Protein AF-0000000082583385 (afdb_homodimer)

Nearest PDB structures (foldseek):
  3cnx-assembly2_C-2  TM=7.284E-01  e=1.598E-05  Streptomyces avermitilis
  3cnx-assembly1_B  TM=7.293E-01  e=8.444E-05  Streptomyces avermitilis
  8uso-assembly1_B  TM=7.434E-01  e=3.380E-04  Homo sapiens
  2ux0-assembly1_A  TM=7.201E-01  e=3.777E-04  Homo sapiens
  3soa-assembly1_A  TM=6.893E-01  e=1.512E-03  Homo sapiens

InterPro domains:
  IPR032710 NTF2-like domain superfamily [SSF54427] (27-129)
  IPR037401 SnoaL-like domain [PF13474] (44-130)

Organism: NCBI:txid2716538

Secondary structure (DSSP, 8-state):
----S----SS------HHHHGGGGG-HHHHHHHHHHHHHHHHHHH--GGGHHHHHHHHB--STT-EEE-SSTT-EEESHHHHHHHHHHHHHHS-EEEE--TT-EEEEETTEEEEEEEEEEEEEEE--HHHHHHHHHHHHHHHH-TTS-HHHHHHHHHHHHHHHSB--S-SEEEEEEEEEEEEEEEEETTEEEEEEEEEE----SS-S--TTT-HHHHHHHHHHHHHHHT-TT-PPPHHHHHHHHHIIIIITT-SS--HHHHHHHB-SSS--EEE-SSS-EEEHHHHHHHHHHH-TT-EEEE-GGG-EEEEETTEEEEEEEEEEEEE--HHHHHHHHHHHHHHHHTSSS-HHHHHHHHHHHHHHHHHHHTT-SEEEEEEEEEEEEEEETTEEEEEEEEEE-------TTSS---/----S----SS------HHHHGGGGG-HHHHHHHHHHHHHHHHHHH--GGGHHHHHHHHB--STT-EEE-SSTT-EEESHHHHHHHHHHHHHHS-EEEE--TT-EEEEETTEEEEEEEEEEEEEEE--HHHHHHHHHHHHHHHH-TTS-HHHHHHHHHHHHHHHSB--S-SEEEEEEEEEEEEEEEEETTEEEEEEEEEE----SS-S--TTT-HHHHHHHHHHHHHHHT-TT----HHHHHHHHHIIIIITT-SS--HHHHHHHB-SSS--EEE-SSS-EEEHHHHHHHHHHH-TT-EEEE-GGG-EEEEETTEEEEEEEEEEEEE--HHHHHHHHHHHHHHHHTSS--HHHHHHHHHHHHHHHHHHHTT-SEEEEEEEEEEEEEEETTEEEEEEEEEE-------TTSS---

pLDDT: mean 87.81, std 13.14, range [36.41, 98.12]

Foldseek 3Di:
DPQFAFPLDPDQPPPCPPPVCPVVVVPPVSVQVLVLVVLVLVCLQVLDLVCLVVSLVQAADQDQAQWEAEQFQLRTATGSVSVSVVSNCCSVDNFRKAWPSVRKDWDDDDFKIKIKTKIKGKDKAADDPVVVVVLVVVLVVLVPDPLDDPLLSVLVNLLVCLQRVDDDDDRMDMDIFMKMKMFMWGQDPNHTHTRYMYIYGAAHSDFPDFCLSDVVSVVSNVVSLVVLVPPPQAADDPQVVVLVVCCQPPQAQAADQDLVNQCVAAPDVDWAWEADRHSDIQIHSVSSSVVSNVRNFKGKDWPSVSKHWDDDPQKIKIKTKTKIKGFAALVRLVVSLVVNLVVLVVDPDDPSLSVSSSSNSVSVSSSVNSSHGMGIFMKMKMWMWGDDPNHIHTRYMYIHGRDDDDTDPSHSPD/DPQQAFPPDVDLPPPCPPPVCVVVVVPPVVVQVLVLVVLVLVCLQVLDLVCLVVSLVQAADQDQLFWEAEQFQLRTATGSVSVSVVSNCCSVDNFRKDWPSVRKDWDDDDFKIKIKTKIKGKDKAADDPVVVVVLVVVLVVLVPDPLDDPLLSVLVNLLVCLQRVDDDDDRMDMDIFMKMKMFMWGQDPNHTHTRYMYIYGADHSDFPDFCLSDVVSVVSNVVSLVVLVPPPQAADDPQVVVLVVCCQPPQAQDADQDLVNLCVAAPDVDWAWEADSHSDIQIHSVSSSVVSNVRNFKGKDWPSVSKHWDDDPQKIKIKTKTKIKGFAALVRLVVSLVVVLVVLVVDPDDPSLSVSSSSNSVSVSSSVNSSHGMGIFMKIKMWMWGDDPNHIHTRYMYIHGRDDDDTDPSHNRD

Solvent-accessible surface area (backbone atoms only — not comparable to full-atom values): 43100 Å² total; per-residue (Å²): 118,65,71,62,47,68,68,78,43,88,56,46,80,71,66,70,65,55,81,68,44,66,76,44,71,76,34,66,68,53,54,54,50,51,49,48,53,51,50,54,38,48,48,46,62,66,40,56,74,90,45,46,68,59,50,46,62,63,45,31,44,91,40,68,78,18,33,33,34,47,38,37,78,57,34,70,25,65,12,48,69,41,37,50,48,52,53,51,48,40,50,73,68,52,56,47,49,45,66,40,76,88,57,52,46,75,49,71,55,92,56,34,33,39,39,37,32,46,30,29,33,43,44,77,46,64,75,44,72,67,52,36,46,48,51,50,51,51,50,51,52,51,69,67,38,82,88,52,51,54,59,37,39,46,26,45,50,39,29,54,40,50,45,71,41,36,60,60,95,57,55,67,42,80,41,59,40,63,30,37,39,37,34,32,31,36,55,53,95,88,36,65,19,35,38,32,39,36,42,33,34,54,41,35,47,54,64,70,51,39,43,77,77,33,68,63,55,49,51,38,50,51,51,42,43,54,55,38,69,74,43,81,69,29,67,59,52,70,68,58,50,50,50,52,51,42,45,33,71,66,41,42,27,28,73,81,60,46,70,68,61,48,55,64,45,28,48,79,88,58,79,22,38,36,35,42,30,62,76,39,77,23,64,29,71,69,39,44,34,49,53,32,42,66,23,34,70,37,45,52,46,70,41,70,85,48,17,40,41,48,74,55,95,66,37,32,42,38,40,32,45,28,37,38,35,36,76,48,47,58,66,55,49,35,48,49,50,53,52,49,46,56,53,50,73,73,47,91,63,52,53,64,56,44,52,50,52,44,39,42,50,41,26,45,47,51,30,53,44,50,69,44,40,72,40,45,22,60,33,37,38,36,34,35,31,34,68,52,98,93,35,71,21,32,45,32,39,40,40,28,34,41,49,76,84,86,51,69,71,59,46,60,67,74,116,63,69,60,46,71,73,77,51,90,56,50,77,71,64,69,61,55,81,69,45,66,76,44,72,76,33,67,68,53,51,53,50,51,49,48,53,50,50,54,38,47,48,44,61,66,41,57,72,90,48,47,67,60,51,47,60,64,45,30,44,92,38,70,79,17,33,35,35,46,37,38,77,57,34,68,24,68,13,47,69,41,38,51,48,52,52,52,48,40,51,71,66,56,54,48,47,44,66,40,77,87,58,51,45,76,50,69,54,92,57,34,32,42,40,38,32,44,30,31,33,44,44,77,47,63,74,45,72,68,49,37,46,48,49,51,52,51,48,51,52,49,67,68,39,82,87,52,52,56,59,37,39,44,26,44,50,41,31,53,40,50,47,71,41,36,61,61,94,58,57,68,42,78,42,60,39,63,30,37,38,36,36,33,30,34,55,54,95,90,33,66,19,34,37,33,39,38,42,32,33,54,42,37,45,55,64,70,51,39,43,77,77,34,67,64,54,49,50,38,50,51,51,42,42,54,56,39,69,73,43,81,72,29,67,58,51,69,67,59,49,50,52,52,51,42,44,34,71,66,40,42,27,27,72,81,59,49,70,67,59,50,56,64,45,28,48,79,90,58,78,21,36,36,36,44,31,40,90,41,75,23,63,30,70,69,39,42,35,50,53,31,42,65,22,36,69,37,45,53,46,69,40,70,85,48,18,38,41,50,72,55,93,65,36,31,42,37,40,33,43,29,38,37,34,36,77,47,47,58,68,55,48,34,49,49,48,53,52,48,47,56,52,50,72,71,44,91,63,52,53,63,56,42,52,50,53,47,40,43,50,41,28,46,45,50,30,54,44,51,68,45,39,72,39,46,22,61,33,37,40,38,34,35,32,34,69,53,98,91,35,71,20,32,46,31,39,41,39,28,33,40,48,74,83,88,51,68,70,60,46,70,69,92

Sequence (828 aa):
MDNFGVQYSNKPPRITFEKYNTLQKHNKEISEIKEVLCRLQAGYTKRDIEKIDDFVKELFIMKDDTCIIGTGTGELFLGIDQVKTLIKNDWEYWGDVNLDLENVHIDYKNEVAWVATTGTIRYTFEDTQEKYDNYLNFIKNKIENPEFTPKQKITFINWVLALTYHQRLEKKREYLWSLRLSGVLLKYDNKWKFSHIQFSMPKANFPDERFENSKEYLESYNKQNEIVDKYLDNQIDIEVKSLMISLEKELVGQKDISRELVNKYFVTENIPYIIGPDNQWCIGIDQIKEFFSVNNNSILSLDLEHAIASNQSGITWFTACGILKQNLTEDELSARVLGEIESLFQSDLTSKEKLFAIHRSVAYVLKESATGQDYTCPIRLTAVISKYMERLVFQQIHFSFPFYWIFEGKMDSFMDNFGVQYSNKPPRITFEKYNTLQKHNKEISEIKEVLCRLQAGYTKRDIEKIDDFVKELFIMKDDTCIIGTGTGELFLGIDQVKTLIKNDWEYWGDVNLDLENVHIDYKNEVAWVATTGTIRYTFEDTQEKYDNYLNFIKNKIENPEFTPKQKITFINWVLALTYHQRLEKKREYLWSLRLSGVLLKYDNKWKFSHIQFSMPKANFPDERFENSKEYLESYNKQNEIVDKYLDNQIDIEVKSLMISLEKELVGQKDISRELVNKYFVTENIPYIIGPDNQWCIGIDQIKEFFSVNNNSILSLDLEHAIASNQSGITWFTACGILKQNLTEDELSARVLGEIESLFQSDLTSKEKLFAIHRSVAYVLKESATGQDYTCPIRLTAVISKYMERLVFQQIHFSFPFYWIFEGKMDSF

Structure (mmCIF, N/CA/C/O backbone):
data_AF-0000000082583385-model_v1
#
loop_
_entity.id
_entity.type
_entity.pdbx_description
1 polymer 'Nuclear transport factor 2 family protein'
#
loop_
_atom_site.group_PDB
_atom_site.id
_atom_site.type_symbol
_atom_site.label_atom_id
_atom_site.label_alt_id
_atom_site.label_comp_id
_atom_site.label_asym_id
_atom_site.label_entity_id
_atom_site.label_seq_id
_atom_site.pdbx_PDB_ins_code
_atom_site.Cartn_x
_atom_site.Cartn_y
_atom_site.Cartn_z
_atom_site.occupancy
_atom_site.B_iso_or_equiv
_atom_site.auth_seq_id
_atom_site.auth_comp_id
_atom_site.auth_asym_id
_atom_site.auth_atom_id
_atom_site.pdbx_PDB_model_num
ATOM 1 N N . MET A 1 1 ? 12.203 -20.562 -9.203 1 46.22 1 MET A N 1
ATOM 2 C CA . MET A 1 1 ? 11.266 -20.672 -8.086 1 46.22 1 MET A CA 1
ATOM 3 C C . MET A 1 1 ? 11.492 -19.547 -7.086 1 46.22 1 MET A C 1
ATOM 5 O O . MET A 1 1 ? 10.57 -19.156 -6.359 1 46.22 1 MET A O 1
ATOM 9 N N . ASP A 1 2 ? 12.742 -19.062 -7.133 1 43.78 2 ASP A N 1
ATOM 10 C CA . ASP A 1 2 ? 13.195 -18.047 -6.188 1 43.78 2 ASP A CA 1
ATOM 11 C C . ASP A 1 2 ? 12.922 -16.641 -6.719 1 43.78 2 ASP A C 1
ATOM 13 O O . ASP A 1 2 ? 13.039 -15.664 -5.984 1 43.78 2 ASP A O 1
ATOM 17 N N . ASN A 1 3 ? 12.703 -16.578 -8.016 1 45.09 3 ASN A N 1
ATOM 18 C CA . ASN A 1 3 ? 12.609 -15.219 -8.547 1 45.09 3 ASN A CA 1
ATOM 19 C C . ASN A 1 3 ? 11.258 -14.586 -8.242 1 45.09 3 ASN A C 1
ATOM 21 O O . ASN A 1 3 ? 10.211 -15.156 -8.555 1 45.09 3 ASN A O 1
ATOM 25 N N . PHE A 1 4 ? 11.406 -13.875 -7.184 1 44.62 4 PHE A N 1
ATOM 26 C CA . PHE A 1 4 ? 10.203 -13.117 -6.855 1 44.62 4 PHE A CA 1
ATOM 27 C C . PHE A 1 4 ? 10.141 -11.828 -7.672 1 44.62 4 PHE A C 1
ATOM 29 O O . PHE A 1 4 ? 11.18 -11.25 -8 1 44.62 4 PHE A O 1
ATOM 36 N N . GLY A 1 5 ? 9.07 -11.695 -8.43 1 45.34 5 GLY A N 1
ATOM 37 C CA . GLY A 1 5 ? 8.836 -10.5 -9.227 1 45.34 5 GLY A CA 1
ATOM 38 C C . GLY A 1 5 ? 8.148 -10.789 -10.547 1 45.34 5 GLY A C 1
ATOM 39 O O . GLY A 1 5 ? 8.023 -11.945 -10.953 1 45.34 5 GLY A O 1
ATOM 40 N N . VAL A 1 6 ? 7.422 -9.883 -11.055 1 45.06 6 VAL A N 1
ATOM 41 C CA . VAL A 1 6 ? 6.73 -9.992 -12.336 1 45.06 6 VAL A CA 1
ATOM 42 C C . VAL A 1 6 ? 7.73 -9.828 -13.477 1 45.06 6 VAL A C 1
ATOM 44 O O . VAL A 1 6 ? 8.586 -8.938 -13.438 1 45.06 6 VAL A O 1
ATOM 47 N N . GLN A 1 7 ? 7.98 -10.836 -14.234 1 43.31 7 GLN A N 1
ATOM 48 C CA . GLN A 1 7 ? 8.797 -10.719 -15.438 1 43.31 7 GLN A CA 1
ATOM 49 C C . GLN A 1 7 ? 8.047 -9.969 -16.531 1 43.31 7 GLN A C 1
ATOM 51 O O . GLN A 1 7 ? 6.918 -10.328 -16.891 1 43.31 7 GLN A O 1
ATOM 56 N N . TYR A 1 8 ? 8.211 -8.727 -16.562 1 37.06 8 TYR A N 1
ATOM 57 C CA . TYR A 1 8 ? 7.578 -7.914 -17.594 1 37.06 8 TYR A CA 1
ATOM 58 C C . TYR A 1 8 ? 8.172 -8.211 -18.969 1 37.06 8 TYR A C 1
ATOM 60 O O . TYR A 1 8 ? 9.289 -7.785 -19.266 1 37.06 8 TYR A O 1
ATOM 68 N N . SER A 1 9 ? 8.141 -9.484 -19.312 1 36.94 9 SER A N 1
ATOM 69 C CA . SER A 1 9 ? 8.68 -9.648 -20.656 1 36.94 9 SER A CA 1
ATOM 70 C C . SER A 1 9 ? 7.707 -9.141 -21.719 1 36.94 9 SER A C 1
ATOM 72 O O . SER A 1 9 ? 6.492 -9.266 -21.562 1 36.94 9 SER A O 1
ATOM 74 N N . ASN A 1 10 ? 8.008 -8.164 -22.359 1 37.97 10 ASN A N 1
ATOM 75 C CA . ASN A 1 10 ? 7.25 -7.734 -23.531 1 37.97 10 ASN A CA 1
ATOM 76 C C . ASN A 1 10 ? 6.688 -8.93 -24.312 1 37.97 10 ASN A C 1
ATOM 78 O O . ASN A 1 10 ? 5.914 -8.75 -25.25 1 37.97 10 ASN A O 1
ATOM 82 N N . LYS A 1 11 ? 7.355 -9.977 -24.625 1 39.31 11 LYS A N 1
ATOM 83 C CA . LYS A 1 11 ? 6.953 -11.023 -25.562 1 39.31 11 LYS A CA 1
ATOM 84 C C . LYS A 1 11 ? 6.484 -12.273 -24.812 1 39.31 11 LYS A C 1
ATOM 86 O O . LYS A 1 11 ? 7.117 -12.703 -23.859 1 39.31 11 LYS A O 1
ATOM 91 N N . PRO A 1 12 ? 5.109 -12.461 -24.953 1 43.09 12 PRO A N 1
ATOM 92 C CA . PRO A 1 12 ? 4.793 -13.797 -24.438 1 43.09 12 PRO A CA 1
ATOM 93 C C . PRO A 1 12 ? 5.941 -14.781 -24.625 1 43.09 12 PRO A C 1
ATOM 95 O O . PRO A 1 12 ? 6.707 -14.68 -25.578 1 43.09 12 PRO A O 1
ATOM 98 N N . PRO A 1 13 ? 6.367 -15.328 -23.609 1 40.94 13 PRO A N 1
ATOM 99 C CA . PRO A 1 13 ? 7.398 -16.328 -23.906 1 40.94 13 PRO A CA 1
ATOM 100 C C . PRO A 1 13 ? 7.098 -17.141 -25.156 1 40.94 13 PRO A C 1
ATOM 102 O O . PRO A 1 13 ? 6.062 -17.812 -25.234 1 40.94 13 PRO A O 1
ATOM 105 N N . ARG A 1 14 ? 7.281 -16.641 -26.328 1 44 14 ARG A N 1
ATOM 106 C CA . ARG A 1 14 ? 7.203 -17.531 -27.484 1 44 14 ARG A CA 1
ATOM 107 C C . ARG A 1 14 ? 7.984 -18.812 -27.25 1 44 14 ARG A C 1
ATOM 109 O O . ARG A 1 14 ? 9.203 -18.781 -27.094 1 44 14 ARG A O 1
ATOM 116 N N . ILE A 1 15 ? 7.273 -19.656 -26.625 1 47.16 15 ILE A N 1
ATOM 117 C CA . ILE A 1 15 ? 7.902 -20.969 -26.609 1 47.16 15 ILE A CA 1
ATOM 118 C C . ILE A 1 15 ? 8.195 -21.406 -28.047 1 47.16 15 ILE A C 1
ATOM 120 O O . ILE A 1 15 ? 7.273 -21.656 -28.828 1 47.16 15 ILE A O 1
ATOM 124 N N . THR A 1 16 ? 9.039 -20.828 -28.719 1 45.25 16 THR A N 1
ATOM 125 C CA . THR A 1 16 ? 9.289 -21.391 -30.031 1 45.25 16 THR A CA 1
ATOM 126 C C . THR A 1 16 ? 9.844 -22.812 -29.906 1 45.25 16 THR A C 1
ATOM 128 O O . THR A 1 16 ? 11.008 -23 -29.547 1 45.25 16 THR A O 1
ATOM 131 N N . PHE A 1 17 ? 8.93 -23.719 -29.656 1 45.12 17 PHE A N 1
ATOM 132 C CA . PHE A 1 17 ? 9.328 -25.094 -29.906 1 45.12 17 PHE A CA 1
ATOM 133 C C . PHE A 1 17 ? 9.68 -25.312 -31.375 1 45.12 17 PHE A C 1
ATOM 135 O O . PHE A 1 17 ? 9.586 -26.422 -31.875 1 45.12 17 PHE A O 1
ATOM 142 N N . GLU A 1 18 ? 9.836 -24.188 -32.125 1 45.19 18 GLU A N 1
ATOM 143 C CA . GLU A 1 18 ? 9.93 -24.188 -33.594 1 45.19 18 GLU A CA 1
ATOM 144 C C . GLU A 1 18 ? 10.695 -25.391 -34.094 1 45.19 18 GLU A C 1
ATOM 146 O O . GLU A 1 18 ? 10.312 -26 -35.094 1 45.19 18 GLU A O 1
ATOM 151 N N . LYS A 1 19 ? 11.875 -25.438 -33.781 1 46.38 19 LYS A N 1
ATOM 152 C CA . LYS A 1 19 ? 12.758 -26.234 -34.656 1 46.38 19 LYS A CA 1
ATOM 153 C C . LYS A 1 19 ? 12.289 -27.688 -34.719 1 46.38 19 LYS A C 1
ATOM 155 O O . LYS A 1 19 ? 12.477 -28.359 -35.719 1 46.38 19 LYS A O 1
ATOM 160 N N . TYR A 1 20 ? 11.734 -28.125 -33.719 1 43.12 20 TYR A N 1
ATOM 161 C CA . TYR A 1 20 ? 11.531 -29.578 -33.75 1 43.12 20 TYR A CA 1
ATOM 162 C C . TYR A 1 20 ? 10.227 -29.938 -34.438 1 43.12 20 TYR A C 1
ATOM 164 O O . TYR A 1 20 ? 10 -31.094 -34.812 1 43.12 20 TYR A O 1
ATOM 172 N N . ASN A 1 21 ? 9.406 -28.938 -34.656 1 47.78 21 ASN A N 1
ATOM 173 C CA . ASN A 1 21 ? 8.062 -29.188 -35.156 1 47.78 21 ASN A CA 1
ATOM 174 C C . ASN A 1 21 ? 8.078 -29.375 -36.688 1 47.78 21 ASN A C 1
ATOM 176 O O . ASN A 1 21 ? 7.098 -29.859 -37.25 1 47.78 21 ASN A O 1
ATOM 180 N N . THR A 1 22 ? 8.922 -28.875 -37.312 1 44.91 22 THR A N 1
ATOM 181 C CA . THR A 1 22 ? 8.844 -29.016 -38.781 1 44.91 22 THR A CA 1
ATOM 182 C C . THR A 1 22 ? 8.75 -30.484 -39.156 1 44.91 22 THR A C 1
ATOM 184 O O . THR A 1 22 ? 8.039 -30.828 -40.125 1 44.91 22 THR A O 1
ATOM 187 N N . LEU A 1 23 ? 9.539 -31.281 -38.688 1 46.97 23 LEU A N 1
ATOM 188 C CA . LEU A 1 23 ? 9.508 -32.656 -39.125 1 46.97 23 LEU A CA 1
ATOM 189 C C . LEU A 1 23 ? 8.211 -33.344 -38.719 1 46.97 23 LEU A C 1
ATOM 191 O O . LEU A 1 23 ? 7.844 -34.406 -39.25 1 46.97 23 LEU A O 1
ATOM 195 N N . GLN A 1 24 ? 7.535 -32.781 -37.688 1 53.5 24 GLN A N 1
ATOM 196 C CA . GLN A 1 24 ? 6.402 -33.438 -37.031 1 53.5 24 GLN A CA 1
ATOM 197 C C . GLN A 1 24 ? 5.094 -33.094 -37.75 1 53.5 24 GLN A C 1
ATOM 199 O O . GLN A 1 24 ? 4.035 -33.625 -37.406 1 53.5 24 GLN A O 1
ATOM 204 N N . LYS A 1 25 ? 5.195 -32.219 -38.625 1 56.75 25 LYS A N 1
ATOM 205 C CA . LYS A 1 25 ? 3.969 -31.797 -39.281 1 56.75 25 LYS A CA 1
ATOM 206 C C . LYS A 1 25 ? 3.381 -32.938 -40.125 1 56.75 25 LYS A C 1
ATOM 208 O O . LYS A 1 25 ? 2.172 -32.969 -40.344 1 56.75 25 LYS A O 1
ATOM 213 N N . HIS A 1 26 ? 4.223 -33.75 -40.375 1 65.12 26 HIS A N 1
ATOM 214 C CA . HIS A 1 26 ? 3.645 -34.75 -41.25 1 65.12 26 HIS A CA 1
ATOM 215 C C . HIS A 1 26 ? 3.479 -36.094 -40.531 1 65.12 26 HIS A C 1
ATOM 217 O O . HIS A 1 26 ? 3.104 -37.094 -41.156 1 65.12 26 HIS A O 1
ATOM 223 N N . ASN A 1 27 ? 3.559 -36.062 -39.312 1 84.19 27 ASN A N 1
ATOM 224 C CA . ASN A 1 27 ? 3.41 -37.25 -38.5 1 84.19 27 ASN A CA 1
ATOM 225 C C . ASN A 1 27 ? 1.959 -37.469 -38.094 1 84.19 27 ASN A C 1
ATOM 227 O O . ASN A 1 27 ? 1.363 -36.625 -37.438 1 84.19 27 ASN A O 1
ATOM 231 N N . LYS A 1 28 ? 1.353 -38.5 -38.531 1 90.25 28 LYS A N 1
ATOM 232 C CA . LYS A 1 28 ? -0.054 -38.844 -38.312 1 90.25 28 LYS A CA 1
ATOM 233 C C . LYS A 1 28 ? -0.384 -38.844 -36.844 1 90.25 28 LYS A C 1
ATOM 235 O O . LYS A 1 28 ? -1.427 -38.344 -36.406 1 90.25 28 LYS A O 1
ATOM 240 N N . GLU A 1 29 ? 0.461 -39.406 -36.062 1 92.81 29 GLU A N 1
ATOM 241 C CA . GLU A 1 29 ? 0.236 -39.5 -34.594 1 92.81 29 GLU A CA 1
ATOM 242 C C . GLU A 1 29 ? 0.156 -38.125 -33.969 1 92.81 29 GLU A C 1
ATOM 244 O O . GLU A 1 29 ? -0.739 -37.844 -33.156 1 92.81 29 GLU A O 1
ATOM 249 N N . ILE A 1 30 ? 1.005 -37.281 -34.406 1 93.75 30 ILE A N 1
ATOM 250 C CA . ILE A 1 30 ? 1.05 -35.938 -33.875 1 93.75 30 ILE A CA 1
ATOM 251 C C . ILE A 1 30 ? -0.224 -35.156 -34.25 1 93.75 30 ILE A C 1
ATOM 253 O O . ILE A 1 30 ? -0.806 -34.469 -33.438 1 93.75 30 ILE A O 1
ATOM 257 N N . SER A 1 31 ? -0.628 -35.344 -35.406 1 94 31 SER A N 1
ATOM 258 C CA . SER A 1 31 ? -1.854 -34.688 -35.875 1 94 31 SER A CA 1
ATOM 259 C C . SER A 1 31 ? -3.062 -35.188 -35.094 1 94 31 SER A C 1
ATOM 261 O O . SER A 1 31 ? -3.939 -34.375 -34.719 1 94 31 SER A O 1
ATOM 263 N N . GLU A 1 32 ? -3.111 -36.438 -34.812 1 95.94 32 GLU A N 1
ATOM 264 C CA . GLU A 1 32 ? -4.223 -37 -34.062 1 95.94 32 GLU A CA 1
ATOM 265 C C . GLU A 1 32 ? -4.234 -36.5 -32.625 1 95.94 32 GLU A C 1
ATOM 267 O O . GLU A 1 32 ? -5.297 -36.219 -32.062 1 95.94 32 GLU A O 1
ATOM 272 N N . ILE A 1 33 ? -3.088 -36.406 -32.062 1 96.56 33 ILE A N 1
ATOM 273 C CA . ILE A 1 33 ? -2.969 -35.906 -30.703 1 96.56 33 ILE A CA 1
ATOM 274 C C . ILE A 1 33 ? -3.383 -34.438 -30.641 1 96.56 33 ILE A C 1
ATOM 276 O O . ILE A 1 33 ? -4.105 -34.031 -29.734 1 96.56 33 ILE A O 1
ATOM 280 N N . LYS A 1 34 ? -2.969 -33.656 -31.625 1 95.62 34 LYS A N 1
ATOM 281 C CA . LYS A 1 34 ? -3.363 -32.25 -31.719 1 95.62 34 LYS A CA 1
ATOM 282 C C . LYS A 1 34 ? -4.879 -32.125 -31.812 1 95.62 34 LYS A C 1
ATOM 284 O O . LYS A 1 34 ? -5.465 -31.188 -31.25 1 95.62 34 LYS A O 1
ATOM 289 N N . GLU A 1 35 ? -5.406 -33 -32.531 1 96 35 GLU A N 1
ATOM 290 C CA . GLU A 1 35 ? -6.859 -32.969 -32.656 1 96 35 GLU A CA 1
ATOM 291 C C . GLU A 1 35 ? -7.555 -33.188 -31.328 1 96 35 GLU A C 1
ATOM 293 O O . GLU A 1 35 ? -8.609 -32.625 -31.062 1 96 35 GLU A O 1
ATOM 298 N N . VAL A 1 36 ? -7.027 -34.062 -30.5 1 97.44 36 VAL A N 1
ATOM 299 C CA . VAL A 1 36 ? -7.59 -34.281 -29.172 1 97.44 36 VAL A CA 1
ATOM 300 C C . VAL A 1 36 ? -7.535 -32.969 -28.359 1 97.44 36 VAL A C 1
ATOM 302 O O . VAL A 1 36 ? -8.508 -32.625 -27.688 1 97.44 36 VAL A O 1
ATOM 305 N N . LEU A 1 37 ? -6.457 -32.25 -28.484 1 97.06 37 LEU A N 1
ATOM 306 C CA . LEU A 1 37 ? -6.32 -30.953 -27.797 1 97.06 37 LEU A CA 1
ATOM 307 C C . LEU A 1 37 ? -7.332 -29.938 -28.328 1 97.06 37 LEU A C 1
ATOM 309 O O . LEU A 1 37 ? -7.891 -29.156 -27.562 1 97.06 37 LEU A O 1
ATOM 313 N N . CYS A 1 38 ? -7.527 -29.984 -29.594 1 96.12 38 CYS A N 1
ATOM 314 C CA . CYS A 1 38 ? -8.523 -29.109 -30.203 1 96.12 38 CYS A CA 1
ATOM 315 C C . CYS A 1 38 ? -9.914 -29.406 -29.656 1 96.12 38 CYS A C 1
ATOM 317 O O . CYS A 1 38 ? -10.672 -28.469 -29.359 1 96.12 38 CYS A O 1
ATOM 319 N N . ARG A 1 39 ? -10.172 -30.641 -29.484 1 96.44 39 ARG A N 1
ATOM 320 C CA . ARG A 1 39 ? -11.477 -31.047 -28.938 1 96.44 39 ARG A CA 1
ATOM 321 C C . ARG A 1 39 ? -11.602 -30.641 -27.469 1 96.44 39 ARG A C 1
ATOM 323 O O . ARG A 1 39 ? -12.68 -30.266 -27.016 1 96.44 39 ARG A O 1
ATOM 330 N N . LEU A 1 40 ? -10.516 -30.812 -26.781 1 96.5 40 LEU A N 1
ATOM 331 C CA . LEU A 1 40 ? -10.516 -30.344 -25.391 1 96.5 40 LEU A CA 1
ATOM 332 C C . LEU A 1 40 ? -10.867 -28.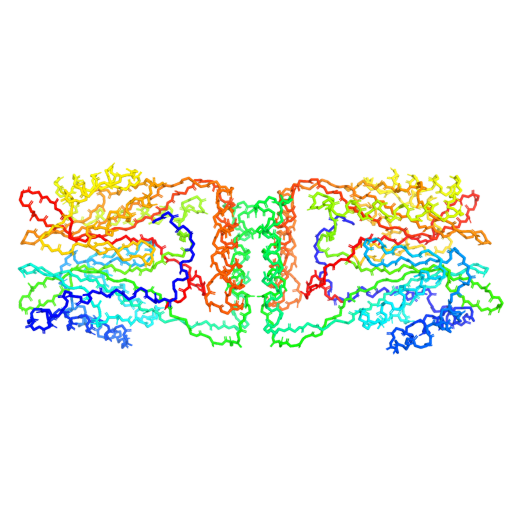859 -25.328 1 96.5 40 LEU A C 1
ATOM 334 O O . LEU A 1 40 ? -11.766 -28.453 -24.594 1 96.5 40 LEU A O 1
ATOM 338 N N . GLN A 1 41 ? -10.18 -28.062 -26.125 1 94.31 41 GLN A N 1
ATOM 339 C CA . GLN A 1 41 ? -10.414 -26.625 -26.188 1 94.31 41 GLN A CA 1
ATOM 340 C C . GLN A 1 41 ? -11.859 -26.328 -26.594 1 94.31 41 GLN A C 1
ATOM 342 O O . GLN A 1 41 ? -12.492 -25.438 -26.016 1 94.31 41 GLN A O 1
ATOM 347 N N . ALA A 1 42 ? -12.32 -27.016 -27.547 1 93.38 42 ALA A N 1
ATOM 348 C CA . ALA A 1 42 ? -13.688 -26.812 -28.016 1 93.38 42 ALA A CA 1
ATOM 349 C C . ALA A 1 42 ? -14.695 -27.047 -26.891 1 93.38 42 ALA A C 1
ATOM 351 O O . ALA A 1 42 ? -15.695 -26.328 -26.781 1 93.38 42 ALA A O 1
ATOM 352 N N . GLY A 1 43 ? -14.469 -28.062 -26.109 1 94.12 43 GLY A N 1
ATOM 353 C CA . GLY A 1 43 ? -15.328 -28.312 -24.969 1 94.12 43 GLY A CA 1
ATOM 354 C C . GLY A 1 43 ? -15.359 -27.156 -23.984 1 94.12 43 GLY A C 1
ATOM 355 O O . GLY A 1 43 ? -16.422 -26.766 -23.516 1 94.12 43 GLY A O 1
ATOM 356 N N . TYR A 1 44 ? -14.211 -26.562 -23.734 1 93.12 44 TYR A N 1
ATOM 357 C CA . TYR A 1 44 ? -14.109 -25.469 -22.781 1 93.12 44 TYR A CA 1
ATOM 358 C C . TYR A 1 44 ? -14.656 -24.172 -23.375 1 93.12 44 TYR A C 1
ATOM 360 O O . TYR A 1 44 ? -14.953 -23.234 -22.641 1 93.12 44 TYR A O 1
ATOM 368 N N . THR A 1 45 ? -14.734 -24.141 -24.625 1 89.88 45 THR A N 1
ATOM 369 C CA . THR A 1 45 ? -15.328 -22.969 -25.281 1 89.88 45 THR A CA 1
ATOM 370 C C . THR A 1 45 ? -16.844 -23.078 -25.297 1 89.88 45 THR A C 1
ATOM 372 O O . THR A 1 45 ? -17.547 -22.125 -24.953 1 89.88 45 THR A O 1
ATOM 375 N N . LYS A 1 46 ? -17.328 -24.219 -25.672 1 91.69 46 LYS A N 1
ATOM 376 C CA . LYS A 1 46 ? -18.781 -24.422 -25.812 1 91.69 46 LYS A CA 1
ATOM 377 C C . LYS A 1 46 ? -19.438 -24.531 -24.453 1 91.69 46 LYS A C 1
ATOM 379 O O . LYS A 1 46 ? -20.562 -24.047 -24.266 1 91.69 46 LYS A O 1
ATOM 384 N N . ARG A 1 47 ? -18.781 -25.297 -23.594 1 93.38 47 ARG A N 1
ATOM 385 C CA . ARG A 1 47 ? -19.234 -25.469 -22.219 1 93.38 47 ARG A CA 1
ATOM 386 C C . ARG A 1 47 ? -20.656 -26 -22.156 1 93.38 47 ARG A C 1
ATOM 388 O O . ARG A 1 47 ? -21.5 -25.453 -21.453 1 93.38 47 ARG A O 1
ATOM 395 N N . ASP A 1 48 ? -20.938 -27 -22.922 1 94.19 48 ASP A N 1
ATOM 396 C CA . ASP A 1 48 ? -22.266 -27.625 -22.984 1 94.19 48 ASP A CA 1
ATOM 397 C C . ASP A 1 48 ? -22.391 -28.703 -21.906 1 94.19 48 ASP A C 1
ATOM 399 O O . ASP A 1 48 ? -22.016 -29.859 -22.125 1 94.19 48 ASP A O 1
ATOM 403 N N . ILE A 1 49 ? -23.047 -28.422 -20.859 1 94.69 49 ILE A N 1
ATOM 404 C CA . ILE A 1 49 ? -23.125 -29.266 -19.688 1 94.69 49 ILE A CA 1
ATOM 405 C C . ILE A 1 49 ? -23.859 -30.562 -20.016 1 94.69 49 ILE A C 1
ATOM 407 O O . ILE A 1 49 ? -23.531 -31.625 -19.484 1 94.69 49 ILE A O 1
ATOM 411 N N . GLU A 1 50 ? -24.734 -30.562 -20.922 1 95.44 50 GLU A N 1
ATOM 412 C CA . GLU A 1 50 ? -25.516 -31.75 -21.297 1 95.44 50 GLU A CA 1
ATOM 413 C C . GLU A 1 50 ? -24.641 -32.781 -22 1 95.44 50 GLU A C 1
ATOM 415 O O . GLU A 1 50 ? -25 -33.969 -22.062 1 95.44 50 GLU A O 1
ATOM 420 N N . LYS A 1 51 ? -23.516 -32.375 -22.484 1 96.12 51 LYS A N 1
ATOM 421 C CA . LYS A 1 51 ? -22.656 -33.25 -23.266 1 96.12 51 LYS A CA 1
ATOM 422 C C . LYS A 1 51 ? -21.406 -33.656 -22.484 1 96.12 51 LYS A C 1
ATOM 424 O O . LYS A 1 51 ? -20.438 -34.156 -23.062 1 96.12 51 LYS A O 1
ATOM 429 N N . ILE A 1 52 ? -21.453 -33.438 -21.203 1 96.31 52 ILE A N 1
ATOM 430 C CA . ILE A 1 52 ? -20.25 -33.656 -20.391 1 96.31 52 ILE A CA 1
ATOM 431 C C . ILE A 1 52 ? -19.875 -35.125 -20.406 1 96.31 52 ILE A C 1
ATOM 433 O O . ILE A 1 52 ? -18.688 -35.469 -20.469 1 96.31 52 ILE A O 1
ATOM 437 N N . ASP A 1 53 ? -20.844 -36.031 -20.359 1 96.25 53 ASP A N 1
ATOM 438 C CA . ASP A 1 53 ? -20.562 -37.438 -20.344 1 96.25 53 ASP A CA 1
ATOM 439 C C . ASP A 1 53 ? -19.906 -37.906 -21.656 1 96.25 53 ASP A C 1
ATOM 441 O O . ASP A 1 53 ? -18.922 -38.656 -21.625 1 96.25 53 ASP A O 1
ATOM 445 N N . ASP A 1 54 ? -20.438 -37.406 -22.719 1 96.56 54 ASP A N 1
ATOM 446 C CA . ASP A 1 54 ? -19.875 -37.75 -24.031 1 96.56 54 ASP A CA 1
ATOM 447 C C . ASP A 1 54 ? -18.469 -37.188 -24.172 1 96.56 54 ASP A C 1
ATOM 449 O O . ASP A 1 54 ? -17.578 -37.844 -24.734 1 96.56 54 ASP A O 1
ATOM 453 N N . PHE A 1 55 ? -18.328 -36 -23.75 1 96.88 55 PHE A N 1
ATOM 454 C CA . PHE A 1 55 ? -17.047 -35.312 -23.812 1 96.88 55 PHE A CA 1
ATOM 455 C C . PHE A 1 55 ? -15.969 -36.125 -23.062 1 96.88 55 PHE A C 1
ATOM 457 O O . PHE A 1 55 ? -14.891 -36.375 -23.594 1 96.88 55 PHE A O 1
ATOM 464 N N . VAL A 1 56 ? -16.281 -36.5 -21.859 1 97 56 VAL A N 1
ATOM 465 C CA . VAL A 1 56 ? -15.336 -37.219 -21.016 1 97 56 VAL A CA 1
ATOM 466 C C . VAL A 1 56 ? -15.047 -38.594 -21.609 1 97 56 VAL A C 1
ATOM 468 O O . VAL A 1 56 ? -13.891 -39.031 -21.688 1 97 56 VAL A O 1
ATOM 471 N N . LYS A 1 57 ? -16.031 -39.281 -22.094 1 95.44 57 LYS A N 1
ATOM 472 C CA . LYS A 1 57 ? -15.875 -40.594 -22.703 1 95.44 57 LYS A CA 1
ATOM 473 C C . LYS A 1 57 ? -14.984 -40.531 -23.938 1 95.44 57 LYS A C 1
ATOM 475 O O . LYS A 1 57 ? -14.211 -41.438 -24.203 1 95.44 57 LYS A O 1
ATOM 480 N N . GLU A 1 58 ? -15.156 -39.5 -24.609 1 96.06 58 GLU A N 1
ATOM 481 C CA . GLU A 1 58 ? -14.43 -39.344 -25.875 1 96.06 58 GLU A CA 1
ATOM 482 C C . GLU A 1 58 ? -12.961 -39 -25.625 1 96.06 58 GLU A C 1
ATOM 484 O O . GLU A 1 58 ? -12.078 -39.5 -26.344 1 96.06 58 GLU A O 1
ATOM 489 N N . LEU A 1 59 ? -12.695 -38.156 -24.641 1 97.5 59 LEU A N 1
ATOM 490 C CA . LEU A 1 59 ? -11.375 -37.562 -24.562 1 97.5 59 LEU A CA 1
ATOM 491 C C . LEU A 1 59 ? -10.539 -38.219 -23.469 1 97.5 59 LEU A C 1
ATOM 493 O O . LEU A 1 59 ? -9.312 -38.031 -23.438 1 97.5 59 LEU A O 1
ATOM 497 N N . PHE A 1 60 ? -11.164 -38.969 -22.609 1 97.75 60 PHE A N 1
ATOM 498 C CA . PHE A 1 60 ? -10.414 -39.469 -21.469 1 97.75 60 PHE A CA 1
ATOM 499 C C . PHE A 1 60 ? -10.508 -41 -21.391 1 97.75 60 PHE A C 1
ATOM 501 O O . PHE A 1 60 ? -11.508 -41.594 -21.812 1 97.75 60 PHE A O 1
ATOM 508 N N . ILE A 1 61 ? -9.477 -41.594 -20.844 1 95.31 61 ILE A N 1
ATOM 509 C CA . ILE A 1 61 ? -9.492 -43 -20.516 1 95.31 61 ILE A CA 1
ATOM 510 C C . ILE A 1 61 ? -10.469 -43.25 -19.375 1 95.31 61 ILE A C 1
ATOM 512 O O . ILE A 1 61 ? -10.383 -42.625 -18.312 1 95.31 61 ILE A O 1
ATOM 516 N N . MET A 1 62 ? -11.328 -44.188 -19.578 1 92.56 62 MET A N 1
ATOM 517 C CA . MET A 1 62 ? -12.367 -44.469 -18.594 1 92.56 62 MET A CA 1
ATOM 518 C C . MET A 1 62 ? -11.852 -45.469 -17.547 1 92.56 62 MET A C 1
ATOM 520 O O . MET A 1 62 ? -12.336 -46.594 -17.469 1 92.56 62 MET A O 1
ATOM 524 N N . LYS A 1 63 ? -10.867 -45.062 -16.828 1 84.81 63 LYS A N 1
ATOM 525 C CA . LYS A 1 63 ? -10.258 -45.875 -15.781 1 84.81 63 LYS A CA 1
ATOM 526 C C . LYS A 1 63 ? -10.117 -45.094 -14.477 1 84.81 63 LYS A C 1
ATOM 528 O O . LYS A 1 63 ? -10.211 -43.844 -14.477 1 84.81 63 LYS A O 1
ATOM 533 N N . ASP A 1 64 ? -9.859 -45.781 -13.484 1 81.44 64 ASP A N 1
ATOM 534 C CA . ASP A 1 64 ? -9.773 -45.188 -12.148 1 81.44 64 ASP A CA 1
ATOM 535 C C . ASP A 1 64 ? -8.469 -44.438 -11.969 1 81.44 64 ASP A C 1
ATOM 537 O O . ASP A 1 64 ? -8.352 -43.625 -11.047 1 81.44 64 ASP A O 1
ATOM 541 N N . ASP A 1 65 ? -7.512 -44.594 -12.867 1 82.12 65 ASP A N 1
ATOM 542 C CA . ASP A 1 65 ? -6.219 -43.969 -12.672 1 82.12 65 ASP A CA 1
ATOM 543 C C . ASP A 1 65 ? -6.137 -42.656 -13.477 1 82.12 65 ASP A C 1
ATOM 545 O O . ASP A 1 65 ? -5.109 -41.969 -13.453 1 82.12 65 ASP A O 1
ATOM 549 N N . THR A 1 66 ? -7.227 -42.375 -14.25 1 91.75 66 THR A N 1
ATOM 550 C CA . THR A 1 66 ? -7.297 -41.094 -14.906 1 91.75 66 THR A CA 1
ATOM 551 C C . THR A 1 66 ? -7.336 -39.969 -13.883 1 91.75 66 THR A C 1
ATOM 553 O O . THR A 1 66 ? -8.047 -40.062 -12.875 1 91.75 66 THR A O 1
ATOM 556 N N . CYS A 1 67 ? -6.516 -38.938 -14.125 1 91.75 67 CYS A N 1
ATOM 557 C CA . CYS A 1 67 ? -6.367 -37.906 -13.094 1 91.75 67 CYS A CA 1
ATOM 558 C C . CYS A 1 67 ? -6.184 -36.531 -13.711 1 91.75 67 CYS A C 1
ATOM 560 O O . CYS A 1 67 ? -5.586 -36.406 -14.781 1 91.75 67 CYS A O 1
ATOM 562 N N . ILE A 1 68 ? -6.758 -35.531 -13 1 95.19 68 ILE A N 1
ATOM 563 C CA . ILE A 1 68 ? -6.488 -34.156 -13.359 1 95.19 68 ILE A CA 1
ATOM 564 C C . ILE A 1 68 ? -6.062 -33.375 -12.117 1 95.19 68 ILE A C 1
ATOM 566 O O . ILE A 1 68 ? -6.672 -33.5 -11.055 1 95.19 68 ILE A O 1
ATOM 570 N N . ILE A 1 69 ? -5.02 -32.625 -12.289 1 94.25 69 ILE A N 1
ATOM 571 C CA . ILE A 1 69 ? -4.617 -31.641 -11.289 1 94.25 69 ILE A CA 1
ATOM 572 C C . ILE A 1 69 ? -5.059 -30.25 -11.727 1 94.25 69 ILE A C 1
ATOM 574 O O . ILE A 1 69 ? -4.66 -29.766 -12.789 1 94.25 69 ILE A O 1
ATOM 578 N N . GLY A 1 70 ? -5.906 -29.641 -10.891 1 93.44 70 GLY A N 1
ATOM 579 C CA . GLY A 1 70 ? -6.328 -28.266 -11.156 1 93.44 70 GLY A CA 1
ATOM 580 C C . GLY A 1 70 ? -5.332 -27.234 -10.68 1 93.44 70 GLY A C 1
ATOM 581 O O . GLY A 1 70 ? -4.152 -27.531 -10.5 1 93.44 70 GLY A O 1
ATOM 582 N N . THR A 1 71 ? -5.773 -25.953 -10.516 1 91.88 71 THR A N 1
ATOM 583 C CA . THR A 1 71 ? -4.855 -24.859 -10.234 1 91.88 71 THR A CA 1
ATOM 584 C C . THR A 1 71 ? -4.766 -24.594 -8.734 1 91.88 71 THR A C 1
ATOM 586 O O . THR A 1 71 ? -3.818 -23.969 -8.266 1 91.88 71 THR A O 1
ATOM 589 N N . GLY A 1 72 ? -5.703 -25.078 -7.957 1 88.75 72 GLY A N 1
ATOM 590 C CA . GLY A 1 72 ? -5.738 -24.781 -6.539 1 88.75 72 GLY A CA 1
ATOM 591 C C . GLY A 1 72 ? -5.352 -25.953 -5.66 1 88.75 72 GLY A C 1
ATOM 592 O O . GLY A 1 72 ? -5.258 -27.078 -6.137 1 88.75 72 GLY A O 1
ATOM 593 N N . THR A 1 73 ? -5.215 -25.516 -4.395 1 85.81 73 THR A N 1
ATOM 5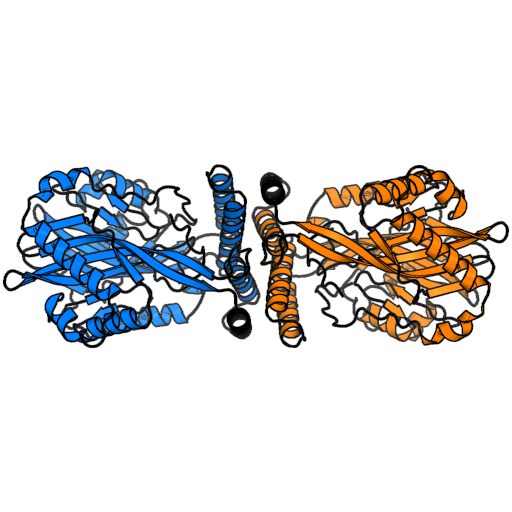94 C CA . THR A 1 73 ? -4.969 -26.578 -3.426 1 85.81 73 THR A CA 1
ATOM 595 C C . THR A 1 73 ? -6.195 -27.484 -3.279 1 85.81 73 THR A C 1
ATOM 597 O O . THR A 1 73 ? -7.328 -27 -3.27 1 85.81 73 THR A O 1
ATOM 600 N N . GLY A 1 74 ? -6.043 -28.719 -3.324 1 81.94 74 GLY A N 1
ATOM 601 C CA . GLY A 1 74 ? -7.141 -29.672 -3.18 1 81.94 74 GLY A CA 1
ATOM 602 C C . GLY A 1 74 ? -7.738 -30.094 -4.508 1 81.94 74 GLY A C 1
ATOM 603 O O . GLY A 1 74 ? -8.711 -30.859 -4.539 1 81.94 74 GLY A O 1
ATOM 604 N N . GLU A 1 75 ? -7.184 -29.531 -5.508 1 88.44 75 GLU A N 1
ATOM 605 C CA . GLU A 1 75 ? -7.738 -29.859 -6.816 1 88.44 75 GLU A CA 1
ATOM 606 C C . GLU A 1 75 ? -6.996 -31.031 -7.461 1 88.44 75 GLU A C 1
ATOM 608 O O . GLU A 1 75 ? -6.555 -30.938 -8.609 1 88.44 75 GLU A O 1
ATOM 613 N N . LEU A 1 76 ? -6.844 -32.031 -6.699 1 90.44 76 LEU A N 1
ATOM 614 C CA . LEU A 1 76 ? -6.43 -33.312 -7.219 1 90.44 76 LEU A CA 1
ATOM 615 C C . LEU A 1 76 ? -7.633 -34.25 -7.41 1 90.44 76 LEU A C 1
ATOM 617 O O . LEU A 1 76 ? -8.234 -34.688 -6.434 1 90.44 76 LEU A O 1
ATOM 621 N N . PHE A 1 77 ? -7.934 -34.5 -8.664 1 91.75 77 PHE A N 1
ATOM 622 C CA . PHE A 1 77 ? -9.109 -35.281 -9 1 91.75 77 PHE A CA 1
ATOM 623 C C . PHE A 1 77 ? -8.711 -36.625 -9.57 1 91.75 77 PHE A C 1
ATOM 625 O O . PHE A 1 77 ? -8.148 -36.719 -10.664 1 91.75 77 PHE A O 1
ATOM 632 N N . LEU A 1 78 ? -9.055 -37.594 -8.828 1 89.81 78 LEU A N 1
ATOM 633 C CA . LEU A 1 78 ? -8.688 -38.969 -9.18 1 89.81 78 LEU A CA 1
ATOM 634 C C . LEU A 1 78 ? -9.914 -39.781 -9.586 1 89.81 78 LEU A C 1
ATOM 636 O O . LEU A 1 78 ? -10.922 -39.781 -8.875 1 89.81 78 LEU A O 1
ATOM 640 N N . GLY A 1 79 ? -9.781 -40.406 -10.703 1 90 79 GLY A N 1
ATOM 641 C CA . GLY A 1 79 ? -10.891 -41.188 -11.234 1 90 79 GLY A CA 1
ATOM 642 C C . GLY A 1 79 ? -11.789 -40.406 -12.156 1 90 79 GLY A C 1
ATOM 643 O O . GLY A 1 79 ? -11.93 -39.188 -12 1 90 79 GLY A O 1
ATOM 644 N N . ILE A 1 80 ? -12.406 -41.125 -13.016 1 92.12 80 ILE A N 1
ATOM 645 C CA . ILE A 1 80 ? -13.141 -40.5 -14.109 1 92.12 80 ILE A CA 1
ATOM 646 C C . ILE A 1 80 ? -14.305 -39.688 -13.547 1 92.12 80 ILE A C 1
ATOM 648 O O . ILE A 1 80 ? -14.656 -38.625 -14.086 1 92.12 80 ILE A O 1
ATOM 652 N N . ASP A 1 81 ? -14.922 -40.125 -12.461 1 92.19 81 ASP A N 1
ATOM 653 C CA . ASP A 1 81 ? -16.047 -39.375 -11.891 1 92.19 81 ASP A CA 1
ATOM 654 C C . ASP A 1 81 ? -15.617 -38.031 -11.344 1 92.19 81 ASP A C 1
ATOM 656 O O . ASP A 1 81 ? -16.297 -37.031 -11.555 1 92.19 81 ASP A O 1
ATOM 660 N N . GLN A 1 82 ? -14.484 -38.031 -10.703 1 91.94 82 GLN A N 1
ATOM 661 C CA . GLN A 1 82 ? -13.969 -36.781 -10.164 1 91.94 82 GLN A CA 1
ATOM 662 C C . GLN A 1 82 ? -13.484 -35.875 -11.289 1 91.94 82 GLN A C 1
ATOM 664 O O . GLN A 1 82 ? -13.656 -34.656 -11.219 1 91.94 82 GLN A O 1
ATOM 669 N N . VAL A 1 83 ? -12.891 -36.438 -12.25 1 94.62 83 VAL A N 1
ATOM 670 C CA . VAL A 1 83 ? -12.445 -35.688 -13.414 1 94.62 83 VAL A CA 1
ATOM 671 C C . VAL A 1 83 ? -13.641 -35 -14.086 1 94.62 83 VAL A C 1
ATOM 673 O O . VAL A 1 83 ? -13.594 -33.812 -14.391 1 94.62 83 VAL A O 1
ATOM 676 N N . LYS A 1 84 ? -14.656 -35.812 -14.227 1 94.94 84 LYS A N 1
ATOM 677 C CA . LYS A 1 84 ? -15.883 -35.25 -14.797 1 94.94 84 LYS A CA 1
ATOM 678 C C . LYS A 1 84 ? -16.422 -34.094 -13.961 1 94.94 84 LYS A C 1
ATOM 680 O O . LYS A 1 84 ? -16.844 -33.094 -14.508 1 94.94 84 LYS A O 1
ATOM 685 N N . THR A 1 85 ? -16.375 -34.25 -12.734 1 94.06 85 THR A N 1
ATOM 686 C CA . THR A 1 85 ? -16.844 -33.219 -11.82 1 94.06 85 THR A CA 1
ATOM 687 C C . THR A 1 85 ? -16.047 -31.922 -12 1 94.06 85 THR A C 1
ATOM 689 O O . THR A 1 85 ? -16.609 -30.828 -12.039 1 94.06 85 THR A O 1
ATOM 692 N N . LEU A 1 86 ? -14.75 -32 -12.078 1 93.81 86 LEU A N 1
ATOM 693 C CA . LEU A 1 86 ? -13.898 -30.844 -12.266 1 93.81 86 LEU A CA 1
ATOM 694 C C . LEU A 1 86 ? -14.266 -30.109 -13.555 1 93.81 86 LEU A C 1
ATOM 696 O O . LEU A 1 86 ? -14.422 -28.891 -13.555 1 93.81 86 LEU A O 1
ATOM 700 N N . ILE A 1 87 ? -14.398 -30.859 -14.625 1 94.75 87 ILE A N 1
ATOM 701 C CA . ILE A 1 87 ? -14.672 -30.25 -15.93 1 94.75 87 ILE A CA 1
ATOM 702 C C . ILE A 1 87 ? -16.031 -29.578 -15.898 1 94.75 87 ILE A C 1
ATOM 704 O O . ILE A 1 87 ? -16.188 -28.453 -16.406 1 94.75 87 ILE A O 1
ATOM 708 N N . LYS A 1 88 ? -16.953 -30.234 -15.273 1 95.12 88 LYS A N 1
ATOM 709 C CA . LYS A 1 88 ? -18.281 -29.641 -15.125 1 95.12 88 LYS A CA 1
ATOM 710 C C . LYS A 1 88 ? -18.219 -28.312 -14.383 1 95.12 88 LYS A C 1
ATOM 712 O O . LYS A 1 88 ? -18.797 -27.328 -14.812 1 95.12 88 LYS A O 1
ATOM 717 N N . ASN A 1 89 ? -17.547 -28.328 -13.352 1 92.88 89 ASN A N 1
ATOM 718 C CA . ASN A 1 89 ? -17.391 -27.125 -12.555 1 92.88 89 ASN A CA 1
ATOM 719 C C . ASN A 1 89 ? -16.672 -26.031 -13.336 1 92.88 89 ASN A C 1
ATOM 721 O O . ASN A 1 89 ? -17.047 -24.859 -13.25 1 92.88 89 ASN A O 1
ATOM 725 N N . ASP A 1 90 ? -15.609 -26.375 -14.023 1 91.88 90 ASP A N 1
ATOM 726 C CA . ASP A 1 90 ? -14.883 -25.422 -14.852 1 91.88 90 ASP A CA 1
ATOM 727 C C . ASP A 1 90 ? -15.812 -24.766 -15.875 1 91.88 90 ASP A C 1
ATOM 729 O O . ASP A 1 90 ? -15.773 -23.547 -16.062 1 91.88 90 ASP A O 1
ATOM 733 N N . TRP A 1 91 ? -16.641 -25.609 -16.484 1 91.69 91 TRP A N 1
ATOM 734 C CA . TRP A 1 91 ? -17.562 -25.109 -17.5 1 91.69 91 TRP A CA 1
ATOM 735 C C . TRP A 1 91 ? -18.594 -24.156 -16.906 1 91.69 91 TRP A C 1
ATOM 737 O O . TRP A 1 91 ? -18.984 -23.188 -17.562 1 91.69 91 TRP A O 1
ATOM 747 N N . GLU A 1 92 ? -18.906 -24.375 -15.734 1 89.88 92 GLU A N 1
ATOM 748 C CA . GLU A 1 92 ? -19.938 -23.562 -15.086 1 89.88 92 GLU A CA 1
ATOM 749 C C . GLU A 1 92 ? -19.344 -22.266 -14.516 1 89.88 92 GLU A C 1
ATOM 751 O O . GLU A 1 92 ? -19.969 -21.219 -14.586 1 89.88 92 GLU A O 1
ATOM 756 N N . TYR A 1 93 ? -18.141 -22.406 -13.984 1 83.25 93 TYR A N 1
ATOM 757 C CA . TYR A 1 93 ? -17.75 -21.312 -13.102 1 83.25 93 TYR A CA 1
ATOM 758 C C . TYR A 1 93 ? -16.422 -20.719 -13.516 1 83.25 93 TYR A C 1
ATOM 760 O O . TYR A 1 93 ? -16.047 -19.625 -13.078 1 83.25 93 TYR A O 1
ATOM 768 N N . TRP A 1 94 ? -15.781 -21.422 -14.203 1 82.25 94 TRP A N 1
ATOM 769 C CA . TRP A 1 94 ? -14.445 -20.922 -14.492 1 82.25 94 TRP A CA 1
ATOM 770 C C . TRP A 1 94 ? -14.445 -20 -15.703 1 82.25 94 TRP A C 1
ATOM 772 O O . TRP A 1 94 ? -15.508 -19.562 -16.156 1 82.25 94 TRP A O 1
ATOM 782 N N . GLY A 1 95 ? -13.484 -19.531 -16.484 1 75.06 95 GLY A N 1
ATOM 783 C CA . GLY A 1 95 ? -13.359 -18.625 -17.625 1 75.06 95 GLY A CA 1
ATOM 784 C C . GLY A 1 95 ? -13.18 -19.359 -18.938 1 75.06 95 GLY A C 1
ATOM 785 O O . GLY A 1 95 ? -13.328 -20.578 -19 1 75.06 95 GLY A O 1
ATOM 786 N N . ASP A 1 96 ? -13.055 -18.594 -19.938 1 80.88 96 ASP A N 1
ATOM 787 C CA . ASP A 1 96 ? -12.844 -19.125 -21.281 1 80.88 96 ASP A CA 1
ATOM 788 C C . ASP A 1 96 ? -11.383 -19.531 -21.484 1 80.88 96 ASP A C 1
ATOM 790 O O . ASP A 1 96 ? -10.492 -18.672 -21.516 1 80.88 96 ASP A O 1
ATOM 794 N N . VAL A 1 97 ? -11.203 -20.875 -21.625 1 87.88 97 VAL A N 1
ATOM 795 C CA . VAL A 1 97 ? -9.859 -21.406 -21.828 1 87.88 97 VAL A CA 1
ATOM 796 C C . VAL A 1 97 ? -9.508 -21.375 -23.312 1 87.88 97 VAL A C 1
ATOM 798 O O . VAL A 1 97 ? -10.297 -21.812 -24.156 1 87.88 97 VAL A O 1
ATOM 801 N N . ASN A 1 98 ? -8.406 -20.781 -23.562 1 90.69 98 ASN A N 1
ATOM 802 C CA . ASN A 1 98 ? -7.828 -20.797 -24.906 1 90.69 98 ASN A CA 1
ATOM 803 C C . ASN A 1 98 ? -6.41 -21.359 -24.891 1 90.69 98 ASN A C 1
ATOM 805 O O . ASN A 1 98 ? -5.516 -20.781 -24.281 1 90.69 98 ASN A O 1
ATOM 809 N N . LEU A 1 99 ? -6.219 -22.422 -25.672 1 93.94 99 LEU A N 1
ATOM 810 C CA . LEU A 1 99 ? -4.914 -23.078 -25.688 1 93.94 99 LEU A CA 1
ATOM 811 C C . LEU A 1 99 ? -4.109 -22.641 -26.906 1 93.94 99 LEU A C 1
ATOM 813 O O . LEU A 1 99 ? -4.684 -22.375 -27.969 1 93.94 99 LEU A O 1
ATOM 817 N N . ASP A 1 100 ? -2.846 -22.5 -26.75 1 92.94 100 ASP A N 1
ATOM 818 C CA . ASP A 1 100 ? -1.95 -22.328 -27.891 1 92.94 100 ASP A CA 1
ATOM 819 C C . ASP A 1 100 ? -1.725 -23.641 -28.625 1 92.94 100 ASP A C 1
ATOM 821 O O . ASP A 1 100 ? -0.754 -24.359 -28.359 1 92.94 100 ASP A O 1
ATOM 825 N N . LEU A 1 101 ? -2.52 -23.875 -29.609 1 91.44 101 LEU A N 1
ATOM 826 C CA . LEU A 1 101 ? -2.506 -25.141 -30.328 1 91.44 101 LEU A CA 1
ATOM 827 C C . LEU A 1 101 ? -1.474 -25.125 -31.453 1 91.44 101 LEU A C 1
ATOM 829 O O . LEU A 1 101 ? -1.142 -26.172 -32.031 1 91.44 101 LEU A O 1
ATOM 833 N N . GLU A 1 102 ? -0.993 -23.984 -31.719 1 87.75 102 GLU A N 1
ATOM 834 C CA . GLU A 1 102 ? 0.021 -23.844 -32.75 1 87.75 102 GLU A CA 1
ATOM 835 C C . GLU A 1 102 ? 1.403 -24.234 -32.25 1 87.75 102 GLU A C 1
ATOM 837 O O . GLU A 1 102 ? 2.229 -24.766 -32.969 1 87.75 102 GLU A O 1
ATOM 842 N N . ASN A 1 103 ? 1.586 -23.984 -30.984 1 88.69 103 ASN A N 1
ATOM 843 C CA . ASN A 1 103 ? 2.91 -24.203 -30.406 1 88.69 103 ASN A CA 1
ATOM 844 C C . ASN A 1 103 ? 2.873 -25.266 -29.312 1 88.69 103 ASN A C 1
ATOM 846 O O . ASN A 1 103 ? 3.494 -25.094 -28.25 1 88.69 103 ASN A O 1
ATOM 850 N N . VAL A 1 104 ? 2.207 -26.359 -29.531 1 92.88 104 VAL A N 1
ATOM 851 C CA . VAL A 1 104 ? 2.127 -27.453 -28.578 1 92.88 104 VAL A CA 1
ATOM 852 C C . VAL A 1 104 ? 3.359 -28.344 -28.703 1 92.88 104 VAL A C 1
ATOM 854 O O . VAL A 1 104 ? 3.811 -28.641 -29.812 1 92.88 104 VAL A O 1
ATOM 857 N N . HIS A 1 105 ? 3.881 -28.672 -27.562 1 92.62 105 HIS A N 1
ATOM 858 C CA . HIS A 1 105 ? 4.902 -29.703 -27.531 1 92.62 105 HIS A CA 1
ATOM 859 C C . HIS A 1 105 ? 4.281 -31.094 -27.422 1 92.62 105 HIS A C 1
ATOM 861 O O . HIS A 1 105 ? 3.516 -31.359 -26.5 1 92.62 105 HIS A O 1
ATOM 867 N N . ILE A 1 106 ? 4.656 -31.938 -28.391 1 94.56 106 ILE A N 1
ATOM 868 C CA . ILE A 1 106 ? 4.121 -33.281 -28.391 1 94.56 106 ILE A CA 1
ATOM 869 C C . ILE A 1 106 ? 5.254 -34.281 -28.594 1 94.56 106 ILE A C 1
ATOM 871 O O . ILE A 1 106 ? 6.047 -34.188 -29.531 1 94.56 106 ILE A O 1
ATOM 875 N N . ASP A 1 107 ? 5.336 -35.156 -27.703 1 93.25 107 ASP A N 1
ATOM 876 C CA . ASP A 1 107 ? 6.191 -36.344 -27.859 1 93.25 107 ASP A CA 1
ATOM 877 C C . ASP A 1 107 ? 5.41 -37.625 -27.594 1 93.25 107 ASP A C 1
ATOM 879 O O . ASP A 1 107 ? 4.363 -37.594 -26.953 1 93.25 107 ASP A O 1
ATOM 883 N N . TYR A 1 108 ? 5.855 -38.656 -28.234 1 93.62 108 TYR A N 1
ATOM 884 C CA . TYR A 1 108 ? 5.199 -39.938 -27.984 1 93.62 108 TYR A CA 1
ATOM 885 C C . TYR A 1 108 ? 6.168 -41.094 -28.188 1 93.62 108 TYR A C 1
ATOM 887 O O . TYR A 1 108 ? 7.164 -40.969 -28.891 1 93.62 108 TYR A O 1
ATOM 895 N N . LYS A 1 109 ? 5.965 -42.094 -27.484 1 92.06 109 LYS A N 1
ATOM 896 C CA . LYS A 1 109 ? 6.637 -43.375 -27.625 1 92.06 109 LYS A CA 1
ATOM 897 C C . LYS A 1 109 ? 5.645 -44.531 -27.484 1 92.06 109 LYS A C 1
ATOM 899 O O . LYS A 1 109 ? 4.961 -44.656 -26.469 1 92.06 109 LYS A O 1
ATOM 904 N N . ASN A 1 110 ? 5.559 -45.312 -28.547 1 91.62 110 ASN A N 1
ATOM 905 C CA . ASN A 1 110 ? 4.59 -46.406 -28.594 1 91.62 110 ASN A CA 1
ATOM 906 C C . ASN A 1 110 ? 3.166 -45.875 -28.391 1 91.62 110 ASN A C 1
ATOM 908 O O . ASN A 1 110 ? 2.707 -45 -29.125 1 91.62 110 ASN A O 1
ATOM 912 N N . GLU A 1 111 ? 2.52 -46.344 -27.328 1 95.5 111 GLU A N 1
ATOM 913 C CA . GLU A 1 111 ? 1.115 -46 -27.109 1 95.5 111 GLU A CA 1
ATOM 914 C C . GLU A 1 111 ? 0.958 -44.938 -26.047 1 95.5 111 GLU A C 1
ATOM 916 O O . GLU A 1 111 ? -0.134 -44.75 -25.5 1 95.5 111 GLU A O 1
ATOM 921 N N . VAL A 1 112 ? 2.002 -44.25 -25.703 1 96.31 112 VAL A N 1
ATOM 922 C CA . VAL A 1 112 ? 1.959 -43.188 -24.703 1 96.31 112 VAL A CA 1
ATOM 923 C C . VAL A 1 112 ? 2.443 -41.875 -25.328 1 96.31 112 VAL A C 1
ATOM 925 O O . VAL A 1 112 ? 3.484 -41.844 -25.984 1 96.31 112 VAL A O 1
ATOM 928 N N . ALA A 1 113 ? 1.704 -40.812 -25.156 1 97.06 113 ALA A N 1
ATOM 929 C CA . ALA A 1 113 ? 2.092 -39.5 -25.609 1 97.06 113 ALA A CA 1
ATOM 930 C C . ALA A 1 113 ? 2.045 -38.5 -24.453 1 97.06 113 ALA A C 1
ATOM 932 O O . ALA A 1 113 ? 1.296 -38.688 -23.484 1 97.06 113 ALA A O 1
ATOM 933 N N . TRP A 1 114 ? 2.848 -37.531 -24.453 1 97.38 114 TRP A N 1
ATOM 934 C CA . TRP A 1 114 ? 2.77 -36.438 -23.5 1 97.38 114 TRP A CA 1
ATOM 935 C C . TRP A 1 114 ? 2.855 -35.094 -24.203 1 97.38 114 TRP A C 1
ATOM 937 O O . TRP A 1 114 ? 3.543 -34.969 -25.219 1 97.38 114 TRP A O 1
ATOM 947 N N . VAL A 1 115 ? 2.092 -34.188 -23.719 1 97 115 VAL A N 1
ATOM 948 C CA . VAL A 1 115 ? 1.932 -32.875 -24.359 1 97 115 VAL A CA 1
ATOM 949 C C . VAL A 1 115 ? 2.15 -31.781 -23.344 1 97 115 VAL A C 1
ATOM 951 O O . VAL A 1 115 ? 1.995 -31.984 -22.141 1 97 115 VAL A O 1
ATOM 954 N N . ALA A 1 116 ? 2.527 -30.609 -23.812 1 96.38 116 ALA A N 1
ATOM 955 C CA . ALA A 1 116 ? 2.609 -29.375 -23.016 1 96.38 116 ALA A CA 1
ATOM 956 C C . ALA A 1 116 ? 2.334 -28.156 -23.875 1 96.38 116 ALA A C 1
ATOM 958 O O . ALA A 1 116 ? 2.781 -28.078 -25.031 1 96.38 116 ALA A O 1
ATOM 959 N N . THR A 1 117 ? 1.558 -27.297 -23.328 1 94.88 117 THR A N 1
ATOM 960 C CA . THR A 1 117 ? 1.256 -26.078 -24.062 1 94.88 117 THR A CA 1
ATOM 961 C C . THR A 1 117 ? 0.876 -24.953 -23.109 1 94.88 117 THR A C 1
ATOM 963 O O . THR A 1 117 ? 0.754 -25.156 -21.906 1 94.88 117 THR A O 1
ATOM 966 N N . THR A 1 118 ? 0.783 -23.797 -23.672 1 92.94 118 THR A N 1
ATOM 967 C CA . THR A 1 118 ? 0.309 -22.625 -22.938 1 92.94 118 THR A CA 1
ATOM 968 C C . THR A 1 118 ? -1.113 -22.266 -23.359 1 92.94 118 THR A C 1
ATOM 970 O O . THR A 1 118 ? -1.657 -22.859 -24.297 1 92.94 118 THR A O 1
ATOM 973 N N . GLY A 1 119 ? -1.66 -21.438 -22.578 1 90.62 119 GLY A N 1
ATOM 974 C CA . GLY A 1 119 ? -2.975 -20.906 -22.891 1 90.62 119 GLY A CA 1
ATOM 975 C C . GLY A 1 119 ? -3.33 -19.688 -22.047 1 90.62 119 GLY A C 1
ATOM 976 O O . GLY A 1 119 ? -2.457 -19.062 -21.453 1 90.62 119 GLY A O 1
ATOM 977 N N . THR A 1 120 ? -4.594 -19.281 -22.203 1 88.31 120 THR A N 1
ATOM 978 C CA . THR A 1 120 ? -5.098 -18.141 -21.438 1 88.31 120 THR A CA 1
ATOM 979 C C . THR A 1 120 ? -6.496 -18.438 -20.891 1 88.31 120 THR A C 1
ATOM 981 O O . THR A 1 120 ? -7.219 -19.266 -21.438 1 88.31 120 THR A O 1
ATOM 984 N N . ILE A 1 121 ? -6.742 -17.844 -19.844 1 85.5 121 ILE A N 1
ATOM 985 C CA . ILE A 1 121 ? -8.094 -17.781 -19.297 1 85.5 121 ILE A CA 1
ATOM 986 C C . ILE A 1 121 ? -8.586 -16.328 -19.281 1 85.5 121 ILE A C 1
ATOM 988 O O . ILE A 1 121 ? -7.906 -15.445 -18.766 1 85.5 121 ILE A O 1
ATOM 992 N N . ARG A 1 122 ? -9.711 -16.156 -19.828 1 83.44 122 ARG A N 1
ATOM 993 C CA . ARG A 1 122 ? -10.266 -14.812 -19.906 1 83.44 122 ARG A CA 1
ATOM 994 C C . ARG A 1 122 ? -11.195 -14.539 -18.719 1 83.44 122 ARG A C 1
ATOM 996 O O . ARG A 1 122 ? -12.07 -15.344 -18.406 1 83.44 122 ARG A O 1
ATOM 1003 N N . TYR A 1 123 ? -10.938 -13.422 -18.031 1 79.75 123 TYR A N 1
ATOM 1004 C CA . TYR A 1 123 ? -11.773 -12.953 -16.938 1 79.75 123 TYR A CA 1
ATOM 1005 C C . TYR A 1 123 ? -12.18 -11.5 -17.141 1 79.75 123 TYR A C 1
ATOM 1007 O O . TYR A 1 123 ? -11.406 -10.703 -17.672 1 79.75 123 TYR A O 1
ATOM 1015 N N . THR A 1 124 ? -13.375 -11.195 -16.703 1 81.69 124 THR A N 1
ATOM 1016 C CA . THR A 1 124 ? -13.859 -9.82 -16.781 1 81.69 124 THR A CA 1
ATOM 1017 C C . THR A 1 124 ? -13.906 -9.18 -15.398 1 81.69 124 THR A C 1
ATOM 1019 O O . THR A 1 124 ? -14.492 -9.742 -14.469 1 81.69 124 THR A O 1
ATOM 1022 N N . PHE A 1 125 ? -13.25 -8.094 -15.344 1 82.88 125 PHE A N 1
ATOM 1023 C CA . PHE A 1 125 ? -13.281 -7.301 -14.125 1 82.88 125 PHE A CA 1
ATOM 1024 C C . PHE A 1 125 ? -14.156 -6.062 -14.305 1 82.88 125 PHE A C 1
ATOM 1026 O O . PHE A 1 125 ? -14.141 -5.441 -15.375 1 82.88 125 PHE A O 1
ATOM 1033 N N . GLU A 1 126 ? -14.906 -5.75 -13.266 1 84.69 126 GLU A N 1
ATOM 1034 C CA . GLU A 1 126 ? -15.781 -4.586 -13.344 1 84.69 126 GLU A CA 1
ATOM 1035 C C . GLU A 1 126 ? -15.75 -3.781 -12.047 1 84.69 126 GLU A C 1
ATOM 1037 O O . GLU A 1 126 ? -15.648 -4.355 -10.961 1 84.69 126 GLU A O 1
ATOM 1042 N N . ASP A 1 127 ? -15.789 -2.453 -12.234 1 85.69 127 ASP A N 1
ATOM 1043 C CA . ASP A 1 127 ? -15.93 -1.556 -11.094 1 85.69 127 ASP A CA 1
ATOM 1044 C C . ASP A 1 127 ? -17.391 -1.181 -10.852 1 85.69 127 ASP A C 1
ATOM 1046 O O . ASP A 1 127 ? -17.938 -0.325 -11.555 1 85.69 127 ASP A O 1
ATOM 1050 N N . THR A 1 128 ? -18.031 -1.825 -9.938 1 88.19 128 THR A N 1
ATOM 1051 C CA . THR A 1 128 ? -19.422 -1.581 -9.586 1 88.19 128 THR A CA 1
ATOM 1052 C C . THR A 1 128 ? -19.562 -1.365 -8.078 1 88.19 128 THR A C 1
ATOM 1054 O O . THR A 1 128 ? -18.656 -1.68 -7.312 1 88.19 128 THR A O 1
ATOM 1057 N N . GLN A 1 129 ? -20.672 -0.828 -7.754 1 90.31 129 GLN A N 1
ATOM 1058 C CA . GLN A 1 129 ? -20.953 -0.648 -6.336 1 90.31 129 GLN A CA 1
ATOM 1059 C C . GLN A 1 129 ? -20.922 -1.981 -5.594 1 90.31 129 GLN A C 1
ATOM 1061 O O . GLN A 1 129 ? -20.406 -2.064 -4.48 1 90.31 129 GLN A O 1
ATOM 1066 N N . GLU A 1 130 ? -21.422 -2.941 -6.234 1 92.12 130 GLU A N 1
ATOM 1067 C CA . GLU A 1 130 ? -21.438 -4.273 -5.637 1 92.12 130 GLU A CA 1
ATOM 1068 C C . GLU A 1 130 ? -20.016 -4.781 -5.371 1 92.12 130 GLU A C 1
ATOM 1070 O O . GLU A 1 130 ? -19.75 -5.375 -4.324 1 92.12 130 GLU A O 1
ATOM 1075 N N . LYS A 1 131 ? -19.172 -4.551 -6.258 1 90.31 131 LYS A N 1
ATOM 1076 C CA . LYS A 1 131 ? -17.797 -5 -6.094 1 90.31 131 LYS A CA 1
ATOM 1077 C C . LYS A 1 131 ? -17.109 -4.254 -4.949 1 90.31 131 LYS A C 1
ATOM 1079 O O . LYS A 1 131 ? -16.359 -4.855 -4.172 1 90.31 131 LYS A O 1
ATOM 1084 N N . TYR A 1 132 ? -17.406 -2.965 -4.867 1 92.44 132 TYR A N 1
ATOM 1085 C CA . TYR A 1 132 ? -16.844 -2.207 -3.754 1 92.44 132 TYR A CA 1
ATOM 1086 C C . TYR A 1 132 ? -17.344 -2.742 -2.42 1 92.44 132 TYR A C 1
ATOM 1088 O O . TYR A 1 132 ? -16.562 -2.896 -1.474 1 92.44 132 TYR A O 1
ATOM 1096 N N . ASP A 1 133 ? -18.562 -3.08 -2.391 1 94.75 133 ASP A N 1
ATOM 1097 C CA . ASP A 1 133 ? -19.141 -3.65 -1.18 1 94.75 133 ASP A CA 1
ATOM 1098 C C . ASP A 1 133 ? -18.484 -4.984 -0.828 1 94.75 133 ASP A C 1
ATOM 1100 O O . ASP A 1 133 ? -18.234 -5.266 0.344 1 94.75 133 ASP A O 1
ATOM 1104 N N . ASN A 1 134 ? -18.234 -5.691 -1.798 1 93.62 134 ASN A N 1
ATOM 1105 C CA . ASN A 1 134 ? -17.594 -6.984 -1.588 1 93.62 134 ASN A CA 1
ATOM 1106 C C . ASN A 1 134 ? -16.172 -6.828 -1.03 1 93.62 134 ASN A C 1
ATOM 1108 O O . ASN A 1 134 ? -15.766 -7.594 -0.157 1 93.62 134 ASN A O 1
ATOM 1112 N N . TYR A 1 135 ? -15.508 -5.875 -1.56 1 92.56 135 TYR A N 1
ATOM 1113 C CA . TYR A 1 135 ? -14.164 -5.633 -1.046 1 92.56 135 TYR A CA 1
ATOM 1114 C C . TYR A 1 135 ? -14.211 -5.207 0.417 1 92.56 135 TYR A C 1
ATOM 1116 O O . TYR A 1 135 ? -13.375 -5.633 1.22 1 92.56 135 TYR A O 1
ATOM 1124 N N . LEU A 1 136 ? -15.148 -4.43 0.735 1 94.62 136 LEU A N 1
ATOM 1125 C CA . LEU A 1 136 ? -15.297 -4.004 2.123 1 94.62 136 LEU A CA 1
ATOM 1126 C C . LEU A 1 136 ? -15.609 -5.191 3.025 1 94.62 136 LEU A C 1
ATOM 1128 O O . LEU A 1 136 ? -15.055 -5.309 4.121 1 94.62 136 LEU A O 1
ATOM 1132 N N . ASN A 1 137 ? -16.469 -6.039 2.541 1 94.38 137 ASN A N 1
ATOM 1133 C CA . ASN A 1 137 ? -16.797 -7.238 3.305 1 94.38 137 ASN A CA 1
ATOM 1134 C C . ASN A 1 137 ? -15.578 -8.133 3.486 1 94.38 137 ASN A C 1
ATOM 1136 O O . ASN A 1 137 ? -15.375 -8.703 4.562 1 94.38 137 ASN A O 1
ATOM 1140 N N . PHE A 1 138 ? -14.867 -8.219 2.516 1 92.56 138 PHE A N 1
ATOM 1141 C CA . PHE A 1 138 ? -13.633 -8.984 2.576 1 92.56 138 PHE A CA 1
ATOM 1142 C C . PHE A 1 138 ? -12.688 -8.414 3.631 1 92.56 138 PHE A C 1
ATOM 1144 O O . PHE A 1 138 ? -12.125 -9.164 4.438 1 92.56 138 PHE A O 1
ATOM 1151 N N . ILE A 1 139 ? -12.547 -7.105 3.613 1 94.31 139 ILE A N 1
ATOM 1152 C CA . ILE A 1 139 ? -11.68 -6.422 4.57 1 94.31 139 ILE A CA 1
ATOM 1153 C C . ILE A 1 139 ? -12.203 -6.648 5.988 1 94.31 139 ILE A C 1
ATOM 1155 O O . ILE A 1 139 ? -11.43 -6.961 6.898 1 94.31 139 ILE A O 1
ATOM 1159 N N . LYS A 1 140 ? -13.438 -6.57 6.121 1 94.5 140 LYS A N 1
ATOM 1160 C CA . LYS A 1 140 ? -14.055 -6.793 7.426 1 94.5 140 LYS A CA 1
ATOM 1161 C C . LYS A 1 140 ? -13.75 -8.195 7.945 1 94.5 140 LYS A C 1
ATOM 1163 O O . LYS A 1 140 ? -13.375 -8.367 9.109 1 94.5 140 LYS A O 1
ATOM 1168 N N . ASN A 1 141 ? -13.891 -9.117 7.094 1 93.19 141 ASN A N 1
ATOM 1169 C CA . ASN A 1 141 ? -13.625 -10.5 7.461 1 93.19 141 ASN A CA 1
ATOM 1170 C C . ASN A 1 141 ? -12.164 -10.703 7.855 1 93.19 141 ASN A C 1
ATOM 1172 O O . ASN A 1 141 ? -11.867 -11.453 8.797 1 93.19 141 ASN A O 1
ATOM 1176 N N . LYS A 1 142 ? -11.336 -10.062 7.164 1 91.06 142 LYS A N 1
ATOM 1177 C CA . LYS A 1 142 ? -9.914 -10.195 7.457 1 91.06 142 LYS A CA 1
ATOM 1178 C C . LYS A 1 142 ? -9.57 -9.586 8.812 1 91.06 142 LYS A C 1
ATOM 1180 O O . LYS A 1 142 ? -8.766 -10.141 9.57 1 91.06 142 LYS A O 1
ATOM 1185 N N . ILE A 1 143 ? -10.148 -8.477 9.109 1 93.38 143 ILE A N 1
ATOM 1186 C CA . ILE A 1 143 ? -9.898 -7.777 10.359 1 93.38 143 ILE A CA 1
ATOM 1187 C C . ILE A 1 143 ? -10.398 -8.625 11.531 1 93.38 143 ILE A C 1
ATOM 1189 O O . ILE A 1 143 ? -9.773 -8.648 12.594 1 93.38 143 ILE A O 1
ATOM 1193 N N . GLU A 1 144 ? -11.406 -9.383 11.328 1 92.19 144 GLU A N 1
ATOM 1194 C CA . GLU A 1 144 ? -12.023 -10.164 12.391 1 92.19 144 GLU A CA 1
ATOM 1195 C C . GLU A 1 144 ? -11.328 -11.508 12.578 1 92.19 144 GLU A C 1
ATOM 1197 O O . GLU A 1 144 ? -11.562 -12.203 13.562 1 92.19 144 GLU A O 1
ATOM 1202 N N . ASN A 1 145 ? -10.523 -11.844 11.664 1 90.12 145 ASN A N 1
ATOM 1203 C CA . ASN A 1 145 ? -9.836 -13.125 11.75 1 90.12 145 ASN A CA 1
ATOM 1204 C C . ASN A 1 145 ? -8.789 -13.133 12.859 1 90.12 145 ASN A C 1
ATOM 1206 O O . ASN A 1 145 ? -7.805 -12.391 12.797 1 90.12 145 ASN A O 1
ATOM 1210 N N . PRO A 1 146 ? -8.875 -13.93 13.82 1 89.69 146 PRO A N 1
ATOM 1211 C CA . PRO A 1 146 ? -7.973 -13.898 14.977 1 89.69 146 PRO A CA 1
ATOM 1212 C C . PRO A 1 146 ? -6.613 -14.523 14.68 1 89.69 146 PRO A C 1
ATOM 1214 O O . PRO A 1 146 ? -5.672 -14.367 15.469 1 89.69 146 PRO A O 1
ATOM 1217 N N . GLU A 1 147 ? -6.473 -15.172 13.586 1 87.5 147 GLU A N 1
ATOM 1218 C CA . GLU A 1 147 ? -5.234 -15.867 13.266 1 87.5 147 GLU A CA 1
ATOM 1219 C C . GLU A 1 147 ? -4.152 -14.898 12.812 1 87.5 147 GLU A C 1
ATOM 1221 O O . GLU A 1 147 ? -2.961 -15.203 12.883 1 87.5 147 GLU A O 1
ATOM 1226 N N . PHE A 1 148 ? -4.574 -13.742 12.422 1 90.75 148 PHE A N 1
ATOM 1227 C CA . PHE A 1 148 ? -3.627 -12.781 11.867 1 90.75 148 PHE A CA 1
ATOM 1228 C C . PHE A 1 148 ? -3.252 -11.727 12.906 1 90.75 148 PHE A C 1
ATOM 1230 O O . PHE A 1 148 ? -4.105 -11.273 13.672 1 90.75 148 PHE A O 1
ATOM 1237 N N . THR A 1 149 ? -1.982 -11.445 12.93 1 92.06 149 THR A N 1
ATOM 1238 C CA . THR A 1 149 ? -1.536 -10.305 13.719 1 92.06 149 THR A CA 1
ATOM 1239 C C . THR A 1 149 ? -2.018 -8.992 13.102 1 92.06 149 THR A C 1
ATOM 1241 O O . THR A 1 149 ? -2.377 -8.953 11.922 1 92.06 149 THR A O 1
ATOM 1244 N N . PRO A 1 150 ? -2.029 -7.914 13.836 1 93.75 150 PRO A N 1
ATOM 1245 C CA . PRO A 1 150 ? -2.426 -6.621 13.273 1 93.75 150 PRO A CA 1
ATOM 1246 C C . PRO A 1 150 ? -1.598 -6.227 12.055 1 93.75 150 PRO A C 1
ATOM 1248 O O . PRO A 1 150 ? -2.146 -5.746 11.055 1 93.75 150 PRO A O 1
ATOM 1251 N N . LYS A 1 151 ? -0.355 -6.512 12.133 1 94 151 LYS A N 1
ATOM 1252 C CA . LYS A 1 151 ? 0.521 -6.188 11.016 1 94 151 LYS A CA 1
ATOM 1253 C C . LYS A 1 151 ? 0.15 -6.996 9.773 1 94 151 LYS A C 1
ATOM 1255 O O . LYS A 1 151 ? 0.104 -6.457 8.664 1 94 151 LYS A O 1
ATOM 1260 N N . GLN A 1 152 ? -0.145 -8.242 9.961 1 93.94 152 GLN A N 1
ATOM 1261 C CA . GLN A 1 152 ? -0.55 -9.094 8.852 1 93.94 152 GLN A CA 1
ATOM 1262 C C . GLN A 1 152 ? -1.866 -8.617 8.242 1 93.94 152 GLN A C 1
ATOM 1264 O O . GLN A 1 152 ? -2.023 -8.609 7.02 1 93.94 152 GLN A O 1
ATOM 1269 N N . LYS A 1 153 ? -2.734 -8.203 9.109 1 95.75 153 LYS A N 1
ATOM 1270 C CA . LYS A 1 153 ? -4.031 -7.723 8.648 1 95.75 153 LYS A CA 1
ATOM 1271 C C . LYS A 1 153 ? -3.875 -6.484 7.77 1 95.75 153 LYS A C 1
ATOM 1273 O O . LYS A 1 153 ? -4.375 -6.445 6.645 1 95.75 153 LYS A O 1
ATOM 1278 N N . ILE A 1 154 ? -3.096 -5.527 8.203 1 96.62 154 ILE A N 1
ATOM 1279 C CA . ILE A 1 154 ? -3.045 -4.25 7.5 1 96.62 154 ILE A CA 1
ATOM 1280 C C . ILE A 1 154 ? -2.248 -4.402 6.207 1 96.62 154 ILE A C 1
ATOM 1282 O O . ILE A 1 154 ? -2.568 -3.77 5.195 1 96.62 154 ILE A O 1
ATOM 1286 N N . THR A 1 155 ? -1.225 -5.23 6.23 1 96.69 155 THR A N 1
ATOM 1287 C CA . THR A 1 155 ? -0.447 -5.414 5.012 1 96.69 155 THR A CA 1
ATOM 1288 C C . THR A 1 155 ? -1.245 -6.199 3.975 1 96.69 155 THR A C 1
ATOM 1290 O O . THR A 1 155 ? -1.124 -5.953 2.771 1 96.69 155 THR A O 1
ATOM 1293 N N . PHE A 1 156 ? -2.059 -7.125 4.434 1 95.19 156 PHE A N 1
ATOM 1294 C CA . PHE A 1 156 ? -2.928 -7.859 3.52 1 95.19 156 PHE A CA 1
ATOM 1295 C C . PHE A 1 156 ? -3.949 -6.926 2.879 1 95.19 156 PHE A C 1
ATOM 1297 O O . PHE A 1 156 ? -4.152 -6.961 1.664 1 95.19 156 PHE A O 1
ATOM 1304 N N . ILE A 1 157 ? -4.539 -6.125 3.658 1 96.56 157 ILE A N 1
ATOM 1305 C CA . ILE A 1 157 ? -5.512 -5.152 3.176 1 96.56 157 ILE A CA 1
ATOM 1306 C C . ILE A 1 157 ? -4.848 -4.215 2.168 1 96.56 157 ILE A C 1
ATOM 1308 O O . ILE A 1 157 ? -5.402 -3.949 1.099 1 96.56 157 ILE A O 1
ATOM 1312 N N . ASN A 1 158 ? -3.691 -3.701 2.51 1 97.12 158 ASN A N 1
ATOM 1313 C CA . ASN A 1 158 ? -2.926 -2.842 1.612 1 97.12 158 ASN A CA 1
ATOM 1314 C C . ASN A 1 158 ? -2.699 -3.506 0.257 1 97.12 158 ASN A C 1
ATOM 1316 O O . ASN A 1 158 ? -2.865 -2.871 -0.786 1 97.12 158 ASN A O 1
ATOM 1320 N N . TRP A 1 159 ? -2.373 -4.742 0.291 1 95.06 159 TRP A N 1
ATOM 1321 C CA . TRP A 1 159 ? -2.088 -5.492 -0.928 1 95.06 159 TRP A CA 1
ATOM 1322 C C . TRP A 1 159 ? -3.344 -5.652 -1.776 1 95.06 159 TRP A C 1
ATOM 1324 O O . TRP A 1 159 ? -3.322 -5.402 -2.982 1 95.06 159 TRP A O 1
ATOM 1334 N N . VAL A 1 160 ? -4.41 -6.02 -1.155 1 94.06 160 VAL A N 1
ATOM 1335 C CA . VAL A 1 160 ? -5.672 -6.215 -1.862 1 94.06 160 VAL A CA 1
ATOM 1336 C C . VAL A 1 160 ? -6.102 -4.906 -2.521 1 94.06 160 VAL A C 1
ATOM 1338 O O . VAL A 1 160 ? -6.492 -4.891 -3.689 1 94.06 160 VAL A O 1
ATOM 1341 N N . LEU A 1 161 ? -5.938 -3.855 -1.828 1 94.56 161 LEU A N 1
ATOM 1342 C CA . LEU A 1 161 ? -6.422 -2.578 -2.338 1 94.56 161 LEU A CA 1
ATOM 1343 C C . LEU A 1 161 ? -5.488 -2.035 -3.416 1 94.56 161 LEU A C 1
ATOM 1345 O O . LEU A 1 161 ? -5.938 -1.367 -4.352 1 94.56 161 LEU A O 1
ATOM 1349 N N . ALA A 1 162 ? -4.211 -2.305 -3.293 1 93.44 162 ALA A N 1
ATOM 1350 C CA . ALA A 1 162 ? -3.283 -1.933 -4.355 1 93.44 162 ALA A CA 1
ATOM 1351 C C . ALA A 1 162 ? -3.672 -2.584 -5.68 1 93.44 162 ALA A C 1
ATOM 1353 O O . ALA A 1 162 ? -3.473 -2.002 -6.75 1 93.44 162 ALA A O 1
ATOM 1354 N N . LEU A 1 163 ? -4.293 -3.748 -5.59 1 89.62 163 LEU A N 1
ATOM 1355 C CA . LEU A 1 163 ? -4.621 -4.52 -6.785 1 89.62 163 LEU A CA 1
ATOM 1356 C C . LEU A 1 163 ? -6.039 -4.207 -7.258 1 89.62 163 LEU A C 1
ATOM 1358 O O . LEU A 1 163 ? -6.34 -4.316 -8.445 1 89.62 163 LEU A O 1
ATOM 1362 N N . THR A 1 164 ? -6.914 -3.738 -6.367 1 87.75 164 THR A N 1
ATOM 1363 C CA . THR A 1 164 ? -8.32 -3.676 -6.738 1 87.75 164 THR A CA 1
ATOM 1364 C C . THR A 1 164 ? -8.789 -2.227 -6.844 1 87.75 164 THR A C 1
ATOM 1366 O O . THR A 1 164 ? -9.82 -1.944 -7.461 1 87.75 164 THR A O 1
ATOM 1369 N N . TYR A 1 165 ? -8.047 -1.355 -6.223 1 85 165 TYR A N 1
ATOM 1370 C CA . TYR A 1 165 ? -8.531 0.021 -6.164 1 85 165 TYR A CA 1
ATOM 1371 C C . TYR A 1 165 ? -7.566 0.966 -6.875 1 85 165 TYR A C 1
ATOM 1373 O O . TYR A 1 165 ? -7.461 2.141 -6.516 1 85 165 TYR A O 1
ATOM 1381 N N . HIS A 1 166 ? -6.855 0.453 -7.797 1 80.19 166 HIS A N 1
ATOM 1382 C CA . HIS A 1 166 ? -5.945 1.267 -8.602 1 80.19 166 HIS A CA 1
ATOM 1383 C C . HIS A 1 166 ? -6.676 1.921 -9.766 1 80.19 166 HIS A C 1
ATOM 1385 O O . HIS A 1 166 ? -7.824 1.572 -10.062 1 80.19 166 HIS A O 1
ATOM 1391 N N . GLN A 1 167 ? -6.035 2.809 -10.383 1 78.31 167 GLN A N 1
ATOM 1392 C CA . GLN A 1 167 ? -6.617 3.549 -11.492 1 78.31 167 GLN A CA 1
ATOM 1393 C C . GLN A 1 167 ? -6.836 2.641 -12.703 1 78.31 167 GLN A C 1
ATOM 1395 O O . GLN A 1 167 ? -5.945 1.875 -13.078 1 78.31 167 GLN A O 1
ATOM 1400 N N . ARG A 1 168 ? -8.062 2.75 -13.172 1 76.56 168 ARG A N 1
ATOM 1401 C CA . ARG A 1 168 ? -8.445 2.033 -14.383 1 76.56 168 ARG A CA 1
ATOM 1402 C C . ARG A 1 168 ? -9.078 2.977 -15.406 1 76.56 168 ARG A C 1
ATOM 1404 O O . ARG A 1 168 ? -9.711 3.965 -15.031 1 76.56 168 ARG A O 1
ATOM 1411 N N . LEU A 1 169 ? -8.789 2.643 -16.609 1 68.56 169 LEU A N 1
ATOM 1412 C CA . LEU A 1 169 ? -9.328 3.494 -17.672 1 68.56 169 LEU A CA 1
ATOM 1413 C C . LEU A 1 169 ? -10.805 3.189 -17.906 1 68.56 169 LEU A C 1
ATOM 1415 O O . LEU A 1 169 ? -11.609 4.102 -18.125 1 68.56 169 LEU A O 1
ATOM 1419 N N . GLU A 1 170 ? -11.055 1.867 -17.875 1 75.19 170 GLU A N 1
ATOM 1420 C CA . GLU A 1 170 ? -12.414 1.442 -18.188 1 75.19 170 GLU A CA 1
ATOM 1421 C C . GLU A 1 170 ? -13.047 0.73 -16.984 1 75.19 170 GLU A C 1
ATOM 1423 O O . GLU A 1 170 ? -12.344 0.095 -16.203 1 75.19 170 GLU A O 1
ATOM 1428 N N . LYS A 1 171 ? -14.312 0.927 -16.984 1 78 171 LYS A N 1
ATOM 1429 C CA . LYS A 1 171 ? -15.039 0.311 -15.875 1 78 171 LYS A CA 1
ATOM 1430 C C . LYS A 1 171 ? -15.102 -1.205 -16.031 1 78 171 LYS A C 1
ATOM 1432 O O . LYS A 1 171 ? -15.234 -1.935 -15.047 1 78 171 LYS A O 1
ATOM 1437 N N . LYS A 1 172 ? -15.195 -1.592 -17.266 1 81.06 172 LYS A N 1
ATOM 1438 C CA . LYS A 1 172 ? -15.203 -3.016 -17.594 1 81.06 172 LYS A CA 1
ATOM 1439 C C . LYS A 1 172 ? -13.977 -3.395 -18.422 1 81.06 172 LYS A C 1
ATOM 1441 O O . LYS A 1 172 ? -13.688 -2.76 -19.438 1 81.06 172 LYS A O 1
ATOM 1446 N N . ARG A 1 173 ? -13.242 -4.398 -17.859 1 82.19 173 ARG A N 1
ATOM 1447 C CA . ARG A 1 173 ? -11.969 -4.773 -18.469 1 82.19 173 ARG A CA 1
ATOM 1448 C C . ARG A 1 173 ? -11.844 -6.289 -18.578 1 82.19 173 ARG A C 1
ATOM 1450 O O . ARG A 1 173 ? -12.242 -7.016 -17.672 1 82.19 173 ARG A O 1
ATOM 1457 N N . GLU A 1 174 ? -11.359 -6.66 -19.656 1 82.56 174 GLU A N 1
ATOM 1458 C CA . GLU A 1 174 ? -11.039 -8.07 -19.844 1 82.56 174 GLU A CA 1
ATOM 1459 C C . GLU A 1 174 ? -9.562 -8.344 -19.594 1 82.56 174 GLU A C 1
ATOM 1461 O O . GLU A 1 174 ? -8.703 -7.547 -20 1 82.56 174 GLU A O 1
ATOM 1466 N N . TYR A 1 175 ? -9.422 -9.375 -18.875 1 80.56 175 TYR A N 1
ATOM 1467 C CA . TYR A 1 175 ? -8.055 -9.75 -18.547 1 80.56 175 TYR A CA 1
ATOM 1468 C C . TYR A 1 175 ? -7.773 -11.195 -18.938 1 80.56 175 TYR A C 1
ATOM 1470 O O . TYR A 1 175 ? -8.617 -12.07 -18.734 1 80.56 175 TYR A O 1
ATOM 1478 N N . LEU A 1 176 ? -6.637 -11.391 -19.562 1 83.19 176 LEU A N 1
ATOM 1479 C CA . LEU A 1 176 ? -6.195 -12.727 -19.938 1 83.19 176 LEU A CA 1
ATOM 1480 C C . LEU A 1 176 ? -5.125 -13.242 -18.984 1 83.19 176 LEU A C 1
ATOM 1482 O O . LEU A 1 176 ? -4.027 -12.68 -18.906 1 83.19 176 LEU A O 1
ATOM 1486 N N . TRP A 1 177 ? -5.453 -14.297 -18.344 1 84 177 TRP A N 1
ATOM 1487 C CA . TRP A 1 177 ? -4.492 -14.93 -17.453 1 84 177 TRP A CA 1
ATOM 1488 C C . TRP A 1 177 ? -3.732 -16.047 -18.172 1 84 177 TRP A C 1
ATOM 1490 O O . TRP A 1 177 ? -4.312 -16.797 -18.953 1 84 177 TRP A O 1
ATOM 1500 N N . SER A 1 178 ? -2.508 -16.125 -17.875 1 87.06 178 SER A N 1
ATOM 1501 C CA . SER A 1 178 ? -1.684 -17.172 -18.469 1 87.06 178 SER A CA 1
ATOM 1502 C C . SER A 1 178 ? -2.021 -18.531 -17.875 1 87.06 178 SER A C 1
ATOM 1504 O O . SER A 1 178 ? -2.24 -18.656 -16.672 1 87.06 178 SER A O 1
ATOM 1506 N N . LEU A 1 179 ? -2.082 -19.5 -18.734 1 90.94 179 LEU A N 1
ATOM 1507 C CA . LEU A 1 179 ? -2.363 -20.891 -18.375 1 90.94 179 LEU A CA 1
ATOM 1508 C C . LEU A 1 179 ? -1.313 -21.828 -18.953 1 90.94 179 LEU A C 1
ATOM 1510 O O . LEU A 1 179 ? -0.812 -21.594 -20.062 1 90.94 179 LEU A O 1
ATOM 1514 N N . ARG A 1 180 ? -0.954 -22.812 -18.203 1 93.94 180 ARG A N 1
ATOM 1515 C CA . ARG A 1 180 ? -0.128 -23.906 -18.703 1 93.94 180 ARG A CA 1
ATOM 1516 C C . ARG A 1 180 ? -0.854 -25.25 -18.562 1 93.94 180 ARG A C 1
ATOM 1518 O O . ARG A 1 180 ? -1.584 -25.469 -17.594 1 93.94 180 ARG A O 1
ATOM 1525 N N . LEU A 1 181 ? -0.612 -26.031 -19.516 1 96.25 181 LEU A N 1
ATOM 1526 C CA . LEU A 1 181 ? -1.229 -27.359 -19.516 1 96.25 181 LEU A CA 1
ATOM 1527 C C . LEU A 1 181 ? -0.222 -28.422 -19.938 1 96.25 181 LEU A C 1
ATOM 1529 O O . LEU A 1 181 ? 0.523 -28.25 -20.906 1 96.25 181 LEU A O 1
ATOM 1533 N N . SER A 1 182 ? -0.149 -29.406 -19.172 1 97.56 182 SER A N 1
ATOM 1534 C CA . SER A 1 182 ? 0.549 -30.625 -19.578 1 97.56 182 SER A CA 1
ATOM 1535 C C . SER A 1 182 ? -0.319 -31.859 -19.359 1 97.56 182 SER A C 1
ATOM 1537 O O . SER A 1 182 ? -1.295 -31.812 -18.609 1 97.56 182 SER A O 1
ATOM 1539 N N . GLY A 1 183 ? -0.024 -32.906 -20.094 1 97.81 183 GLY A N 1
ATOM 1540 C CA . GLY A 1 183 ? -0.829 -34.094 -19.953 1 97.81 183 GLY A CA 1
ATOM 1541 C C . GLY A 1 183 ? -0.207 -35.312 -20.609 1 97.81 183 GLY A C 1
ATOM 1542 O O . GLY A 1 183 ? 0.8 -35.188 -21.312 1 97.81 183 GLY A O 1
ATOM 1543 N N . VAL A 1 184 ? -0.758 -36.438 -20.281 1 97.75 184 VAL A N 1
ATOM 1544 C CA . VAL A 1 184 ? -0.371 -37.719 -20.875 1 97.75 184 VAL A CA 1
ATOM 1545 C C . VAL A 1 184 ? -1.576 -38.344 -21.547 1 97.75 184 VAL A C 1
ATOM 1547 O O . VAL A 1 184 ? -2.68 -38.344 -21 1 97.75 184 VAL A O 1
ATOM 1550 N N . LEU A 1 185 ? -1.406 -38.781 -22.75 1 98.06 185 LEU A N 1
ATOM 1551 C CA . LEU A 1 185 ? -2.432 -39.5 -23.5 1 98.06 185 LEU A CA 1
ATOM 1552 C C . LEU A 1 185 ? -2.016 -40.938 -23.766 1 98.06 185 LEU A C 1
ATOM 1554 O O . LEU A 1 185 ? -0.825 -41.25 -23.891 1 98.06 185 LEU A O 1
ATOM 1558 N N . LEU A 1 186 ? -2.977 -41.812 -23.828 1 97.44 186 LEU A N 1
ATOM 1559 C CA . LEU A 1 186 ? -2.781 -43.188 -24.188 1 97.44 186 LEU A CA 1
ATOM 1560 C C . LEU A 1 186 ? -3.566 -43.531 -25.453 1 97.44 186 LEU A C 1
ATOM 1562 O O . LEU A 1 186 ? -4.691 -43.062 -25.641 1 97.44 186 LEU A O 1
ATOM 1566 N N . LYS A 1 187 ? -2.92 -44.312 -26.219 1 95.94 187 LYS A N 1
ATOM 1567 C CA . LYS A 1 187 ? -3.637 -44.844 -27.375 1 95.94 187 LYS A CA 1
ATOM 1568 C C . LYS A 1 187 ? -4.496 -46.031 -27.016 1 95.94 187 LYS A C 1
ATOM 1570 O O . LYS A 1 187 ? -3.977 -47.094 -26.609 1 95.94 187 LYS A O 1
ATOM 1575 N N . TYR A 1 188 ? -5.699 -45.875 -27 1 90.44 188 TYR A N 1
ATOM 1576 C CA . TYR A 1 188 ? -6.699 -46.875 -26.688 1 90.44 188 TYR A CA 1
ATOM 1577 C C . TYR A 1 188 ? -7.668 -47.062 -27.844 1 90.44 188 TYR A C 1
ATOM 1579 O O . TYR A 1 188 ? -8.352 -46.125 -28.25 1 90.44 188 TYR A O 1
ATOM 1587 N N . ASP A 1 189 ? -7.758 -48.344 -28.391 1 90.56 189 ASP A N 1
ATOM 1588 C CA . ASP A 1 189 ? -8.602 -48.656 -29.547 1 90.56 189 ASP A CA 1
ATOM 1589 C C . ASP A 1 189 ? -8.32 -47.719 -30.703 1 90.56 189 ASP A C 1
ATOM 1591 O O . ASP A 1 189 ? -9.234 -47.094 -31.25 1 90.56 189 ASP A O 1
ATOM 1595 N N . ASN A 1 190 ? -7.098 -47.406 -30.906 1 92.12 190 ASN A N 1
ATOM 1596 C CA . ASN A 1 190 ? -6.555 -46.625 -32 1 92.12 190 ASN A CA 1
ATOM 1597 C C . ASN A 1 190 ? -6.926 -45.156 -31.891 1 92.12 190 ASN A C 1
ATOM 1599 O O . ASN A 1 190 ? -6.898 -44.438 -32.875 1 92.12 190 ASN A O 1
ATOM 1603 N N . LYS A 1 191 ? -7.285 -44.812 -30.734 1 95.81 191 LYS A N 1
ATOM 1604 C CA . LYS A 1 191 ? -7.57 -43.406 -30.469 1 95.81 191 LYS A CA 1
ATOM 1605 C C . LYS A 1 191 ? -6.762 -42.875 -29.266 1 95.81 191 LYS A C 1
ATOM 1607 O O . LYS A 1 191 ? -6.574 -43.594 -28.281 1 95.81 191 LYS A O 1
ATOM 1612 N N . TRP A 1 192 ? -6.316 -41.688 -29.391 1 97.75 192 TRP A N 1
ATOM 1613 C CA . TRP A 1 192 ? -5.609 -41.062 -28.281 1 97.75 192 TRP A CA 1
ATOM 1614 C C . TRP A 1 192 ? -6.594 -40.438 -27.297 1 97.75 192 TRP A C 1
ATOM 1616 O O . TRP A 1 192 ? -7.516 -39.75 -27.688 1 97.75 192 TRP A O 1
ATOM 1626 N N . LYS A 1 193 ? -6.41 -40.75 -25.984 1 97.94 193 LYS A N 1
ATOM 1627 C CA . LYS A 1 193 ? -7.23 -40.219 -24.906 1 97.94 193 LYS A CA 1
ATOM 1628 C C . LYS A 1 193 ? -6.367 -39.781 -23.719 1 97.94 193 LYS A C 1
ATOM 1630 O O . LYS A 1 193 ? -5.316 -40.375 -23.469 1 97.94 193 LYS A O 1
ATOM 1635 N N . PHE A 1 194 ? -6.816 -38.812 -23.047 1 98.12 194 PHE A N 1
ATOM 1636 C CA . PHE A 1 194 ? -6.07 -38.344 -21.891 1 98.12 194 PHE A CA 1
ATOM 1637 C C . PHE A 1 194 ? -6.145 -39.344 -20.734 1 98.12 194 PHE A C 1
ATOM 1639 O O . PHE A 1 194 ? -7.215 -39.875 -20.438 1 98.12 194 PHE A O 1
ATOM 1646 N N . SER A 1 195 ? -5.039 -39.562 -20.125 1 96.38 195 SER A N 1
ATOM 1647 C CA . SER A 1 195 ? -4.961 -40.281 -18.859 1 96.38 195 SER A CA 1
ATOM 1648 C C . SER A 1 195 ? -4.688 -39.312 -17.703 1 96.38 195 SER A C 1
ATOM 1650 O O . SER A 1 195 ? -5.129 -39.531 -16.578 1 96.38 195 SER A O 1
ATOM 1652 N N . HIS A 1 196 ? -3.967 -38.219 -18.031 1 96 196 HIS A N 1
ATOM 1653 C CA . HIS A 1 196 ? -3.572 -37.25 -17.016 1 96 196 HIS A CA 1
ATOM 1654 C C . HIS A 1 196 ? -3.488 -35.844 -17.609 1 96 196 HIS A C 1
ATOM 1656 O O . HIS A 1 196 ? -3.012 -35.688 -18.734 1 96 196 HIS A O 1
ATOM 1662 N N . ILE A 1 197 ? -3.947 -34.875 -16.828 1 97.56 197 ILE A N 1
ATOM 1663 C CA . ILE A 1 197 ? -3.771 -33.469 -17.188 1 97.56 197 ILE A CA 1
ATOM 1664 C C . ILE A 1 197 ? -3.381 -32.656 -15.953 1 97.56 197 ILE A C 1
ATOM 1666 O O . ILE A 1 197 ? -3.875 -32.906 -14.859 1 97.56 197 ILE A O 1
ATOM 1670 N N . GLN A 1 198 ? -2.51 -31.75 -16.141 1 97.38 198 GLN A N 1
ATOM 1671 C CA . GLN A 1 198 ? -2.26 -30.734 -15.141 1 97.38 198 GLN A CA 1
ATOM 1672 C C . GLN A 1 198 ? -2.506 -29.328 -15.711 1 97.38 198 GLN A C 1
ATOM 1674 O O . GLN A 1 198 ? -1.876 -28.938 -16.703 1 97.38 198 GLN A O 1
ATOM 1679 N N . PHE A 1 199 ? -3.426 -28.625 -15.039 1 95.81 199 PHE A N 1
ATOM 1680 C CA . PHE A 1 199 ? -3.574 -27.188 -15.258 1 95.81 199 PHE A CA 1
ATOM 1681 C C . PHE A 1 199 ? -2.766 -26.391 -14.242 1 95.81 199 PHE A C 1
ATOM 1683 O O . PHE A 1 199 ? -2.73 -26.75 -13.062 1 95.81 199 PHE A O 1
ATOM 1690 N N . SER A 1 200 ? -2.148 -25.328 -14.734 1 94.44 200 SER A N 1
ATOM 1691 C CA . SER A 1 200 ? -1.459 -24.469 -13.781 1 94.44 200 SER A CA 1
ATOM 1692 C C . SER A 1 200 ? -1.452 -23.016 -14.258 1 94.44 200 SER A C 1
ATOM 1694 O O . SER A 1 200 ? -1.565 -22.75 -15.453 1 94.44 200 SER A O 1
ATOM 1696 N N . MET A 1 201 ? -1.435 -22.203 -13.328 1 91.12 201 MET A N 1
ATOM 1697 C CA . MET A 1 201 ? -1.178 -20.797 -13.555 1 91.12 201 MET A CA 1
ATOM 1698 C C . MET A 1 201 ? 0.145 -20.375 -12.93 1 91.12 201 MET A C 1
ATOM 1700 O O . MET A 1 201 ? 0.48 -20.812 -11.82 1 91.12 201 MET A O 1
ATOM 1704 N N . PRO A 1 202 ? 0.855 -19.531 -13.68 1 89.19 202 PRO A N 1
ATOM 1705 C CA . PRO A 1 202 ? 2.129 -19.109 -13.102 1 89.19 202 PRO A CA 1
ATOM 1706 C C . PRO A 1 202 ? 1.95 -18.297 -11.812 1 89.19 202 PRO A C 1
ATOM 1708 O O . PRO A 1 202 ? 0.983 -17.547 -11.68 1 89.19 202 PRO A O 1
ATOM 1711 N N . LYS A 1 203 ? 2.854 -18.531 -10.984 1 86.94 203 LYS A N 1
ATOM 1712 C CA . LYS A 1 203 ? 2.846 -17.734 -9.758 1 86.94 203 LYS A CA 1
ATOM 1713 C C . LYS A 1 203 ? 3.156 -16.281 -10.055 1 86.94 203 LYS A C 1
ATOM 1715 O O . LYS A 1 203 ? 3.924 -15.969 -10.969 1 86.94 203 LYS A O 1
ATOM 1720 N N . ALA A 1 204 ? 2.617 -15.391 -9.305 1 80.81 204 ALA A N 1
ATOM 1721 C CA . ALA A 1 204 ? 3.002 -13.984 -9.383 1 80.81 204 ALA A CA 1
ATOM 1722 C C . ALA A 1 204 ? 4.332 -13.734 -8.672 1 80.81 204 ALA A C 1
ATOM 1724 O O . ALA A 1 204 ? 5.285 -14.5 -8.844 1 80.81 204 ALA A O 1
ATOM 1725 N N . ASN A 1 205 ? 4.465 -12.703 -7.891 1 80.25 205 ASN A N 1
ATOM 1726 C CA . ASN A 1 205 ? 5.703 -12.414 -7.18 1 80.25 205 ASN A CA 1
ATOM 1727 C C . ASN A 1 205 ? 5.996 -13.469 -6.109 1 80.25 205 ASN A C 1
ATOM 1729 O O . ASN A 1 205 ? 7.156 -13.797 -5.859 1 80.25 205 ASN A O 1
ATOM 1733 N N . PHE A 1 206 ? 4.855 -13.953 -5.562 1 87.62 206 PHE A N 1
ATOM 1734 C CA . PHE A 1 206 ? 4.93 -14.953 -4.508 1 87.62 206 PHE A CA 1
ATOM 1735 C C . PHE A 1 206 ? 3.83 -16 -4.676 1 87.62 206 PHE A C 1
ATOM 1737 O O . PHE A 1 206 ? 2.805 -15.734 -5.305 1 87.62 206 PHE A O 1
ATOM 1744 N N . PRO A 1 207 ? 4.121 -17.188 -4.176 1 90.25 207 PRO A N 1
ATOM 1745 C CA . PRO A 1 207 ? 3.02 -18.156 -4.176 1 90.25 207 PRO A CA 1
ATOM 1746 C C . PRO A 1 207 ? 1.812 -17.672 -3.375 1 90.25 207 PRO A C 1
ATOM 1748 O O . PRO A 1 207 ? 1.975 -17 -2.354 1 90.25 207 PRO A O 1
ATOM 1751 N N . ASP A 1 208 ? 0.686 -18.047 -3.768 1 90.38 208 ASP A N 1
ATOM 1752 C CA . ASP A 1 208 ? -0.539 -17.609 -3.105 1 90.38 208 ASP A CA 1
ATOM 1753 C C . ASP A 1 208 ? -0.678 -18.266 -1.728 1 90.38 208 ASP A C 1
ATOM 1755 O O . ASP A 1 208 ? -1.326 -17.703 -0.839 1 90.38 208 ASP A O 1
ATOM 1759 N N . GLU A 1 209 ? -0.07 -19.453 -1.626 1 92.25 209 GLU A N 1
ATOM 1760 C CA . GLU A 1 209 ? -0.212 -20.188 -0.366 1 92.25 209 GLU A CA 1
ATOM 1761 C C . GLU A 1 209 ? 1.133 -20.328 0.34 1 92.25 209 GLU A C 1
ATOM 1763 O O . GLU A 1 209 ? 2.123 -20.719 -0.278 1 92.25 209 GLU A O 1
ATOM 1768 N N . ARG A 1 210 ? 1.098 -19.906 1.459 1 92.81 210 ARG A N 1
ATOM 1769 C CA . ARG A 1 210 ? 2.184 -20 2.428 1 92.81 210 ARG A CA 1
ATOM 1770 C C . ARG A 1 210 ? 1.666 -20.453 3.787 1 92.81 210 ARG A C 1
ATOM 1772 O O . ARG A 1 210 ? 0.771 -19.828 4.359 1 92.81 210 ARG A O 1
ATOM 1779 N N . PHE A 1 211 ? 2.26 -21.578 4.301 1 94.44 211 PHE A N 1
ATOM 1780 C CA . PHE A 1 211 ? 1.671 -22.219 5.469 1 94.44 211 PHE A CA 1
ATOM 1781 C C . PHE A 1 211 ? 1.707 -21.297 6.676 1 94.44 211 PHE A C 1
ATOM 1783 O O . PHE A 1 211 ? 0.832 -21.359 7.543 1 94.44 211 PHE A O 1
ATOM 1790 N N . GLU A 1 212 ? 2.611 -20.391 6.742 1 93 212 GLU A N 1
ATOM 1791 C CA . GLU A 1 212 ? 2.732 -19.453 7.848 1 93 212 GLU A CA 1
ATOM 1792 C C . GLU A 1 212 ? 1.604 -18.422 7.824 1 93 212 GLU A C 1
ATOM 1794 O O . GLU A 1 212 ? 1.351 -17.75 8.82 1 93 212 GLU A O 1
ATOM 1799 N N . ASN A 1 213 ? 0.987 -18.297 6.664 1 86.75 213 ASN A N 1
ATOM 1800 C CA . ASN A 1 213 ? -0.058 -17.281 6.523 1 86.75 213 ASN A CA 1
ATOM 1801 C C . ASN A 1 213 ? -1.396 -17.781 7.062 1 86.75 213 ASN A C 1
ATOM 1803 O O . ASN A 1 213 ? -2.223 -17 7.512 1 86.75 213 ASN A O 1
ATOM 1807 N N . SER A 1 214 ? -1.614 -19.094 6.922 1 86.12 214 SER A N 1
ATOM 1808 C CA . SER A 1 214 ? -2.906 -19.641 7.332 1 86.12 214 SER A CA 1
ATOM 1809 C C . SER A 1 214 ? -2.812 -21.125 7.621 1 86.12 214 SER A C 1
ATOM 1811 O O . SER A 1 214 ? -2.273 -21.891 6.816 1 86.12 214 SER A O 1
ATOM 1813 N N . LYS A 1 215 ? -3.453 -21.469 8.633 1 87.88 215 LYS A N 1
ATOM 1814 C CA . LYS A 1 215 ? -3.531 -22.891 8.969 1 87.88 215 LYS A CA 1
ATOM 1815 C C . LYS A 1 215 ? -4.395 -23.641 7.957 1 87.88 215 LYS A C 1
ATOM 1817 O O . LYS A 1 215 ? -4.219 -24.859 7.762 1 87.88 215 LYS A O 1
ATOM 1822 N N . GLU A 1 216 ? -5.227 -22.922 7.344 1 87.56 216 GLU A N 1
ATOM 1823 C CA . GLU A 1 216 ? -6.137 -23.516 6.371 1 87.56 216 GLU A CA 1
ATOM 1824 C C . GLU A 1 216 ? -5.379 -24.078 5.176 1 87.56 216 GLU A C 1
ATOM 1826 O O . GLU A 1 216 ? -5.789 -25.078 4.586 1 87.56 216 GLU A O 1
ATOM 1831 N N . TYR A 1 217 ? -4.309 -23.516 4.848 1 90.25 217 TYR A N 1
ATOM 1832 C CA . TYR A 1 217 ? -3.521 -23.984 3.717 1 90.25 217 TYR A CA 1
ATOM 1833 C C . TYR A 1 217 ? -2.902 -25.344 4.02 1 90.25 217 TYR A C 1
ATOM 1835 O O . TYR A 1 217 ? -2.93 -26.25 3.178 1 90.25 217 TYR A O 1
ATOM 1843 N N . LEU A 1 218 ? -2.441 -25.438 5.223 1 91.81 218 LEU A N 1
ATOM 1844 C CA . LEU A 1 218 ? -1.86 -26.719 5.633 1 91.81 218 LEU A CA 1
ATOM 1845 C C . LEU A 1 218 ? -2.93 -27.797 5.711 1 91.81 218 LEU A C 1
ATOM 1847 O O . LEU A 1 218 ? -2.699 -28.938 5.297 1 91.81 218 LEU A O 1
ATOM 1851 N N . GLU A 1 219 ? -4.02 -27.406 6.199 1 92.94 219 GLU A N 1
ATOM 1852 C CA . GLU A 1 219 ? -5.125 -28.359 6.301 1 92.94 219 GLU A CA 1
ATOM 1853 C C . GLU A 1 219 ? -5.578 -28.828 4.922 1 92.94 219 GLU A C 1
ATOM 1855 O O . GLU A 1 219 ? -5.805 -30.016 4.707 1 92.94 219 GLU A O 1
ATOM 1860 N N . SER A 1 220 ? -5.695 -27.953 4.047 1 91.06 220 SER A N 1
ATOM 1861 C CA . SER A 1 220 ? -6.094 -28.281 2.686 1 91.06 220 SER A CA 1
ATOM 1862 C C . SER A 1 220 ? -5.055 -29.172 2.01 1 91.06 220 SER A C 1
ATOM 1864 O O . SER A 1 220 ? -5.402 -30.109 1.291 1 91.06 220 SER A O 1
ATOM 1866 N N . TYR A 1 221 ? -3.857 -28.859 2.225 1 93 221 TYR A N 1
ATOM 1867 C CA . TYR A 1 221 ? -2.75 -29.656 1.703 1 93 221 TYR A CA 1
ATOM 1868 C C . TYR A 1 221 ? -2.811 -31.094 2.225 1 93 221 TYR A C 1
ATOM 1870 O O . TYR A 1 221 ? -2.699 -32.031 1.449 1 93 221 TYR A O 1
ATOM 1878 N N . ASN A 1 222 ? -3.049 -31.188 3.475 1 92 222 ASN A N 1
ATOM 1879 C CA . ASN A 1 222 ? -3.131 -32.5 4.09 1 92 222 ASN A CA 1
ATOM 1880 C C . ASN A 1 222 ? -4.348 -33.281 3.59 1 92 222 ASN A C 1
ATOM 1882 O O . ASN A 1 222 ? -4.258 -34.469 3.328 1 92 222 ASN A O 1
ATOM 1886 N N . LYS A 1 223 ? -5.379 -32.594 3.443 1 90 223 LYS A N 1
ATOM 1887 C CA . LYS A 1 223 ? -6.602 -33.25 2.961 1 90 223 LYS A CA 1
ATOM 1888 C C . LYS A 1 223 ? -6.418 -33.781 1.549 1 90 223 LYS A C 1
ATOM 1890 O O . LYS A 1 223 ? -6.898 -34.875 1.231 1 90 223 LYS A O 1
ATOM 1895 N N . GLN A 1 224 ? -5.805 -33.062 0.746 1 87.94 224 GLN A N 1
ATOM 1896 C CA . GLN A 1 224 ? -5.527 -33.5 -0.617 1 87.94 224 GLN A CA 1
ATOM 1897 C C . GLN A 1 224 ? -4.676 -34.75 -0.621 1 87.94 224 GLN A C 1
ATOM 1899 O O . GLN A 1 224 ? -4.922 -35.688 -1.408 1 87.94 224 GLN A O 1
ATOM 1904 N N . ASN A 1 225 ? -3.715 -34.844 0.229 1 85.75 225 ASN A N 1
ATOM 1905 C CA . ASN A 1 225 ? -2.857 -36.031 0.322 1 85.75 225 ASN A CA 1
ATOM 1906 C C . ASN A 1 225 ? -3.635 -37.25 0.807 1 85.75 225 ASN A C 1
ATOM 1908 O O . ASN A 1 225 ? -3.42 -38.344 0.321 1 85.75 225 ASN A O 1
ATOM 1912 N N . GLU A 1 226 ? -4.539 -37 1.609 1 83.75 226 GLU A N 1
ATOM 1913 C CA . GLU A 1 226 ? -5.355 -38.094 2.141 1 83.75 226 GLU A CA 1
ATOM 1914 C C . GLU A 1 226 ? -6.25 -38.688 1.06 1 83.75 226 GLU A C 1
ATOM 1916 O O . GLU A 1 226 ? -6.574 -39.875 1.103 1 83.75 226 GLU A O 1
ATOM 1921 N N . ILE A 1 227 ? -6.613 -37.906 0.167 1 81.62 227 ILE A N 1
ATOM 1922 C CA . ILE A 1 227 ? -7.457 -38.375 -0.927 1 81.62 227 ILE A CA 1
ATOM 1923 C C . ILE A 1 227 ? -6.715 -39.438 -1.728 1 81.62 227 ILE A C 1
ATOM 1925 O O . ILE A 1 227 ? -7.328 -40.406 -2.223 1 81.62 227 ILE A O 1
ATOM 1929 N N . VAL A 1 228 ? -5.426 -39.375 -1.817 1 83.62 228 VAL A N 1
ATOM 1930 C CA . VAL A 1 228 ? -4.609 -40.312 -2.582 1 83.62 228 VAL A CA 1
ATOM 1931 C C . VAL A 1 228 ? -4.633 -41.688 -1.909 1 83.62 228 VAL A C 1
ATOM 1933 O O . VAL A 1 228 ? -4.527 -42.719 -2.58 1 83.62 228 VAL A O 1
ATOM 1936 N N . ASP A 1 229 ? -4.805 -41.688 -0.631 1 80.12 229 ASP A N 1
ATOM 1937 C CA . ASP A 1 229 ? -4.828 -42.938 0.118 1 80.12 229 ASP A CA 1
ATOM 1938 C C . ASP A 1 229 ? -5.969 -43.812 -0.352 1 80.12 229 ASP A C 1
ATOM 1940 O O . ASP A 1 229 ? -5.887 -45.062 -0.248 1 80.12 229 ASP A O 1
ATOM 1944 N N . LYS A 1 230 ? -6.895 -43.219 -0.828 1 74.12 230 LYS A N 1
ATOM 1945 C CA . LYS A 1 230 ? -8.07 -43.969 -1.243 1 74.12 230 LYS A CA 1
ATOM 1946 C C . LYS A 1 230 ? -7.867 -44.594 -2.617 1 74.12 230 LYS A C 1
ATOM 1948 O O . LYS A 1 230 ? -8.688 -45.375 -3.072 1 74.12 230 LYS A O 1
ATOM 1953 N N . TYR A 1 231 ? -6.844 -44.156 -3.156 1 69.75 231 TYR A N 1
ATOM 1954 C CA . TYR A 1 231 ? -6.637 -44.656 -4.512 1 69.75 231 TYR A CA 1
ATOM 1955 C C . TYR A 1 231 ? -5.535 -45.719 -4.539 1 69.75 231 TYR A C 1
ATOM 1957 O O . TYR A 1 231 ? -4.527 -45.594 -3.844 1 69.75 231 TYR A O 1
ATOM 1965 N N . LEU A 1 232 ? -5.938 -46.969 -4.734 1 57.44 232 LEU A N 1
ATOM 1966 C CA . LEU A 1 232 ? -5.324 -48.281 -4.582 1 57.44 232 LEU A CA 1
ATOM 1967 C C . LEU A 1 232 ? -3.902 -48.281 -5.141 1 57.44 232 LEU A C 1
ATOM 1969 O O . LEU A 1 232 ? -3.002 -48.875 -4.551 1 57.44 232 LEU A O 1
ATOM 1973 N N . ASP A 1 233 ? -3.76 -47.969 -6.406 1 58.25 233 ASP A N 1
ATOM 1974 C CA . ASP A 1 233 ? -2.537 -48.25 -7.152 1 58.25 233 ASP A CA 1
ATOM 1975 C C . ASP A 1 233 ? -1.5 -47.156 -6.934 1 58.25 233 ASP A C 1
ATOM 1977 O O . ASP A 1 233 ? -0.717 -46.844 -7.836 1 58.25 233 ASP A O 1
ATOM 1981 N N . ASN A 1 234 ? -1.522 -46.688 -5.672 1 59.81 234 ASN A N 1
ATOM 1982 C CA . ASN A 1 234 ? -0.746 -45.5 -5.348 1 59.81 234 ASN A CA 1
ATOM 1983 C C . ASN A 1 234 ? 0.726 -45.812 -5.129 1 59.81 234 ASN A C 1
ATOM 1985 O O . ASN A 1 234 ? 1.524 -44.938 -4.801 1 59.81 234 ASN A O 1
ATOM 1989 N N . GLN A 1 235 ? 1.04 -47.062 -5.359 1 68.12 235 GLN A N 1
ATOM 1990 C CA . GLN A 1 235 ? 2.418 -47.344 -4.969 1 68.12 235 GLN A CA 1
ATOM 1991 C C . GLN A 1 235 ? 3.381 -47.062 -6.117 1 68.12 235 GLN A C 1
ATOM 1993 O O . GLN A 1 235 ? 3.195 -47.594 -7.223 1 68.12 235 GLN A O 1
ATOM 1998 N N . ILE A 1 236 ? 4.238 -46.062 -5.816 1 84.5 236 ILE A N 1
ATOM 1999 C CA . ILE A 1 236 ? 5.281 -45.781 -6.789 1 84.5 236 ILE A CA 1
ATOM 2000 C C . ILE A 1 236 ? 6.395 -46.812 -6.691 1 84.5 236 ILE A C 1
ATOM 2002 O O . ILE A 1 236 ? 6.652 -47.344 -5.617 1 84.5 236 ILE A O 1
ATOM 2006 N N . ASP A 1 237 ? 6.934 -47.188 -7.797 1 87.88 237 ASP A N 1
ATOM 2007 C CA . ASP A 1 237 ? 8.07 -48.094 -7.855 1 87.88 237 ASP A CA 1
ATOM 2008 C C . ASP A 1 237 ? 9.289 -47.5 -7.16 1 87.88 237 ASP A C 1
ATOM 2010 O O . ASP A 1 237 ? 9.43 -46.281 -7.07 1 87.88 237 ASP A O 1
ATOM 2014 N N . ILE A 1 238 ? 10.055 -48.406 -6.625 1 91.62 238 ILE A N 1
ATOM 2015 C CA . ILE A 1 238 ? 11.234 -48.031 -5.867 1 91.62 238 ILE A CA 1
ATOM 2016 C C . ILE A 1 238 ? 12.164 -47.188 -6.75 1 91.62 238 ILE A C 1
ATOM 2018 O O . ILE A 1 238 ? 12.812 -46.25 -6.273 1 91.62 238 ILE A O 1
ATOM 2022 N N . GLU A 1 239 ? 12.234 -47.531 -8 1 93.81 239 GLU A N 1
ATOM 2023 C CA . GLU A 1 239 ? 13.117 -46.812 -8.914 1 93.81 239 GLU A CA 1
ATOM 2024 C C . GLU A 1 239 ? 12.633 -45.375 -9.133 1 93.81 239 GLU A C 1
ATOM 2026 O O . GLU A 1 239 ? 13.438 -44.438 -9.148 1 93.81 239 GLU A O 1
ATOM 2031 N N . VAL A 1 240 ? 11.344 -45.25 -9.273 1 95.44 240 VAL A N 1
ATOM 2032 C CA . VAL A 1 240 ? 10.766 -43.906 -9.445 1 95.44 240 VAL A CA 1
ATOM 2033 C C . VAL A 1 240 ? 10.977 -43.094 -8.18 1 95.44 240 VAL A C 1
ATOM 2035 O O . VAL A 1 240 ? 11.352 -41.906 -8.258 1 95.44 240 VAL A O 1
ATOM 2038 N N . LYS A 1 241 ? 10.789 -43.719 -7.031 1 95.62 241 LYS A N 1
ATOM 2039 C CA . LYS A 1 241 ? 11.008 -43.062 -5.754 1 95.62 241 LYS A CA 1
ATOM 2040 C C . LYS A 1 241 ? 12.453 -42.562 -5.633 1 95.62 241 LYS A C 1
ATOM 2042 O O . LYS A 1 241 ? 12.695 -41.438 -5.207 1 95.62 241 LYS A O 1
ATOM 2047 N N . SER A 1 242 ? 13.336 -43.406 -6.02 1 96.19 242 SER A N 1
ATOM 2048 C CA . SER A 1 242 ? 14.75 -43.062 -5.961 1 96.19 242 SER A CA 1
ATOM 2049 C C . SER A 1 242 ? 15.07 -41.875 -6.871 1 96.19 242 SER A C 1
ATOM 2051 O O . SER A 1 242 ? 15.852 -41 -6.508 1 96.19 242 SER A O 1
ATOM 2053 N N . LEU A 1 243 ? 14.477 -41.844 -8.016 1 97.38 243 LEU A N 1
ATOM 2054 C CA . LEU A 1 243 ? 14.672 -40.719 -8.945 1 97.38 243 LEU A CA 1
ATOM 2055 C C . LEU A 1 243 ? 14.172 -39.406 -8.352 1 97.38 243 LEU A C 1
ATOM 2057 O O . LEU A 1 243 ? 14.844 -38.406 -8.453 1 97.38 243 LEU A O 1
ATOM 2061 N N . MET A 1 244 ? 13.055 -39.531 -7.668 1 97.62 244 MET A N 1
ATOM 2062 C CA . MET A 1 244 ? 12.469 -38.312 -7.086 1 97.62 244 MET A CA 1
ATOM 2063 C C . MET A 1 244 ? 13.297 -37.844 -5.898 1 97.62 244 MET A C 1
ATOM 2065 O O . MET A 1 244 ? 13.453 -36.625 -5.699 1 97.62 244 MET A O 1
ATOM 2069 N N . ILE A 1 245 ? 13.836 -38.75 -5.137 1 97.56 245 ILE A N 1
ATOM 2070 C CA . ILE A 1 245 ? 14.719 -38.375 -4.035 1 97.56 245 ILE A CA 1
ATOM 2071 C C . ILE A 1 245 ? 15.969 -37.688 -4.582 1 97.56 245 ILE A C 1
ATOM 2073 O O . ILE A 1 245 ? 16.438 -36.719 -4.008 1 97.56 245 ILE A O 1
ATOM 2077 N N . SER A 1 246 ? 16.422 -38.188 -5.703 1 97.06 246 SER A N 1
ATOM 2078 C CA . SER A 1 246 ? 17.594 -37.562 -6.328 1 97.06 246 SER A CA 1
ATOM 2079 C C . SER A 1 246 ? 17.281 -36.156 -6.809 1 97.06 246 SER A C 1
ATOM 2081 O O . SER A 1 246 ? 18.109 -35.25 -6.715 1 97.06 246 SER A O 1
ATOM 2083 N N . LEU A 1 247 ? 16.109 -35.969 -7.387 1 97.12 247 LEU A N 1
ATOM 2084 C CA . LEU A 1 247 ? 15.68 -34.625 -7.777 1 97.12 247 LEU A CA 1
ATOM 2085 C C . LEU A 1 247 ? 15.734 -33.688 -6.594 1 97.12 247 LEU A C 1
ATOM 2087 O O . LEU A 1 247 ? 16.266 -32.562 -6.715 1 97.12 247 LEU A O 1
ATOM 2091 N N . GLU A 1 248 ? 15.297 -34.125 -5.398 1 96.38 248 GLU A N 1
ATOM 2092 C CA . GLU A 1 248 ? 15.25 -33.312 -4.184 1 96.38 248 GLU A CA 1
ATOM 2093 C C . GLU A 1 248 ? 16.656 -33 -3.672 1 96.38 248 GLU A C 1
ATOM 2095 O O . GLU A 1 248 ? 16.922 -31.859 -3.264 1 96.38 248 GLU A O 1
ATOM 2100 N N . LYS A 1 249 ? 17.5 -33.938 -3.775 1 95.44 249 LYS A N 1
ATOM 2101 C CA . LYS A 1 249 ? 18.75 -33.875 -3.037 1 95.44 249 LYS A CA 1
ATOM 2102 C C . LYS A 1 249 ? 19.891 -33.375 -3.928 1 95.44 249 LYS A C 1
ATOM 2104 O O . LYS A 1 249 ? 20.828 -32.719 -3.449 1 95.44 249 LYS A O 1
ATOM 2109 N N . GLU A 1 250 ? 19.672 -33.656 -5.223 1 96.06 250 GLU A N 1
ATOM 2110 C CA . GLU A 1 250 ? 20.844 -33.438 -6.062 1 96.06 250 GLU A CA 1
ATOM 2111 C C . GLU A 1 250 ? 20.594 -32.281 -7.035 1 96.06 250 GLU A C 1
ATOM 2113 O O . GLU A 1 250 ? 21.547 -31.703 -7.586 1 96.06 250 GLU A O 1
ATOM 2118 N N . LEU A 1 251 ? 19.391 -31.953 -7.289 1 95.94 251 LEU A N 1
ATOM 2119 C CA . LEU A 1 251 ? 19.109 -30.938 -8.305 1 95.94 251 LEU A CA 1
ATOM 2120 C C . LEU A 1 251 ? 18.516 -29.688 -7.68 1 95.94 251 LEU A C 1
ATOM 2122 O O . LEU A 1 251 ? 19.094 -28.609 -7.762 1 95.94 251 LEU A O 1
ATOM 2126 N N . VAL A 1 252 ? 17.406 -29.797 -6.98 1 94.56 252 VAL A N 1
ATOM 2127 C CA . VAL A 1 252 ? 16.719 -28.641 -6.434 1 94.56 252 VAL A CA 1
ATOM 2128 C C . VAL A 1 252 ? 17.5 -28.094 -5.238 1 94.56 252 VAL A C 1
ATOM 2130 O O . VAL A 1 252 ? 17.859 -28.844 -4.328 1 94.56 252 VAL A O 1
ATOM 2133 N N . GLY A 1 253 ? 17.781 -26.797 -5.258 1 91.62 253 GLY A N 1
ATOM 2134 C CA . GLY A 1 253 ? 18.438 -26.156 -4.129 1 91.62 253 GLY A CA 1
ATOM 2135 C C . GLY A 1 253 ? 19.953 -26.281 -4.152 1 91.62 253 GLY A C 1
ATOM 2136 O O . GLY A 1 253 ? 20.625 -25.875 -3.207 1 91.62 253 GLY A O 1
ATOM 2137 N N . GLN A 1 254 ? 20.406 -26.844 -5.172 1 91.06 254 GLN A N 1
ATOM 2138 C CA . GLN A 1 254 ? 21.859 -27.062 -5.25 1 91.06 254 GLN A CA 1
ATOM 2139 C C . GLN A 1 254 ? 22.531 -25.938 -6.012 1 91.06 254 GLN A C 1
ATOM 2141 O O . GLN A 1 254 ? 21.938 -25.328 -6.91 1 91.06 254 GLN A O 1
ATOM 2146 N N . LYS A 1 255 ? 23.75 -25.719 -5.531 1 88 255 LYS A N 1
ATOM 2147 C CA . LYS A 1 255 ? 24.562 -24.703 -6.207 1 88 255 LYS A CA 1
ATOM 2148 C C . LYS A 1 255 ? 25.438 -25.328 -7.293 1 88 255 LYS A C 1
ATOM 2150 O O . LYS A 1 255 ? 25.781 -26.516 -7.215 1 88 255 LYS A O 1
ATOM 2155 N N . ASP A 1 256 ? 25.75 -24.688 -8.328 1 87.25 256 ASP A N 1
ATOM 2156 C CA . ASP A 1 256 ? 26.719 -25.047 -9.352 1 87.25 256 ASP A CA 1
ATOM 2157 C C . ASP A 1 256 ? 26.328 -26.359 -10.039 1 87.25 256 ASP A C 1
ATOM 2159 O O . ASP A 1 256 ? 27.141 -27.281 -10.117 1 87.25 256 ASP A O 1
ATOM 2163 N N . ILE A 1 257 ? 25.172 -26.438 -10.57 1 93.31 257 ILE A N 1
ATOM 2164 C CA . ILE A 1 257 ? 24.672 -27.609 -11.305 1 93.31 257 ILE A CA 1
ATOM 2165 C C . ILE A 1 257 ? 25.469 -27.781 -12.586 1 93.31 257 ILE A C 1
ATOM 2167 O O . ILE A 1 257 ? 25.578 -26.859 -13.398 1 93.31 257 ILE A O 1
ATOM 2171 N N . SER A 1 258 ? 26.062 -28.984 -12.781 1 95.12 258 SER A N 1
ATOM 2172 C CA . SER A 1 258 ? 26.828 -29.266 -13.984 1 95.12 258 SER A CA 1
ATOM 2173 C C . SER A 1 258 ? 25.938 -29.875 -15.07 1 95.12 258 SER A C 1
ATOM 2175 O O . SER A 1 258 ? 24.875 -30.422 -14.781 1 95.12 258 SER A O 1
ATOM 2177 N N . ARG A 1 259 ? 26.422 -29.797 -16.266 1 95.38 259 ARG A N 1
ATOM 2178 C CA . ARG A 1 259 ? 25.734 -30.406 -17.406 1 95.38 259 ARG A CA 1
ATOM 2179 C C . ARG A 1 259 ? 25.672 -31.922 -17.25 1 95.38 259 ARG A C 1
ATOM 2181 O O . ARG A 1 259 ? 24.656 -32.562 -17.578 1 95.38 259 ARG A O 1
ATOM 2188 N N . GLU A 1 260 ? 26.688 -32.5 -16.734 1 94.94 260 GLU A N 1
ATOM 2189 C CA . GLU A 1 260 ? 26.766 -33.938 -16.531 1 94.94 260 GLU A CA 1
ATOM 2190 C C . GLU A 1 260 ? 25.688 -34.438 -15.562 1 94.94 260 GLU A C 1
ATOM 2192 O O . GLU A 1 260 ? 25.078 -35.469 -15.773 1 94.94 260 GLU A O 1
ATOM 2197 N N . LEU A 1 261 ? 25.516 -33.656 -14.602 1 95.69 261 LEU A N 1
ATOM 2198 C CA . LEU A 1 261 ? 24.516 -34.031 -13.609 1 95.69 261 LEU A CA 1
ATOM 2199 C C . LEU A 1 261 ? 23.109 -34 -14.219 1 95.69 261 LEU A C 1
ATOM 2201 O O . LEU A 1 261 ? 22.312 -34.906 -13.969 1 95.69 261 LEU A O 1
ATOM 2205 N N . VAL A 1 262 ? 22.812 -32.969 -15.008 1 96.81 262 VAL A N 1
ATOM 2206 C CA . VAL A 1 262 ? 21.5 -32.875 -15.656 1 96.81 262 VAL A CA 1
ATOM 2207 C C . VAL A 1 262 ? 21.328 -34.031 -16.641 1 96.81 262 VAL A C 1
ATOM 2209 O O . VAL A 1 262 ? 20.266 -34.656 -16.688 1 96.81 262 VAL A O 1
ATOM 2212 N N . ASN A 1 263 ? 22.406 -34.438 -17.312 1 94.69 263 ASN A N 1
ATOM 2213 C CA . ASN A 1 263 ? 22.375 -35.562 -18.266 1 94.69 263 ASN A CA 1
ATOM 2214 C C . ASN A 1 263 ? 22.109 -36.875 -17.578 1 94.69 263 ASN A C 1
ATOM 2216 O O . ASN A 1 263 ? 21.625 -37.844 -18.203 1 94.69 263 ASN A O 1
ATOM 2220 N N . LYS A 1 264 ? 22.453 -36.906 -16.391 1 94.81 264 LYS A N 1
ATOM 2221 C CA . LYS A 1 264 ? 22.234 -38.125 -15.609 1 94.81 264 LYS A CA 1
ATOM 2222 C C . LYS A 1 264 ? 20.75 -38.375 -15.367 1 94.81 264 LYS A C 1
ATOM 2224 O O . LYS A 1 264 ? 20.297 -39.5 -15.297 1 94.81 264 LYS A O 1
ATOM 2229 N N . TYR A 1 265 ? 20.016 -37.281 -15.281 1 97 265 TYR A N 1
ATOM 2230 C CA . TYR A 1 265 ? 18.641 -37.438 -14.805 1 97 265 TYR A CA 1
ATOM 2231 C C . TYR A 1 265 ? 17.641 -37.062 -15.883 1 97 265 TYR A C 1
ATOM 2233 O O . TYR A 1 265 ? 16.438 -37.281 -15.727 1 97 265 TYR A O 1
ATOM 2241 N N . PHE A 1 266 ? 18.062 -36.5 -16.984 1 97.25 266 PHE A N 1
ATOM 2242 C CA . PHE A 1 266 ? 17.188 -36.125 -18.094 1 97.25 266 PHE A CA 1
ATOM 2243 C C . PHE A 1 266 ? 17.594 -36.844 -19.375 1 97.25 266 PHE A C 1
ATOM 2245 O O . PHE A 1 266 ? 18.781 -37.094 -19.594 1 97.25 266 PHE A O 1
ATOM 2252 N N . VAL A 1 267 ? 16.641 -37.062 -20.203 1 93.88 267 VAL A N 1
ATOM 2253 C CA . VAL A 1 267 ? 16.891 -37.75 -21.469 1 93.88 267 VAL A CA 1
ATOM 2254 C C . VAL A 1 267 ? 17.781 -36.875 -22.359 1 93.88 267 VAL A C 1
ATOM 2256 O O . VAL A 1 267 ? 17.719 -35.656 -22.328 1 93.88 267 VAL A O 1
ATOM 2259 N N . THR A 1 268 ? 18.547 -37.594 -23.203 1 87.56 268 THR A N 1
ATOM 2260 C CA . THR A 1 268 ? 19.438 -36.875 -24.109 1 87.56 268 THR A CA 1
ATOM 2261 C C . THR A 1 268 ? 19.062 -37.156 -25.562 1 87.56 268 THR A C 1
ATOM 2263 O O . THR A 1 268 ? 19.516 -36.469 -26.469 1 87.56 268 THR A O 1
ATOM 2266 N N . GLU A 1 269 ? 18.266 -38.188 -25.719 1 81.44 269 GLU A N 1
ATOM 2267 C CA . GLU A 1 269 ? 17.891 -38.594 -27.078 1 81.44 269 GLU A CA 1
ATOM 2268 C C . GLU A 1 269 ? 16.844 -37.656 -27.672 1 81.44 269 GLU A C 1
ATOM 2270 O O . GLU A 1 269 ? 16.797 -37.469 -28.891 1 81.44 269 GLU A O 1
ATOM 2275 N N . ASN A 1 270 ? 15.922 -37.188 -26.844 1 84.75 270 ASN A N 1
ATOM 2276 C CA . ASN A 1 270 ? 14.961 -36.156 -27.219 1 84.75 270 ASN A CA 1
ATOM 2277 C C . ASN A 1 270 ? 15.164 -34.906 -26.406 1 84.75 270 ASN A C 1
ATOM 2279 O O . ASN A 1 270 ? 16.141 -34.781 -25.656 1 84.75 270 ASN A O 1
ATOM 2283 N N . ILE A 1 271 ? 14.328 -34 -26.625 1 90.94 271 ILE A N 1
ATOM 2284 C CA . ILE A 1 271 ? 14.508 -32.719 -25.953 1 90.94 271 ILE A CA 1
ATOM 2285 C C . ILE A 1 271 ? 13.664 -32.688 -24.672 1 90.94 271 ILE A C 1
ATOM 2287 O O . ILE A 1 271 ? 12.438 -32.594 -24.734 1 90.94 271 ILE A O 1
ATOM 2291 N N . PRO A 1 272 ? 14.289 -32.844 -23.531 1 95.12 272 PRO A N 1
ATOM 2292 C CA . PRO A 1 272 ? 13.539 -32.719 -22.281 1 95.12 272 PRO A CA 1
ATOM 2293 C C . PRO A 1 272 ? 13.141 -31.281 -21.969 1 95.12 272 PRO A C 1
ATOM 2295 O O . PRO A 1 272 ? 13.703 -30.344 -22.547 1 95.12 272 PRO A O 1
ATOM 2298 N N . TYR A 1 273 ? 12.172 -31.109 -21.109 1 95.19 273 TYR A N 1
ATOM 2299 C CA . TYR A 1 273 ? 11.812 -29.75 -20.734 1 95.19 273 TYR A CA 1
ATOM 2300 C C . TYR A 1 273 ? 11.219 -29.703 -19.328 1 95.19 273 TYR A C 1
ATOM 2302 O O . TYR A 1 273 ? 10.773 -30.719 -18.797 1 95.19 273 TYR A O 1
ATOM 2310 N N . ILE A 1 274 ? 11.289 -28.5 -18.75 1 95.81 274 ILE A N 1
ATOM 2311 C CA . ILE A 1 274 ? 10.68 -28.188 -17.469 1 95.81 274 ILE A CA 1
ATOM 2312 C C . ILE A 1 274 ? 9.742 -27 -17.609 1 95.81 274 ILE A C 1
ATOM 2314 O O . ILE A 1 274 ? 10.102 -26 -18.234 1 95.81 274 ILE A O 1
ATOM 2318 N N . ILE A 1 275 ? 8.586 -27.219 -17.109 1 94.81 275 ILE A N 1
ATOM 2319 C CA . ILE A 1 275 ? 7.703 -26.078 -16.875 1 94.81 275 ILE A CA 1
ATOM 2320 C C . ILE A 1 275 ? 7.824 -25.625 -15.43 1 94.81 275 ILE A C 1
ATOM 2322 O O . ILE A 1 275 ? 7.418 -26.328 -14.516 1 94.81 275 ILE A O 1
ATOM 2326 N N . GLY A 1 276 ? 8.383 -24.453 -15.273 1 91.69 276 GLY A N 1
ATOM 2327 C CA . GLY A 1 276 ? 8.57 -23.906 -13.93 1 91.69 276 GLY A CA 1
ATOM 2328 C C . GLY A 1 276 ? 7.328 -23.25 -13.375 1 91.69 276 GLY A C 1
ATOM 2329 O O . GLY A 1 276 ? 6.359 -23.016 -14.102 1 91.69 276 GLY A O 1
ATOM 2330 N N . PRO A 1 277 ? 7.43 -22.922 -12.086 1 90.06 277 PRO A N 1
ATOM 2331 C CA . PRO A 1 277 ? 6.238 -22.344 -11.461 1 90.06 277 PRO A CA 1
ATOM 2332 C C . PRO A 1 277 ? 6.039 -20.875 -11.812 1 90.06 277 PRO A C 1
ATOM 2334 O O . PRO A 1 277 ? 4.977 -20.312 -11.539 1 90.06 277 PRO A O 1
ATOM 2337 N N . ASP A 1 278 ? 7.141 -20.078 -12.352 1 81.06 278 ASP A N 1
ATOM 2338 C CA . ASP A 1 278 ? 7.102 -18.672 -12.703 1 81.06 278 ASP A CA 1
ATOM 2339 C C . ASP A 1 278 ? 7.008 -18.469 -14.211 1 81.06 278 ASP A C 1
ATOM 2341 O O . ASP A 1 278 ? 7.758 -17.688 -14.789 1 81.06 278 ASP A O 1
ATOM 2345 N N . ASN A 1 279 ? 6.262 -18.875 -14.93 1 74.5 279 ASN A N 1
ATOM 2346 C CA . ASN A 1 279 ? 6.109 -18.781 -16.375 1 74.5 279 ASN A CA 1
ATOM 2347 C C . ASN A 1 279 ? 7.398 -19.141 -17.109 1 74.5 279 ASN A C 1
ATOM 2349 O O . ASN A 1 279 ? 7.723 -18.562 -18.141 1 74.5 279 ASN A O 1
ATOM 2353 N N . GLN A 1 280 ? 8.102 -20.031 -16.609 1 79.25 280 GLN A N 1
ATOM 2354 C CA . GLN A 1 280 ? 9.367 -20.484 -17.188 1 79.25 280 GLN A CA 1
ATOM 2355 C C . GLN A 1 280 ? 9.188 -21.781 -17.953 1 79.25 280 GLN A C 1
ATOM 2357 O O . GLN A 1 280 ? 8.578 -22.734 -17.438 1 79.25 280 GLN A O 1
ATOM 2362 N N . TRP A 1 281 ? 9.641 -21.703 -19.156 1 87.44 281 TRP A N 1
ATOM 2363 C CA . TRP A 1 281 ? 9.773 -22.891 -19.984 1 87.44 281 TRP A CA 1
ATOM 2364 C C . TRP A 1 281 ? 11.234 -23.172 -20.312 1 87.44 281 TRP A C 1
ATOM 2366 O O . TRP A 1 281 ? 11.883 -22.391 -21.016 1 87.44 281 TRP A O 1
ATOM 2376 N N . CYS A 1 282 ? 11.695 -24.203 -19.734 1 92.62 282 CYS A N 1
ATOM 2377 C CA . CYS A 1 282 ? 13.094 -24.562 -19.938 1 92.62 282 CYS A CA 1
ATOM 2378 C C . CYS A 1 282 ? 13.219 -25.781 -20.859 1 92.62 282 CYS A C 1
ATOM 2380 O O . CYS A 1 282 ? 12.875 -26.891 -20.469 1 92.62 282 CYS A O 1
ATOM 2382 N N . ILE A 1 283 ? 13.758 -25.5 -22 1 91.69 283 ILE A N 1
ATOM 2383 C CA . ILE A 1 283 ? 13.828 -26.531 -23.016 1 91.69 283 ILE A CA 1
ATOM 2384 C C . ILE A 1 283 ? 15.281 -26.938 -23.266 1 91.69 283 ILE A C 1
ATOM 2386 O O . ILE A 1 283 ? 16.125 -26.078 -23.547 1 91.69 283 ILE A O 1
ATOM 2390 N N . GLY A 1 284 ? 15.508 -28.141 -23.141 1 93.62 284 GLY A N 1
ATOM 2391 C CA . GLY A 1 284 ? 16.859 -28.641 -23.375 1 93.62 284 GLY A CA 1
ATOM 2392 C C . GLY A 1 284 ? 17.734 -28.625 -22.141 1 93.62 284 GLY A C 1
ATOM 2393 O O . GLY A 1 284 ? 17.391 -27.984 -21.141 1 93.62 284 GLY A O 1
ATOM 2394 N N . ILE A 1 285 ? 18.797 -29.297 -22.266 1 95.06 285 ILE A N 1
ATOM 2395 C CA . ILE A 1 285 ? 19.672 -29.578 -21.125 1 95.06 285 ILE A CA 1
ATOM 2396 C C . ILE A 1 285 ? 20.25 -28.266 -20.594 1 95.06 285 ILE A C 1
ATOM 2398 O O . ILE A 1 285 ? 20.328 -28.062 -19.375 1 95.06 285 ILE A O 1
ATOM 2402 N N . ASP A 1 286 ? 20.594 -27.344 -21.406 1 94.25 286 ASP A N 1
ATOM 2403 C CA . ASP A 1 286 ? 21.234 -26.109 -20.984 1 94.25 286 ASP A CA 1
ATOM 2404 C C . ASP A 1 286 ? 20.266 -25.219 -20.203 1 94.25 286 ASP A C 1
ATOM 2406 O O . ASP A 1 286 ? 20.625 -24.656 -19.156 1 94.25 286 ASP A O 1
ATOM 2410 N N . GLN A 1 287 ? 19.031 -25.156 -20.656 1 93.25 287 GLN A N 1
ATOM 2411 C CA . GLN A 1 287 ? 18.047 -24.344 -19.953 1 93.25 287 GLN A CA 1
ATOM 2412 C C . GLN A 1 287 ? 17.609 -24.984 -18.656 1 93.25 287 GLN A C 1
ATOM 2414 O O . GLN A 1 287 ? 17.328 -24.297 -17.672 1 93.25 287 GLN A O 1
ATOM 2419 N N . ILE A 1 288 ? 17.609 -26.281 -18.688 1 95.38 288 ILE A N 1
ATOM 2420 C CA . ILE A 1 288 ? 17.281 -27 -17.469 1 95.38 288 ILE A CA 1
ATOM 2421 C C . ILE A 1 288 ? 18.375 -26.797 -16.438 1 95.38 288 ILE A C 1
ATOM 2423 O O . ILE A 1 288 ? 18.094 -26.578 -15.25 1 95.38 288 ILE A O 1
ATOM 2427 N N . LYS A 1 289 ? 19.578 -26.844 -16.906 1 95.19 289 LYS A N 1
ATOM 2428 C CA . LYS A 1 289 ? 20.719 -26.562 -16.016 1 95.19 289 LYS A CA 1
ATOM 2429 C C . LYS A 1 289 ? 20.594 -25.172 -15.406 1 95.19 289 LYS A C 1
ATOM 2431 O O . LYS A 1 289 ? 20.766 -25 -14.195 1 95.19 289 LYS A O 1
ATOM 2436 N N . GLU A 1 290 ? 20.281 -24.266 -16.156 1 92.06 290 GLU A N 1
ATOM 2437 C CA . GLU A 1 290 ? 20.109 -22.891 -15.688 1 92.06 290 GLU A CA 1
ATOM 2438 C C . GLU A 1 290 ? 18.969 -22.781 -14.68 1 92.06 290 GLU A C 1
ATOM 2440 O O . GLU A 1 290 ? 19.094 -22.078 -13.68 1 92.06 290 GLU A O 1
ATOM 2445 N N . PHE A 1 291 ? 17.906 -23.453 -14.922 1 91.94 291 PHE A N 1
ATOM 2446 C CA . PHE A 1 291 ? 16.734 -23.453 -14.047 1 91.94 291 PHE A CA 1
ATOM 2447 C C . PHE A 1 291 ? 17.125 -23.859 -12.633 1 91.94 291 PHE A C 1
ATOM 2449 O O . PHE A 1 291 ? 16.797 -23.172 -11.664 1 91.94 291 PHE A O 1
ATOM 2456 N N . PHE A 1 292 ? 17.859 -24.906 -12.5 1 93.12 292 PHE A N 1
ATOM 2457 C CA . PHE A 1 292 ? 18.234 -25.406 -11.18 1 93.12 292 PHE A CA 1
ATOM 2458 C C . PHE A 1 292 ? 19.297 -24.516 -10.547 1 93.12 292 PHE A C 1
ATOM 2460 O O . PHE A 1 292 ? 19.328 -24.328 -9.328 1 93.12 292 PHE A O 1
ATOM 2467 N N . SER A 1 293 ? 20.109 -23.906 -11.367 1 89.88 293 SER A N 1
ATOM 2468 C CA . SER A 1 293 ? 21.188 -23.062 -10.852 1 89.88 293 SER A CA 1
ATOM 2469 C C . SER A 1 293 ? 20.625 -21.781 -10.227 1 89.88 293 SER A C 1
ATOM 2471 O O . SER A 1 293 ? 21.172 -21.281 -9.242 1 89.88 293 SER A O 1
ATOM 2473 N N . VAL A 1 294 ? 19.562 -21.344 -10.758 1 83.44 294 VAL A N 1
ATOM 2474 C CA . VAL A 1 294 ? 19 -20.094 -10.281 1 83.44 294 VAL A CA 1
ATOM 2475 C C . VAL A 1 294 ? 18.094 -20.359 -9.078 1 83.44 294 VAL A C 1
ATOM 2477 O O . VAL A 1 294 ? 17.938 -19.484 -8.219 1 83.44 294 VAL A O 1
ATOM 2480 N N . ASN A 1 295 ? 17.578 -21.438 -8.977 1 80.12 295 ASN A N 1
ATOM 2481 C CA . ASN A 1 295 ? 16.688 -21.812 -7.875 1 80.12 295 ASN A CA 1
ATOM 2482 C C . ASN A 1 295 ? 17.453 -22.578 -6.793 1 80.12 295 ASN A C 1
ATOM 2484 O O . ASN A 1 295 ? 17.031 -23.672 -6.391 1 80.12 295 ASN A O 1
ATOM 2488 N N . ASN A 1 296 ? 18.516 -21.906 -6.242 1 77.44 296 ASN A N 1
ATOM 2489 C CA . ASN A 1 296 ? 19.438 -22.625 -5.383 1 77.44 296 ASN A CA 1
ATOM 2490 C C . ASN A 1 296 ? 19.203 -22.312 -3.908 1 77.44 296 ASN A C 1
ATOM 2492 O O . ASN A 1 296 ? 19.969 -22.75 -3.043 1 77.44 296 ASN A O 1
ATOM 2496 N N . ASN A 1 297 ? 18.125 -21.672 -3.592 1 83.44 297 ASN A N 1
ATOM 2497 C CA . ASN A 1 297 ? 17.891 -21.297 -2.203 1 83.44 297 ASN A CA 1
ATOM 2498 C C . ASN A 1 297 ? 16.609 -21.922 -1.663 1 83.44 297 ASN A C 1
ATOM 2500 O O . ASN A 1 297 ? 16 -21.391 -0.726 1 83.44 297 ASN A O 1
ATOM 2504 N N . SER A 1 298 ? 16.219 -23.031 -2.289 1 90.38 298 SER A N 1
ATOM 2505 C CA . SER A 1 298 ? 14.984 -23.672 -1.863 1 90.38 298 SER A CA 1
ATOM 2506 C C . SER A 1 298 ? 15.219 -25.141 -1.5 1 90.38 298 SER A C 1
ATOM 2508 O O . SER A 1 298 ? 16.172 -25.75 -1.975 1 90.38 298 SER A O 1
ATOM 2510 N N . ILE A 1 299 ? 14.438 -25.609 -0.633 1 94.5 299 ILE A N 1
ATOM 2511 C CA . ILE A 1 299 ? 14.43 -27.016 -0.271 1 94.5 299 ILE A CA 1
ATOM 2512 C C . ILE A 1 299 ? 13.102 -27.656 -0.69 1 94.5 299 ILE A C 1
ATOM 2514 O O . ILE A 1 299 ? 12.031 -27.234 -0.224 1 94.5 299 ILE A O 1
ATOM 2518 N N . LEU A 1 300 ? 13.25 -28.641 -1.566 1 96.56 300 LEU A N 1
ATOM 2519 C CA . LEU A 1 300 ? 12.07 -29.359 -2.021 1 96.56 300 LEU A CA 1
ATOM 2520 C C . LEU A 1 300 ? 11.906 -30.672 -1.254 1 96.56 300 LEU A C 1
ATOM 2522 O O . LEU A 1 300 ? 12.867 -31.406 -1.068 1 96.56 300 LEU A O 1
ATOM 2526 N N . SER A 1 301 ? 10.742 -30.875 -0.756 1 97.25 301 SER A N 1
ATOM 2527 C CA . SER A 1 301 ? 10.352 -32.156 -0.161 1 97.25 301 SER A CA 1
ATOM 2528 C C . SER A 1 301 ? 9.039 -32.656 -0.75 1 97.25 301 SER A C 1
ATOM 2530 O O . SER A 1 301 ? 7.969 -32.125 -0.438 1 97.25 301 SER A O 1
ATOM 2532 N N . LEU A 1 302 ? 9.148 -33.688 -1.509 1 96.12 302 LEU A N 1
ATOM 2533 C CA . LEU A 1 302 ? 7.949 -34.281 -2.109 1 96.12 302 LEU A CA 1
ATOM 2534 C C . LEU A 1 302 ? 7.289 -35.281 -1.159 1 96.12 302 LEU A C 1
ATOM 2536 O O . LEU A 1 302 ? 7.977 -35.969 -0.416 1 96.12 302 LEU A O 1
ATOM 2540 N N . ASP A 1 303 ? 6.031 -35.281 -1.16 1 93.62 303 ASP A N 1
ATOM 2541 C CA . ASP A 1 303 ? 5.297 -36.312 -0.448 1 93.62 303 ASP A CA 1
ATOM 2542 C C . ASP A 1 303 ? 5.215 -37.594 -1.277 1 93.62 303 ASP A C 1
ATOM 2544 O O . ASP A 1 303 ? 4.199 -37.875 -1.924 1 93.62 303 ASP A O 1
ATOM 2548 N N . LEU A 1 304 ? 6.184 -38.406 -1.14 1 93.31 304 LEU A N 1
ATOM 2549 C CA . LEU A 1 304 ? 6.301 -39.594 -1.976 1 93.31 304 LEU A CA 1
ATOM 2550 C C . LEU A 1 304 ? 5.395 -40.688 -1.466 1 93.31 304 LEU A C 1
ATOM 2552 O O . LEU A 1 304 ? 5.125 -41.656 -2.186 1 93.31 304 LEU A O 1
ATOM 2556 N N . GLU A 1 305 ? 4.949 -40.562 -0.262 1 89.5 305 GLU A N 1
ATOM 2557 C CA . GLU A 1 305 ? 4.008 -41.531 0.29 1 89.5 305 GLU A CA 1
ATOM 2558 C C . GLU A 1 305 ? 2.637 -41.406 -0.364 1 89.5 305 GLU A C 1
ATOM 2560 O O . GLU A 1 305 ? 1.911 -42.406 -0.492 1 89.5 305 GLU A O 1
ATOM 2565 N N . HIS A 1 306 ? 2.318 -40.25 -0.765 1 90.5 306 HIS A N 1
ATOM 2566 C CA . HIS A 1 306 ? 1.021 -40 -1.39 1 90.5 306 HIS A CA 1
ATOM 2567 C C . HIS A 1 306 ? 1.178 -39.656 -2.863 1 90.5 306 HIS A C 1
ATOM 2569 O O . HIS A 1 306 ? 0.416 -38.844 -3.395 1 90.5 306 HIS A O 1
ATOM 2575 N N . ALA A 1 307 ? 2.195 -40.125 -3.496 1 91.94 307 ALA A N 1
ATOM 2576 C CA . ALA A 1 307 ? 2.426 -39.938 -4.922 1 91.94 307 ALA A CA 1
ATOM 2577 C C . ALA A 1 307 ? 1.735 -41 -5.758 1 91.94 307 ALA A C 1
ATOM 2579 O O . ALA A 1 307 ? 1.492 -42.094 -5.277 1 91.94 307 ALA A O 1
ATOM 2580 N N . ILE A 1 308 ? 1.39 -40.625 -6.961 1 89.19 308 ILE A N 1
ATOM 2581 C CA . ILE A 1 308 ? 0.778 -41.562 -7.883 1 89.19 308 ILE A CA 1
ATOM 2582 C C . ILE A 1 308 ? 1.632 -41.688 -9.141 1 89.19 308 ILE A C 1
ATOM 2584 O O . ILE A 1 308 ? 2.186 -40.688 -9.617 1 89.19 308 ILE A O 1
ATOM 2588 N N . ALA A 1 309 ? 1.78 -42.875 -9.586 1 91.44 309 ALA A N 1
ATOM 2589 C CA . ALA A 1 309 ? 2.498 -43.125 -10.836 1 91.44 309 ALA A CA 1
ATOM 2590 C C . ALA A 1 309 ? 1.81 -44.219 -11.648 1 91.44 309 ALA A C 1
ATOM 2592 O O . ALA A 1 309 ? 1.249 -45.156 -11.086 1 91.44 309 ALA A O 1
ATOM 2593 N N . SER A 1 310 ? 1.774 -44.062 -12.867 1 90.38 310 SER A N 1
ATOM 2594 C CA . SER A 1 310 ? 1.314 -45.062 -13.828 1 90.38 310 SER A CA 1
ATOM 2595 C C . SER A 1 310 ? 2.377 -45.344 -14.883 1 90.38 310 SER A C 1
ATOM 2597 O O . SER A 1 310 ? 3.238 -44.5 -15.148 1 90.38 310 SER A O 1
ATOM 2599 N N . ASN A 1 311 ? 2.361 -46.531 -15.305 1 91.31 311 ASN A N 1
ATOM 2600 C CA . ASN A 1 311 ? 3.359 -46.938 -16.281 1 91.31 311 ASN A CA 1
ATOM 2601 C C . ASN A 1 311 ? 2.729 -47.75 -17.438 1 91.31 311 ASN A C 1
ATOM 2603 O O . ASN A 1 311 ? 1.843 -48.562 -17.203 1 91.31 311 ASN A O 1
ATOM 2607 N N . GLN A 1 312 ? 3.104 -47.406 -18.594 1 91.44 312 GLN A N 1
ATOM 2608 C CA . GLN A 1 312 ? 2.719 -48.125 -19.797 1 91.44 312 GLN A CA 1
ATOM 2609 C C . GLN A 1 312 ? 3.82 -48.094 -20.844 1 91.44 312 GLN A C 1
ATOM 2611 O O . GLN A 1 312 ? 4.316 -47 -21.188 1 91.44 312 GLN A O 1
ATOM 2616 N N . SER A 1 313 ? 4.27 -49.25 -21.359 1 90.75 313 SER A N 1
ATOM 2617 C CA . SER A 1 313 ? 5.215 -49.406 -22.469 1 90.75 313 SER A CA 1
ATOM 2618 C C . SER A 1 313 ? 6.523 -48.688 -22.172 1 90.75 313 SER A C 1
ATOM 2620 O O . SER A 1 313 ? 7.066 -48 -23.031 1 90.75 313 SER A O 1
ATOM 2622 N N . GLY A 1 314 ? 6.918 -48.656 -20.906 1 90.38 314 GLY A N 1
ATOM 2623 C CA . GLY A 1 314 ? 8.219 -48.125 -20.531 1 90.38 314 GLY A CA 1
ATOM 2624 C C . GLY A 1 314 ? 8.172 -46.625 -20.203 1 90.38 314 GLY A C 1
ATOM 2625 O O . GLY A 1 314 ? 9.203 -46.031 -19.906 1 90.38 314 GLY A O 1
ATOM 2626 N N . ILE A 1 315 ? 7.004 -46.031 -20.312 1 94.31 315 ILE A N 1
ATOM 2627 C CA . ILE A 1 315 ? 6.824 -44.625 -19.953 1 94.31 315 ILE A CA 1
ATOM 2628 C C . ILE A 1 315 ? 6.027 -44.5 -18.656 1 94.31 315 ILE A C 1
ATOM 2630 O O . ILE A 1 315 ? 4.969 -45.125 -18.516 1 94.31 315 ILE A O 1
ATOM 2634 N N . THR A 1 316 ? 6.594 -43.812 -17.703 1 94.62 316 THR A N 1
ATOM 2635 C CA . THR A 1 316 ? 5.938 -43.594 -16.422 1 94.62 316 THR A CA 1
ATOM 2636 C C . THR A 1 316 ? 5.512 -42.125 -16.281 1 94.62 316 THR A C 1
ATOM 2638 O O . THR A 1 316 ? 6.277 -41.219 -16.609 1 94.62 316 THR A O 1
ATOM 2641 N N . TRP A 1 317 ? 4.332 -41.844 -15.961 1 94.94 317 TRP A N 1
ATOM 2642 C CA . TRP A 1 317 ? 3.928 -40.5 -15.562 1 94.94 317 TRP A CA 1
ATOM 2643 C C . TRP A 1 317 ? 3.6 -40.469 -14.07 1 94.94 317 TRP A C 1
ATOM 2645 O O . TRP A 1 317 ? 3.027 -41.406 -13.523 1 94.94 317 TRP A O 1
ATOM 2655 N N . PHE A 1 318 ? 4.094 -39.438 -13.469 1 94.62 318 PHE A N 1
ATOM 2656 C CA . PHE A 1 318 ? 4.176 -39.312 -12.023 1 94.62 318 PHE A CA 1
ATOM 2657 C C . PHE A 1 318 ? 3.523 -38 -11.555 1 94.62 318 PHE A C 1
ATOM 2659 O O . PHE A 1 318 ? 3.65 -36.969 -12.211 1 94.62 318 PHE A O 1
ATOM 2666 N N . THR A 1 319 ? 2.771 -38.094 -10.406 1 93.56 319 THR A N 1
ATOM 2667 C CA . THR A 1 319 ? 2.164 -36.906 -9.789 1 93.56 319 THR A CA 1
ATOM 2668 C C . THR A 1 319 ? 2.387 -36.938 -8.273 1 93.56 319 THR A C 1
ATOM 2670 O O . THR A 1 319 ? 2.145 -37.938 -7.617 1 93.56 319 THR A O 1
ATOM 2673 N N . ALA A 1 320 ? 2.848 -35.812 -7.801 1 92.94 320 ALA A N 1
ATOM 2674 C CA . ALA A 1 320 ? 2.984 -35.688 -6.355 1 92.94 320 ALA A CA 1
ATOM 2675 C C . ALA A 1 320 ? 2.83 -34.219 -5.926 1 92.94 320 ALA A C 1
ATOM 2677 O O . ALA A 1 320 ? 3.025 -33.312 -6.727 1 92.94 320 ALA A O 1
ATOM 2678 N N . CYS A 1 321 ? 2.48 -34.062 -4.734 1 93.62 321 CYS A N 1
ATOM 2679 C CA . CYS A 1 321 ? 2.59 -32.781 -4.055 1 93.62 321 CYS A CA 1
ATOM 2680 C C . CYS A 1 321 ? 3.814 -32.75 -3.15 1 93.62 321 CYS A C 1
ATOM 2682 O O . CYS A 1 321 ? 4.465 -33.781 -2.939 1 93.62 321 CYS A O 1
ATOM 2684 N N . GLY A 1 322 ? 4.156 -31.578 -2.797 1 95.25 322 GLY A N 1
ATOM 2685 C CA . GLY A 1 322 ? 5.285 -31.406 -1.892 1 95.25 322 GLY A CA 1
ATOM 2686 C C . GLY A 1 322 ? 5.328 -30.047 -1.239 1 95.25 322 GLY A C 1
ATOM 2687 O O . GLY A 1 322 ? 4.324 -29.328 -1.215 1 95.25 322 GLY A O 1
ATOM 2688 N N . ILE A 1 323 ? 6.449 -29.844 -0.61 1 96.12 323 ILE A N 1
ATOM 2689 C CA . ILE A 1 323 ? 6.676 -28.594 0.104 1 96.12 323 ILE A CA 1
ATOM 2690 C C . ILE A 1 323 ? 7.988 -27.969 -0.357 1 96.12 323 ILE A C 1
ATOM 2692 O O . ILE A 1 323 ? 8.992 -28.656 -0.523 1 96.12 323 ILE A O 1
ATOM 2696 N N . LEU A 1 324 ? 7.859 -26.75 -0.672 1 95.31 324 LEU A N 1
ATOM 2697 C CA . LEU A 1 324 ? 9.055 -25.953 -0.949 1 95.31 324 LEU A CA 1
ATOM 2698 C C . LEU A 1 324 ? 9.336 -24.984 0.188 1 95.31 324 LEU A C 1
ATOM 2700 O O . LEU A 1 324 ? 8.469 -24.188 0.566 1 95.31 324 LEU A O 1
ATOM 2704 N N . LYS A 1 325 ? 10.547 -25.031 0.732 1 94.81 325 LYS A N 1
ATOM 2705 C CA . LYS A 1 325 ? 10.922 -24.172 1.852 1 94.81 325 LYS A CA 1
ATOM 2706 C C . LYS A 1 325 ? 12.055 -23.219 1.46 1 94.81 325 LYS A C 1
ATOM 2708 O O . LYS A 1 325 ? 12.977 -23.609 0.745 1 94.81 325 LYS A O 1
ATOM 2713 N N . GLN A 1 326 ? 11.891 -22.031 1.863 1 91.94 326 GLN A N 1
ATOM 2714 C CA . GLN A 1 326 ? 12.922 -21.016 1.716 1 91.94 326 GLN A CA 1
ATOM 2715 C C . GLN A 1 326 ? 12.922 -20.047 2.895 1 91.94 326 GLN A C 1
ATOM 2717 O O . GLN A 1 326 ? 11.961 -20 3.668 1 91.94 326 GLN A O 1
ATOM 2722 N N . ASN A 1 327 ? 14.055 -19.422 3.055 1 92.69 327 ASN A N 1
ATOM 2723 C CA . ASN A 1 327 ? 14.164 -18.359 4.043 1 92.69 327 ASN A CA 1
ATOM 2724 C C . ASN A 1 327 ? 14.492 -17.016 3.393 1 92.69 327 ASN A C 1
ATOM 2726 O O . ASN A 1 327 ? 15.484 -16.90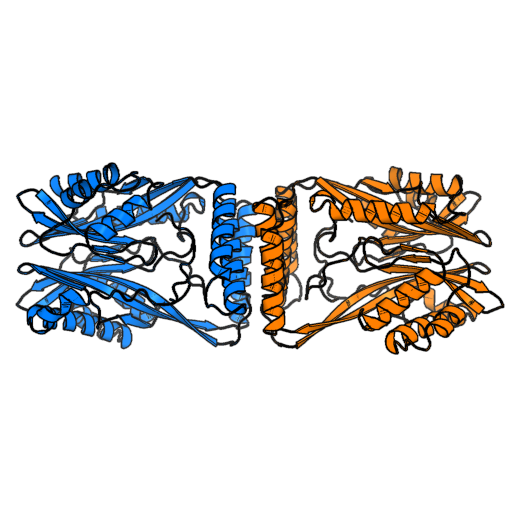6 2.666 1 92.69 327 ASN A O 1
ATOM 2730 N N . LEU A 1 328 ? 13.641 -16.078 3.609 1 90.81 328 LEU A N 1
ATOM 2731 C CA . LEU A 1 328 ? 13.82 -14.742 3.066 1 90.81 328 LEU A CA 1
ATOM 2732 C C . LEU A 1 328 ? 13.594 -13.688 4.141 1 90.81 328 LEU A C 1
ATOM 2734 O O . LEU A 1 328 ? 12.484 -13.57 4.672 1 90.81 328 LEU A O 1
ATOM 2738 N N . THR A 1 329 ? 14.602 -12.891 4.387 1 93.25 329 THR A N 1
ATOM 2739 C CA . THR A 1 329 ? 14.469 -11.836 5.379 1 93.25 329 THR A CA 1
ATOM 2740 C C . THR A 1 329 ? 13.75 -10.625 4.781 1 93.25 329 THR A C 1
ATOM 2742 O O . THR A 1 329 ? 13.656 -10.492 3.559 1 93.25 329 THR A O 1
ATOM 2745 N N . GLU A 1 330 ? 13.281 -9.797 5.66 1 92.5 330 GLU A N 1
ATOM 2746 C CA . GLU A 1 330 ? 12.633 -8.562 5.223 1 92.5 330 GLU A CA 1
ATOM 2747 C C . GLU A 1 330 ? 13.586 -7.699 4.402 1 92.5 330 GLU A C 1
ATOM 2749 O O . GLU A 1 330 ? 13.188 -7.098 3.402 1 92.5 330 GLU A O 1
ATOM 2754 N N . ASP A 1 331 ? 14.805 -7.672 4.793 1 91.75 331 ASP A N 1
ATOM 2755 C CA . ASP A 1 331 ? 15.812 -6.883 4.09 1 91.75 331 ASP A CA 1
ATOM 2756 C C . ASP A 1 331 ? 16.047 -7.418 2.68 1 91.75 331 ASP A C 1
ATOM 2758 O O . ASP A 1 331 ? 16.156 -6.648 1.726 1 91.75 331 ASP A O 1
ATOM 2762 N N . GLU A 1 332 ? 16.078 -8.664 2.59 1 89.5 332 GLU A N 1
ATOM 2763 C CA . GLU A 1 332 ? 16.266 -9.281 1.281 1 89.5 332 GLU A CA 1
ATOM 2764 C C . GLU A 1 332 ? 15.078 -9.008 0.364 1 89.5 332 GLU A C 1
ATOM 2766 O O . GLU A 1 332 ? 15.258 -8.695 -0.815 1 89.5 332 GLU A O 1
ATOM 2771 N N . LEU A 1 333 ? 13.93 -9.133 0.925 1 92.38 333 LEU A N 1
ATOM 2772 C CA . LEU A 1 333 ? 12.719 -8.875 0.152 1 92.38 333 LEU A CA 1
ATOM 2773 C C . LEU A 1 333 ? 12.664 -7.418 -0.31 1 92.38 333 LEU A C 1
ATOM 2775 O O . LEU A 1 333 ? 12.336 -7.141 -1.466 1 92.38 333 LEU A O 1
ATOM 2779 N N . SER A 1 334 ? 13.031 -6.516 0.614 1 92.38 334 SER A N 1
ATOM 2780 C CA . SER A 1 334 ? 13.031 -5.094 0.276 1 92.38 334 SER A CA 1
ATOM 2781 C C . SER A 1 334 ? 14.062 -4.789 -0.807 1 92.38 334 SER A C 1
ATOM 2783 O O . SER A 1 334 ? 13.781 -4.035 -1.741 1 92.38 334 SER A O 1
ATOM 2785 N N . ALA A 1 335 ? 15.172 -5.41 -0.705 1 89.12 335 ALA A N 1
ATOM 2786 C CA . ALA A 1 335 ? 16.219 -5.211 -1.702 1 89.12 335 ALA A CA 1
ATOM 2787 C C . ALA A 1 335 ? 15.797 -5.762 -3.061 1 89.12 335 ALA A C 1
ATOM 2789 O O . ALA A 1 335 ? 16.062 -5.145 -4.098 1 89.12 335 ALA A O 1
ATOM 2790 N N . ARG A 1 336 ? 15.156 -6.832 -3.072 1 87.31 336 ARG A N 1
ATOM 2791 C CA . ARG A 1 336 ? 14.719 -7.473 -4.309 1 87.31 336 ARG A CA 1
ATOM 2792 C C . ARG A 1 336 ? 13.703 -6.605 -5.043 1 87.31 336 ARG A C 1
ATOM 2794 O O . ARG A 1 336 ? 13.789 -6.441 -6.262 1 87.31 336 ARG A O 1
ATOM 2801 N N . VAL A 1 337 ? 12.75 -6.113 -4.297 1 92.62 337 VAL A N 1
ATOM 2802 C CA . VAL A 1 337 ? 11.727 -5.316 -4.953 1 92.62 337 VAL A CA 1
ATOM 2803 C C . VAL A 1 337 ? 12.336 -4.02 -5.48 1 92.62 337 VAL A C 1
ATOM 2805 O O . VAL A 1 337 ? 11.93 -3.523 -6.535 1 92.62 337 VAL A O 1
ATOM 2808 N N . LEU A 1 338 ? 13.297 -3.463 -4.762 1 93.12 338 LEU A N 1
ATOM 2809 C CA . LEU A 1 338 ? 13.969 -2.27 -5.258 1 93.12 338 LEU A CA 1
ATOM 2810 C C . LEU A 1 338 ? 14.719 -2.564 -6.555 1 93.12 338 LEU A C 1
ATOM 2812 O O . LEU A 1 338 ? 14.719 -1.745 -7.477 1 93.12 338 LEU A O 1
ATOM 2816 N N . GLY A 1 339 ? 15.336 -3.75 -6.613 1 88.44 339 GLY A N 1
ATOM 2817 C CA . GLY A 1 339 ? 15.945 -4.184 -7.859 1 88.44 339 GLY A CA 1
ATOM 2818 C C . GLY A 1 339 ? 14.945 -4.344 -8.992 1 88.44 339 GLY A C 1
ATOM 2819 O O . GLY A 1 339 ? 15.227 -3.969 -10.133 1 88.44 339 GLY A O 1
ATOM 2820 N N . GLU A 1 340 ? 13.805 -4.863 -8.695 1 87.12 340 GLU A N 1
ATOM 2821 C CA . GLU A 1 340 ? 12.734 -5.016 -9.68 1 87.12 340 GLU A CA 1
ATOM 2822 C C . GLU A 1 340 ? 12.281 -3.658 -10.211 1 87.12 340 GLU A C 1
ATOM 2824 O O . GLU A 1 340 ? 12.039 -3.508 -11.414 1 87.12 340 GLU A O 1
ATOM 2829 N N . ILE A 1 341 ? 12.148 -2.736 -9.32 1 90.62 341 ILE A N 1
ATOM 2830 C CA . ILE A 1 341 ? 11.703 -1.399 -9.703 1 90.62 341 ILE A CA 1
ATOM 2831 C C . ILE A 1 341 ? 12.719 -0.768 -10.648 1 90.62 341 ILE A C 1
ATOM 2833 O O . ILE A 1 341 ? 12.344 -0.146 -11.648 1 90.62 341 ILE A O 1
ATOM 2837 N N . GLU A 1 342 ? 13.93 -0.995 -10.383 1 89.44 342 GLU A N 1
ATOM 2838 C CA . GLU A 1 342 ? 14.969 -0.479 -11.266 1 89.44 342 GLU A CA 1
ATOM 2839 C C . GLU A 1 342 ? 14.852 -1.077 -12.664 1 89.44 342 GLU A C 1
ATOM 2841 O O . GLU A 1 342 ? 15 -0.369 -13.656 1 89.44 342 GLU A O 1
ATOM 2846 N N . SER A 1 343 ? 14.57 -2.328 -12.695 1 86.69 343 SER A N 1
ATOM 2847 C CA . SER A 1 343 ? 14.398 -3 -13.977 1 86.69 343 SER A CA 1
ATOM 2848 C C . SER A 1 343 ? 13.164 -2.473 -14.711 1 86.69 343 SER A C 1
ATOM 2850 O O . SER A 1 343 ? 13.156 -2.391 -15.945 1 86.69 343 SER A O 1
ATOM 2852 N N . LEU A 1 344 ? 12.188 -2.146 -13.992 1 87.38 344 LEU A N 1
ATOM 2853 C CA . LEU A 1 344 ? 10.961 -1.617 -14.57 1 87.38 344 LEU A CA 1
ATOM 2854 C C . LEU A 1 344 ? 11.211 -0.272 -15.25 1 87.38 344 LEU A C 1
ATOM 2856 O O . LEU A 1 344 ? 10.617 0.026 -16.281 1 87.38 344 LEU A O 1
ATOM 2860 N N . PHE A 1 345 ? 12.094 0.497 -14.664 1 89.19 345 PHE A N 1
ATOM 2861 C CA . PHE A 1 345 ? 12.398 1.804 -15.234 1 89.19 345 PHE A CA 1
ATOM 2862 C C . PHE A 1 345 ? 13 1.658 -16.625 1 89.19 345 PHE A C 1
ATOM 2864 O O . PHE A 1 345 ? 12.859 2.547 -17.469 1 89.19 345 PHE A O 1
ATOM 2871 N N . GLN A 1 346 ? 13.547 0.522 -16.859 1 87.19 346 GLN A N 1
ATOM 2872 C CA . GLN A 1 346 ? 14.219 0.28 -18.141 1 87.19 346 GLN A CA 1
ATOM 2873 C C . GLN A 1 346 ? 13.289 -0.434 -19.125 1 87.19 346 GLN A C 1
ATOM 2875 O O . GLN A 1 346 ? 13.648 -0.646 -20.281 1 87.19 346 GLN A O 1
ATOM 2880 N N . SER A 1 347 ? 12.125 -0.767 -18.719 1 84.38 347 SER A N 1
ATOM 2881 C CA . SER A 1 347 ? 11.203 -1.51 -19.562 1 84.38 347 SER A CA 1
ATOM 2882 C C . SER A 1 347 ? 10.477 -0.583 -20.547 1 84.38 347 SER A C 1
ATOM 2884 O O . SER A 1 347 ? 10.508 0.639 -20.375 1 84.38 347 SER A O 1
ATOM 2886 N N . ASP A 1 348 ? 9.703 -1.159 -21.5 1 86.69 348 ASP A N 1
ATOM 2887 C CA . ASP A 1 348 ? 8.977 -0.395 -22.5 1 86.69 348 ASP A CA 1
ATOM 2888 C C . ASP A 1 348 ? 7.539 -0.131 -22.078 1 86.69 348 ASP A C 1
ATOM 2890 O O . ASP A 1 348 ? 6.73 0.371 -22.859 1 86.69 348 ASP A O 1
ATOM 2894 N N . LEU A 1 349 ? 7.258 -0.377 -20.891 1 85.19 349 LEU A N 1
ATOM 2895 C CA . LEU A 1 349 ? 5.914 -0.122 -20.391 1 85.19 349 LEU A CA 1
ATOM 2896 C C . LEU A 1 349 ? 5.648 1.375 -20.281 1 85.19 349 LEU A C 1
ATOM 2898 O O . LEU A 1 349 ? 6.582 2.168 -20.156 1 85.19 349 LEU A O 1
ATOM 2902 N N . THR A 1 350 ? 4.371 1.688 -20.375 1 87.81 350 THR A N 1
ATOM 2903 C CA . THR A 1 350 ? 4 3.08 -20.156 1 87.81 350 THR A CA 1
ATOM 2904 C C . THR A 1 350 ? 4.227 3.477 -18.688 1 87.81 350 THR A C 1
ATOM 2906 O O . THR A 1 350 ? 4.328 2.613 -17.828 1 87.81 350 THR A O 1
ATOM 2909 N N . SER A 1 351 ? 4.309 4.719 -18.438 1 90.44 351 SER A N 1
ATOM 2910 C CA . SER A 1 351 ? 4.496 5.203 -17.078 1 90.44 351 SER A CA 1
ATOM 2911 C C . SER A 1 351 ? 3.375 4.727 -16.156 1 90.44 351 SER A C 1
ATOM 2913 O O . SER A 1 351 ? 3.621 4.348 -15.008 1 90.44 351 SER A O 1
ATOM 2915 N N . LYS A 1 352 ? 2.23 4.719 -16.688 1 88.44 352 LYS A N 1
ATOM 2916 C CA . LYS A 1 352 ? 1.083 4.258 -15.906 1 88.44 352 LYS A CA 1
ATOM 2917 C C . LYS A 1 352 ? 1.222 2.785 -15.539 1 88.44 352 LYS A C 1
ATOM 2919 O O . LYS A 1 352 ? 0.979 2.4 -14.398 1 88.44 352 LYS A O 1
ATOM 2924 N N . GLU A 1 353 ? 1.62 1.999 -16.422 1 86.25 353 GLU A N 1
ATOM 2925 C CA . GLU A 1 353 ? 1.804 0.57 -16.188 1 86.25 353 GLU A CA 1
ATOM 2926 C C . GLU A 1 353 ? 2.943 0.314 -15.211 1 86.25 353 GLU A C 1
ATOM 2928 O O . GLU A 1 353 ? 2.861 -0.589 -14.375 1 86.25 353 GLU A O 1
ATOM 2933 N N . LYS A 1 354 ? 3.955 1.143 -15.352 1 90.38 354 LYS A N 1
ATOM 2934 C CA . LYS A 1 354 ? 5.078 1.022 -14.43 1 90.38 354 LYS A CA 1
ATOM 2935 C C . LYS A 1 354 ? 4.645 1.342 -13 1 90.38 354 LYS A C 1
ATOM 2937 O O . LYS A 1 354 ? 5.016 0.637 -12.062 1 90.38 354 LYS A O 1
ATOM 2942 N N . LEU A 1 355 ? 3.83 2.369 -12.859 1 92.19 355 LEU A N 1
ATOM 2943 C CA . LEU A 1 355 ? 3.348 2.754 -11.539 1 92.19 355 LEU A CA 1
ATOM 2944 C C . LEU A 1 355 ? 2.516 1.637 -10.914 1 92.19 355 LEU A C 1
ATOM 2946 O O . LEU A 1 355 ? 2.668 1.328 -9.734 1 92.19 355 LEU A O 1
ATOM 2950 N N . PHE A 1 356 ? 1.723 1.03 -11.727 1 89.62 356 PHE A N 1
ATOM 2951 C CA . PHE A 1 356 ? 0.91 -0.075 -11.227 1 89.62 356 PHE A CA 1
ATOM 2952 C C . PHE A 1 356 ? 1.79 -1.241 -10.797 1 89.62 356 PHE A C 1
ATOM 2954 O O . PHE A 1 356 ? 1.603 -1.797 -9.711 1 89.62 356 PHE A O 1
ATOM 2961 N N . ALA A 1 357 ? 2.701 -1.588 -11.609 1 89.12 357 ALA A N 1
ATOM 2962 C CA . ALA A 1 357 ? 3.586 -2.713 -11.32 1 89.12 357 ALA A CA 1
ATOM 2963 C C . ALA A 1 357 ? 4.398 -2.465 -10.055 1 89.12 357 ALA A C 1
ATOM 2965 O O . ALA A 1 357 ? 4.574 -3.371 -9.234 1 89.12 357 ALA A O 1
ATOM 2966 N N . ILE A 1 358 ? 4.855 -1.26 -9.914 1 93.06 358 ILE A N 1
ATOM 2967 C CA . ILE A 1 358 ? 5.621 -0.888 -8.727 1 93.06 358 ILE A CA 1
ATOM 2968 C C . ILE A 1 358 ? 4.746 -1.022 -7.484 1 93.06 358 ILE A C 1
ATOM 2970 O O . ILE A 1 358 ? 5.148 -1.644 -6.5 1 93.06 358 ILE A O 1
ATOM 2974 N N . HIS A 1 359 ? 3.586 -0.456 -7.551 1 94.25 359 HIS A N 1
ATOM 2975 C CA . HIS A 1 359 ? 2.688 -0.48 -6.402 1 94.25 359 HIS A CA 1
ATOM 2976 C C . HIS A 1 359 ? 2.344 -1.911 -6 1 94.25 359 HIS A C 1
ATOM 2978 O O . HIS A 1 359 ? 2.412 -2.262 -4.82 1 94.25 359 HIS A O 1
ATOM 2984 N N . ARG A 1 360 ? 2.049 -2.717 -6.938 1 92 360 ARG A N 1
ATOM 2985 C CA . ARG A 1 360 ? 1.719 -4.121 -6.703 1 92 360 ARG A CA 1
ATOM 2986 C C . ARG A 1 360 ? 2.883 -4.855 -6.047 1 92 360 ARG A C 1
ATOM 2988 O O . ARG A 1 360 ? 2.695 -5.566 -5.059 1 92 360 ARG A O 1
ATOM 2995 N N . SER A 1 361 ? 4.062 -4.625 -6.562 1 91.94 361 SER A N 1
ATOM 2996 C CA . SER A 1 361 ? 5.238 -5.34 -6.078 1 91.94 361 SER A CA 1
ATOM 2997 C C . SER A 1 361 ? 5.59 -4.93 -4.652 1 91.94 361 SER A C 1
ATOM 2999 O O . SER A 1 361 ? 5.875 -5.781 -3.807 1 91.94 361 SER A O 1
ATOM 3001 N N . VAL A 1 362 ? 5.48 -3.668 -4.449 1 95.19 362 VAL A N 1
ATOM 3002 C CA . VAL A 1 362 ? 5.797 -3.156 -3.119 1 95.19 362 VAL A CA 1
ATOM 3003 C C . VAL A 1 362 ? 4.773 -3.668 -2.109 1 95.19 362 VAL A C 1
ATOM 3005 O O . VAL A 1 362 ? 5.137 -4.129 -1.024 1 95.19 362 VAL A O 1
ATOM 3008 N N . ALA A 1 363 ? 3.539 -3.609 -2.467 1 95.5 363 ALA A N 1
ATOM 3009 C CA . ALA A 1 363 ? 2.479 -4.07 -1.575 1 95.5 363 ALA A CA 1
ATOM 3010 C C . ALA A 1 363 ? 2.627 -5.559 -1.27 1 95.5 363 ALA A C 1
ATOM 3012 O O . ALA A 1 363 ? 2.387 -5.992 -0.141 1 95.5 363 ALA A O 1
ATOM 3013 N N . TYR A 1 364 ? 3.059 -6.309 -2.271 1 93.12 364 TYR A N 1
ATOM 3014 C CA . TYR A 1 364 ? 3.236 -7.746 -2.09 1 93.12 364 TYR A CA 1
ATOM 3015 C C . TYR A 1 364 ? 4.367 -8.031 -1.107 1 93.12 364 TYR A C 1
ATOM 3017 O O . TYR A 1 364 ? 4.219 -8.867 -0.213 1 93.12 364 TYR A O 1
ATOM 3025 N N . VAL A 1 365 ? 5.406 -7.371 -1.25 1 94.69 365 VAL A N 1
ATOM 3026 C CA . VAL A 1 365 ? 6.566 -7.578 -0.387 1 94.69 365 VAL A CA 1
ATOM 3027 C C . VAL A 1 365 ? 6.207 -7.219 1.054 1 94.69 365 VAL A C 1
ATOM 3029 O O . VAL A 1 365 ? 6.598 -7.922 1.989 1 94.69 365 VAL A O 1
ATOM 3032 N N . LEU A 1 366 ? 5.457 -6.133 1.179 1 96.19 366 LEU A N 1
ATOM 3033 C CA . LEU A 1 366 ? 5.043 -5.734 2.521 1 96.19 366 LEU A CA 1
ATOM 3034 C C . LEU A 1 366 ? 4.156 -6.805 3.152 1 96.19 366 LEU A C 1
ATOM 3036 O O . LEU A 1 366 ? 4.309 -7.121 4.336 1 96.19 366 LEU A O 1
ATOM 3040 N N . LYS A 1 367 ? 3.322 -7.387 2.393 1 95.06 367 LYS A N 1
ATOM 3041 C CA . LYS A 1 367 ? 2.449 -8.445 2.887 1 95.06 367 LYS A CA 1
ATOM 3042 C C . LYS A 1 367 ? 3.256 -9.672 3.301 1 95.06 367 LYS A C 1
ATOM 3044 O O . LYS A 1 367 ? 3.076 -10.203 4.402 1 95.06 367 LYS A O 1
ATOM 3049 N N . GLU A 1 368 ? 4.168 -10.062 2.463 1 93.31 368 GLU A N 1
ATOM 3050 C CA . GLU A 1 368 ? 4.945 -11.273 2.729 1 93.31 368 GLU A CA 1
ATOM 3051 C C . GLU A 1 368 ? 5.895 -11.062 3.906 1 93.31 368 GLU A C 1
ATOM 3053 O O . GLU A 1 368 ? 6.094 -11.977 4.715 1 93.31 368 GLU A O 1
ATOM 3058 N N . SER A 1 369 ? 6.43 -9.883 4.016 1 94.19 369 SER A N 1
ATOM 3059 C CA . SER A 1 369 ? 7.367 -9.594 5.094 1 94.19 369 SER A CA 1
ATOM 3060 C C . SER A 1 369 ? 6.676 -9.617 6.453 1 94.19 369 SER A C 1
ATOM 3062 O O . SER A 1 369 ? 7.293 -9.953 7.465 1 94.19 369 SER A O 1
ATOM 3064 N N . ALA A 1 370 ? 5.449 -9.328 6.469 1 94.38 370 ALA A N 1
ATOM 3065 C CA . ALA A 1 370 ? 4.699 -9.234 7.719 1 94.38 370 ALA A CA 1
ATOM 3066 C C . ALA A 1 370 ? 4.535 -10.617 8.359 1 94.38 370 ALA A C 1
ATOM 3068 O O . ALA A 1 370 ? 4.266 -10.719 9.555 1 94.38 370 ALA A O 1
ATOM 3069 N N . THR A 1 371 ? 4.668 -11.68 7.598 1 92.75 371 THR A N 1
ATOM 3070 C CA . THR A 1 371 ? 4.426 -13.031 8.094 1 92.75 371 THR A CA 1
ATOM 3071 C C . THR A 1 371 ? 5.703 -13.633 8.672 1 92.75 371 THR A C 1
ATOM 3073 O O . THR A 1 371 ? 5.652 -14.594 9.438 1 92.75 371 THR A O 1
ATOM 3076 N N . GLY A 1 372 ? 6.902 -13.07 8.344 1 92.69 372 GLY A N 1
ATOM 3077 C CA . GLY A 1 372 ? 8.164 -13.594 8.844 1 92.69 372 GLY A CA 1
ATOM 3078 C C . GLY A 1 372 ? 9.078 -14.094 7.738 1 92.69 372 GLY A C 1
ATOM 3079 O O . GLY A 1 372 ? 8.789 -13.922 6.551 1 92.69 372 GLY A O 1
ATOM 3080 N N . GLN A 1 373 ? 10.156 -14.734 8.172 1 94.12 373 GLN A N 1
ATOM 3081 C CA . GLN A 1 373 ? 11.203 -15.031 7.199 1 94.12 373 GLN A CA 1
ATOM 3082 C C . GLN A 1 373 ? 11.039 -16.438 6.621 1 94.12 373 GLN A C 1
ATOM 3084 O O . GLN A 1 373 ? 11.586 -16.734 5.559 1 94.12 373 GLN A O 1
ATOM 3089 N N . ASP A 1 374 ? 10.352 -17.281 7.301 1 94.12 374 ASP A N 1
ATOM 3090 C CA . ASP A 1 374 ? 10.188 -18.656 6.84 1 94.12 374 ASP A CA 1
ATOM 3091 C C . ASP A 1 374 ? 9.109 -18.75 5.766 1 94.12 374 ASP A C 1
ATOM 3093 O O . ASP A 1 374 ? 8.008 -18.234 5.934 1 94.12 374 ASP A O 1
ATOM 3097 N N . TYR A 1 375 ? 9.445 -19.391 4.652 1 92.44 375 TYR A N 1
ATOM 3098 C CA . TYR A 1 375 ? 8.516 -19.641 3.553 1 92.44 375 TYR A CA 1
ATOM 3099 C C . TYR A 1 375 ? 8.336 -21.141 3.312 1 92.44 375 TYR A C 1
ATOM 3101 O O . TYR A 1 375 ? 9.25 -21.812 2.834 1 92.44 375 TYR A O 1
ATOM 3109 N N . THR A 1 376 ? 7.223 -21.609 3.701 1 95.5 376 THR A N 1
ATOM 3110 C CA . THR A 1 376 ? 6.836 -22.984 3.424 1 95.5 376 THR A CA 1
ATOM 3111 C C . THR A 1 376 ? 5.602 -23.031 2.523 1 95.5 376 THR A C 1
ATOM 3113 O O . THR A 1 376 ? 4.492 -22.734 2.967 1 95.5 376 THR A O 1
ATOM 3116 N N . CYS A 1 377 ? 5.816 -23.484 1.271 1 94.31 377 CYS A N 1
ATOM 3117 C CA . CYS A 1 377 ? 4.738 -23.422 0.288 1 94.31 377 CYS A CA 1
ATOM 3118 C C . CYS A 1 377 ? 4.449 -24.797 -0.291 1 94.31 377 CYS A C 1
ATOM 3120 O O . CYS A 1 377 ? 5.371 -25.578 -0.544 1 94.31 377 CYS A O 1
ATOM 3122 N N . PRO A 1 378 ? 3.186 -25.078 -0.412 1 95.62 378 PRO A N 1
ATOM 3123 C CA . PRO A 1 378 ? 2.879 -26.297 -1.173 1 95.62 378 PRO A CA 1
ATOM 3124 C C . PRO A 1 378 ? 3.268 -26.188 -2.645 1 95.62 378 PRO A C 1
ATOM 3126 O O . PRO A 1 378 ? 3.139 -25.109 -3.24 1 95.62 378 PRO A O 1
ATOM 3129 N N . ILE A 1 379 ? 3.777 -27.219 -3.199 1 94.81 379 ILE A N 1
ATOM 3130 C CA . ILE A 1 379 ? 4.141 -27.281 -4.613 1 94.81 379 ILE A CA 1
ATOM 3131 C C . ILE A 1 379 ? 3.6 -28.578 -5.223 1 94.81 379 ILE A C 1
ATOM 3133 O O . ILE A 1 379 ? 3.41 -29.562 -4.523 1 94.81 379 ILE A O 1
ATOM 3137 N N . ARG A 1 380 ? 3.311 -28.531 -6.449 1 94.88 380 ARG A N 1
ATOM 3138 C CA . ARG A 1 380 ? 2.82 -29.688 -7.195 1 94.88 380 ARG A CA 1
ATOM 3139 C C . ARG A 1 380 ? 3.77 -30.047 -8.336 1 94.88 380 ARG A C 1
ATOM 3141 O O . ARG A 1 380 ? 4.387 -29.156 -8.938 1 94.88 380 ARG A O 1
ATOM 3148 N N . LEU A 1 381 ? 3.82 -31.266 -8.562 1 96 381 LEU A N 1
ATOM 3149 C CA . LEU A 1 381 ? 4.75 -31.734 -9.586 1 96 381 LEU A CA 1
ATOM 3150 C C . LEU A 1 381 ? 4.148 -32.906 -10.375 1 96 381 LEU A C 1
ATOM 3152 O O . LEU A 1 381 ? 3.619 -33.844 -9.797 1 96 381 LEU A O 1
ATOM 3156 N N . THR A 1 382 ? 4.176 -32.812 -11.688 1 96.94 382 THR A N 1
ATOM 3157 C CA . THR A 1 382 ? 3.965 -33.938 -12.586 1 96.94 382 THR A CA 1
ATOM 3158 C C . THR A 1 382 ? 5.195 -34.156 -13.453 1 96.94 382 THR A C 1
ATOM 3160 O O . THR A 1 382 ? 5.961 -33.25 -13.719 1 96.94 382 THR A O 1
ATOM 3163 N N . ALA A 1 383 ? 5.418 -35.406 -13.789 1 97.88 383 ALA A N 1
ATOM 3164 C CA . ALA A 1 383 ? 6.59 -35.719 -14.594 1 97.88 383 ALA A CA 1
ATOM 3165 C C . ALA A 1 383 ? 6.316 -36.906 -15.516 1 97.88 383 ALA A C 1
ATOM 3167 O O . ALA A 1 383 ? 5.465 -37.75 -15.211 1 97.88 383 ALA A O 1
ATOM 3168 N N . VAL A 1 384 ? 6.922 -36.906 -16.625 1 97.69 384 VAL A N 1
ATOM 3169 C CA . VAL A 1 384 ? 7.012 -38.062 -17.516 1 97.69 384 VAL A CA 1
ATOM 3170 C C . VAL A 1 384 ? 8.43 -38.625 -17.484 1 97.69 384 VAL A C 1
ATOM 3172 O O . VAL A 1 384 ? 9.398 -37.875 -17.672 1 97.69 384 VAL A O 1
ATOM 3175 N N . ILE A 1 385 ? 8.523 -39.844 -17.234 1 97.19 385 ILE A N 1
ATOM 3176 C CA . ILE A 1 385 ? 9.781 -40.531 -17.031 1 97.19 385 ILE A CA 1
ATOM 3177 C C . ILE A 1 385 ? 9.906 -41.688 -18 1 97.19 385 ILE A C 1
ATOM 3179 O O . ILE A 1 385 ? 8.914 -42.375 -18.281 1 97.19 385 ILE A O 1
ATOM 3183 N N . SER A 1 386 ? 11.062 -41.969 -18.516 1 95.69 386 SER A N 1
ATOM 3184 C CA . SER A 1 386 ? 11.328 -43.125 -19.359 1 95.69 386 SER A CA 1
ATOM 3185 C C . SER A 1 386 ? 12.609 -43.844 -18.938 1 95.69 386 SER A C 1
ATOM 3187 O O . SER A 1 386 ? 13.359 -43.312 -18.109 1 95.69 386 SER A O 1
ATOM 3189 N N . LYS A 1 387 ? 12.68 -45 -19.453 1 90.69 387 LYS A N 1
ATOM 3190 C CA . LYS A 1 387 ? 13.906 -45.781 -19.203 1 90.69 387 LYS A CA 1
ATOM 3191 C C . LYS A 1 387 ? 14.93 -45.531 -20.312 1 90.69 387 LYS A C 1
ATOM 3193 O O . LYS A 1 387 ? 14.594 -45.531 -21.484 1 90.69 387 LYS A O 1
ATOM 3198 N N . TYR A 1 388 ? 16.078 -45.156 -19.922 1 83.88 388 TYR A N 1
ATOM 3199 C CA . TYR A 1 388 ? 17.219 -44.969 -20.812 1 83.88 388 TYR A CA 1
ATOM 3200 C C . TYR A 1 388 ? 18.438 -45.719 -20.297 1 83.88 388 TYR A C 1
ATOM 3202 O O . TYR A 1 388 ? 18.953 -45.375 -19.219 1 83.88 388 TYR A O 1
ATOM 3210 N N . MET A 1 389 ? 19.031 -46.594 -21.125 1 80.44 389 MET A N 1
ATOM 3211 C CA . MET A 1 389 ? 20.203 -47.375 -20.75 1 80.44 389 MET A CA 1
ATOM 3212 C C . MET A 1 389 ? 20.047 -47.938 -19.344 1 80.44 389 MET A C 1
ATOM 3214 O O . MET A 1 389 ? 20.953 -47.781 -18.516 1 80.44 389 MET A O 1
ATOM 3218 N N . GLU A 1 390 ? 18.875 -48.438 -18.891 1 83.31 390 GLU A N 1
ATOM 3219 C CA . GLU A 1 390 ? 18.531 -49.156 -17.672 1 83.31 390 GLU A CA 1
ATOM 3220 C C . GLU A 1 390 ? 18.281 -48.219 -16.516 1 83.31 390 GLU A C 1
ATOM 3222 O O . GLU A 1 390 ? 18.125 -48.656 -15.367 1 83.31 390 GLU A O 1
ATOM 3227 N N . ARG A 1 391 ? 18.344 -46.938 -16.797 1 89.56 391 ARG A N 1
ATOM 3228 C CA . ARG A 1 391 ? 18.031 -45.969 -15.75 1 89.56 391 ARG A CA 1
ATOM 3229 C C . ARG A 1 391 ? 16.797 -45.156 -16.109 1 89.56 391 ARG A C 1
ATOM 3231 O O . ARG A 1 391 ? 16.469 -45 -17.281 1 89.56 391 ARG A O 1
ATOM 3238 N N . LEU A 1 392 ? 16.203 -44.656 -15.062 1 95.5 392 LEU A N 1
ATOM 3239 C CA . LEU A 1 392 ? 15.062 -43.781 -15.273 1 95.5 392 LEU A CA 1
ATOM 3240 C C . LEU A 1 392 ? 15.508 -42.312 -15.461 1 95.5 392 LEU A C 1
ATOM 3242 O O . LEU A 1 392 ? 16.406 -41.844 -14.758 1 95.5 392 LEU A O 1
ATOM 3246 N N . VAL A 1 393 ? 14.984 -41.688 -16.484 1 97.06 393 VAL A N 1
ATOM 3247 C CA . VAL A 1 393 ? 15.305 -40.281 -16.75 1 97.06 393 VAL A CA 1
ATOM 3248 C C . VAL A 1 393 ? 14.023 -39.5 -17 1 97.06 393 VAL A C 1
ATOM 3250 O O . VAL A 1 393 ? 13.016 -40.062 -17.422 1 97.06 393 VAL A O 1
ATOM 3253 N N . PHE A 1 394 ? 14.109 -38.25 -16.719 1 98.06 394 PHE A N 1
ATOM 3254 C CA . PHE A 1 394 ? 12.969 -37.375 -16.938 1 98.06 394 PHE A CA 1
ATOM 3255 C C . PHE A 1 394 ? 12.852 -37 -18.406 1 98.06 394 PHE A C 1
ATOM 3257 O O . PHE A 1 394 ? 13.844 -36.594 -19.031 1 98.06 394 PHE A O 1
ATOM 3264 N N . GLN A 1 395 ? 11.656 -37.094 -18.953 1 96.69 395 GLN A N 1
ATOM 3265 C CA . GLN A 1 395 ? 11.305 -36.469 -20.234 1 96.69 395 GLN A CA 1
ATOM 3266 C C . GLN A 1 395 ? 10.82 -35.062 -20.031 1 96.69 395 GLN A C 1
ATOM 3268 O O . GLN A 1 395 ? 11.156 -34.156 -20.812 1 96.69 395 GLN A O 1
ATOM 3273 N N . GLN A 1 396 ? 10.094 -34.875 -18.969 1 96.06 396 GLN A N 1
ATOM 3274 C CA . GLN A 1 396 ? 9.562 -33.562 -18.641 1 96.06 396 GLN A CA 1
ATOM 3275 C C . GLN A 1 396 ? 9.156 -33.469 -17.172 1 96.06 396 GLN A C 1
ATOM 3277 O O . GLN A 1 396 ? 8.789 -34.469 -16.562 1 96.06 396 GLN A O 1
ATOM 3282 N N . ILE A 1 397 ? 9.227 -32.312 -16.594 1 97.81 397 ILE A N 1
ATOM 3283 C CA . ILE A 1 397 ? 8.703 -31.969 -15.281 1 97.81 397 ILE A CA 1
ATOM 3284 C C . ILE A 1 397 ? 7.844 -30.703 -15.367 1 97.81 397 ILE A C 1
ATOM 3286 O O . ILE A 1 397 ? 8.203 -29.75 -16.047 1 97.81 397 ILE A O 1
ATOM 3290 N N . HIS A 1 398 ? 6.719 -30.75 -14.727 1 97.81 398 HIS A N 1
ATOM 3291 C CA . HIS A 1 398 ? 5.84 -29.578 -14.602 1 97.81 398 HIS A CA 1
ATOM 3292 C C . HIS A 1 398 ? 5.625 -29.219 -13.141 1 97.81 398 HIS A C 1
ATOM 3294 O O . HIS A 1 398 ? 4.871 -29.875 -12.43 1 97.81 398 HIS A O 1
ATOM 3300 N N . PHE A 1 399 ? 6.273 -28.078 -12.734 1 96.25 399 PHE A N 1
ATOM 3301 C CA . PHE A 1 399 ? 6.086 -27.547 -11.391 1 96.25 399 PHE A CA 1
ATOM 3302 C C . PHE A 1 399 ? 4.969 -26.5 -11.375 1 96.25 399 PHE A C 1
ATOM 3304 O O . PHE A 1 399 ? 4.828 -25.719 -12.312 1 96.25 399 PHE A O 1
ATOM 3311 N N . SER A 1 400 ? 4.258 -26.469 -10.25 1 95.38 400 SER A N 1
ATOM 3312 C CA . SER A 1 400 ? 3.303 -25.375 -10.086 1 95.38 400 SER A CA 1
ATOM 3313 C C . SER A 1 400 ? 3 -25.125 -8.617 1 95.38 400 SER A C 1
ATOM 3315 O O . SER A 1 400 ? 3.107 -26.031 -7.789 1 95.38 400 SER A O 1
ATOM 3317 N N . PHE A 1 401 ? 2.695 -23.891 -8.32 1 94.06 401 PHE A N 1
ATOM 3318 C CA . PHE A 1 401 ? 2.098 -23.531 -7.035 1 94.06 401 PHE A CA 1
ATOM 3319 C C . PHE A 1 401 ? 0.582 -23.438 -7.152 1 94.06 401 PHE A C 1
ATOM 3321 O O . PHE A 1 401 ? 0.053 -23.141 -8.227 1 94.06 401 PHE A O 1
ATOM 3328 N N . PRO A 1 402 ? -0.038 -23.734 -6.051 1 93.44 402 PRO A N 1
ATOM 3329 C CA . PRO A 1 402 ? -1.476 -23.453 -6.086 1 93.44 402 PRO A 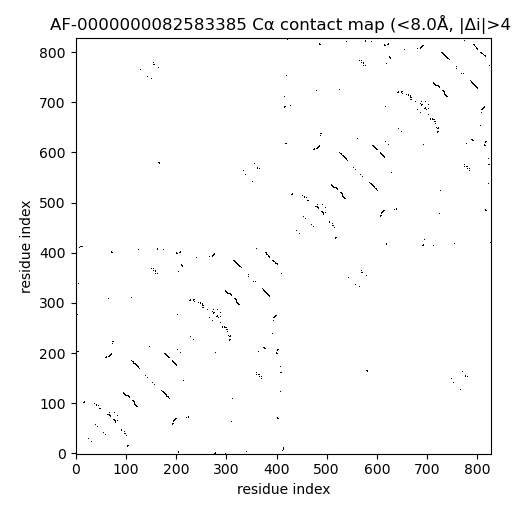CA 1
ATOM 3330 C C . PRO A 1 402 ? -1.784 -21.984 -6.363 1 93.44 402 PRO A C 1
ATOM 3332 O O . PRO A 1 402 ? -1.077 -21.094 -5.875 1 93.44 402 PRO A O 1
ATOM 3335 N N . PHE A 1 403 ? -2.801 -21.766 -7.16 1 90.69 403 PHE A N 1
ATOM 3336 C CA . PHE A 1 403 ? -3.215 -20.438 -7.555 1 90.69 403 PHE A CA 1
ATOM 3337 C C . PHE A 1 403 ? -4.621 -20.125 -7.047 1 90.69 403 PHE A C 1
ATOM 3339 O O . PHE A 1 403 ? -5.57 -20.844 -7.371 1 90.69 403 PHE A O 1
ATOM 3346 N N . TYR A 1 404 ? -4.797 -19.062 -6.293 1 83 404 TYR A N 1
ATOM 3347 C CA . TYR A 1 404 ? -6.07 -18.797 -5.625 1 83 404 TYR A CA 1
ATOM 3348 C C . TYR A 1 404 ? -6.566 -17.391 -5.938 1 83 404 TYR A C 1
ATOM 3350 O O . TYR A 1 404 ? -7.727 -17.203 -6.316 1 83 404 TYR A O 1
ATOM 3358 N N . TRP A 1 405 ? -5.844 -16.406 -5.898 1 80.12 405 TRP A N 1
ATOM 3359 C CA . TRP A 1 405 ? -6.254 -15.008 -5.992 1 80.12 405 TRP A CA 1
ATOM 3360 C C . TRP A 1 405 ? -6.34 -14.555 -7.445 1 80.12 405 TRP A C 1
ATOM 3362 O O . TRP A 1 405 ? -5.34 -14.594 -8.172 1 80.12 405 TRP A O 1
ATOM 3372 N N . ILE A 1 406 ? -7.559 -14.211 -7.758 1 80.62 406 ILE A N 1
ATOM 3373 C CA . ILE A 1 406 ? -7.762 -13.68 -9.102 1 80.62 406 ILE A CA 1
ATOM 3374 C C . ILE A 1 406 ? -7.938 -12.164 -9.039 1 80.62 406 ILE A C 1
ATOM 3376 O O . ILE A 1 406 ? -9.031 -11.672 -8.758 1 80.62 406 ILE A O 1
ATOM 3380 N N . PHE A 1 407 ? -6.879 -11.422 -9.273 1 83.69 407 PHE A N 1
ATOM 3381 C CA . PHE A 1 407 ? -6.871 -9.961 -9.312 1 83.69 407 PHE A CA 1
ATOM 3382 C C . PHE A 1 407 ? -6.336 -9.461 -10.648 1 83.69 407 PHE A C 1
ATOM 3384 O O . PHE A 1 407 ? -5.395 -10.039 -11.195 1 83.69 407 PHE A O 1
ATOM 3391 N N . GLU A 1 408 ? -6.98 -8.414 -10.969 1 77.75 408 GLU A N 1
ATOM 3392 C CA . GLU A 1 408 ? -6.48 -7.781 -12.18 1 77.75 408 GLU A CA 1
ATOM 3393 C C . GLU A 1 408 ? -5.039 -7.309 -12.008 1 77.75 408 GLU A C 1
ATOM 3395 O O . GLU A 1 408 ? -4.715 -6.648 -11.023 1 77.75 408 GLU A O 1
ATOM 3400 N N . GLY A 1 409 ? -4.168 -7.812 -12.898 1 76.19 409 GLY A N 1
ATOM 3401 C CA . GLY A 1 409 ? -2.795 -7.34 -12.891 1 76.19 409 GLY A CA 1
ATOM 3402 C C . GLY A 1 409 ? -1.928 -8.031 -11.859 1 76.19 409 GLY A C 1
ATOM 3403 O O . GLY A 1 409 ? -0.778 -7.645 -11.641 1 76.19 409 GLY A O 1
ATOM 3404 N N . LYS A 1 410 ? -2.521 -8.992 -11.188 1 80.69 410 LYS A N 1
ATOM 3405 C CA . LYS A 1 410 ? -1.699 -9.75 -10.25 1 80.69 410 LYS A CA 1
ATOM 3406 C C . LYS A 1 410 ? -0.489 -10.359 -10.945 1 80.69 410 LYS A C 1
ATOM 3408 O O . LYS A 1 410 ? 0.579 -10.5 -10.344 1 80.69 410 LYS A O 1
ATOM 3413 N N . MET A 1 411 ? -0.803 -10.68 -12.18 1 74.5 411 MET A N 1
ATOM 3414 C CA . MET A 1 411 ? 0.264 -11.195 -13.039 1 74.5 411 MET A CA 1
ATOM 3415 C C . MET A 1 411 ? 0.496 -10.273 -14.227 1 74.5 411 MET A C 1
ATOM 3417 O O . MET A 1 411 ? -0.423 -9.586 -14.672 1 74.5 411 MET A O 1
ATOM 3421 N N . ASP A 1 412 ? 1.726 -9.945 -14.484 1 59.16 412 ASP A N 1
ATOM 3422 C CA . ASP A 1 412 ? 1.95 -9.188 -15.711 1 59.16 412 ASP A CA 1
ATOM 3423 C C . ASP A 1 412 ? 1.616 -10.023 -16.938 1 59.16 412 ASP A C 1
ATOM 3425 O O . ASP A 1 412 ? 1.894 -11.227 -16.969 1 59.16 412 ASP A O 1
ATOM 3429 N N . SER A 1 413 ? 0.289 -9.773 -17.562 1 48.22 413 SER A N 1
ATOM 3430 C CA . SER A 1 413 ? -0.108 -10.492 -18.781 1 48.22 413 SER A CA 1
ATOM 3431 C C . SER A 1 413 ? 0.959 -10.383 -19.859 1 48.22 413 SER A C 1
ATOM 3433 O O . SER A 1 413 ? 1.449 -9.289 -20.141 1 48.22 413 SER A O 1
ATOM 3435 N N . PHE A 1 414 ? 2.008 -11.133 -19.828 1 39.53 414 PHE A N 1
ATOM 3436 C CA . PHE A 1 414 ? 2.812 -11.086 -21.047 1 39.53 414 PHE A CA 1
ATOM 3437 C C . PHE A 1 414 ? 2.062 -11.719 -22.219 1 39.53 414 PHE A C 1
ATOM 3439 O O . PHE A 1 414 ? 1.237 -12.609 -22.016 1 39.53 414 PHE A O 1
ATOM 3446 N N . MET B 1 1 ? -3.525 16.047 19.312 1 44.38 1 MET B N 1
ATOM 3447 C CA . MET B 1 1 ? -2.168 15.906 18.797 1 44.38 1 MET B CA 1
ATOM 3448 C C . MET B 1 1 ? -1.8 14.43 18.656 1 44.38 1 MET B C 1
ATOM 3450 O O . MET B 1 1 ? -0.955 14.078 17.828 1 44.38 1 MET B O 1
ATOM 3454 N N . ASP B 1 2 ? -2.449 13.68 19.484 1 41.12 2 ASP B N 1
ATOM 3455 C CA . ASP B 1 2 ? -2.189 12.242 19.547 1 41.12 2 ASP B CA 1
ATOM 3456 C C . ASP B 1 2 ? -3.051 11.484 18.547 1 41.12 2 ASP B C 1
ATOM 3458 O O . ASP B 1 2 ? -2.811 10.305 18.281 1 41.12 2 ASP B O 1
ATOM 3462 N N . ASN B 1 3 ? -4.113 12.125 18.156 1 42.16 3 ASN B N 1
ATOM 3463 C CA . ASN B 1 3 ? -5.031 11.344 17.344 1 42.16 3 ASN B CA 1
ATOM 3464 C C . ASN B 1 3 ? -4.547 11.234 15.898 1 42.16 3 ASN B C 1
ATOM 3466 O O . ASN B 1 3 ? -4.332 12.25 15.242 1 42.16 3 ASN B O 1
ATOM 3470 N N . PHE B 1 4 ? -3.842 10.195 15.82 1 42.31 4 PHE B N 1
ATOM 3471 C CA . PHE B 1 4 ? -3.475 9.914 14.438 1 42.31 4 PHE B CA 1
ATOM 3472 C C . PHE B 1 4 ? -4.605 9.195 13.711 1 42.31 4 PHE B C 1
ATOM 3474 O O . PHE B 1 4 ? -5.355 8.43 14.32 1 42.31 4 PHE B O 1
ATOM 3481 N N . GLY B 1 5 ? -5.141 9.812 12.688 1 44.41 5 GLY B N 1
ATOM 3482 C CA . GLY B 1 5 ? -6.195 9.25 11.859 1 44.41 5 GLY B CA 1
ATOM 3483 C C . GLY B 1 5 ? -7.105 10.305 11.266 1 44.41 5 GLY B C 1
ATOM 3484 O O . GLY B 1 5 ? -7.023 11.484 11.625 1 44.41 5 GLY B O 1
ATOM 3485 N N . VAL B 1 6 ? -7.699 10.023 10.18 1 44.22 6 VAL B N 1
ATOM 3486 C CA . VAL B 1 6 ? -8.617 10.93 9.508 1 44.22 6 VAL B CA 1
ATOM 3487 C C . VAL B 1 6 ? -9.945 10.969 10.258 1 44.22 6 VAL B C 1
ATOM 3489 O O . VAL B 1 6 ? -10.469 9.93 10.664 1 44.22 6 VAL B O 1
ATOM 3492 N N . GLN B 1 7 ? -10.227 12.047 10.898 1 43.94 7 GLN B N 1
ATOM 3493 C CA . GLN B 1 7 ? -11.539 12.211 11.5 1 43.94 7 GLN B CA 1
ATOM 3494 C C . GLN B 1 7 ? -12.609 12.414 10.43 1 43.94 7 GLN B C 1
ATOM 3496 O O . GLN B 1 7 ? -12.492 13.289 9.57 1 43.94 7 GLN B O 1
ATOM 3501 N N . TYR B 1 8 ? -13.188 11.375 10.008 1 36.41 8 TYR B N 1
ATOM 3502 C CA . TYR B 1 8 ? -14.242 11.453 9.008 1 36.41 8 TYR B CA 1
ATOM 3503 C C . TYR B 1 8 ? -15.492 12.109 9.578 1 36.41 8 TYR B C 1
ATOM 3505 O O . TYR B 1 8 ? -16.25 11.469 10.305 1 36.41 8 TYR B O 1
ATOM 3513 N N . SER B 1 9 ? -15.266 13.273 10.102 1 39.56 9 SER B N 1
ATOM 3514 C CA . SER B 1 9 ? -16.516 13.883 10.555 1 39.56 9 SER B CA 1
ATOM 3515 C C . SER B 1 9 ? -17.375 14.312 9.375 1 39.56 9 SER B C 1
ATOM 3517 O O . SER B 1 9 ? -16.859 14.766 8.352 1 39.56 9 SER B O 1
ATOM 3519 N N . ASN B 1 10 ? -18.484 13.75 9.172 1 40.09 10 ASN B N 1
ATOM 3520 C CA . ASN B 1 10 ? -19.484 14.156 8.188 1 40.09 10 ASN B CA 1
ATOM 3521 C C . ASN B 1 10 ? -19.562 15.68 8.055 1 40.09 10 ASN B C 1
ATOM 3523 O O . ASN B 1 10 ? -20.25 16.188 7.176 1 40.09 10 ASN B O 1
ATOM 3527 N N . LYS B 1 11 ? -19.594 16.547 9.117 1 40.66 11 LYS B N 1
ATOM 3528 C CA . LYS B 1 11 ? -19.875 17.984 9.047 1 40.66 11 LYS B CA 1
ATOM 3529 C C . LYS B 1 11 ? -18.609 18.797 9.305 1 40.66 11 LYS B C 1
ATOM 3531 O O . LYS B 1 11 ? -17.859 18.531 10.242 1 40.66 11 LYS B O 1
ATOM 3536 N N . PRO B 1 12 ? -18.234 19.484 8.156 1 42.47 12 PRO B N 1
ATOM 3537 C CA . PRO B 1 12 ? -17.172 20.406 8.531 1 42.47 12 PRO B CA 1
ATOM 3538 C C . PRO B 1 12 ? -17.297 20.922 9.969 1 42.47 12 PRO B C 1
ATOM 3540 O O . PRO B 1 12 ? -18.422 21.047 10.477 1 42.47 12 PRO B O 1
ATOM 3543 N N . PRO B 1 13 ? -16.375 20.781 10.68 1 40.34 13 PRO B N 1
ATOM 3544 C CA . PRO B 1 13 ? -16.562 21.375 12 1 40.34 13 PRO B CA 1
ATOM 3545 C C . PRO B 1 13 ? -17.25 22.734 11.938 1 40.34 13 PRO B C 1
ATOM 3547 O O . PRO B 1 13 ? -16.719 23.672 11.336 1 40.34 13 PRO B O 1
ATOM 3550 N N . ARG B 1 14 ? -18.547 22.797 11.766 1 44.38 14 ARG B N 1
ATOM 3551 C CA . ARG B 1 14 ? -19.203 24.094 11.969 1 44.38 14 ARG B CA 1
ATOM 3552 C C . ARG B 1 14 ? -18.734 24.734 13.266 1 44.38 14 ARG B C 1
ATOM 3554 O O . ARG B 1 14 ? -18.938 24.203 14.352 1 44.38 14 ARG B O 1
ATOM 3561 N N . ILE B 1 15 ? -17.688 25.406 13.055 1 46.88 15 ILE B N 1
ATOM 3562 C CA . ILE B 1 15 ? -17.344 26.234 14.219 1 46.88 15 ILE B CA 1
ATOM 3563 C C . ILE B 1 15 ? -18.562 27.078 14.617 1 46.88 15 ILE B C 1
ATOM 3565 O O . ILE B 1 15 ? -18.953 27.984 13.875 1 46.88 15 ILE B O 1
ATOM 3569 N N . THR B 1 16 ? -19.562 26.531 15.055 1 45.72 16 THR B N 1
ATOM 3570 C CA . THR B 1 16 ? -20.609 27.453 15.477 1 45.72 16 THR B CA 1
ATOM 3571 C C . THR B 1 16 ? -20.125 28.344 16.609 1 45.72 16 THR B C 1
ATOM 3573 O O . THR B 1 16 ? -20.031 27.891 17.766 1 45.72 16 THR B O 1
ATOM 3576 N N . PHE B 1 17 ? -19.328 29.312 16.234 1 44.5 17 PHE B N 1
ATOM 3577 C CA . PHE B 1 17 ? -19.156 30.391 17.203 1 44.5 17 PHE B CA 1
ATOM 3578 C C . PHE B 1 17 ? -20.469 31.094 17.469 1 44.5 17 PHE B C 1
ATOM 3580 O O . PHE B 1 17 ? -20.5 32.25 17.875 1 44.5 17 PHE B O 1
ATOM 3587 N N . GLU B 1 18 ? -21.594 30.5 17 1 44.94 18 GLU B N 1
ATOM 3588 C CA . GLU B 1 18 ? -22.922 31.141 16.938 1 44.94 18 GLU B CA 1
ATOM 3589 C C . GLU B 1 18 ? -23.141 32.062 18.141 1 44.94 18 GLU B C 1
ATOM 3591 O O . GLU B 1 18 ? -23.656 33.156 17.984 1 44.94 18 GLU B O 1
ATOM 3596 N N . LYS B 1 19 ? -23.219 31.484 19.203 1 46.31 19 LYS B N 1
ATOM 3597 C CA . LYS B 1 19 ? -23.922 32.188 20.266 1 46.31 19 LYS B CA 1
ATOM 3598 C C . LYS B 1 19 ? -23.266 33.531 20.547 1 46.31 19 LYS B C 1
ATOM 3600 O O . LYS B 1 19 ? -23.938 34.5 20.953 1 46.31 19 LYS B O 1
ATOM 3605 N N . TYR B 1 20 ? -22.047 33.625 20.391 1 43.19 20 TYR B N 1
ATOM 3606 C CA . TYR B 1 20 ? -21.453 34.844 20.891 1 43.19 20 TYR B CA 1
ATOM 3607 C C . TYR B 1 20 ? -21.5 35.969 19.859 1 43.19 20 TYR B C 1
ATOM 3609 O O . TYR B 1 20 ? -21.312 37.156 20.172 1 43.19 20 TYR B O 1
ATOM 3617 N N . ASN B 1 21 ? -21.797 35.594 18.609 1 47.56 21 ASN B N 1
ATOM 3618 C CA . ASN B 1 21 ? -21.766 36.531 17.516 1 47.56 21 ASN B CA 1
ATOM 3619 C C . ASN B 1 21 ? -23.016 37.406 17.484 1 47.56 21 ASN B C 1
ATOM 3621 O O . ASN B 1 21 ? -23.047 38.438 16.812 1 47.56 21 ASN B O 1
ATOM 3625 N N . THR B 1 22 ? -24.047 36.969 17.922 1 44.66 22 THR B N 1
ATOM 3626 C CA . THR B 1 22 ? -25.25 37.812 17.812 1 44.66 22 THR B CA 1
ATOM 3627 C C . THR B 1 22 ? -25 39.188 18.391 1 44.66 22 THR B C 1
ATOM 3629 O O . THR B 1 22 ? -25.5 40.188 17.875 1 44.66 22 THR B O 1
ATOM 3632 N N . LEU B 1 23 ? -24.469 39.312 19.484 1 46.41 23 LEU B N 1
ATOM 3633 C CA . LEU B 1 23 ? -24.312 40.625 20.078 1 46.41 23 LEU B CA 1
ATOM 3634 C C . LEU B 1 23 ? -23.328 41.469 19.281 1 46.41 23 LEU B C 1
ATOM 3636 O O . LEU B 1 23 ? -23.297 42.688 19.438 1 46.41 23 LEU B O 1
ATOM 3640 N N . GLN B 1 24 ? -22.438 40.844 18.5 1 52.34 24 GLN B N 1
ATOM 3641 C CA . GLN B 1 24 ? -21.312 41.5 17.859 1 52.34 24 GLN B CA 1
ATOM 3642 C C . GLN B 1 24 ? -21.719 42.062 16.484 1 52.34 24 GLN B C 1
ATOM 3644 O O . GLN B 1 24 ? -20.922 42.75 15.828 1 52.34 24 GLN B O 1
ATOM 3649 N N . LYS B 1 25 ? -22.906 41.75 16.125 1 55.44 25 LYS B N 1
ATOM 3650 C CA . LYS B 1 25 ? -23.312 42.219 14.805 1 55.44 25 LYS B CA 1
ATOM 3651 C C . LYS B 1 25 ? -23.438 43.75 14.766 1 55.44 25 LYS B C 1
ATOM 3653 O O . LYS B 1 25 ? -23.312 44.344 13.703 1 55.44 25 LYS B O 1
ATOM 3658 N N . HIS B 1 26 ? -23.531 44.188 15.859 1 64.81 26 HIS B N 1
ATOM 3659 C CA . HIS B 1 26 ? -23.75 45.625 15.766 1 64.81 26 HIS B CA 1
ATOM 3660 C C . HIS B 1 26 ? -22.562 46.375 16.312 1 64.81 26 HIS B C 1
ATOM 3662 O O . HIS B 1 26 ? -22.609 47.625 16.438 1 64.81 26 HIS B O 1
ATOM 3668 N N . ASN B 1 27 ? -21.547 45.75 16.422 1 84.06 27 ASN B N 1
ATOM 3669 C CA . ASN B 1 27 ? -20.312 46.375 16.922 1 84.06 27 ASN B CA 1
ATOM 3670 C C . ASN B 1 27 ? -19.438 46.906 15.797 1 84.06 27 ASN B C 1
ATOM 3672 O O . ASN B 1 27 ? -19.016 46.156 14.922 1 84.06 27 ASN B O 1
ATOM 3676 N N . LYS B 1 28 ? -19.266 48.188 15.695 1 90.12 28 LYS B N 1
ATOM 3677 C CA . LYS B 1 28 ? -18.547 48.844 14.633 1 90.12 28 LYS B CA 1
ATOM 3678 C C . LYS B 1 28 ? -17.125 48.281 14.492 1 90.12 28 LYS B C 1
ATOM 3680 O O . LYS B 1 28 ? -16.641 48.094 13.375 1 90.12 28 LYS B O 1
ATOM 3685 N N . GLU B 1 29 ? -16.484 48.062 15.562 1 92.81 29 GLU B N 1
ATOM 3686 C CA . GLU B 1 29 ? -15.125 47.531 15.539 1 92.81 29 GLU B CA 1
ATOM 3687 C C . GLU B 1 29 ? -15.078 46.156 14.867 1 92.81 29 GLU B C 1
ATOM 3689 O O . GLU B 1 29 ? -14.211 45.875 14.031 1 92.81 29 GLU B O 1
ATOM 3694 N N . ILE B 1 30 ? -16.047 45.375 15.172 1 93.5 30 ILE B N 1
ATOM 3695 C CA . ILE B 1 30 ? -16.094 44.031 14.625 1 93.5 30 ILE B CA 1
ATOM 3696 C C . ILE B 1 30 ? -16.344 44.094 13.117 1 93.5 30 ILE B C 1
ATOM 3698 O O . ILE B 1 30 ? -15.719 43.344 12.344 1 93.5 30 ILE B O 1
ATOM 3702 N N . SER B 1 31 ? -17.172 44.938 12.742 1 93.88 31 SER B N 1
ATOM 3703 C CA . SER B 1 31 ? -17.453 45.125 11.32 1 93.88 31 SER B CA 1
ATOM 3704 C C . SER B 1 31 ? -16.219 45.562 10.562 1 93.88 31 SER B C 1
ATOM 3706 O O . SER B 1 31 ? -15.969 45.125 9.445 1 93.88 31 SER B O 1
ATOM 3708 N N . GLU B 1 32 ? -15.508 46.469 11.141 1 95.81 32 GLU B N 1
ATOM 3709 C CA . GLU B 1 32 ? -14.305 47 10.5 1 95.81 32 GLU B CA 1
ATOM 3710 C C . GLU B 1 32 ? -13.234 45.906 10.383 1 95.81 32 GLU B C 1
ATOM 3712 O O . GLU B 1 32 ? -12.539 45.812 9.367 1 95.81 32 GLU B O 1
ATOM 3717 N N . ILE B 1 33 ? -13.125 45.125 11.391 1 96.44 33 ILE B N 1
ATOM 3718 C CA . ILE B 1 33 ? -12.156 44.031 11.383 1 96.44 33 ILE B CA 1
ATOM 3719 C C . ILE B 1 33 ? -12.539 43 10.328 1 96.44 33 ILE B C 1
ATOM 3721 O O . ILE B 1 33 ? -11.688 42.5 9.586 1 96.44 33 ILE B O 1
ATOM 3725 N N . LYS B 1 34 ? -13.812 42.688 10.242 1 95.38 34 LYS B N 1
ATOM 3726 C CA . LYS B 1 34 ? -14.305 41.781 9.219 1 95.38 34 LYS B CA 1
ATOM 3727 C C . LYS B 1 34 ? -14 42.312 7.82 1 95.38 34 LYS B C 1
ATOM 3729 O O . LYS B 1 34 ? -13.703 41.5 6.914 1 95.38 34 LYS B O 1
ATOM 3734 N N . GLU B 1 35 ? -14.133 43.531 7.711 1 95.88 35 GLU B N 1
ATOM 3735 C CA . GLU B 1 35 ? -13.844 44.125 6.414 1 95.88 35 GLU B CA 1
ATOM 3736 C C . GLU B 1 35 ? -12.375 43.938 6.027 1 95.88 35 GLU B C 1
ATOM 3738 O O . GLU B 1 35 ? -12.062 43.75 4.852 1 95.88 35 GLU B O 1
ATOM 3743 N N . VAL B 1 36 ? -11.484 44 6.965 1 97.38 36 VAL B N 1
ATOM 3744 C CA . VAL B 1 36 ? -10.07 43.75 6.699 1 97.38 36 VAL B CA 1
ATOM 3745 C C . VAL B 1 36 ? -9.875 42.344 6.207 1 97.38 36 VAL B C 1
ATOM 3747 O O . VAL B 1 36 ? -9.133 42.094 5.258 1 97.38 36 VAL B O 1
ATOM 3750 N N . LEU B 1 37 ? -10.594 41.375 6.785 1 97 37 LEU B N 1
ATOM 3751 C CA . LEU B 1 37 ? -10.523 40 6.363 1 97 37 LEU B CA 1
ATOM 3752 C C . LEU B 1 37 ? -11.078 39.812 4.953 1 97 37 LEU B C 1
ATOM 3754 O O . LEU B 1 37 ? -10.547 39.031 4.16 1 97 37 LEU B O 1
ATOM 3758 N N . CYS B 1 38 ? -12.102 40.562 4.688 1 96.06 38 CYS B N 1
ATOM 3759 C CA . CYS B 1 38 ? -12.672 40.531 3.348 1 96.06 38 CYS B CA 1
ATOM 3760 C C . CYS B 1 38 ? -11.664 41 2.314 1 96.06 38 CYS B C 1
ATOM 3762 O O . CYS B 1 38 ? -11.547 40.438 1.234 1 96.06 38 CYS B O 1
ATOM 3764 N N . ARG B 1 39 ? -10.969 42 2.684 1 96.44 39 ARG B N 1
ATOM 3765 C CA . ARG B 1 39 ? -9.961 42.562 1.777 1 96.44 39 ARG B CA 1
ATOM 3766 C C . ARG B 1 39 ? -8.789 41.594 1.615 1 96.44 39 ARG B C 1
ATOM 3768 O O . ARG B 1 39 ? -8.219 41.5 0.529 1 96.44 39 ARG B O 1
ATOM 3775 N N . LEU B 1 40 ? -8.438 41 2.721 1 96.5 40 LEU B N 1
ATOM 3776 C CA . LEU B 1 40 ? -7.41 39.969 2.621 1 96.5 40 LEU B CA 1
ATOM 3777 C C . LEU B 1 40 ? -7.816 38.875 1.625 1 96.5 40 LEU B C 1
ATOM 3779 O O . LEU B 1 40 ? -7.047 38.531 0.722 1 96.5 40 LEU B O 1
ATOM 3783 N N . GLN B 1 41 ? -9.016 38.375 1.783 1 94.31 41 GLN B N 1
ATOM 3784 C CA . GLN B 1 41 ? -9.555 37.375 0.893 1 94.31 41 GLN B CA 1
ATOM 3785 C C . GLN B 1 41 ? -9.586 37.844 -0.552 1 94.31 41 GLN B C 1
ATOM 3787 O O . GLN B 1 41 ? -9.234 37.125 -1.474 1 94.31 41 GLN B O 1
ATOM 3792 N N . ALA B 1 42 ? -10.016 39.031 -0.713 1 93.44 42 ALA B N 1
ATOM 3793 C CA . ALA B 1 42 ? -10.102 39.594 -2.055 1 93.44 42 ALA B CA 1
ATOM 3794 C C . ALA B 1 42 ? -8.727 39.625 -2.723 1 93.44 42 ALA B C 1
ATOM 3796 O O . ALA B 1 42 ? -8.609 39.406 -3.928 1 93.44 42 ALA B O 1
ATOM 3797 N N . GLY B 1 43 ? -7.727 39.969 -1.979 1 94.25 43 GLY B N 1
ATOM 3798 C CA . GLY B 1 43 ? -6.375 39.969 -2.508 1 94.25 43 GLY B CA 1
ATOM 3799 C C . GLY B 1 43 ? -5.941 38.594 -2.986 1 94.25 43 GLY B C 1
ATOM 3800 O O . GLY B 1 43 ? -5.359 38.469 -4.066 1 94.25 43 GLY B O 1
ATOM 3801 N N . TYR B 1 44 ? -6.289 37.562 -2.25 1 93.31 44 TYR B N 1
ATOM 3802 C CA . TYR B 1 44 ? -5.902 36.188 -2.588 1 93.31 44 TYR B CA 1
ATOM 3803 C C . TYR B 1 44 ? -6.754 35.656 -3.73 1 93.31 44 TYR B C 1
ATOM 3805 O O . TYR B 1 44 ? -6.391 34.656 -4.371 1 93.31 44 TYR B O 1
ATOM 3813 N N . THR B 1 45 ? -7.848 36.25 -3.939 1 89.94 45 THR B N 1
ATOM 3814 C CA . THR B 1 45 ? -8.688 35.844 -5.062 1 89.94 45 THR B CA 1
ATOM 3815 C C . THR B 1 45 ? -8.211 36.531 -6.352 1 89.94 45 THR B C 1
ATOM 3817 O O . THR B 1 45 ? -8.078 35.875 -7.383 1 89.94 45 THR B O 1
ATOM 3820 N N . LYS B 1 46 ? -7.977 37.781 -6.27 1 91.62 46 LYS B N 1
ATOM 3821 C CA . LYS B 1 46 ? -7.59 38.562 -7.441 1 91.62 46 LYS B CA 1
ATOM 3822 C C . LYS B 1 46 ? -6.156 38.25 -7.859 1 91.62 46 LYS B C 1
ATOM 3824 O O . LYS B 1 46 ? -5.848 38.219 -9.055 1 91.62 46 LYS B O 1
ATOM 3829 N N . ARG B 1 47 ? -5.301 38.219 -6.852 1 93.44 47 ARG B N 1
ATOM 3830 C CA . ARG B 1 47 ? -3.896 37.844 -7.039 1 93.44 47 ARG B CA 1
ATOM 3831 C C . ARG B 1 47 ? -3.229 38.812 -8.039 1 93.44 47 ARG B C 1
ATOM 3833 O O . ARG B 1 47 ? -2.572 38.344 -8.977 1 93.44 47 ARG B O 1
ATOM 3840 N N . ASP B 1 48 ? -3.426 40.062 -7.879 1 94.25 48 ASP B N 1
ATOM 3841 C CA . ASP B 1 48 ? -2.844 41.094 -8.742 1 94.25 48 ASP B CA 1
ATOM 3842 C C . ASP B 1 48 ? -1.455 41.5 -8.258 1 94.25 48 ASP B C 1
ATOM 3844 O O . ASP B 1 48 ? -1.322 42.406 -7.414 1 94.25 48 ASP B O 1
ATOM 3848 N N . ILE B 1 49 ? -0.45 41.031 -8.891 1 94.75 49 ILE B N 1
ATOM 3849 C CA . ILE B 1 49 ? 0.932 41.156 -8.445 1 94.75 49 ILE B CA 1
ATOM 3850 C C . ILE B 1 49 ? 1.347 42.625 -8.516 1 94.75 49 ILE B C 1
ATOM 3852 O O . ILE B 1 49 ? 2.133 43.094 -7.688 1 94.75 49 ILE B O 1
ATOM 3856 N N . GLU B 1 50 ? 0.804 43.406 -9.367 1 95.44 50 GLU B N 1
ATOM 3857 C CA . GLU B 1 50 ? 1.157 44.812 -9.539 1 95.44 50 GLU B CA 1
ATOM 3858 C C . GLU B 1 50 ? 0.684 45.625 -8.352 1 95.44 50 GLU B C 1
ATOM 3860 O O . GLU B 1 50 ? 1.192 46.719 -8.117 1 95.44 50 GLU B O 1
ATOM 3865 N N . LYS B 1 51 ? -0.229 45.125 -7.602 1 96.12 51 LYS B N 1
ATOM 3866 C CA . LYS B 1 51 ? -0.824 45.875 -6.508 1 96.12 51 LYS B CA 1
ATOM 3867 C C . LYS B 1 51 ? -0.351 45.344 -5.152 1 96.12 51 LYS B C 1
ATOM 3869 O O . LYS B 1 51 ? -0.953 45.656 -4.121 1 96.12 51 LYS B O 1
ATOM 3874 N N . ILE B 1 52 ? 0.687 44.594 -5.168 1 96.38 52 ILE B N 1
ATOM 3875 C CA . ILE B 1 52 ? 1.113 43.906 -3.947 1 96.38 52 ILE B CA 1
ATOM 3876 C C . ILE B 1 52 ? 1.556 44.938 -2.914 1 96.38 52 ILE B C 1
ATOM 3878 O O . ILE B 1 52 ? 1.287 44.812 -1.721 1 96.38 52 ILE B O 1
ATOM 3882 N N . ASP B 1 53 ? 2.232 46 -3.33 1 96.31 53 ASP B N 1
ATOM 3883 C CA . ASP B 1 53 ? 2.707 47.031 -2.408 1 96.31 53 ASP B CA 1
ATOM 3884 C C . ASP B 1 53 ? 1.538 47.75 -1.736 1 96.31 53 ASP B C 1
ATOM 3886 O O . ASP B 1 53 ? 1.556 47.969 -0.525 1 96.31 53 ASP B O 1
ATOM 3890 N N . ASP B 1 54 ? 0.567 48.062 -2.525 1 96.62 54 ASP B N 1
ATOM 3891 C CA . ASP B 1 54 ? -0.613 48.75 -1.992 1 96.62 54 ASP B CA 1
ATOM 3892 C C . ASP B 1 54 ? -1.378 47.812 -1.033 1 96.62 54 ASP B C 1
ATOM 3894 O O . ASP B 1 54 ? -1.866 48.281 0.004 1 96.62 54 ASP B O 1
ATOM 3898 N N . PHE B 1 55 ? -1.491 46.656 -1.426 1 96.94 55 PHE B N 1
ATOM 3899 C CA . PHE B 1 55 ? -2.188 45.656 -0.625 1 96.94 55 PHE B CA 1
ATOM 3900 C C . PHE B 1 55 ? -1.547 45.5 0.751 1 96.94 55 PHE B C 1
ATOM 3902 O O . PHE B 1 55 ? -2.24 45.562 1.771 1 96.94 55 PHE B O 1
ATOM 3909 N N . VAL B 1 56 ? -0.256 45.375 0.768 1 97.06 56 VAL B N 1
ATOM 3910 C CA . VAL B 1 56 ? 0.478 45.188 2.014 1 97.06 56 VAL B CA 1
ATOM 3911 C C . VAL B 1 56 ? 0.397 46.438 2.863 1 97.06 56 VAL B C 1
ATOM 3913 O O . VAL B 1 56 ? 0.153 46.375 4.07 1 97.06 56 VAL B O 1
ATOM 3916 N N . LYS B 1 57 ? 0.519 47.562 2.262 1 95.5 57 LYS B N 1
ATOM 3917 C CA . LYS B 1 57 ? 0.448 48.844 2.973 1 95.5 57 LYS B CA 1
ATOM 3918 C C . LYS B 1 57 ? -0.926 49.031 3.605 1 95.5 57 LYS B C 1
ATOM 3920 O O . LYS B 1 57 ? -1.038 49.594 4.691 1 95.5 57 LYS B O 1
ATOM 3925 N N . GLU B 1 58 ? -1.862 48.625 2.926 1 96.12 58 GLU B N 1
ATOM 3926 C CA . GLU B 1 58 ? -3.234 48.844 3.379 1 96.12 58 GLU B CA 1
ATOM 3927 C C . GLU B 1 58 ? -3.586 47.875 4.527 1 96.12 58 GLU B C 1
ATOM 3929 O O . GLU B 1 58 ? -4.281 48.281 5.469 1 96.12 58 GLU B O 1
ATOM 3934 N N . LEU B 1 59 ? -3.119 46.656 4.441 1 97.44 59 LEU B N 1
ATOM 3935 C CA . LEU B 1 59 ? -3.672 45.625 5.324 1 97.44 59 LEU B CA 1
ATOM 3936 C C . LEU B 1 59 ? -2.713 45.312 6.469 1 97.44 59 LEU B C 1
ATOM 3938 O O . LEU B 1 59 ? -3.104 44.719 7.465 1 97.44 59 LEU B O 1
ATOM 3942 N N . PHE B 1 60 ? -1.473 45.75 6.352 1 97.75 60 PHE B N 1
ATOM 3943 C CA . PHE B 1 60 ? -0.496 45.344 7.352 1 97.75 60 PHE B CA 1
ATOM 3944 C C . PHE B 1 60 ? 0.175 46.531 7.992 1 97.75 60 PHE B C 1
ATOM 3946 O O . PHE B 1 60 ? 0.31 47.594 7.355 1 97.75 60 PHE B O 1
ATOM 3953 N N . ILE B 1 61 ? 0.569 46.344 9.234 1 95.19 61 ILE B N 1
ATOM 3954 C CA . ILE B 1 61 ? 1.397 47.312 9.922 1 95.19 61 ILE B CA 1
ATOM 3955 C C . ILE B 1 61 ? 2.783 47.375 9.281 1 95.19 61 ILE B C 1
ATOM 3957 O O . ILE B 1 61 ? 3.449 46.344 9.156 1 95.19 61 ILE B O 1
ATOM 3961 N N . MET B 1 62 ? 3.193 48.531 8.945 1 92.5 62 MET B N 1
ATOM 3962 C CA . MET B 1 62 ? 4.477 48.688 8.273 1 92.5 62 MET B CA 1
ATOM 3963 C C . MET B 1 62 ? 5.613 48.781 9.281 1 92.5 62 MET B C 1
ATOM 3965 O O . MET B 1 62 ? 6.25 49.844 9.406 1 92.5 62 MET B O 1
ATOM 3969 N N . LYS B 1 63 ? 5.812 47.75 10 1 84.69 63 LYS B N 1
ATOM 3970 C CA . LYS B 1 63 ? 6.863 47.656 11.016 1 84.69 63 LYS B CA 1
ATOM 3971 C C . LYS B 1 63 ? 7.656 46.375 10.891 1 84.69 63 LYS B C 1
ATOM 3973 O O . LYS B 1 63 ? 7.219 45.438 10.234 1 84.69 63 LYS B O 1
ATOM 3978 N N . ASP B 1 64 ? 8.703 46.375 11.547 1 81.25 64 ASP B N 1
ATOM 3979 C CA . ASP B 1 64 ? 9.625 45.25 11.469 1 81.25 64 ASP B CA 1
ATOM 3980 C C . ASP B 1 64 ? 9.109 44.031 12.266 1 81.25 64 ASP B C 1
ATOM 3982 O O . ASP B 1 64 ? 9.562 42.906 12.07 1 81.25 64 ASP B O 1
ATOM 3986 N N . ASP B 1 65 ? 8.102 44.25 13.094 1 82.19 65 ASP B N 1
ATOM 3987 C CA . ASP B 1 65 ? 7.641 43.156 13.938 1 82.19 65 ASP B CA 1
ATOM 3988 C C . ASP B 1 65 ? 6.426 42.469 13.32 1 82.19 65 ASP B C 1
ATOM 3990 O O . ASP B 1 65 ? 5.887 41.5 13.891 1 82.19 65 ASP B O 1
ATOM 3994 N N . THR B 1 66 ? 5.984 43 12.164 1 91.75 66 THR B N 1
ATOM 3995 C CA . THR B 1 66 ? 4.93 42.312 11.43 1 91.75 66 THR B CA 1
ATOM 3996 C C . THR B 1 66 ? 5.414 40.969 10.953 1 91.75 66 THR B C 1
ATOM 3998 O O . THR B 1 66 ? 6.543 40.812 10.469 1 91.75 66 THR B O 1
ATOM 4001 N N . CYS B 1 67 ? 4.57 39.938 11.172 1 91.88 67 CYS B N 1
ATOM 4002 C CA . CYS B 1 67 ? 5.043 38.594 10.906 1 91.88 67 CYS B CA 1
ATOM 4003 C C . CYS B 1 67 ? 3.918 37.719 10.367 1 91.88 67 CYS B C 1
ATOM 4005 O O . CYS B 1 67 ? 2.756 37.906 10.727 1 91.88 67 CYS B O 1
ATOM 4007 N N . ILE B 1 68 ? 4.324 36.812 9.461 1 95.38 68 ILE B N 1
ATOM 4008 C CA . ILE B 1 68 ? 3.4 35.781 9.016 1 95.38 68 ILE B CA 1
ATOM 4009 C C . ILE B 1 68 ? 4.066 34.406 9.133 1 95.38 68 ILE B C 1
ATOM 4011 O O . ILE B 1 68 ? 5.227 34.25 8.758 1 95.38 68 ILE B O 1
ATOM 4015 N N . ILE B 1 69 ? 3.328 33.5 9.68 1 94.38 69 ILE B N 1
ATOM 4016 C CA . ILE B 1 69 ? 3.709 32.094 9.672 1 94.38 69 ILE B CA 1
ATOM 4017 C C . ILE B 1 69 ? 2.924 31.359 8.586 1 94.38 69 ILE B C 1
ATOM 4019 O O . ILE B 1 69 ? 1.692 31.328 8.617 1 94.38 69 ILE B O 1
ATOM 4023 N N . GLY B 1 70 ? 3.674 30.797 7.621 1 93.56 70 GLY B N 1
ATOM 4024 C CA . GLY B 1 70 ? 3.041 30 6.582 1 93.56 70 GLY B CA 1
ATOM 4025 C C . GLY B 1 70 ? 2.773 28.578 7.008 1 93.56 70 GLY B C 1
ATOM 4026 O O . GLY B 1 70 ? 2.707 28.281 8.203 1 93.56 70 GLY B O 1
ATOM 4027 N N . THR B 1 71 ? 2.553 27.656 6.043 1 92.25 71 THR B N 1
ATOM 4028 C CA . THR B 1 71 ? 2.102 26.312 6.359 1 92.25 71 THR B CA 1
ATOM 4029 C C . THR B 1 71 ? 3.283 25.359 6.445 1 92.25 71 THR B C 1
ATOM 4031 O O . THR B 1 71 ? 3.168 24.266 7.016 1 92.25 71 THR B O 1
ATOM 4034 N N . GLY B 1 72 ? 4.43 25.734 5.926 1 89.25 72 GLY B N 1
ATOM 4035 C CA . GLY B 1 72 ? 5.562 24.828 5.871 1 89.25 72 GLY B CA 1
ATOM 4036 C C . GLY B 1 72 ? 6.672 25.188 6.844 1 89.25 72 GLY B C 1
ATOM 4037 O O . GLY B 1 72 ? 6.66 26.281 7.422 1 89.25 72 GLY B O 1
ATOM 4038 N N . THR B 1 73 ? 7.566 24.188 6.855 1 86.12 73 THR B N 1
ATOM 4039 C CA . THR B 1 73 ? 8.75 24.484 7.66 1 86.12 73 THR B CA 1
ATOM 4040 C C . THR B 1 73 ? 9.578 25.594 7.023 1 86.12 73 THR B C 1
ATOM 4042 O O . THR B 1 73 ? 9.734 25.625 5.801 1 86.12 73 THR B O 1
ATOM 4045 N N . GLY B 1 74 ? 9.977 26.531 7.738 1 82.25 74 GLY B N 1
ATOM 4046 C CA . GLY B 1 74 ? 10.789 27.625 7.23 1 82.25 74 GLY B CA 1
ATOM 4047 C C . GLY B 1 74 ? 9.969 28.828 6.797 1 82.25 74 GLY B C 1
ATOM 4048 O O . GLY B 1 74 ? 10.516 29.828 6.305 1 82.25 74 GLY B O 1
ATOM 4049 N N . GLU B 1 75 ? 8.727 28.641 6.945 1 88.69 75 GLU B N 1
ATOM 4050 C CA . GLU B 1 75 ? 7.867 29.734 6.492 1 88.69 75 GLU B CA 1
ATOM 4051 C C . GLU B 1 75 ? 7.527 30.672 7.641 1 88.69 75 GLU B C 1
ATOM 4053 O O . GLU B 1 75 ? 6.355 30.953 7.891 1 88.69 75 GLU B O 1
ATOM 4058 N N . LEU B 1 76 ? 8.516 31.078 8.289 1 90.62 76 LEU B N 1
ATOM 4059 C CA . LEU B 1 76 ? 8.438 32.188 9.227 1 90.62 76 LEU B CA 1
ATOM 4060 C C . LEU B 1 76 ? 8.977 33.469 8.586 1 90.62 76 LEU B C 1
ATOM 4062 O O . LEU B 1 76 ? 10.18 33.594 8.367 1 90.62 76 LEU B O 1
ATOM 4066 N N . PHE B 1 77 ? 8.07 34.375 8.344 1 91.88 77 PHE B N 1
ATOM 4067 C CA . PHE B 1 77 ? 8.422 35.594 7.656 1 91.88 77 PHE B CA 1
ATOM 4068 C C . PHE B 1 77 ? 8.336 36.812 8.602 1 91.88 77 PHE B C 1
ATOM 4070 O O . PHE B 1 77 ? 7.246 37.156 9.047 1 91.88 77 PHE B O 1
ATOM 4077 N N . LEU B 1 78 ? 9.445 37.344 8.805 1 89.81 78 LEU B N 1
ATOM 4078 C CA . LEU B 1 78 ? 9.562 38.469 9.742 1 89.81 78 LEU B CA 1
ATOM 4079 C C . LEU B 1 78 ? 9.867 39.75 9.008 1 89.81 78 LEU B C 1
ATOM 4081 O O . LEU B 1 78 ? 10.797 39.812 8.195 1 89.81 78 LEU B O 1
ATOM 4085 N N . GLY B 1 79 ? 9.094 40.75 9.328 1 89.94 79 GLY B N 1
ATOM 4086 C CA . GLY B 1 79 ? 9.25 42.031 8.672 1 89.94 79 GLY B CA 1
ATOM 4087 C C . GLY B 1 79 ? 8.406 42.188 7.426 1 89.94 79 GLY B C 1
ATOM 4088 O O . GLY B 1 79 ? 8.125 41.188 6.746 1 89.94 79 GLY B O 1
ATOM 4089 N N . ILE B 1 80 ? 8.117 43.406 7.152 1 92.19 80 ILE B N 1
ATOM 4090 C CA . ILE B 1 80 ? 7.133 43.688 6.117 1 92.19 80 ILE B CA 1
ATOM 4091 C C . ILE B 1 80 ? 7.656 43.219 4.762 1 92.19 80 ILE B C 1
ATOM 4093 O O . ILE B 1 80 ? 6.879 42.781 3.912 1 92.19 80 ILE B O 1
ATOM 4097 N N . ASP B 1 81 ? 8.945 43.281 4.523 1 92.19 81 ASP B N 1
ATOM 4098 C CA . ASP B 1 81 ? 9.5 42.844 3.238 1 92.19 81 ASP B CA 1
ATOM 4099 C C . ASP B 1 81 ? 9.336 41.344 3.033 1 92.19 81 ASP B C 1
ATOM 4101 O O . ASP B 1 81 ? 8.977 40.906 1.943 1 92.19 81 ASP B O 1
ATOM 4105 N N . GLN B 1 82 ? 9.578 40.625 4.086 1 92 82 GLN B N 1
ATOM 4106 C CA . GLN B 1 82 ? 9.414 39.188 4 1 92 82 GLN B CA 1
ATOM 4107 C C . GLN B 1 82 ? 7.941 38.812 3.889 1 92 82 GLN B C 1
ATOM 4109 O O . GLN B 1 82 ? 7.59 37.875 3.17 1 92 82 GLN B O 1
ATOM 4114 N N . VAL B 1 83 ? 7.148 39.5 4.59 1 94.69 83 VAL B N 1
ATOM 4115 C CA . VAL B 1 83 ? 5.711 39.281 4.523 1 94.69 83 VAL B CA 1
ATOM 4116 C C . VAL B 1 83 ? 5.215 39.5 3.096 1 94.69 83 VAL B C 1
ATOM 4118 O O . VAL B 1 83 ? 4.469 38.688 2.551 1 94.69 83 VAL B O 1
ATOM 4121 N N . LYS B 1 84 ? 5.684 40.594 2.564 1 95.06 84 LYS B N 1
ATOM 4122 C CA . LYS B 1 84 ? 5.34 40.875 1.179 1 95.06 84 LYS B CA 1
ATOM 4123 C C . LYS B 1 84 ? 5.785 39.781 0.241 1 95.06 84 LYS B C 1
ATOM 4125 O O . LYS B 1 84 ? 5.047 39.375 -0.667 1 95.06 84 LYS B O 1
ATOM 4130 N N . THR B 1 85 ? 6.902 39.281 0.466 1 94.12 85 THR B N 1
ATOM 4131 C CA . THR B 1 85 ? 7.449 38.219 -0.351 1 94.12 85 THR B CA 1
ATOM 4132 C C . THR B 1 85 ? 6.566 36.969 -0.271 1 94.12 85 THR B C 1
ATOM 4134 O O . THR B 1 85 ? 6.289 36.344 -1.289 1 94.12 85 THR B O 1
ATOM 4137 N N . LEU B 1 86 ? 6.148 36.594 0.886 1 94.06 86 LEU B N 1
ATOM 4138 C CA . LEU B 1 86 ? 5.281 35.406 1.057 1 94.06 86 LEU B CA 1
ATOM 4139 C C . LEU B 1 86 ? 3.984 35.594 0.272 1 94.06 86 LEU B C 1
ATOM 4141 O O . LEU B 1 86 ? 3.562 34.688 -0.44 1 94.06 86 LEU B O 1
ATOM 4145 N N . ILE B 1 87 ? 3.373 36.75 0.421 1 94.81 87 ILE B N 1
ATOM 4146 C CA . ILE B 1 87 ? 2.086 37 -0.222 1 94.81 87 ILE B CA 1
ATOM 4147 C C . ILE B 1 87 ? 2.252 36.938 -1.739 1 94.81 87 ILE B C 1
ATOM 4149 O O . ILE B 1 87 ? 1.425 36.375 -2.445 1 94.81 87 ILE B O 1
ATOM 4153 N N . LYS B 1 88 ? 3.322 37.531 -2.186 1 95.19 88 LYS B N 1
ATOM 4154 C CA . LYS B 1 88 ? 3.611 37.5 -3.615 1 95.19 88 LYS B CA 1
ATOM 4155 C C . LYS B 1 88 ? 3.744 36.062 -4.113 1 95.19 88 LYS B C 1
ATOM 4157 O O . LYS B 1 88 ? 3.168 35.688 -5.145 1 95.19 88 LYS B O 1
ATOM 4162 N N . ASN B 1 89 ? 4.469 35.344 -3.428 1 93.06 89 ASN B N 1
ATOM 4163 C CA . ASN B 1 89 ? 4.66 33.938 -3.783 1 93.06 89 ASN B CA 1
ATOM 4164 C C . ASN B 1 89 ? 3.344 33.156 -3.744 1 93.06 89 ASN B C 1
ATOM 4166 O O . ASN B 1 89 ? 3.082 32.312 -4.613 1 93.06 89 ASN B O 1
ATOM 4170 N N . ASP B 1 90 ? 2.559 33.375 -2.701 1 92.06 90 ASP B N 1
ATOM 4171 C CA . ASP B 1 90 ? 1.255 32.719 -2.6 1 92.06 90 ASP B CA 1
ATOM 4172 C C . ASP B 1 90 ? 0.388 33.031 -3.816 1 92.06 90 ASP B C 1
ATOM 4174 O O . ASP B 1 90 ? -0.261 32.156 -4.371 1 92.06 90 ASP B O 1
ATOM 4178 N N . TRP B 1 91 ? 0.421 34.281 -4.215 1 91.69 91 TRP B N 1
ATOM 4179 C CA . TRP B 1 91 ? -0.399 34.719 -5.34 1 91.69 91 TRP B CA 1
ATOM 4180 C C . TRP B 1 91 ? 0.062 34.094 -6.637 1 91.69 91 TRP B C 1
ATOM 4182 O O . TRP B 1 91 ? -0.754 33.781 -7.516 1 91.69 91 TRP B O 1
ATOM 4192 N N . GLU B 1 92 ? 1.269 33.812 -6.699 1 89.88 92 GLU B N 1
ATOM 4193 C CA . GLU B 1 92 ? 1.83 33.25 -7.922 1 89.88 92 GLU B CA 1
ATOM 4194 C C . GLU B 1 92 ? 1.663 31.75 -7.961 1 89.88 92 GLU B C 1
ATOM 4196 O O . GLU B 1 92 ? 1.392 31.172 -9.016 1 89.88 92 GLU B O 1
ATOM 4201 N N . TYR B 1 93 ? 1.825 31.125 -6.805 1 83.5 93 TYR B N 1
ATOM 4202 C CA . TYR B 1 93 ? 2.068 29.703 -6.902 1 83.5 93 TYR B CA 1
ATOM 4203 C C . TYR B 1 93 ? 1.082 28.922 -6.043 1 83.5 93 TYR B C 1
ATOM 4205 O O . TYR B 1 93 ? 0.931 27.703 -6.207 1 83.5 93 TYR B O 1
ATOM 4213 N N . TRP B 1 94 ? 0.575 29.516 -5.199 1 82.06 94 TRP B N 1
ATOM 4214 C CA . TRP B 1 94 ? -0.248 28.734 -4.285 1 82.06 94 TRP B CA 1
ATOM 4215 C C . TRP B 1 94 ? -1.648 28.531 -4.855 1 82.06 94 TRP B C 1
ATOM 4217 O O . TRP B 1 94 ? -1.862 28.672 -6.062 1 82.06 94 TRP B O 1
ATOM 4227 N N . GLY B 1 95 ? -2.842 28.312 -4.305 1 75.38 95 GLY B N 1
ATOM 4228 C CA . GLY B 1 95 ? -4.219 28.078 -4.711 1 75.38 95 GLY B CA 1
ATOM 4229 C C . GLY B 1 95 ? -5.152 29.203 -4.332 1 75.38 95 GLY B C 1
ATOM 4230 O O . GLY B 1 95 ? -4.707 30.281 -3.906 1 75.38 95 GLY B O 1
ATOM 4231 N N . ASP B 1 96 ? -6.355 29 -4.668 1 80.94 96 ASP B N 1
ATOM 4232 C CA . ASP B 1 96 ? -7.391 29.984 -4.348 1 80.94 96 ASP B CA 1
ATOM 4233 C C . ASP B 1 96 ? -7.848 29.844 -2.898 1 80.94 96 ASP B C 1
ATOM 4235 O O . ASP B 1 96 ? -8.469 28.844 -2.529 1 80.94 96 ASP B O 1
ATOM 4239 N N . VAL B 1 97 ? -7.508 30.906 -2.117 1 87.88 97 VAL B N 1
ATOM 4240 C CA . VAL B 1 97 ? -7.879 30.906 -0.705 1 87.88 97 VAL B CA 1
ATOM 4241 C C . VAL B 1 97 ? -9.297 31.453 -0.545 1 87.88 97 VAL B C 1
ATOM 4243 O O . VAL B 1 97 ? -9.641 32.5 -1.119 1 87.88 97 VAL B O 1
ATOM 4246 N N . ASN B 1 98 ? -10.062 30.703 0.127 1 90.56 98 ASN B N 1
ATOM 4247 C CA . ASN B 1 98 ? -11.406 31.141 0.521 1 90.56 98 ASN B CA 1
ATOM 4248 C C . ASN B 1 98 ? -11.602 31.047 2.031 1 90.56 98 ASN B C 1
ATOM 4250 O O . ASN B 1 98 ? -11.562 29.953 2.598 1 90.56 98 ASN B O 1
ATOM 4254 N N . LEU B 1 99 ? -11.922 32.188 2.617 1 93.94 99 LEU B N 1
ATOM 4255 C CA . LEU B 1 99 ? -12.07 32.219 4.07 1 93.94 99 LEU B CA 1
ATOM 4256 C C . LEU B 1 99 ? -13.539 32.125 4.465 1 93.94 99 LEU B C 1
ATOM 4258 O O . LEU B 1 99 ? -14.406 32.625 3.742 1 93.94 99 LEU B O 1
ATOM 4262 N N . ASP B 1 100 ? -13.836 31.484 5.527 1 92.88 100 ASP B N 1
ATOM 4263 C CA . ASP B 1 100 ? -15.164 31.531 6.133 1 92.88 100 ASP B CA 1
ATOM 4264 C C . ASP B 1 100 ? -15.375 32.844 6.883 1 92.88 100 ASP B C 1
ATOM 4266 O O . ASP B 1 100 ? -15.148 32.906 8.094 1 92.88 100 ASP B O 1
ATOM 4270 N N . LEU B 1 101 ? -15.914 33.781 6.207 1 91.19 101 LEU B N 1
ATOM 4271 C CA . LEU B 1 101 ? -16.062 35.125 6.754 1 91.19 101 LEU B CA 1
ATOM 4272 C C . LEU B 1 101 ? -17.359 35.25 7.543 1 91.19 101 LEU B C 1
ATOM 4274 O O . LEU B 1 101 ? -17.547 36.219 8.281 1 91.19 101 LEU B O 1
ATOM 4278 N N . GLU B 1 102 ? -18.156 34.281 7.418 1 87.5 102 GLU B N 1
ATOM 4279 C CA . GLU B 1 102 ? -19.422 34.281 8.156 1 87.5 102 GLU B CA 1
ATOM 4280 C C . GLU B 1 102 ? -19.219 33.812 9.586 1 87.5 102 GLU B C 1
ATOM 4282 O O . GLU B 1 102 ? -19.922 34.281 10.5 1 87.5 102 GLU B O 1
ATOM 4287 N N . ASN B 1 103 ? -18.266 32.938 9.734 1 88.56 103 ASN B N 1
ATOM 4288 C CA . ASN B 1 103 ? -18.062 32.344 11.047 1 88.56 103 ASN B CA 1
ATOM 4289 C C . ASN B 1 103 ? -16.688 32.688 11.602 1 88.56 103 ASN B C 1
ATOM 4291 O O . ASN B 1 103 ? -15.992 31.797 12.125 1 88.56 103 ASN B O 1
ATOM 4295 N N . VAL B 1 104 ? -16.297 33.906 11.547 1 92.75 104 VAL B N 1
ATOM 4296 C CA . VAL B 1 104 ? -15.008 34.344 12.07 1 92.75 104 VAL B CA 1
ATOM 4297 C C . VAL B 1 104 ? -15.133 34.656 13.562 1 92.75 104 VAL B C 1
ATOM 4299 O O . VAL B 1 104 ? -16.125 35.25 14 1 92.75 104 VAL B O 1
ATOM 4302 N N . HIS B 1 105 ? -14.164 34.188 14.266 1 92.5 105 HIS B N 1
ATOM 4303 C CA . HIS B 1 105 ? -14.047 34.594 15.656 1 92.5 105 HIS B CA 1
ATOM 4304 C C . HIS B 1 105 ? -13.234 35.906 15.766 1 92.5 105 HIS B C 1
ATOM 4306 O O . HIS B 1 105 ? -12.094 35.969 15.305 1 92.5 105 HIS B O 1
ATOM 4312 N N . ILE B 1 106 ? -13.867 36.875 16.406 1 94.31 106 ILE B N 1
ATOM 4313 C CA . ILE B 1 106 ? -13.203 38.156 16.578 1 94.31 106 ILE B CA 1
ATOM 4314 C C . ILE B 1 106 ? -13.32 38.625 18.031 1 94.31 106 ILE B C 1
ATOM 4316 O O . ILE B 1 106 ? -14.422 38.656 18.578 1 94.31 106 ILE B O 1
ATOM 4320 N N . ASP B 1 107 ? -12.234 38.875 18.578 1 93.12 107 ASP B N 1
ATOM 4321 C CA . ASP B 1 107 ? -12.172 39.562 19.875 1 93.12 107 ASP B CA 1
ATOM 4322 C C . ASP B 1 107 ? -11.227 40.75 19.812 1 93.12 107 ASP B C 1
ATOM 4324 O O . ASP B 1 107 ? -10.359 40.812 18.938 1 93.12 107 ASP B O 1
ATOM 4328 N N . TYR B 1 108 ? -11.516 41.688 20.656 1 93.5 108 TYR B N 1
ATOM 4329 C CA . TYR B 1 108 ? -10.617 42.812 20.703 1 93.5 108 TYR B CA 1
ATOM 4330 C C . TYR B 1 108 ? -10.633 43.469 22.078 1 93.5 108 TYR B C 1
ATOM 4332 O O . TYR B 1 108 ? -11.594 43.312 22.828 1 93.5 108 TYR B O 1
ATOM 4340 N N . LYS B 1 109 ? -9.586 44.031 22.422 1 91.94 109 LYS B N 1
ATOM 4341 C CA . LYS B 1 109 ? -9.406 44.844 23.609 1 91.94 109 LYS B CA 1
ATOM 4342 C C . LYS B 1 109 ? -8.562 46.094 23.297 1 91.94 109 LYS B C 1
ATOM 4344 O O . LYS B 1 109 ? -7.418 45.969 22.844 1 91.94 109 LYS B O 1
ATOM 4349 N N . ASN B 1 110 ? -9.164 47.25 23.5 1 91.44 110 ASN B N 1
ATOM 4350 C CA . ASN B 1 110 ? -8.508 48.5 23.156 1 91.44 110 ASN B CA 1
ATOM 4351 C C . ASN B 1 110 ? -8.102 48.531 21.688 1 91.44 110 ASN B C 1
ATOM 4353 O O . ASN B 1 110 ? -8.945 48.344 20.797 1 91.44 110 ASN B O 1
ATOM 4357 N N . GLU B 1 111 ? -6.812 48.656 21.438 1 95.38 111 GLU B N 1
ATOM 4358 C CA . GLU B 1 111 ? -6.348 48.812 20.062 1 95.38 111 GLU B CA 1
ATOM 4359 C C . GLU B 1 111 ? -5.773 47.531 19.5 1 95.38 111 GLU B C 1
ATOM 4361 O O . GLU B 1 111 ? -5.066 47.531 18.5 1 95.38 111 GLU B O 1
ATOM 4366 N N . VAL B 1 112 ? -6.055 46.406 20.141 1 96.19 112 VAL B N 1
ATOM 4367 C CA . VAL B 1 112 ? -5.574 45.125 19.688 1 96.19 112 VAL B CA 1
ATOM 4368 C C . VAL B 1 112 ? -6.758 44.188 19.438 1 96.19 112 VAL B C 1
ATOM 4370 O O . VAL B 1 112 ? -7.652 44.062 20.281 1 96.19 112 VAL B O 1
ATOM 4373 N N . ALA B 1 113 ? -6.785 43.562 18.297 1 97.06 113 ALA B N 1
ATOM 4374 C CA . ALA B 1 113 ? -7.797 42.562 17.969 1 97.06 113 ALA B CA 1
ATOM 4375 C C . ALA B 1 113 ? -7.152 41.219 17.562 1 97.06 113 ALA B C 1
ATOM 4377 O O . ALA B 1 113 ? -6.02 41.219 17.078 1 97.06 113 ALA B O 1
ATOM 4378 N N . TRP B 1 114 ? -7.766 40.156 17.812 1 97.38 114 TRP B N 1
ATOM 4379 C CA . TRP B 1 114 ? -7.328 38.875 17.312 1 97.38 114 TRP B CA 1
ATOM 4380 C C . TRP B 1 114 ? -8.492 38.094 16.688 1 97.38 114 TRP B C 1
ATOM 4382 O O . TRP B 1 114 ? -9.633 38.219 17.141 1 97.38 114 TRP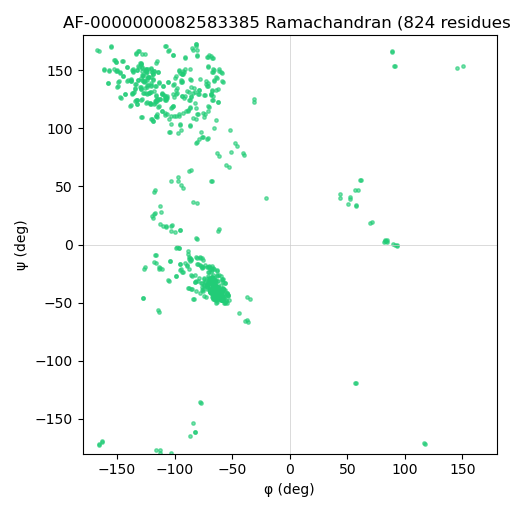 B O 1
ATOM 4392 N N . VAL B 1 115 ? -8.18 37.438 15.641 1 97 115 VAL B N 1
ATOM 4393 C CA . VAL B 1 115 ? -9.188 36.781 14.828 1 97 115 VAL B CA 1
ATOM 4394 C C . VAL B 1 115 ? -8.781 35.312 14.586 1 97 115 VAL B C 1
ATOM 4396 O O . VAL B 1 115 ? -7.598 35 14.664 1 97 115 VAL B O 1
ATOM 4399 N N . ALA B 1 116 ? -9.75 34.469 14.32 1 96.44 116 ALA B N 1
ATOM 4400 C CA . ALA B 1 116 ? -9.547 33.094 13.891 1 96.44 116 ALA B CA 1
ATOM 4401 C C . ALA B 1 116 ? -10.688 32.625 12.992 1 96.44 116 ALA B C 1
ATOM 4403 O O . ALA B 1 116 ? -11.852 32.938 13.25 1 96.44 116 ALA B O 1
ATOM 4404 N N . THR B 1 117 ? -10.305 31.984 11.961 1 94.81 117 THR B N 1
ATOM 4405 C CA . THR B 1 117 ? -11.328 31.484 11.062 1 94.81 117 THR B CA 1
ATOM 4406 C C . THR B 1 117 ? -10.812 30.281 10.281 1 94.81 117 THR B C 1
ATOM 4408 O O . THR B 1 117 ? -9.633 29.922 10.375 1 94.81 117 THR B O 1
ATOM 4411 N N . THR B 1 118 ? -11.727 29.656 9.602 1 93 118 THR B N 1
ATOM 4412 C CA . THR B 1 118 ? -11.391 28.562 8.703 1 93 118 THR B CA 1
ATOM 4413 C C . THR B 1 118 ? -11.477 29.016 7.246 1 93 118 THR B C 1
ATOM 4415 O O . THR B 1 118 ? -11.906 30.125 6.965 1 93 118 THR B O 1
ATOM 4418 N N . GLY B 1 119 ? -10.945 28.188 6.445 1 90.69 119 GLY B N 1
ATOM 4419 C CA . GLY B 1 119 ? -11.039 28.406 5.012 1 90.69 119 GLY B CA 1
ATOM 4420 C C . GLY B 1 119 ? -10.68 27.188 4.195 1 90.69 119 GLY B C 1
ATOM 4421 O O . GLY B 1 119 ? -10.648 26.062 4.719 1 90.69 119 GLY B O 1
ATOM 4422 N N . THR B 1 120 ? -10.594 27.422 2.887 1 88.31 120 THR B N 1
ATOM 4423 C CA . THR B 1 120 ? -10.211 26.344 1.973 1 88.31 120 THR B CA 1
ATOM 4424 C C . THR B 1 120 ? -9.219 26.859 0.932 1 88.31 120 THR B C 1
ATOM 4426 O O . THR B 1 120 ? -9.156 28.047 0.65 1 88.31 120 THR B O 1
ATOM 4429 N N . ILE B 1 121 ? -8.43 25.984 0.529 1 86.12 121 ILE B N 1
ATOM 4430 C CA . ILE B 1 121 ? -7.574 26.203 -0.632 1 86.12 121 ILE B CA 1
ATOM 4431 C C . ILE B 1 121 ? -7.965 25.219 -1.744 1 86.12 121 ILE B C 1
ATOM 4433 O O . ILE B 1 121 ? -8.047 24.016 -1.519 1 86.12 121 ILE B O 1
ATOM 4437 N N . ARG B 1 122 ? -8.172 25.781 -2.867 1 83.5 122 ARG B N 1
ATOM 4438 C CA . ARG B 1 122 ? -8.578 24.953 -3.996 1 83.5 122 ARG B CA 1
ATOM 4439 C C . ARG B 1 122 ? -7.371 24.516 -4.824 1 83.5 122 ARG B C 1
ATOM 4441 O O . ARG B 1 122 ? -6.527 25.344 -5.18 1 83.5 122 ARG B O 1
ATOM 4448 N N . TYR B 1 123 ? -7.266 23.188 -5.07 1 80.06 123 TYR B N 1
ATOM 4449 C CA . TYR B 1 123 ? -6.23 22.609 -5.922 1 80.06 123 TYR B CA 1
ATOM 4450 C C . TYR B 1 123 ? -6.848 21.719 -6.988 1 80.06 123 TYR B C 1
ATOM 4452 O O . TYR B 1 123 ? -7.855 21.047 -6.746 1 80.06 123 TYR B O 1
ATOM 4460 N N . THR B 1 124 ? -6.223 21.734 -8.133 1 81.81 124 THR B N 1
ATOM 4461 C CA . THR B 1 124 ? -6.672 20.859 -9.219 1 81.81 124 THR B CA 1
ATOM 4462 C C . THR B 1 124 ? -5.699 19.703 -9.43 1 81.81 124 THR B C 1
ATOM 4464 O O . THR B 1 124 ? -4.496 19.922 -9.586 1 81.81 124 THR B O 1
ATOM 4467 N N . PHE B 1 125 ? -6.27 18.562 -9.359 1 83.25 125 PHE B N 1
ATOM 4468 C CA . PHE B 1 125 ? -5.496 17.359 -9.648 1 83.25 125 PHE B CA 1
ATOM 4469 C C . PHE B 1 125 ? -5.867 16.797 -11.016 1 83.25 125 PHE B C 1
ATOM 4471 O O . PHE B 1 125 ? -7.039 16.812 -11.406 1 83.25 125 PHE B O 1
ATOM 4478 N N . GLU B 1 126 ? -4.855 16.344 -11.719 1 85.06 126 GLU B N 1
ATOM 4479 C CA . GLU B 1 126 ? -5.102 15.797 -13.047 1 85.06 126 GLU B CA 1
ATOM 4480 C C . GLU B 1 126 ? -4.293 14.523 -13.273 1 85.06 126 GLU B C 1
ATOM 4482 O O . GLU B 1 126 ? -3.172 14.398 -12.781 1 85.06 126 GLU B O 1
ATOM 4487 N N . ASP B 1 127 ? -4.938 13.57 -13.984 1 85.88 127 ASP B N 1
ATOM 4488 C CA . ASP B 1 127 ? -4.25 12.359 -14.414 1 85.88 127 ASP B CA 1
ATOM 4489 C C . ASP B 1 127 ? -3.768 12.484 -15.859 1 85.88 127 ASP B C 1
ATOM 4491 O O . ASP B 1 127 ? -4.547 12.305 -16.797 1 85.88 127 ASP B O 1
ATOM 4495 N N . THR B 1 128 ? -2.535 12.852 -16.047 1 88.62 128 THR B N 1
ATOM 4496 C CA . THR B 1 128 ? -1.92 13.008 -17.359 1 88.62 128 THR B CA 1
ATOM 4497 C C . THR B 1 128 ? -0.638 12.188 -17.453 1 88.62 128 THR B C 1
ATOM 4499 O O . THR B 1 128 ? -0.107 11.734 -16.438 1 88.62 128 THR B O 1
ATOM 4502 N N . GLN B 1 129 ? -0.238 12.023 -18.656 1 90.5 129 GLN B N 1
ATOM 4503 C CA . GLN B 1 129 ? 1.021 11.32 -18.875 1 90.5 129 GLN B CA 1
ATOM 4504 C C . GLN B 1 129 ? 2.172 12.023 -18.156 1 90.5 129 GLN B C 1
ATOM 4506 O O . GLN B 1 129 ? 3.033 11.359 -17.562 1 90.5 129 GLN B O 1
ATOM 4511 N N . GLU B 1 130 ? 2.117 13.273 -18.172 1 92.38 130 GLU B N 1
ATOM 4512 C CA . GLU B 1 130 ? 3.158 14.055 -17.516 1 92.38 130 GLU B CA 1
ATOM 4513 C C . GLU B 1 130 ? 3.172 13.805 -16 1 92.38 130 GLU B C 1
ATOM 4515 O O . GLU B 1 130 ? 4.238 13.672 -15.398 1 92.38 130 GLU B O 1
ATOM 4520 N N . LYS B 1 131 ? 2.057 13.719 -15.445 1 90.56 131 LYS B N 1
ATOM 4521 C CA . LYS B 1 131 ? 1.972 13.469 -14.008 1 90.56 131 LYS B CA 1
ATOM 4522 C C . LYS B 1 131 ? 2.49 12.078 -13.656 1 90.56 131 LYS B C 1
ATOM 4524 O O . LYS B 1 131 ? 3.178 11.898 -12.656 1 90.56 131 LYS B O 1
ATOM 4529 N N . TYR B 1 132 ? 2.156 11.125 -14.523 1 92.75 132 TYR B N 1
ATOM 4530 C CA . TYR B 1 132 ? 2.674 9.781 -14.289 1 92.75 132 TYR B CA 1
ATOM 4531 C C . TYR B 1 132 ? 4.195 9.766 -14.359 1 92.75 132 TYR B C 1
ATOM 4533 O O . TYR B 1 132 ? 4.859 9.148 -13.523 1 92.75 132 TYR B O 1
ATOM 4541 N N . ASP B 1 133 ? 4.703 10.484 -15.266 1 94.94 133 ASP B N 1
ATOM 4542 C CA . ASP B 1 133 ? 6.152 10.586 -15.406 1 94.94 133 ASP B CA 1
ATOM 4543 C C . ASP B 1 133 ? 6.777 11.227 -14.172 1 94.94 133 ASP B C 1
ATOM 4545 O O . ASP B 1 133 ? 7.84 10.797 -13.719 1 94.94 133 ASP B O 1
ATOM 4549 N N . ASN B 1 134 ? 6.125 12.156 -13.688 1 93.81 134 ASN B N 1
ATOM 4550 C CA . ASN B 1 134 ? 6.617 12.844 -12.5 1 93.81 134 ASN B CA 1
ATOM 4551 C C . ASN B 1 134 ? 6.633 11.922 -11.289 1 93.81 134 ASN B C 1
ATOM 4553 O O . ASN B 1 134 ? 7.566 11.961 -10.484 1 93.81 134 ASN B O 1
ATOM 4557 N N . TYR B 1 135 ? 5.621 11.148 -11.211 1 92.62 135 TYR B N 1
ATOM 4558 C CA . TYR B 1 135 ? 5.586 10.211 -10.102 1 92.62 135 TYR B CA 1
ATOM 4559 C C . TYR B 1 135 ? 6.715 9.195 -10.203 1 92.62 135 TYR B C 1
ATOM 4561 O O . TYR B 1 135 ? 7.332 8.836 -9.203 1 92.62 135 TYR B O 1
ATOM 4569 N N . LEU B 1 136 ? 6.973 8.773 -11.375 1 94.56 136 LEU B N 1
ATOM 4570 C CA . LEU B 1 136 ? 8.07 7.836 -11.578 1 94.56 136 LEU B CA 1
ATOM 4571 C C . LEU B 1 136 ? 9.406 8.477 -11.211 1 94.56 136 LEU B C 1
ATOM 4573 O O . LEU B 1 136 ? 10.25 7.84 -10.57 1 94.56 136 LEU B O 1
ATOM 4577 N N . ASN B 1 137 ? 9.57 9.703 -11.625 1 94.5 137 ASN B N 1
ATOM 4578 C CA . ASN B 1 137 ? 10.789 10.422 -11.273 1 94.5 137 ASN B CA 1
ATOM 4579 C C . ASN B 1 137 ? 10.93 10.586 -9.758 1 94.5 137 ASN B C 1
ATOM 4581 O O . ASN B 1 137 ? 12.031 10.461 -9.219 1 94.5 137 ASN B O 1
ATOM 4585 N N . PHE B 1 138 ? 9.898 10.836 -9.188 1 92.88 138 PHE B N 1
ATOM 4586 C CA . PHE B 1 138 ? 9.875 10.953 -7.73 1 92.88 138 PHE B CA 1
ATOM 4587 C C . PHE B 1 138 ? 10.312 9.648 -7.078 1 92.88 138 PHE B C 1
ATOM 4589 O O . PHE B 1 138 ? 11.133 9.648 -6.16 1 92.88 138 PHE B O 1
ATOM 4596 N N . ILE B 1 139 ? 9.758 8.562 -7.562 1 94.31 139 ILE B N 1
ATOM 4597 C CA . ILE B 1 139 ? 10.094 7.238 -7.043 1 94.31 139 ILE B CA 1
ATOM 4598 C C . ILE B 1 139 ? 11.57 6.949 -7.27 1 94.31 139 ILE B C 1
ATOM 4600 O O . ILE B 1 139 ? 12.266 6.473 -6.367 1 94.31 139 ILE B O 1
ATOM 4604 N N . LYS B 1 140 ? 12.023 7.297 -8.383 1 94.5 140 LYS B N 1
ATOM 4605 C CA . LYS B 1 140 ? 13.43 7.094 -8.703 1 94.5 140 LYS B CA 1
ATOM 4606 C C . LYS B 1 140 ? 14.328 7.852 -7.73 1 94.5 140 LYS B C 1
ATOM 4608 O O . LYS B 1 140 ? 15.297 7.293 -7.211 1 94.5 140 LYS B O 1
ATOM 4613 N N . ASN B 1 141 ? 13.969 9.031 -7.492 1 93.19 141 ASN B N 1
ATOM 4614 C CA . ASN B 1 141 ? 14.742 9.852 -6.57 1 93.19 141 ASN B CA 1
ATOM 4615 C C . ASN B 1 141 ? 14.734 9.281 -5.156 1 93.19 141 ASN B C 1
ATOM 4617 O O . ASN B 1 141 ? 15.75 9.32 -4.461 1 93.19 141 ASN B O 1
ATOM 4621 N N . LYS B 1 142 ? 13.633 8.781 -4.797 1 91.12 142 LYS B N 1
ATOM 4622 C CA . LYS B 1 142 ? 13.523 8.203 -3.461 1 91.12 142 LYS B CA 1
ATOM 4623 C C . LYS B 1 142 ? 14.375 6.949 -3.328 1 91.12 142 LYS B C 1
ATOM 4625 O O . LYS B 1 142 ? 15.016 6.734 -2.295 1 91.12 142 LYS B O 1
ATOM 4630 N N . ILE B 1 143 ? 14.383 6.152 -4.328 1 93.38 143 ILE B N 1
ATOM 4631 C CA . ILE B 1 143 ? 15.148 4.91 -4.332 1 93.38 143 ILE B CA 1
ATOM 4632 C C . ILE B 1 143 ? 16.641 5.223 -4.266 1 93.38 143 ILE B C 1
ATOM 4634 O O . ILE B 1 143 ? 17.406 4.504 -3.611 1 93.38 143 ILE B O 1
ATOM 4638 N N . GLU B 1 144 ? 17.047 6.297 -4.812 1 92.25 144 GLU B N 1
ATOM 4639 C CA . GLU B 1 144 ? 18.469 6.652 -4.898 1 92.25 144 GLU B CA 1
ATOM 4640 C C . GLU B 1 144 ? 18.922 7.371 -3.637 1 92.25 144 GLU B C 1
ATOM 4642 O O . GLU B 1 144 ? 20.125 7.547 -3.422 1 92.25 144 GLU B O 1
ATOM 4647 N N . ASN B 1 145 ? 18 7.777 -2.852 1 90.31 145 ASN B N 1
ATOM 4648 C CA . ASN B 1 145 ? 18.375 8.5 -1.637 1 90.31 145 ASN B CA 1
ATOM 4649 C C . ASN B 1 145 ? 19.031 7.578 -0.619 1 90.31 145 ASN B C 1
ATOM 4651 O O . ASN B 1 145 ? 18.406 6.648 -0.106 1 90.31 145 ASN B O 1
ATOM 4655 N N . PRO B 1 146 ? 20.203 7.785 -0.237 1 89.81 146 PRO B N 1
ATOM 4656 C CA . PRO B 1 146 ? 20.938 6.871 0.641 1 89.81 146 PRO B CA 1
ATOM 4657 C C . PRO B 1 146 ? 20.516 6.992 2.104 1 89.81 146 PRO B C 1
ATOM 4659 O O . PRO B 1 146 ? 20.875 6.141 2.924 1 89.81 146 PRO B O 1
ATOM 4662 N N . GLU B 1 147 ? 19.766 7.984 2.449 1 87.56 147 GLU B N 1
ATOM 4663 C CA . GLU B 1 147 ? 19.375 8.219 3.838 1 87.56 147 GLU B CA 1
ATOM 4664 C C . GLU B 1 147 ? 18.297 7.238 4.285 1 87.56 147 GLU B C 1
ATOM 4666 O O . GLU B 1 147 ? 18.125 6.988 5.48 1 87.56 147 GLU B O 1
ATOM 4671 N N . PHE B 1 148 ? 17.641 6.664 3.334 1 90.88 148 PHE B N 1
ATOM 4672 C CA . PHE B 1 148 ? 16.516 5.797 3.662 1 90.88 148 PHE B CA 1
ATOM 4673 C C . PHE B 1 148 ? 16.922 4.328 3.588 1 90.88 148 PHE B C 1
ATOM 4675 O O . PHE B 1 148 ? 17.656 3.93 2.693 1 90.88 148 PHE B O 1
ATOM 4682 N N . THR B 1 149 ? 16.453 3.617 4.562 1 91.94 149 THR B N 1
ATOM 4683 C CA . THR B 1 149 ? 16.594 2.166 4.488 1 91.94 149 THR B CA 1
ATOM 4684 C C . THR B 1 149 ? 15.688 1.598 3.396 1 91.94 149 THR B C 1
ATOM 4686 O O . THR B 1 149 ? 14.742 2.26 2.953 1 91.94 149 THR B O 1
ATOM 4689 N N . PRO B 1 150 ? 15.914 0.389 2.945 1 93.62 150 PRO B N 1
ATOM 4690 C CA . PRO B 1 150 ? 15.055 -0.226 1.936 1 93.62 150 PRO B CA 1
ATOM 4691 C C . PRO B 1 150 ? 13.586 -0.281 2.369 1 93.62 150 PRO B C 1
ATOM 4693 O O . PRO B 1 150 ? 12.695 0.013 1.571 1 93.62 150 PRO B O 1
ATOM 4696 N N . LYS B 1 151 ? 13.406 -0.562 3.615 1 93.88 151 LYS B N 1
ATOM 4697 C CA . LYS B 1 151 ? 12.039 -0.623 4.133 1 93.88 151 LYS B CA 1
ATOM 4698 C C . LYS B 1 151 ? 11.367 0.746 4.074 1 93.88 151 LYS B C 1
ATOM 4700 O O . LYS B 1 151 ? 10.211 0.856 3.68 1 93.88 151 LYS B O 1
ATOM 4705 N N . GLN B 1 152 ? 12.086 1.77 4.426 1 93.94 152 GLN B N 1
ATOM 4706 C CA . GLN B 1 152 ? 11.555 3.127 4.367 1 93.94 152 GLN B CA 1
ATOM 4707 C C . GLN B 1 152 ? 11.227 3.531 2.934 1 93.94 152 GLN B C 1
ATOM 4709 O O . GLN B 1 152 ? 10.195 4.16 2.68 1 93.94 152 GLN B O 1
ATOM 4714 N N . LYS B 1 153 ? 12.086 3.125 2.043 1 95.69 153 LYS B N 1
ATOM 4715 C CA . LYS B 1 153 ? 11.875 3.449 0.635 1 95.69 153 LYS B CA 1
ATOM 4716 C C . LYS B 1 153 ? 10.594 2.816 0.11 1 95.69 153 LYS B C 1
ATOM 4718 O O . LYS B 1 153 ? 9.734 3.506 -0.449 1 95.69 153 LYS B O 1
ATOM 4723 N N . ILE B 1 154 ? 10.383 1.554 0.386 1 96.44 154 ILE B N 1
ATOM 4724 C CA . ILE B 1 154 ? 9.266 0.843 -0.229 1 96.44 154 ILE B CA 1
ATOM 4725 C C . ILE B 1 154 ? 7.957 1.272 0.426 1 96.44 154 ILE B C 1
ATOM 4727 O O . ILE B 1 154 ? 6.926 1.372 -0.243 1 96.44 154 ILE B O 1
ATOM 4731 N N . THR B 1 155 ? 7.992 1.532 1.72 1 96.69 155 THR B N 1
ATOM 4732 C CA . THR B 1 155 ? 6.762 1.957 2.383 1 96.69 155 THR B CA 1
ATOM 4733 C C . THR B 1 155 ? 6.383 3.375 1.963 1 96.69 155 THR B C 1
ATOM 4735 O O . THR B 1 155 ? 5.199 3.699 1.85 1 96.69 155 THR B O 1
ATOM 4738 N N . PHE B 1 156 ? 7.379 4.207 1.725 1 95.31 156 PHE B N 1
ATOM 4739 C CA . PHE B 1 156 ? 7.109 5.551 1.231 1 95.31 156 PHE B CA 1
ATOM 4740 C C . PHE B 1 156 ? 6.488 5.504 -0.161 1 95.31 156 PHE B C 1
ATOM 4742 O O . PHE B 1 156 ? 5.496 6.184 -0.427 1 95.31 156 PHE B O 1
ATOM 4749 N N . ILE B 1 157 ? 7.047 4.727 -1.001 1 96.56 157 ILE B N 1
ATOM 4750 C CA . ILE B 1 157 ? 6.535 4.551 -2.355 1 96.56 157 ILE B CA 1
ATOM 4751 C C . ILE B 1 157 ? 5.102 4.027 -2.303 1 96.56 157 ILE B C 1
ATOM 4753 O O . ILE B 1 157 ? 4.227 4.531 -3.01 1 96.56 157 ILE B O 1
ATOM 4757 N N . ASN B 1 158 ? 4.859 3.012 -1.486 1 97.19 158 ASN B N 1
ATOM 4758 C CA . ASN B 1 158 ? 3.52 2.465 -1.298 1 97.19 158 ASN B CA 1
ATOM 4759 C C . ASN B 1 158 ? 2.52 3.549 -0.905 1 97.19 158 ASN B C 1
ATOM 4761 O O . ASN B 1 158 ? 1.413 3.602 -1.444 1 97.19 158 ASN B O 1
ATOM 4765 N N . TRP B 1 159 ? 2.924 4.391 -0.026 1 95.31 159 TRP B N 1
ATOM 4766 C CA . TRP B 1 159 ? 2.055 5.453 0.469 1 95.31 159 TRP B CA 1
ATOM 4767 C C . TRP B 1 159 ? 1.74 6.457 -0.635 1 95.31 159 TRP B C 1
ATOM 4769 O O . TRP B 1 159 ? 0.58 6.82 -0.841 1 95.31 159 TRP B O 1
ATOM 4779 N N . VAL B 1 160 ? 2.74 6.871 -1.348 1 94.12 160 VAL B N 1
ATOM 4780 C CA . VAL B 1 160 ? 2.562 7.84 -2.424 1 94.12 160 VAL B CA 1
ATOM 4781 C C . VAL B 1 160 ? 1.616 7.27 -3.48 1 94.12 160 VAL B C 1
ATOM 4783 O O . VAL B 1 160 ? 0.697 7.957 -3.932 1 94.12 160 VAL B O 1
ATOM 4786 N N . LEU B 1 161 ? 1.786 6.043 -3.777 1 94.56 161 LEU B N 1
ATOM 4787 C CA . LEU B 1 161 ? 0.997 5.449 -4.852 1 94.56 161 LEU B CA 1
ATOM 4788 C C . LEU B 1 161 ? -0.428 5.168 -4.387 1 94.56 161 LEU B C 1
ATOM 4790 O O . LEU B 1 161 ? -1.372 5.258 -5.176 1 94.56 161 LEU B O 1
ATOM 4794 N N . ALA B 1 162 ? -0.597 4.828 -3.131 1 93.56 162 ALA B N 1
ATOM 4795 C CA . ALA B 1 162 ? -1.942 4.672 -2.584 1 93.56 162 ALA B CA 1
ATOM 4796 C C . ALA B 1 162 ? -2.746 5.961 -2.732 1 93.56 162 ALA B C 1
ATOM 4798 O O . ALA B 1 162 ? -3.963 5.922 -2.93 1 93.56 162 ALA B O 1
ATOM 4799 N N . LEU B 1 163 ? -2.047 7.086 -2.707 1 89.88 163 LEU B N 1
ATOM 4800 C CA . LEU B 1 163 ? -2.711 8.383 -2.74 1 89.88 163 LEU B CA 1
ATOM 4801 C C . LEU B 1 163 ? -2.832 8.898 -4.172 1 89.88 163 LEU B C 1
ATOM 4803 O O . LEU B 1 163 ? -3.756 9.648 -4.488 1 89.88 163 LEU B O 1
ATOM 4807 N N . THR B 1 164 ? -1.977 8.453 -5.078 1 87.81 164 THR B N 1
ATOM 4808 C CA . THR B 1 164 ? -1.92 9.109 -6.379 1 87.81 164 THR B CA 1
ATOM 4809 C C . THR B 1 164 ? -2.449 8.188 -7.473 1 87.81 164 THR B C 1
ATOM 4811 O O . THR B 1 164 ? -2.82 8.648 -8.555 1 87.81 164 THR B O 1
ATOM 4814 N N . TYR B 1 165 ? -2.447 6.918 -7.176 1 84.75 165 TYR B N 1
ATOM 4815 C CA . TYR B 1 165 ? -2.799 5.977 -8.234 1 84.75 165 TYR B CA 1
ATOM 4816 C C . TYR B 1 165 ? -4.062 5.203 -7.883 1 84.75 165 TYR B C 1
ATOM 4818 O O . TYR B 1 165 ? -4.242 4.062 -8.312 1 84.75 165 TYR B O 1
ATOM 4826 N N . HIS B 1 166 ? -4.879 5.785 -7.094 1 79.75 166 HIS B N 1
ATOM 4827 C CA . HIS B 1 166 ? -6.16 5.184 -6.734 1 79.75 166 HIS B CA 1
ATOM 4828 C C . HIS B 1 166 ? -7.223 5.48 -7.785 1 79.75 166 HIS B C 1
ATOM 4830 O O . HIS B 1 166 ? -7.02 6.324 -8.656 1 79.75 166 HIS B O 1
ATOM 4836 N N . GLN B 1 167 ? -8.266 4.816 -7.688 1 76.94 167 GLN B N 1
ATOM 4837 C CA . GLN B 1 167 ? -9.352 4.961 -8.648 1 76.94 167 GLN B CA 1
ATOM 4838 C C . GLN B 1 167 ? -10.016 6.328 -8.531 1 76.94 167 GLN B C 1
ATOM 4840 O O . GLN B 1 167 ? -10.328 6.777 -7.422 1 76.94 167 GLN B O 1
ATOM 4845 N N . ARG B 1 168 ? -10.109 6.922 -9.703 1 76.25 168 ARG B N 1
ATOM 4846 C CA . ARG B 1 168 ? -10.805 8.203 -9.82 1 76.25 168 ARG B CA 1
ATOM 4847 C C . ARG B 1 168 ? -11.844 8.164 -10.93 1 76.25 168 ARG B C 1
ATOM 4849 O O . ARG B 1 168 ? -11.703 7.41 -11.898 1 76.25 168 ARG B O 1
ATOM 4856 N N . LEU B 1 169 ? -12.852 8.93 -10.68 1 68.12 169 LEU B N 1
ATOM 4857 C CA . LEU B 1 169 ? -13.922 8.945 -11.672 1 68.12 169 LEU B CA 1
ATOM 4858 C C . LEU B 1 169 ? -13.57 9.883 -12.828 1 68.12 169 LEU B C 1
ATOM 4860 O O . LEU B 1 169 ? -13.867 9.586 -13.984 1 68.12 169 LEU B O 1
ATOM 4864 N N . GLU B 1 170 ? -12.969 11 -12.406 1 75.06 170 GLU B N 1
ATOM 4865 C CA . GLU B 1 170 ? -12.656 12.008 -13.414 1 75.06 170 GLU B CA 1
ATOM 4866 C C . GLU B 1 170 ? -11.156 12.25 -13.523 1 75.06 170 GLU B C 1
ATOM 4868 O O . GLU B 1 170 ? -10.43 12.102 -12.539 1 75.06 170 GLU B O 1
ATOM 4873 N N . LYS B 1 171 ? -10.836 12.578 -14.719 1 77.81 171 LYS B N 1
ATOM 4874 C CA . LYS B 1 171 ? -9.414 12.82 -14.969 1 77.81 171 LYS B CA 1
ATOM 4875 C C . LYS B 1 171 ? -8.961 14.133 -14.328 1 77.81 171 LYS B C 1
ATOM 4877 O O . LYS B 1 171 ? -7.773 14.305 -14.039 1 77.81 171 LYS B O 1
ATOM 4882 N N . LYS B 1 172 ? -9.867 15.047 -14.328 1 80.69 172 LYS B N 1
ATOM 4883 C CA . LYS B 1 172 ? -9.609 16.328 -13.688 1 80.69 172 LYS B CA 1
ATOM 4884 C C . LYS B 1 172 ? -10.555 16.578 -12.516 1 80.69 172 LYS B C 1
ATOM 4886 O O . LYS B 1 172 ? -11.773 16.438 -12.664 1 80.69 172 LYS B O 1
ATOM 4891 N N . ARG B 1 173 ? -9.898 16.812 -11.344 1 82 173 ARG B N 1
ATOM 4892 C CA . ARG B 1 173 ? -10.672 16.938 -10.109 1 82 173 ARG B CA 1
ATOM 4893 C C . ARG B 1 173 ? -10.219 18.141 -9.289 1 82 173 ARG B C 1
ATOM 4895 O O . ARG B 1 173 ? -9.023 18.422 -9.211 1 82 173 ARG B O 1
ATOM 4902 N N . GLU B 1 174 ? -11.164 18.781 -8.789 1 82.38 174 GLU B N 1
ATOM 4903 C CA . GLU B 1 174 ? -10.883 19.875 -7.863 1 82.38 174 GLU B CA 1
ATOM 4904 C C . GLU B 1 174 ? -11.023 19.422 -6.414 1 82.38 174 GLU B C 1
ATOM 4906 O O . GLU B 1 174 ? -11.938 18.672 -6.078 1 82.38 174 GLU B O 1
ATOM 4911 N N . TYR B 1 175 ? -10.023 19.812 -5.73 1 80.69 175 TYR B N 1
ATOM 4912 C CA . TYR B 1 175 ? -10.016 19.438 -4.32 1 80.69 175 TYR B CA 1
ATOM 4913 C C . TYR B 1 175 ? -9.891 20.672 -3.432 1 80.69 175 TYR B C 1
ATOM 4915 O O . TYR B 1 175 ? -9.125 21.594 -3.742 1 80.69 175 TYR B O 1
ATOM 4923 N N . LEU B 1 176 ? -10.695 20.688 -2.391 1 83.38 176 LEU B N 1
ATOM 4924 C CA . LEU B 1 176 ? -10.648 21.766 -1.406 1 83.38 176 LEU B CA 1
ATOM 4925 C C . LEU B 1 176 ? -9.93 21.312 -0.14 1 83.38 176 LEU B C 1
ATOM 4927 O O . LEU B 1 176 ? -10.414 20.438 0.57 1 83.38 176 LEU B O 1
ATOM 4931 N N . TRP B 1 177 ? -8.867 21.953 0.114 1 84.38 177 TRP B N 1
ATOM 4932 C CA . TRP B 1 177 ? -8.117 21.672 1.333 1 84.38 177 TRP B CA 1
ATOM 4933 C C . TRP B 1 177 ? -8.531 22.609 2.463 1 84.38 177 TRP B C 1
ATOM 4935 O O . TRP B 1 177 ? -8.766 23.797 2.238 1 84.38 177 TRP B O 1
ATOM 4945 N N . SER B 1 178 ? -8.617 22.062 3.594 1 87.38 178 SER B N 1
ATOM 4946 C CA . SER B 1 178 ? -8.969 22.875 4.762 1 87.38 178 SER B CA 1
ATOM 4947 C C . SER B 1 178 ? -7.832 23.797 5.156 1 87.38 178 SER B C 1
ATOM 4949 O O . SER B 1 178 ? -6.664 23.422 5.113 1 87.38 178 SER B O 1
ATOM 4951 N N . LEU B 1 179 ? -8.203 24.984 5.504 1 91.19 179 LEU B N 1
ATOM 4952 C CA . LEU B 1 179 ? -7.281 26.031 5.941 1 91.19 179 LEU B CA 1
ATOM 4953 C C . LEU B 1 179 ? -7.742 26.641 7.254 1 91.19 179 LEU B C 1
ATOM 4955 O O . LEU B 1 179 ? -8.945 26.781 7.492 1 91.19 179 LEU B O 1
ATOM 4959 N N . ARG B 1 180 ? -6.809 26.969 8.094 1 94 180 ARG B N 1
ATOM 4960 C CA . ARG B 1 180 ? -7.066 27.75 9.289 1 94 180 ARG B CA 1
ATOM 4961 C C . ARG B 1 180 ? -6.219 29.031 9.305 1 94 180 ARG B C 1
ATOM 4963 O O . ARG B 1 180 ? -5.074 29.016 8.844 1 94 180 ARG B O 1
ATOM 4970 N N . LEU B 1 181 ? -6.805 30 9.805 1 96.31 181 LEU B N 1
ATOM 4971 C CA . LEU B 1 181 ? -6.125 31.281 9.891 1 96.31 181 LEU B CA 1
ATOM 4972 C C . LEU B 1 181 ? -6.375 31.938 11.242 1 96.31 181 LEU B C 1
ATOM 4974 O O . LEU B 1 181 ? -7.508 31.969 11.719 1 96.31 181 LEU B O 1
ATOM 4978 N N . SER B 1 182 ? -5.355 32.344 11.82 1 97.62 182 SER B N 1
ATOM 4979 C CA . SER B 1 182 ? -5.445 33.25 12.969 1 97.62 182 SER B CA 1
ATOM 4980 C C . SER B 1 182 ? -4.531 34.438 12.805 1 97.62 182 SER B C 1
ATOM 4982 O O . SER B 1 182 ? -3.609 34.438 11.992 1 97.62 182 SER B O 1
ATOM 4984 N N . GLY B 1 183 ? -4.879 35.5 13.484 1 97.81 183 GLY B N 1
ATOM 4985 C CA . GLY B 1 183 ? -4.066 36.719 13.352 1 97.81 183 GLY B CA 1
ATOM 4986 C C . GLY B 1 183 ? -4.359 37.75 14.422 1 97.81 183 GLY B C 1
ATOM 4987 O O . GLY B 1 183 ? -5.309 37.594 15.188 1 97.81 183 GLY B O 1
ATOM 4988 N N . VAL B 1 184 ? -3.486 38.688 14.484 1 97.69 184 VAL B N 1
ATOM 4989 C CA . VAL B 1 184 ? -3.621 39.844 15.375 1 97.69 184 VAL B CA 1
ATOM 4990 C C . VAL B 1 184 ? -3.621 41.125 14.562 1 97.69 184 VAL B C 1
ATOM 4992 O O . VAL B 1 184 ? -2.816 41.281 13.641 1 97.69 184 VAL B O 1
ATOM 4995 N N . LEU B 1 185 ? -4.551 41.969 14.82 1 98.06 185 LEU B N 1
ATOM 4996 C CA . LEU B 1 185 ? -4.645 43.281 14.188 1 98.06 185 LEU B CA 1
ATOM 4997 C C . LEU B 1 185 ? -4.438 44.406 15.211 1 98.06 185 LEU B C 1
ATOM 4999 O O . LEU B 1 185 ? -4.797 44.25 16.375 1 98.06 185 LEU B O 1
ATOM 5003 N N . LEU B 1 186 ? -3.889 45.469 14.758 1 97.44 186 LEU B N 1
ATOM 5004 C CA . LEU B 1 186 ? -3.734 46.688 15.555 1 97.44 186 LEU B CA 1
ATOM 5005 C C . LEU B 1 186 ? -4.477 47.844 14.914 1 97.44 186 LEU B C 1
ATOM 5007 O O . LEU B 1 186 ? -4.488 47.969 13.695 1 97.44 186 LEU B O 1
ATOM 5011 N N . LYS B 1 187 ? -5.016 48.594 15.789 1 95.81 187 LYS B N 1
ATOM 5012 C CA . LYS B 1 187 ? -5.633 49.812 15.297 1 95.81 187 LYS B CA 1
ATOM 5013 C C . LYS B 1 187 ? -4.594 50.938 15.141 1 95.81 187 LYS B C 1
ATOM 5015 O O . LYS B 1 187 ? -3.994 51.375 16.125 1 95.81 187 LYS B O 1
ATOM 5020 N N . TYR B 1 188 ? -4.293 51.25 14.008 1 90.31 1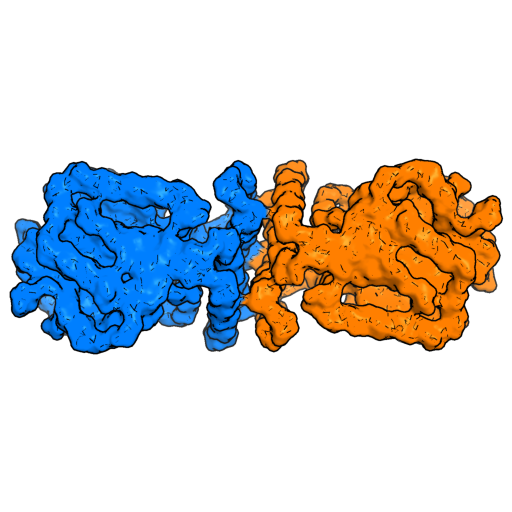88 TYR B N 1
ATOM 5021 C CA . TYR B 1 188 ? -3.334 52.281 13.633 1 90.31 188 TYR B CA 1
ATOM 5022 C C . TYR B 1 188 ? -3.996 53.344 12.773 1 90.31 188 TYR B C 1
ATOM 5024 O O . TYR B 1 188 ? -4.516 53.062 11.695 1 90.31 188 TYR B O 1
ATOM 5032 N N . ASP B 1 189 ? -3.963 54.656 13.234 1 90.44 189 ASP B N 1
ATOM 5033 C CA . ASP B 1 189 ? -4.609 55.75 12.539 1 90.44 189 ASP B CA 1
ATOM 5034 C C . ASP B 1 189 ? -6.07 55.438 12.242 1 90.44 189 ASP B C 1
ATOM 5036 O O . ASP B 1 189 ? -6.52 55.562 11.102 1 90.44 189 ASP B O 1
ATOM 5040 N N . ASN B 1 190 ? -6.723 54.844 13.164 1 92.06 190 ASN B N 1
ATOM 5041 C CA . ASN B 1 190 ? -8.148 54.531 13.172 1 92.06 190 ASN B CA 1
ATOM 5042 C C . ASN B 1 190 ? -8.492 53.438 12.156 1 92.06 190 ASN B C 1
ATOM 5044 O O . ASN B 1 190 ? -9.648 53.312 11.742 1 92.06 190 ASN B O 1
ATOM 5048 N N . LYS B 1 191 ? -7.512 52.75 11.773 1 95.69 191 LYS B N 1
ATOM 5049 C CA . LYS B 1 191 ? -7.727 51.625 10.883 1 95.69 191 LYS B CA 1
ATOM 5050 C C . LYS B 1 191 ? -7.117 50.344 11.461 1 95.69 191 LYS B C 1
ATOM 5052 O O . LYS B 1 191 ? -6.035 50.375 12.055 1 95.69 191 LYS B O 1
ATOM 5057 N N . TRP B 1 192 ? -7.816 49.312 11.281 1 97.69 192 TRP B N 1
ATOM 5058 C CA . TRP B 1 192 ? -7.293 48 11.703 1 97.69 192 TRP B CA 1
ATOM 5059 C C . TRP B 1 192 ? -6.367 47.438 10.641 1 97.69 192 TRP B C 1
ATOM 5061 O O . TRP B 1 192 ? -6.715 47.375 9.461 1 97.69 192 TRP B O 1
ATOM 5071 N N . LYS B 1 193 ? -5.152 46.969 11.07 1 97.94 193 LYS B N 1
ATOM 5072 C CA . LYS B 1 193 ? -4.164 46.344 10.195 1 97.94 193 LYS B CA 1
ATOM 5073 C C . LYS B 1 193 ? -3.553 45.094 10.852 1 97.94 193 LYS B C 1
ATOM 5075 O O . LYS B 1 193 ? -3.412 45.062 12.078 1 97.94 193 LYS B O 1
ATOM 5080 N N . PHE B 1 194 ? -3.191 44.188 10.062 1 98.12 194 PHE B N 1
ATOM 5081 C CA . PHE B 1 194 ? -2.584 42.969 10.594 1 98.12 194 PHE B CA 1
ATOM 5082 C C . PHE B 1 194 ? -1.174 43.25 11.102 1 98.12 194 PHE B C 1
ATOM 5084 O O . PHE B 1 194 ? -0.393 43.938 10.438 1 98.12 194 PHE B O 1
ATOM 5091 N N . SER B 1 195 ? -0.892 42.719 12.227 1 96.31 195 SER B N 1
ATOM 5092 C CA . SER B 1 195 ? 0.471 42.656 12.75 1 96.31 195 SER B CA 1
ATOM 5093 C C . SER B 1 195 ? 1.036 41.25 12.633 1 96.31 195 SER B C 1
ATOM 5095 O O . SER B 1 195 ? 2.246 41.062 12.484 1 96.31 195 SER B O 1
ATOM 5097 N N . HIS B 1 196 ? 0.112 40.281 12.734 1 96.06 196 HIS B N 1
ATOM 5098 C CA . HIS B 1 196 ? 0.517 38.875 12.703 1 96.06 196 HIS B CA 1
ATOM 5099 C C . HIS B 1 196 ? -0.558 38 12.062 1 96.06 196 HIS B C 1
ATOM 5101 O O . HIS B 1 196 ? -1.751 38.219 12.297 1 96.06 196 HIS B O 1
ATOM 5107 N N . ILE B 1 197 ? -0.123 37.031 11.266 1 97.62 197 ILE B N 1
ATOM 5108 C CA . ILE B 1 197 ? -1.024 36 10.727 1 97.62 197 ILE B CA 1
ATOM 5109 C C . ILE B 1 197 ? -0.362 34.656 10.805 1 97.62 197 ILE B C 1
ATOM 5111 O O . ILE B 1 197 ? 0.846 34.5 10.586 1 97.62 197 ILE B O 1
ATOM 5115 N N . GLN B 1 198 ? -1.124 33.688 11.133 1 97.44 198 GLN B N 1
ATOM 5116 C CA . GLN B 1 198 ? -0.711 32.281 10.953 1 97.44 198 GLN B CA 1
ATOM 5117 C C . GLN B 1 198 ? -1.672 31.547 10.031 1 97.44 198 GLN B C 1
ATOM 5119 O O . GLN B 1 198 ? -2.869 31.469 10.312 1 97.44 198 GLN B O 1
ATOM 5124 N N . PHE B 1 199 ? -1.08 31.031 8.938 1 95.94 199 PHE B N 1
ATOM 5125 C CA . PHE B 1 199 ? -1.782 30.047 8.117 1 95.94 199 PHE B CA 1
ATOM 5126 C C . PHE B 1 199 ? -1.435 28.625 8.547 1 95.94 199 PHE B C 1
ATOM 5128 O O . PHE B 1 199 ? -0.278 28.344 8.859 1 95.94 199 PHE B O 1
ATOM 5135 N N . SER B 1 200 ? -2.453 27.766 8.539 1 94.56 200 SER B N 1
ATOM 5136 C CA . SER B 1 200 ? -2.154 26.375 8.812 1 94.56 200 SER B CA 1
ATOM 5137 C C . SER B 1 200 ? -3.125 25.438 8.094 1 94.56 200 SER B C 1
ATOM 5139 O O . SER B 1 200 ? -4.242 25.844 7.762 1 94.56 200 SER B O 1
ATOM 5141 N N . MET B 1 201 ? -2.607 24.359 7.801 1 91.38 201 MET B N 1
ATOM 5142 C CA . MET B 1 201 ? -3.424 23.25 7.332 1 91.38 201 MET B CA 1
ATOM 5143 C C . MET B 1 201 ? -3.422 22.109 8.344 1 91.38 201 MET B C 1
ATOM 5145 O O . MET B 1 201 ? -2.387 21.797 8.938 1 91.38 201 MET B O 1
ATOM 5149 N N . PRO B 1 202 ? -4.617 21.547 8.508 1 89.75 202 PRO B N 1
ATOM 5150 C CA . PRO B 1 202 ? -4.652 20.438 9.477 1 89.75 202 PRO B CA 1
ATOM 5151 C C . PRO B 1 202 ? -3.783 19.25 9.055 1 89.75 202 PRO B C 1
ATOM 5153 O O . PRO B 1 202 ? -3.688 18.953 7.863 1 89.75 202 PRO B O 1
ATOM 5156 N N . LYS B 1 203 ? -3.221 18.703 10.031 1 87.69 203 LYS B N 1
ATOM 5157 C CA . LYS B 1 203 ? -2.457 17.484 9.758 1 87.69 203 LYS B CA 1
ATOM 5158 C C . LYS B 1 203 ? -3.375 16.344 9.328 1 87.69 203 LYS B C 1
ATOM 5160 O O . LYS B 1 203 ? -4.516 16.25 9.789 1 87.69 203 LYS B O 1
ATOM 5165 N N . ALA B 1 204 ? -2.896 15.484 8.492 1 81.75 204 ALA B N 1
ATOM 5166 C CA . ALA B 1 204 ? -3.617 14.258 8.172 1 81.75 204 ALA B CA 1
ATOM 5167 C C . ALA B 1 204 ? -3.469 13.227 9.281 1 81.75 204 ALA B C 1
ATOM 5169 O O . ALA B 1 204 ? -3.588 13.555 10.469 1 81.75 204 ALA B O 1
ATOM 5170 N N . ASN B 1 205 ? -3.23 11.984 8.984 1 81.62 205 ASN B N 1
ATOM 5171 C CA . ASN B 1 205 ? -3.078 10.945 10 1 81.62 205 ASN B CA 1
ATOM 5172 C C . ASN B 1 205 ? -1.824 11.164 10.836 1 81.62 205 ASN B C 1
ATOM 5174 O O . ASN B 1 205 ? -1.815 10.875 12.039 1 81.62 205 ASN B O 1
ATOM 5178 N N . PHE B 1 206 ? -0.822 11.734 10.109 1 88.38 206 PHE B N 1
ATOM 5179 C CA . PHE B 1 206 ? 0.463 12 10.742 1 88.38 206 PHE B CA 1
ATOM 5180 C C . PHE B 1 206 ? 1.035 13.336 10.266 1 88.38 206 PHE B C 1
ATOM 5182 O O . PHE B 1 206 ? 0.684 13.812 9.18 1 88.38 206 PHE B O 1
ATOM 5189 N N . PRO B 1 207 ? 1.842 13.93 11.133 1 90.81 207 PRO B N 1
ATOM 5190 C CA . PRO B 1 207 ? 2.541 15.109 10.625 1 90.81 207 PRO B CA 1
ATOM 5191 C C . PRO B 1 207 ? 3.408 14.805 9.406 1 90.81 207 PRO B C 1
ATOM 5193 O O . PRO B 1 207 ? 4.008 13.727 9.32 1 90.81 207 PRO B O 1
ATOM 5196 N N . ASP B 1 208 ? 3.533 15.719 8.562 1 90.94 208 ASP B N 1
ATOM 5197 C CA . ASP B 1 208 ? 4.305 15.516 7.34 1 90.94 208 ASP B CA 1
ATOM 5198 C C . ASP B 1 208 ? 5.797 15.43 7.641 1 90.94 208 ASP B C 1
ATOM 5200 O O . ASP B 1 208 ? 6.551 14.805 6.895 1 90.94 208 ASP B O 1
ATOM 5204 N N . GLU B 1 209 ? 6.16 16.125 8.734 1 92.62 209 GLU B N 1
ATOM 5205 C CA . GLU B 1 209 ? 7.582 16.156 9.062 1 92.62 209 GLU B CA 1
ATOM 5206 C C . GLU B 1 209 ? 7.871 15.438 10.375 1 92.62 209 GLU B C 1
ATOM 5208 O O . GLU B 1 209 ? 7.191 15.664 11.375 1 92.62 209 GLU B O 1
ATOM 5213 N N . ARG B 1 210 ? 8.703 14.586 10.234 1 93.06 210 ARG B N 1
ATOM 5214 C CA . ARG B 1 210 ? 9.273 13.789 11.32 1 93.06 210 ARG B CA 1
ATOM 5215 C C . ARG B 1 210 ? 10.789 13.711 11.203 1 93.06 210 ARG B C 1
ATOM 5217 O O . ARG B 1 210 ? 11.312 13.281 10.172 1 93.06 210 ARG B O 1
ATOM 5224 N N . PHE B 1 211 ? 11.5 14.133 12.297 1 94.56 211 PHE B N 1
ATOM 5225 C CA . PHE B 1 211 ? 12.945 14.32 12.188 1 94.56 211 PHE B CA 1
ATOM 5226 C C . PHE B 1 211 ? 13.633 12.992 11.883 1 94.56 211 PHE B C 1
ATOM 5228 O O . PHE B 1 211 ? 14.672 12.969 11.227 1 94.56 211 PHE B O 1
ATOM 5235 N N . GLU B 1 212 ? 13.086 11.906 12.258 1 93.25 212 GLU B N 1
ATOM 5236 C CA . GLU B 1 212 ? 13.664 10.586 12.008 1 93.25 212 GLU B CA 1
ATOM 5237 C C . GLU B 1 212 ? 13.578 10.211 10.531 1 93.25 212 GLU B C 1
ATOM 5239 O O . GLU B 1 212 ? 14.266 9.297 10.078 1 93.25 212 GLU B O 1
ATOM 5244 N N . ASN B 1 213 ? 12.688 10.883 9.836 1 87.06 213 ASN B N 1
ATOM 5245 C CA . ASN B 1 213 ? 12.484 10.547 8.43 1 87.06 213 ASN B CA 1
ATOM 5246 C C . ASN B 1 213 ? 13.539 11.211 7.543 1 87.06 213 ASN B C 1
ATOM 5248 O O . ASN B 1 213 ? 13.867 10.688 6.473 1 87.06 213 ASN B O 1
ATOM 5252 N N . SER B 1 214 ? 13.984 12.391 7.957 1 86.56 214 SER B N 1
ATOM 5253 C CA . SER B 1 214 ? 14.922 13.125 7.109 1 86.56 214 SER B CA 1
ATOM 5254 C C . SER B 1 214 ? 15.727 14.133 7.922 1 86.56 214 SER B C 1
ATOM 5256 O O . SER B 1 214 ? 15.156 14.922 8.688 1 86.56 214 SER B O 1
ATOM 5258 N N . LYS B 1 215 ? 16.906 14.188 7.605 1 88.06 215 LYS B N 1
ATOM 5259 C CA . LYS B 1 215 ? 17.766 15.188 8.234 1 88.06 215 LYS B CA 1
ATOM 5260 C C . LYS B 1 215 ? 17.422 16.594 7.746 1 88.06 215 LYS B C 1
ATOM 5262 O O . LYS B 1 215 ? 17.672 17.578 8.453 1 88.06 215 LYS B O 1
ATOM 5267 N N . GLU B 1 216 ? 16.859 16.625 6.621 1 87.81 216 GLU B N 1
ATOM 5268 C CA . GLU B 1 216 ? 16.5 17.906 6.023 1 87.81 216 GLU B CA 1
ATOM 5269 C C . GLU B 1 216 ? 15.438 18.625 6.855 1 87.81 216 GLU B C 1
ATOM 5271 O O . GLU B 1 216 ? 15.422 19.859 6.918 1 87.81 216 GLU B O 1
ATOM 5276 N N . TYR B 1 217 ? 14.625 17.906 7.484 1 90.62 217 TYR B N 1
ATOM 5277 C CA . TYR B 1 217 ? 13.586 18.516 8.305 1 90.62 217 TYR B CA 1
ATOM 5278 C C . TYR B 1 217 ? 14.188 19.219 9.516 1 90.62 217 TYR B C 1
ATOM 5280 O O . TYR B 1 217 ? 13.805 20.344 9.852 1 90.62 217 TYR B O 1
ATOM 5288 N N . LEU B 1 218 ? 15.141 18.547 10.078 1 92.19 218 LEU B N 1
ATOM 5289 C CA . LEU B 1 218 ? 15.812 19.141 11.227 1 92.19 218 LEU B CA 1
ATOM 5290 C C . LEU B 1 218 ? 16.609 20.375 10.812 1 92.19 218 LEU B C 1
ATOM 5292 O O . LEU B 1 218 ? 16.625 21.391 11.516 1 92.19 218 LEU B O 1
ATOM 5296 N N . GLU B 1 219 ? 17.219 20.266 9.711 1 93.12 219 GLU B N 1
ATOM 5297 C CA . GLU B 1 219 ? 18 21.391 9.203 1 93.12 219 GLU B CA 1
ATOM 5298 C C . GLU B 1 219 ? 17.094 22.594 8.906 1 93.12 219 GLU B C 1
ATOM 5300 O O . GLU B 1 219 ? 17.438 23.719 9.258 1 93.12 219 GLU B O 1
ATOM 5305 N N . SER B 1 220 ? 16.031 22.344 8.305 1 91.31 220 SER B N 1
ATOM 5306 C CA . SER B 1 220 ? 15.078 23.406 8 1 91.31 220 SER B CA 1
ATOM 5307 C C . SER B 1 220 ? 14.516 24.031 9.273 1 91.31 220 SER B C 1
ATOM 5309 O O . SER B 1 220 ? 14.336 25.25 9.344 1 91.31 220 SER B O 1
ATOM 5311 N N . TYR B 1 221 ? 14.25 23.234 10.188 1 93.19 221 TYR B N 1
ATOM 5312 C CA . TYR B 1 221 ? 13.773 23.688 11.492 1 93.19 221 TYR B CA 1
ATOM 5313 C C . TYR B 1 221 ? 14.797 24.594 12.164 1 93.19 221 TYR B C 1
ATOM 5315 O O . TYR B 1 221 ? 14.453 25.672 12.648 1 93.19 221 TYR B O 1
ATOM 5323 N N . ASN B 1 222 ? 15.992 24.156 12.102 1 92.12 222 ASN B N 1
ATOM 5324 C CA . ASN B 1 222 ? 17.062 24.953 12.703 1 92.12 222 ASN B CA 1
ATOM 5325 C C . ASN B 1 222 ? 17.281 26.266 11.961 1 92.12 222 ASN B C 1
ATOM 5327 O O . ASN B 1 222 ? 17.484 27.312 12.586 1 92.12 222 ASN B O 1
ATOM 5331 N N . LYS B 1 223 ? 17.203 26.188 10.727 1 90.12 223 LYS B N 1
ATOM 5332 C CA . LYS B 1 223 ? 17.375 27.391 9.914 1 90.12 223 LYS B CA 1
ATOM 5333 C C . LYS B 1 223 ? 16.297 28.422 10.211 1 90.12 223 LYS B C 1
ATOM 5335 O O . LYS B 1 223 ? 16.578 29.625 10.281 1 90.12 223 LYS B O 1
ATOM 5340 N N . GLN B 1 224 ? 15.133 27.984 10.336 1 88.06 224 GLN B N 1
ATOM 5341 C CA . GLN B 1 224 ? 14.031 28.875 10.672 1 88.06 224 GLN B CA 1
ATOM 5342 C C . GLN B 1 224 ? 14.258 29.547 12.016 1 88.06 224 GLN B C 1
ATOM 5344 O O . GLN B 1 224 ? 13.992 30.75 12.164 1 88.06 224 GLN B O 1
ATOM 5349 N N . ASN B 1 225 ? 14.758 28.844 12.953 1 86 225 ASN B N 1
ATOM 5350 C CA . ASN B 1 225 ? 15.031 29.406 14.273 1 86 225 ASN B CA 1
ATOM 5351 C C . ASN B 1 225 ? 16.156 30.438 14.219 1 86 225 ASN B C 1
ATOM 5353 O O . ASN B 1 225 ? 16.094 31.453 14.898 1 86 225 ASN B O 1
ATOM 5357 N N . GLU B 1 226 ? 17.031 30.203 13.398 1 83.69 226 GLU B N 1
ATOM 5358 C CA . GLU B 1 226 ? 18.156 31.125 13.258 1 83.69 226 GLU B CA 1
ATOM 5359 C C . GLU B 1 226 ? 17.719 32.438 12.664 1 83.69 226 GLU B C 1
ATOM 5361 O O . GLU B 1 226 ? 18.297 33.5 12.961 1 83.69 226 GLU B O 1
ATOM 5366 N N . ILE B 1 227 ? 16.75 32.406 11.898 1 82.12 227 ILE B N 1
ATOM 5367 C CA . ILE B 1 227 ? 16.234 33.625 11.281 1 82.12 227 ILE B CA 1
ATOM 5368 C C . ILE B 1 227 ? 15.719 34.562 12.367 1 82.12 227 ILE B C 1
ATOM 5370 O O . ILE B 1 227 ? 15.836 35.781 12.242 1 82.12 227 ILE B O 1
ATOM 5374 N N . VAL B 1 228 ? 15.227 34.062 13.438 1 83.94 228 VAL B N 1
ATOM 5375 C CA . VAL B 1 228 ? 14.672 34.844 14.531 1 83.94 228 VAL B CA 1
ATOM 5376 C C . VAL B 1 228 ? 15.789 35.625 15.227 1 83.94 228 VAL B C 1
ATOM 5378 O O . VAL B 1 228 ? 15.562 36.719 15.75 1 83.94 228 VAL B O 1
ATOM 5381 N N . ASP B 1 229 ? 16.953 35.062 15.211 1 80.62 229 ASP B N 1
ATOM 5382 C CA . ASP B 1 229 ? 18.094 35.719 15.859 1 80.62 229 ASP B CA 1
ATOM 5383 C C . ASP B 1 229 ? 18.359 37.094 15.242 1 80.62 229 ASP B C 1
ATOM 5385 O O . ASP B 1 229 ? 18.875 38 15.914 1 80.62 229 ASP B O 1
ATOM 5389 N N . LYS B 1 230 ? 18 37.188 14.094 1 74.44 230 LYS B N 1
ATOM 5390 C CA . LYS B 1 230 ? 18.266 38.438 13.383 1 74.44 230 LYS B CA 1
ATOM 5391 C C . LYS B 1 230 ? 17.234 39.5 13.727 1 74.44 230 LYS B C 1
ATOM 5393 O O . LYS B 1 230 ? 17.391 40.656 13.344 1 74.44 230 LYS B O 1
ATOM 5398 N N . TYR B 1 231 ? 16.281 39.031 14.344 1 69.62 231 TYR B N 1
ATOM 5399 C CA . TYR B 1 231 ? 15.203 39.969 14.609 1 69.62 231 TYR B CA 1
ATOM 5400 C C . TYR B 1 231 ? 15.227 40.438 16.062 1 69.62 231 TYR B C 1
ATOM 5402 O O . TYR B 1 231 ? 15.508 39.625 16.969 1 69.62 231 TYR B O 1
ATOM 5410 N N . LEU B 1 232 ? 15.703 41.656 16.281 1 56.97 232 LEU B N 1
ATOM 5411 C CA . LEU B 1 232 ? 16.156 42.438 17.438 1 56.97 232 LEU B CA 1
ATOM 5412 C C . LEU B 1 232 ? 15.258 42.156 18.641 1 56.97 232 LEU B C 1
ATOM 5414 O O . LEU B 1 232 ? 15.75 41.969 19.766 1 56.97 232 LEU B O 1
ATOM 5418 N N . ASP B 1 233 ? 14.008 42.531 18.562 1 57.06 233 ASP B N 1
ATOM 5419 C CA . ASP B 1 233 ? 13.109 42.688 19.703 1 57.06 233 ASP B CA 1
ATOM 5420 C C . ASP B 1 233 ? 12.547 41.344 20.141 1 57.06 233 ASP B C 1
ATOM 5422 O O . ASP B 1 233 ? 11.461 41.281 20.734 1 57.06 233 ASP B O 1
ATOM 5426 N N . ASN B 1 234 ? 13.453 40.344 20 1 59.09 234 ASN B N 1
ATOM 5427 C CA . ASN B 1 234 ? 13 38.969 20.125 1 59.09 234 ASN B CA 1
ATOM 5428 C C . ASN B 1 234 ? 12.883 38.531 21.578 1 59.09 234 ASN B C 1
ATOM 5430 O O . ASN B 1 234 ? 12.617 37.344 21.859 1 59.09 234 ASN B O 1
ATOM 5434 N N . GLN B 1 235 ? 13.086 39.469 22.453 1 66.88 235 GLN B N 1
ATOM 5435 C CA . GLN B 1 235 ? 13.148 38.938 23.797 1 66.88 235 GLN B CA 1
ATOM 5436 C C . GLN B 1 235 ? 11.766 38.875 24.453 1 66.88 235 GLN B C 1
ATOM 5438 O O . GLN B 1 235 ? 11.07 39.906 24.484 1 66.88 235 GLN B O 1
ATOM 5443 N N . ILE B 1 236 ? 11.391 37.625 24.688 1 84.31 236 ILE B N 1
ATOM 5444 C CA . ILE B 1 236 ? 10.125 37.438 25.391 1 84.31 236 ILE B CA 1
ATOM 5445 C C . ILE B 1 236 ? 10.289 37.812 26.859 1 84.31 236 ILE B C 1
ATOM 5447 O O . ILE B 1 236 ? 11.375 37.656 27.422 1 84.31 236 ILE B O 1
ATOM 5451 N N . ASP B 1 237 ? 9.328 38.438 27.422 1 87.88 237 ASP B N 1
ATOM 5452 C CA . ASP B 1 237 ? 9.305 38.75 28.844 1 87.88 237 ASP B CA 1
ATOM 5453 C C . ASP B 1 237 ? 9.328 37.469 29.688 1 87.88 237 ASP B C 1
ATOM 5455 O O . ASP B 1 237 ? 8.898 36.406 29.25 1 87.88 237 ASP B O 1
ATOM 5459 N N . ILE B 1 238 ? 9.898 37.656 30.828 1 91.56 238 ILE B N 1
ATOM 5460 C CA . ILE B 1 238 ? 10.07 36.531 31.734 1 91.56 238 ILE B CA 1
ATOM 5461 C C . ILE B 1 238 ? 8.711 35.938 32.094 1 91.56 238 ILE B C 1
ATOM 5463 O O . ILE B 1 238 ? 8.578 34.719 32.25 1 91.56 238 ILE B O 1
ATOM 5467 N N . GLU B 1 239 ? 7.738 36.781 32.188 1 93.75 239 GLU B N 1
ATOM 5468 C CA . GLU B 1 239 ? 6.402 36.312 32.562 1 93.75 239 GLU B CA 1
ATOM 5469 C C . GLU B 1 239 ? 5.805 35.469 31.438 1 93.75 239 GLU B C 1
ATOM 5471 O O . GLU B 1 239 ? 5.188 34.438 31.703 1 93.75 239 GLU B O 1
ATOM 5476 N N . VAL B 1 240 ? 6.004 35.906 30.234 1 95.56 240 VAL B N 1
ATOM 5477 C CA . VAL B 1 240 ? 5.512 35.156 29.078 1 95.56 240 VAL B CA 1
ATOM 5478 C C . VAL B 1 240 ? 6.242 33.812 28.984 1 95.56 240 VAL B C 1
ATOM 5480 O O . VAL B 1 240 ? 5.625 32.781 28.75 1 95.56 240 VAL B O 1
ATOM 5483 N N . LYS B 1 241 ? 7.555 33.844 29.219 1 95.56 241 LYS B N 1
ATOM 5484 C CA . LYS B 1 241 ? 8.352 32.625 29.219 1 95.56 241 LYS B CA 1
ATOM 5485 C C . LYS B 1 241 ? 7.852 31.641 30.266 1 95.56 241 LYS B C 1
ATOM 5487 O O . LYS B 1 241 ? 7.734 30.453 29.984 1 95.56 241 LYS B O 1
ATOM 5492 N N . SER B 1 242 ? 7.559 32.156 31.406 1 96.19 242 SER B N 1
ATOM 5493 C CA . SER B 1 242 ? 7.062 31.312 32.5 1 96.19 242 SER B CA 1
ATOM 5494 C C . SER B 1 242 ? 5.719 30.688 32.125 1 96.19 242 SER B C 1
ATOM 5496 O O . SER B 1 242 ? 5.469 29.531 32.438 1 96.19 242 SER B O 1
ATOM 5498 N N . LEU B 1 243 ? 4.883 31.422 31.5 1 97.38 243 LEU B N 1
ATOM 5499 C CA . LEU B 1 243 ? 3.586 30.906 31.062 1 97.38 243 LEU B CA 1
ATOM 5500 C C . LEU B 1 243 ? 3.756 29.781 30.062 1 97.38 243 LEU B C 1
ATOM 5502 O O . LEU B 1 243 ? 3.07 28.75 30.156 1 97.38 243 LEU B O 1
ATOM 5506 N N . MET B 1 244 ? 4.719 29.969 29.188 1 97.62 244 MET B N 1
ATOM 5507 C CA . MET B 1 244 ? 4.945 28.953 28.156 1 97.62 244 MET B CA 1
ATOM 5508 C C . MET B 1 244 ? 5.555 27.688 28.75 1 97.62 244 MET B C 1
ATOM 5510 O O . MET B 1 244 ? 5.227 26.578 28.344 1 97.62 244 MET B O 1
ATOM 5514 N N . ILE B 1 245 ? 6.414 27.859 29.719 1 97.56 245 ILE B N 1
ATOM 5515 C CA . ILE B 1 245 ? 6.98 26.703 30.422 1 97.56 245 ILE B CA 1
ATOM 5516 C C . ILE B 1 245 ? 5.871 25.938 31.141 1 97.56 245 ILE B C 1
ATOM 5518 O O . ILE B 1 245 ? 5.863 24.703 31.156 1 97.56 245 ILE B O 1
ATOM 5522 N N . SER B 1 246 ? 4.953 26.688 31.688 1 97.06 246 SER B N 1
ATOM 5523 C CA . SER B 1 246 ? 3.824 26.047 32.344 1 97.06 246 SER B CA 1
ATOM 5524 C C . SER B 1 246 ? 2.957 25.281 31.359 1 97.06 246 SER B C 1
ATOM 5526 O O . SER B 1 246 ? 2.443 24.203 31.688 1 97.06 246 SER B O 1
ATOM 5528 N N . LEU B 1 247 ? 2.734 25.844 30.203 1 97.19 247 LEU B N 1
ATOM 5529 C CA . LEU B 1 247 ? 2.01 25.125 29.156 1 97.19 247 LEU B CA 1
ATOM 5530 C C . LEU B 1 247 ? 2.666 23.781 28.859 1 97.19 247 LEU B C 1
ATOM 5532 O O . LEU B 1 247 ? 1.982 22.75 28.797 1 97.19 247 LEU B O 1
ATOM 5536 N N . GLU B 1 248 ? 4.008 23.734 28.797 1 96.44 248 GLU B N 1
ATOM 5537 C CA . GLU B 1 248 ? 4.781 22.547 28.484 1 96.44 248 GLU B CA 1
ATOM 5538 C C . GLU B 1 248 ? 4.699 21.516 29.609 1 96.44 248 GLU B C 1
ATOM 5540 O O . GLU B 1 248 ?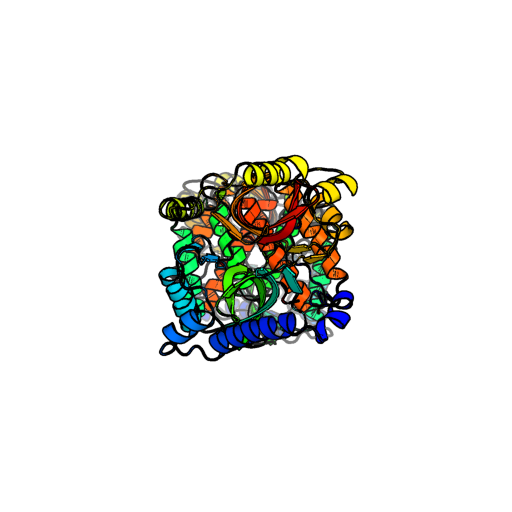 4.547 20.312 29.359 1 96.44 248 GLU B O 1
ATOM 5545 N N . LYS B 1 249 ? 4.727 22 30.812 1 95.5 249 LYS B N 1
ATOM 5546 C CA . LYS B 1 249 ? 4.98 21.109 31.938 1 95.5 249 LYS B CA 1
ATOM 5547 C C . LYS B 1 249 ? 3.682 20.703 32.625 1 95.5 249 LYS B C 1
ATOM 5549 O O . LYS B 1 249 ? 3.586 19.625 33.219 1 95.5 249 LYS B O 1
ATOM 5554 N N . GLU B 1 250 ? 2.727 21.625 32.469 1 96 250 GLU B N 1
ATOM 5555 C CA . GLU B 1 250 ? 1.558 21.391 33.312 1 96 250 GLU B CA 1
ATOM 5556 C C . GLU B 1 250 ? 0.332 21.047 32.469 1 96 250 GLU B C 1
ATOM 5558 O O . GLU B 1 250 ? -0.644 20.5 32.969 1 96 250 GLU B O 1
ATOM 5563 N N . LEU B 1 251 ? 0.338 21.359 31.234 1 95.94 251 LEU B N 1
ATOM 5564 C CA . LEU B 1 251 ? -0.862 21.141 30.438 1 95.94 251 LEU B CA 1
ATOM 5565 C C . LEU B 1 251 ? -0.619 20.078 29.375 1 95.94 251 LEU B C 1
ATOM 5567 O O . LEU B 1 251 ? -1.28 19.031 29.359 1 95.94 251 LEU B O 1
ATOM 5571 N N . VAL B 1 252 ? 0.367 20.25 28.516 1 94.62 252 VAL B N 1
ATOM 5572 C CA . VAL B 1 252 ? 0.596 19.312 27.422 1 94.62 252 VAL B CA 1
ATOM 5573 C C . VAL B 1 252 ? 1.213 18.016 27.953 1 94.62 252 VAL B C 1
ATOM 5575 O O . VAL B 1 252 ? 2.195 18.062 28.703 1 94.62 252 VAL B O 1
ATOM 5578 N N . GLY B 1 253 ? 0.614 16.906 27.594 1 91.62 253 GLY B N 1
ATOM 5579 C CA . GLY B 1 253 ? 1.168 15.609 27.969 1 91.62 253 GLY B CA 1
ATOM 5580 C C . GLY B 1 253 ? 0.752 15.156 29.344 1 91.62 253 GLY B C 1
ATOM 5581 O O . GLY B 1 253 ? 1.209 14.109 29.828 1 91.62 253 GLY B O 1
ATOM 5582 N N . GLN B 1 254 ? -0.041 15.914 29.953 1 90.75 254 GLN B N 1
ATOM 5583 C CA . GLN B 1 254 ? -0.445 15.578 31.312 1 90.75 254 GLN B CA 1
ATOM 5584 C C . GLN B 1 254 ? -1.739 14.766 31.312 1 90.75 254 GLN B C 1
ATOM 5586 O O . GLN B 1 254 ? -2.588 14.938 30.438 1 90.75 254 GLN B O 1
ATOM 5591 N N . LYS B 1 255 ? -1.735 13.914 32.312 1 87.69 255 LYS B N 1
ATOM 5592 C CA . LYS B 1 255 ? -2.943 13.117 32.5 1 87.69 255 LYS B CA 1
ATOM 5593 C C . LYS B 1 255 ? -3.916 13.797 33.469 1 87.69 255 LYS B C 1
ATOM 5595 O O . LYS B 1 255 ? -3.502 14.578 34.344 1 87.69 255 LYS B O 1
ATOM 5600 N N . ASP B 1 256 ? -5.16 13.656 33.344 1 87.12 256 ASP B N 1
ATOM 5601 C CA . ASP B 1 256 ? -6.211 14.07 34.281 1 87.12 256 ASP B CA 1
ATOM 5602 C C . ASP B 1 256 ? -6.207 15.578 34.469 1 87.12 256 ASP B C 1
ATOM 5604 O O . ASP B 1 256 ? -6.156 16.062 35.594 1 87.12 256 ASP B O 1
ATOM 5608 N N . ILE B 1 257 ? -6.312 16.328 33.469 1 93.19 257 ILE B N 1
ATOM 5609 C CA . ILE B 1 257 ? -6.375 17.781 33.5 1 93.19 257 ILE B CA 1
ATOM 5610 C C . ILE B 1 257 ? -7.668 18.219 34.156 1 93.19 257 ILE B C 1
ATOM 5612 O O . ILE B 1 257 ? -8.758 17.844 33.75 1 93.19 257 ILE B O 1
ATOM 5616 N N . SER B 1 258 ? -7.543 19.062 35.25 1 95 258 SER B N 1
ATOM 5617 C CA . SER B 1 258 ? -8.719 19.562 35.938 1 95 258 SER B CA 1
ATOM 5618 C C . SER B 1 258 ? -9.18 20.891 35.344 1 95 258 SER B C 1
ATOM 5620 O O . SER B 1 258 ? -8.406 21.594 34.688 1 95 258 SER B O 1
ATOM 5622 N N . ARG B 1 259 ? -10.406 21.219 35.625 1 95.25 259 ARG B N 1
ATOM 5623 C CA . ARG B 1 259 ? -10.961 22.5 35.219 1 95.25 259 ARG B CA 1
ATOM 5624 C C . ARG B 1 259 ? -10.227 23.656 35.875 1 95.25 259 ARG B C 1
ATOM 5626 O O . ARG B 1 259 ? -9.984 24.688 35.25 1 95.25 259 ARG B O 1
ATOM 5633 N N . GLU B 1 260 ? -9.852 23.516 37.094 1 94.88 260 GLU B N 1
ATOM 5634 C CA . GLU B 1 260 ? -9.148 24.531 37.844 1 94.88 260 GLU B CA 1
ATOM 5635 C C . GLU B 1 260 ? -7.797 24.859 37.219 1 94.88 260 GLU B C 1
ATOM 5637 O O . GLU B 1 260 ? -7.398 26.031 37.156 1 94.88 260 GLU B O 1
ATOM 5642 N N . LEU B 1 261 ? -7.195 23.875 36.812 1 95.62 261 LEU B N 1
ATOM 5643 C CA . LEU B 1 261 ? -5.895 24.062 36.188 1 95.62 261 LEU B CA 1
ATOM 5644 C C . LEU B 1 261 ? -6.027 24.875 34.875 1 95.62 261 LEU B C 1
ATOM 5646 O O . LEU B 1 261 ? -5.227 25.766 34.625 1 95.62 261 LEU B O 1
ATOM 5650 N N . VAL B 1 262 ? -7.039 24.516 34.031 1 96.88 262 VAL B N 1
ATOM 5651 C CA . VAL B 1 262 ? -7.258 25.234 32.812 1 96.88 262 VAL B CA 1
ATOM 5652 C C . VAL B 1 262 ? -7.621 26.688 33.094 1 96.88 262 VAL B C 1
ATOM 5654 O O . VAL B 1 262 ? -7.133 27.609 32.438 1 96.88 262 VAL B O 1
ATOM 5657 N N . ASN B 1 263 ? -8.375 26.938 34.188 1 94.69 263 ASN B N 1
ATOM 5658 C CA . ASN B 1 263 ? -8.781 28.281 34.594 1 94.69 263 ASN B CA 1
ATOM 5659 C C . ASN B 1 263 ? -7.59 29.109 35.062 1 94.69 263 ASN B C 1
ATOM 5661 O O . ASN B 1 263 ? -7.633 30.344 35 1 94.69 263 ASN B O 1
ATOM 5665 N N . LYS B 1 264 ? -6.621 28.453 35.469 1 94.88 264 LYS B N 1
ATOM 5666 C CA . LYS B 1 264 ? -5.406 29.141 35.906 1 94.88 264 LYS B CA 1
ATOM 5667 C C . LYS B 1 264 ? -4.672 29.766 34.719 1 94.88 264 LYS B C 1
ATOM 5669 O O . LYS B 1 264 ? -4.043 30.812 34.875 1 94.88 264 LYS B O 1
ATOM 5674 N N . TYR B 1 265 ? -4.816 29.141 33.562 1 97.06 265 TYR B N 1
ATOM 5675 C CA . TYR B 1 265 ? -3.936 29.562 32.5 1 97.06 265 TYR B CA 1
ATOM 5676 C C . TYR B 1 265 ? -4.734 30.156 31.344 1 97.06 265 TYR B C 1
ATOM 5678 O O . TYR B 1 265 ? -4.16 30.719 30.406 1 97.06 265 TYR B O 1
ATOM 5686 N N . PHE B 1 266 ? -6.039 30.047 31.359 1 97.25 266 PHE B N 1
ATOM 5687 C CA . PHE B 1 266 ? -6.883 30.609 30.312 1 97.25 266 PHE B CA 1
ATOM 5688 C C . PHE B 1 266 ? -7.867 31.625 30.891 1 97.25 266 PHE B C 1
ATOM 5690 O O . PHE B 1 266 ? -8.289 31.484 32.031 1 97.25 266 PHE B O 1
ATOM 5697 N N . VAL B 1 267 ? -8.234 32.562 30.078 1 94 267 VAL B N 1
ATOM 5698 C CA . VAL B 1 267 ? -9.148 33.625 30.516 1 94 267 VAL B CA 1
ATOM 5699 C C . VAL B 1 267 ? -10.516 33.031 30.828 1 94 267 VAL B C 1
ATOM 5701 O O . VAL B 1 267 ? -10.93 32.031 30.203 1 94 267 VAL B O 1
ATOM 5704 N N . THR B 1 268 ? -11.195 33.656 31.75 1 87.75 268 THR B N 1
ATOM 5705 C CA . THR B 1 268 ? -12.531 33.219 32.125 1 87.75 268 THR B CA 1
ATOM 5706 C C . THR B 1 268 ? -13.578 34.281 31.797 1 87.75 268 THR B C 1
ATOM 5708 O O . THR B 1 268 ? -14.773 33.969 31.781 1 87.75 268 THR B O 1
ATOM 5711 N N . GLU B 1 269 ? -13.102 35.469 31.562 1 81.44 269 GLU B N 1
ATOM 5712 C CA . GLU B 1 269 ? -14.016 36.562 31.312 1 81.44 269 GLU B CA 1
ATOM 5713 C C . GLU B 1 269 ? -14.594 36.469 29.891 1 81.44 269 GLU B C 1
ATOM 5715 O O . GLU B 1 269 ? -15.711 36.938 29.656 1 81.44 269 GLU B O 1
ATOM 5720 N N . ASN B 1 270 ? -13.773 36.094 28.938 1 84.75 270 ASN B N 1
ATOM 5721 C CA . ASN B 1 270 ? -14.203 35.812 27.578 1 84.75 270 ASN B CA 1
ATOM 5722 C C . ASN B 1 270 ? -14.047 34.312 27.234 1 84.75 270 ASN B C 1
ATOM 5724 O O . ASN B 1 270 ? -13.75 33.5 28.109 1 84.75 270 ASN B O 1
ATOM 5728 N N . ILE B 1 271 ? -14.344 34.031 26.062 1 90.75 271 ILE B N 1
ATOM 5729 C CA . ILE B 1 271 ? -14.297 32.625 25.672 1 90.75 271 ILE B CA 1
ATOM 5730 C C . ILE B 1 271 ? -12.945 32.312 25.031 1 90.75 271 ILE B C 1
ATOM 5732 O O . ILE B 1 271 ? -12.68 32.719 23.891 1 90.75 271 ILE B O 1
ATOM 5736 N N . PRO B 1 272 ? -12.07 31.672 25.766 1 95.12 272 PRO B N 1
ATOM 5737 C CA . PRO B 1 272 ? -10.805 31.266 25.156 1 95.12 272 PRO B CA 1
ATOM 5738 C C . PRO B 1 272 ? -10.969 30.125 24.156 1 95.12 272 PRO B C 1
ATOM 5740 O O . PRO B 1 272 ? -11.992 29.438 24.172 1 95.12 272 PRO B O 1
ATOM 5743 N N . TYR B 1 273 ? -9.977 29.953 23.281 1 95.19 273 TYR B N 1
ATOM 5744 C CA . TYR B 1 273 ? -10.078 28.828 22.359 1 95.19 273 TYR B CA 1
ATOM 5745 C C . TYR B 1 273 ? -8.695 28.344 21.938 1 95.19 273 TYR B C 1
ATOM 5747 O O . TYR B 1 273 ? -7.711 29.062 22.078 1 95.19 273 TYR B O 1
ATOM 5755 N N . ILE B 1 274 ? -8.672 27.094 21.484 1 96 274 ILE B N 1
ATOM 5756 C CA . ILE B 1 274 ? -7.484 26.469 20.906 1 96 274 ILE B CA 1
ATOM 5757 C C . ILE B 1 274 ? -7.805 25.938 19.516 1 96 274 ILE B C 1
ATOM 5759 O O . ILE B 1 274 ? -8.844 25.312 19.297 1 96 274 ILE B O 1
ATOM 5763 N N . ILE B 1 275 ? -6.945 26.312 18.656 1 95 275 ILE B N 1
ATOM 5764 C CA . ILE B 1 275 ? -6.93 25.641 17.359 1 95 275 ILE B CA 1
ATOM 5765 C C . ILE B 1 275 ? -5.867 24.531 17.375 1 95 275 ILE B C 1
ATOM 5767 O O . ILE B 1 275 ? -4.668 24.828 17.438 1 95 275 ILE B O 1
ATOM 5771 N N . GLY B 1 276 ? -6.328 23.312 17.344 1 92 276 GLY B N 1
ATOM 5772 C CA . GLY B 1 276 ? -5.414 22.188 17.375 1 92 276 GLY B CA 1
ATOM 5773 C C . GLY B 1 276 ? -4.801 21.875 16.016 1 92 276 GLY B C 1
ATOM 5774 O O . GLY B 1 276 ? -5.23 22.406 15 1 92 276 GLY B O 1
ATOM 5775 N N . PRO B 1 277 ? -3.775 21.016 16.125 1 90.38 277 PRO B N 1
ATOM 5776 C CA . PRO B 1 277 ? -3.084 20.719 14.859 1 90.38 277 PRO B CA 1
ATOM 5777 C C . PRO B 1 277 ? -3.898 19.812 13.938 1 90.38 277 PRO B C 1
ATOM 5779 O O . PRO B 1 277 ? -3.551 19.641 12.766 1 90.38 277 PRO B O 1
ATOM 5782 N N . ASP B 1 278 ? -4.898 19.188 14.672 1 82.19 278 ASP B N 1
ATOM 5783 C CA . ASP B 1 278 ? -5.84 18.375 13.906 1 82.19 278 ASP B CA 1
ATOM 5784 C C . ASP B 1 278 ? -7.156 19.125 13.688 1 82.19 278 ASP B C 1
ATOM 5786 O O . ASP B 1 278 ? -7.426 20.125 14.352 1 82.19 278 ASP B O 1
ATOM 5790 N N . ASN B 1 279 ? -7.754 19.297 12.68 1 75.12 279 ASN B N 1
ATOM 5791 C CA . ASN B 1 279 ? -8.992 20.016 12.383 1 75.12 279 ASN B CA 1
ATOM 5792 C C . ASN B 1 279 ? -9.836 20.203 13.641 1 75.12 279 ASN B C 1
ATOM 5794 O O . ASN B 1 279 ? -11.062 20.172 13.578 1 75.12 279 ASN B O 1
ATOM 5798 N N . GLN B 1 280 ? -9.164 20.516 14.828 1 79.69 280 GLN B N 1
ATOM 5799 C CA . GLN B 1 280 ? -9.867 20.656 16.094 1 79.69 280 GLN B CA 1
ATOM 5800 C C . GLN B 1 280 ? -9.961 22.125 16.516 1 79.69 280 GLN B C 1
ATOM 5802 O O . GLN B 1 280 ? -8.961 22.844 16.5 1 79.69 280 GLN B O 1
ATOM 5807 N N . TRP B 1 281 ? -11.164 22.469 16.797 1 87.69 281 TRP B N 1
ATOM 5808 C CA . TRP B 1 281 ? -11.469 23.75 17.422 1 87.69 281 TRP B CA 1
ATOM 5809 C C . TRP B 1 281 ? -12.055 23.562 18.812 1 87.69 281 TRP B C 1
ATOM 5811 O O . TRP B 1 281 ? -13.141 22.984 18.953 1 87.69 281 TRP B O 1
ATOM 5821 N N . CYS B 1 282 ? -11.305 23.969 19.75 1 92.81 282 CYS B N 1
ATOM 5822 C CA . CYS B 1 282 ? -11.734 23.828 21.141 1 92.81 282 CYS B CA 1
ATOM 5823 C C . CYS B 1 282 ? -12.109 25.188 21.734 1 92.81 282 CYS B C 1
ATOM 5825 O O . CYS B 1 282 ? -11.242 26.016 22 1 92.81 282 CYS B O 1
ATOM 5827 N N . ILE B 1 283 ? -13.375 25.297 21.969 1 91.94 283 ILE B N 1
ATOM 5828 C CA . ILE B 1 283 ? -13.898 26.578 22.422 1 91.94 283 ILE B CA 1
ATOM 5829 C C . ILE B 1 283 ? -14.391 26.469 23.875 1 91.94 283 ILE B C 1
ATOM 5831 O O . ILE B 1 283 ? -15.219 25.609 24.188 1 91.94 283 ILE B O 1
ATOM 5835 N N . GLY B 1 284 ? -13.891 27.297 24.656 1 93.56 284 GLY B N 1
ATOM 5836 C CA . GLY B 1 284 ? -14.305 27.281 26.062 1 93.56 284 GLY B CA 1
ATOM 5837 C C . GLY B 1 284 ? -13.477 26.359 26.922 1 93.56 284 GLY B C 1
ATOM 5838 O O . GLY B 1 284 ? -12.75 25.5 26.406 1 93.56 284 GLY B O 1
ATOM 5839 N N . ILE B 1 285 ? -13.641 26.562 28.156 1 95.06 285 ILE B N 1
ATOM 5840 C CA . ILE B 1 285 ? -12.797 25.906 29.141 1 95.06 285 ILE B CA 1
ATOM 5841 C C . ILE B 1 285 ? -12.992 24.391 29.078 1 95.06 285 ILE B C 1
ATOM 5843 O O . ILE B 1 285 ? -12.023 23.625 29.172 1 95.06 285 ILE B O 1
ATOM 5847 N N . ASP B 1 286 ? -14.148 23.906 28.891 1 94.25 286 ASP B N 1
ATOM 5848 C CA . ASP B 1 286 ? -14.43 22.484 28.906 1 94.25 286 ASP B CA 1
ATOM 5849 C C . ASP B 1 286 ? -13.805 21.766 27.719 1 94.25 286 ASP B C 1
ATOM 5851 O O . ASP B 1 286 ? -13.219 20.703 27.859 1 94.25 286 ASP B O 1
ATOM 5855 N N . GLN B 1 287 ? -13.875 22.391 26.562 1 93.31 287 GLN B N 1
ATOM 5856 C CA . GLN B 1 287 ? -13.289 21.781 25.375 1 93.31 287 GLN B CA 1
ATOM 5857 C C . GLN B 1 287 ? -11.766 21.859 25.406 1 93.31 287 GLN B C 1
ATOM 5859 O O . GLN B 1 287 ? -11.078 20.953 24.922 1 93.31 287 GLN B O 1
ATOM 5864 N N . ILE B 1 288 ? -11.312 22.891 26.016 1 95.38 288 ILE B N 1
ATOM 5865 C CA . ILE B 1 288 ? -9.867 23.016 26.172 1 95.38 288 ILE B CA 1
ATOM 5866 C C . ILE B 1 288 ? -9.352 21.953 27.125 1 95.38 288 ILE B C 1
ATOM 5868 O O . ILE B 1 288 ? -8.32 21.328 26.875 1 95.38 288 ILE B O 1
ATOM 5872 N N . LYS B 1 289 ? -10.094 21.75 28.156 1 95.12 289 LYS B N 1
ATOM 5873 C CA . LYS B 1 289 ? -9.766 20.672 29.094 1 95.12 289 LYS B CA 1
ATOM 5874 C C . LYS B 1 289 ? -9.711 19.328 28.391 1 95.12 289 LYS B C 1
ATOM 5876 O O . LYS B 1 289 ? -8.766 18.562 28.578 1 95.12 289 LYS B O 1
ATOM 5881 N N . GLU B 1 290 ? -10.625 19.078 27.625 1 92.12 290 GLU B N 1
ATOM 5882 C CA . GLU B 1 290 ? -10.688 17.828 26.875 1 92.12 290 GLU B CA 1
ATOM 5883 C C . GLU B 1 290 ? -9.516 17.703 25.906 1 92.12 290 GLU B C 1
ATOM 5885 O O . GLU B 1 290 ? -8.945 16.609 25.75 1 92.12 290 GLU B O 1
ATOM 5890 N N . PHE B 1 291 ? -9.164 18.75 25.266 1 92.12 291 PHE B N 1
ATOM 5891 C CA . PHE B 1 291 ? -8.055 18.781 24.312 1 92.12 291 PHE B CA 1
ATOM 5892 C C . PHE B 1 291 ? -6.773 18.281 24.984 1 92.12 291 PHE B C 1
ATOM 5894 O O . PHE B 1 291 ? -6.086 17.422 24.438 1 92.12 291 PHE B O 1
ATOM 5901 N N . PHE B 1 292 ? -6.488 18.781 26.125 1 93.25 292 PHE B N 1
ATOM 5902 C CA . PHE B 1 292 ? -5.25 18.406 26.797 1 93.25 292 PHE B CA 1
ATOM 5903 C C . PHE B 1 292 ? -5.344 17 27.375 1 93.25 292 PHE B C 1
ATOM 5905 O O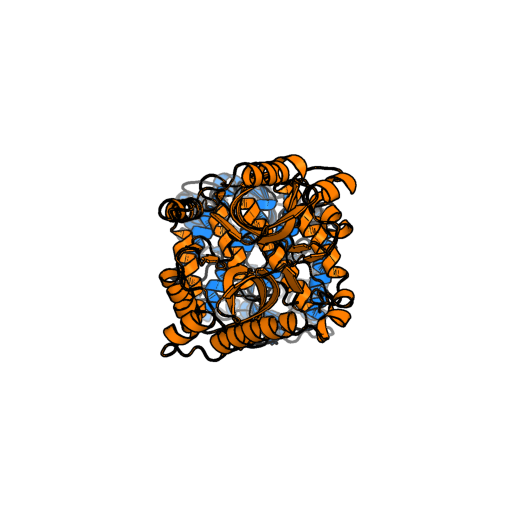 . PHE B 1 292 ? -4.352 16.266 27.422 1 93.25 292 PHE B O 1
ATOM 5912 N N . SER B 1 293 ? -6.52 16.594 27.719 1 89.88 293 SER B N 1
ATOM 5913 C CA . SER B 1 293 ? -6.707 15.273 28.312 1 89.88 293 SER B CA 1
ATOM 5914 C C . SER B 1 293 ? -6.484 14.172 27.266 1 89.88 293 SER B C 1
ATOM 5916 O O . SER B 1 293 ? -5.973 13.102 27.594 1 89.88 293 SER B O 1
ATOM 5918 N N . VAL B 1 294 ? -6.797 14.469 26.094 1 83.5 294 VAL B N 1
ATOM 5919 C CA . VAL B 1 294 ? -6.691 13.461 25.031 1 83.5 294 VAL B CA 1
ATOM 5920 C C . VAL B 1 294 ? -5.27 13.438 24.484 1 83.5 294 VAL B C 1
ATOM 5922 O O . VAL B 1 294 ? -4.801 12.406 24 1 83.5 294 VAL B O 1
ATOM 5925 N N . ASN B 1 295 ? -4.609 14.445 24.547 1 79.94 295 ASN B N 1
ATOM 5926 C CA . ASN B 1 295 ? -3.244 14.555 24.031 1 79.94 295 ASN B CA 1
ATOM 5927 C C . ASN B 1 295 ? -2.217 14.344 25.141 1 79.94 295 ASN B C 1
ATOM 5929 O O . ASN B 1 295 ? -1.298 15.148 25.312 1 79.94 295 ASN B O 1
ATOM 5933 N N . ASN B 1 296 ? -2.328 13.188 25.859 1 76.62 296 ASN B N 1
ATOM 5934 C CA . ASN B 1 296 ? -1.56 13 27.078 1 76.62 296 ASN B CA 1
ATOM 5935 C C . ASN B 1 296 ? -0.317 12.148 26.844 1 76.62 296 ASN B C 1
ATOM 5937 O O . ASN B 1 296 ? 0.419 11.836 27.781 1 76.62 296 ASN B O 1
ATOM 5941 N N . ASN B 1 297 ? 0.029 11.875 25.609 1 83.06 297 ASN B N 1
ATOM 5942 C CA . ASN B 1 297 ? 1.176 11.016 25.344 1 83.06 297 ASN B CA 1
ATOM 5943 C C . ASN B 1 297 ? 2.262 11.75 24.562 1 83.06 297 ASN B C 1
ATOM 5945 O O . ASN B 1 297 ? 3.096 11.125 23.906 1 83.06 297 ASN B O 1
ATOM 5949 N N . SER B 1 298 ? 2.229 13.07 24.672 1 90.5 298 SER B N 1
ATOM 5950 C CA . SER B 1 298 ? 3.205 13.859 23.922 1 90.5 298 SER B CA 1
ATOM 5951 C C . SER B 1 298 ? 4.012 14.758 24.859 1 90.5 298 SER B C 1
ATOM 5953 O O . SER B 1 298 ? 3.553 15.109 25.938 1 90.5 298 SER B O 1
ATOM 5955 N N . ILE B 1 299 ? 5.184 15.023 24.469 1 94.62 299 ILE B N 1
ATOM 5956 C CA . ILE B 1 299 ? 6.047 15.984 25.156 1 94.62 299 ILE B CA 1
ATOM 5957 C C . ILE B 1 299 ? 6.309 17.188 24.25 1 94.62 299 ILE B C 1
ATOM 5959 O O . ILE B 1 299 ? 6.875 17.031 23.156 1 94.62 299 ILE B O 1
ATOM 5963 N N . LEU B 1 300 ? 5.855 18.312 24.781 1 96.69 300 LEU B N 1
ATOM 5964 C CA . LEU B 1 300 ? 6.078 19.547 24.047 1 96.69 300 LEU B CA 1
ATOM 5965 C C . LEU B 1 300 ? 7.301 20.297 24.578 1 96.69 300 LEU B C 1
ATOM 5967 O O . LEU B 1 300 ? 7.465 20.438 25.781 1 96.69 300 LEU B O 1
ATOM 5971 N N . SER B 1 301 ? 8.156 20.688 23.688 1 97.31 301 SER B N 1
ATOM 5972 C CA . SER B 1 301 ? 9.273 21.562 23.984 1 97.31 301 SER B CA 1
ATOM 5973 C C . SER B 1 301 ? 9.328 22.734 23.016 1 97.31 301 SER B C 1
ATOM 5975 O O . SER B 1 301 ? 9.711 22.578 21.859 1 97.31 301 SER B O 1
ATOM 5977 N N . LEU B 1 302 ? 9.031 23.875 23.547 1 96.25 302 LEU B N 1
ATOM 5978 C CA . LEU B 1 302 ? 9.078 25.078 22.719 1 96.25 302 LEU B CA 1
ATOM 5979 C C . LEU B 1 302 ? 10.484 25.672 22.688 1 96.25 302 LEU B C 1
ATOM 5981 O O . LEU B 1 302 ? 11.203 25.609 23.688 1 96.25 302 LEU B O 1
ATOM 5985 N N . ASP B 1 303 ? 10.852 26.156 21.578 1 93.75 303 ASP B N 1
ATOM 5986 C CA . ASP B 1 303 ? 12.086 26.922 21.484 1 93.75 303 ASP B CA 1
ATOM 5987 C C . ASP B 1 303 ? 11.875 28.359 21.953 1 93.75 303 ASP B C 1
ATOM 5989 O O . ASP B 1 303 ? 11.711 29.266 21.125 1 93.75 303 ASP B O 1
ATOM 5993 N N . LEU B 1 304 ? 12.031 28.562 23.188 1 93.31 304 LEU B N 1
ATOM 5994 C CA . LEU B 1 304 ? 11.719 29.859 23.781 1 93.31 304 LEU B CA 1
ATOM 5995 C C . LEU B 1 304 ? 12.859 30.844 23.562 1 93.31 304 LEU B C 1
ATOM 5997 O O . LEU B 1 304 ? 12.68 32.062 23.719 1 93.31 304 LEU B O 1
ATOM 6001 N N . GLU B 1 305 ? 14 30.328 23.219 1 89.5 305 GLU B N 1
ATOM 6002 C CA . GLU B 1 305 ? 15.133 31.203 22.891 1 89.5 305 GLU B CA 1
ATOM 6003 C C . GLU B 1 305 ? 14.906 31.938 21.578 1 89.5 305 GLU B C 1
ATOM 6005 O O . GLU B 1 305 ? 15.391 33.062 21.391 1 89.5 305 GLU B O 1
ATOM 6010 N N . HIS B 1 306 ? 14.203 31.312 20.703 1 90.5 306 HIS B N 1
ATOM 6011 C CA . HIS B 1 306 ? 13.938 31.922 19.406 1 90.5 306 HIS B CA 1
ATOM 6012 C C . HIS B 1 306 ? 12.461 32.25 19.25 1 90.5 306 HIS B C 1
ATOM 6014 O O . HIS B 1 306 ? 11.906 32.156 18.156 1 90.5 306 HIS B O 1
ATOM 6020 N N . ALA B 1 307 ? 11.805 32.594 20.312 1 91.94 307 ALA B N 1
ATOM 6021 C CA . ALA B 1 307 ? 10.406 33 20.297 1 91.94 307 ALA B CA 1
ATOM 6022 C C . ALA B 1 307 ? 10.281 34.5 20.125 1 91.94 307 ALA B C 1
ATOM 6024 O O . ALA B 1 307 ? 11.195 35.25 20.469 1 91.94 307 ALA B O 1
ATOM 6025 N N . ILE B 1 308 ? 9.18 34.906 19.516 1 89.19 308 ILE B N 1
ATOM 6026 C CA . ILE B 1 308 ? 8.914 36.312 19.359 1 89.19 308 ILE B CA 1
ATOM 6027 C C . ILE B 1 308 ? 7.605 36.688 20.047 1 89.19 308 ILE B C 1
ATOM 6029 O O . ILE B 1 308 ? 6.645 35.906 20.016 1 89.19 308 ILE B O 1
ATOM 6033 N N . ALA B 1 309 ? 7.621 37.812 20.703 1 91.44 309 ALA B N 1
ATOM 6034 C CA . ALA B 1 309 ? 6.422 38.312 21.344 1 91.44 309 ALA B CA 1
ATOM 6035 C C . ALA B 1 309 ? 6.324 39.844 21.188 1 91.44 309 ALA B C 1
ATOM 6037 O O . ALA B 1 309 ? 7.336 40.531 21.203 1 91.44 309 ALA B O 1
ATOM 6038 N N . SER B 1 310 ? 5.215 40.281 20.969 1 90.44 310 SER B N 1
ATOM 6039 C CA . SER B 1 310 ? 4.887 41.719 20.953 1 90.44 310 SER B CA 1
ATOM 6040 C C . SER B 1 310 ? 3.764 42.031 21.922 1 90.44 310 SER B C 1
ATOM 6042 O O . SER B 1 310 ? 2.971 41.156 22.281 1 90.44 310 SER B O 1
ATOM 6044 N N . ASN B 1 311 ? 3.844 43.188 22.422 1 91.31 311 ASN B N 1
ATOM 6045 C CA . ASN B 1 311 ? 2.85 43.594 23.406 1 91.31 311 ASN B CA 1
ATOM 6046 C C . ASN B 1 311 ? 2.334 45 23.125 1 91.31 311 ASN B C 1
ATOM 6048 O O . ASN B 1 311 ? 3.105 45.906 22.75 1 91.31 311 ASN B O 1
ATOM 6052 N N . GLN B 1 312 ? 1.066 45.125 23.203 1 91.44 312 GLN B N 1
ATOM 6053 C CA . GLN B 1 312 ? 0.413 46.438 23.109 1 91.44 312 GLN B CA 1
ATOM 6054 C C . GLN B 1 312 ? -0.854 46.469 23.969 1 91.44 312 GLN B C 1
ATOM 6056 O O . GLN B 1 312 ? -1.707 45.594 23.859 1 91.44 312 GLN B O 1
ATOM 6061 N N . SER B 1 313 ? -0.981 47.469 24.859 1 90.5 313 SER B N 1
ATOM 6062 C CA . SER B 1 313 ? -2.168 47.75 25.656 1 90.5 313 SER B CA 1
ATOM 6063 C C . SER B 1 313 ? -2.568 46.531 26.5 1 90.5 313 SER B C 1
ATOM 6065 O O . SER B 1 313 ? -3.75 46.188 26.578 1 90.5 313 SER B O 1
ATOM 6067 N N . GLY B 1 314 ? -1.591 45.781 26.953 1 90.19 314 GLY B N 1
ATOM 6068 C CA . GLY B 1 314 ? -1.849 44.688 27.859 1 90.19 314 GLY B CA 1
ATOM 6069 C C . GLY B 1 314 ? -2.121 43.375 27.156 1 90.19 314 GLY B C 1
ATOM 6070 O O . GLY B 1 314 ? -2.381 42.344 27.812 1 90.19 314 GLY B O 1
ATOM 6071 N N . ILE B 1 315 ? -2.08 43.406 25.844 1 94.25 315 ILE B N 1
ATOM 6072 C CA . ILE B 1 315 ? -2.258 42.188 25.047 1 94.25 315 ILE B CA 1
ATOM 6073 C C . ILE B 1 315 ? -0.928 41.781 24.422 1 94.25 315 ILE B C 1
ATOM 6075 O O . ILE B 1 315 ? -0.26 42.594 23.797 1 94.25 315 ILE B O 1
ATOM 6079 N N . THR B 1 316 ? -0.541 40.562 24.656 1 94.5 316 THR B N 1
ATOM 6080 C CA . THR B 1 316 ? 0.689 40.031 24.094 1 94.5 316 THR B CA 1
ATOM 6081 C C . THR B 1 316 ? 0.379 38.969 23.047 1 94.5 316 THR B C 1
ATOM 6083 O O . THR B 1 316 ? -0.476 38.094 23.25 1 94.5 316 THR B O 1
ATOM 6086 N N . TRP B 1 317 ? 0.904 39.031 21.906 1 95 317 TRP B N 1
ATOM 6087 C CA . TRP B 1 317 ? 0.862 37.938 20.953 1 95 317 TRP B CA 1
ATOM 6088 C C . TRP B 1 317 ? 2.246 37.312 20.781 1 95 317 TRP B C 1
ATOM 6090 O O . TRP B 1 317 ? 3.254 38.031 20.781 1 95 317 TRP B O 1
ATOM 6100 N N . PHE B 1 318 ? 2.232 36.031 20.766 1 94.62 318 PHE B N 1
ATOM 6101 C CA . PHE B 1 318 ? 3.432 35.219 20.906 1 94.62 318 PHE B CA 1
ATOM 6102 C C . PHE B 1 318 ? 3.533 34.219 19.766 1 94.62 318 PHE B C 1
ATOM 6104 O O . PHE B 1 318 ? 2.523 33.656 19.328 1 94.62 318 PHE B O 1
ATOM 6111 N N . THR B 1 319 ? 4.785 34 19.25 1 93.62 319 THR B N 1
ATOM 6112 C CA . THR B 1 319 ? 5.062 33 18.219 1 93.62 319 THR B CA 1
ATOM 6113 C C . THR B 1 319 ? 6.324 32.219 18.547 1 93.62 319 THR B C 1
ATOM 6115 O O . THR B 1 319 ? 7.359 32.781 18.875 1 93.62 319 THR B O 1
ATOM 6118 N N . ALA B 1 320 ? 6.172 30.938 18.469 1 93 320 ALA B N 1
ATOM 6119 C CA . ALA B 1 320 ? 7.348 30.094 18.641 1 93 320 ALA B CA 1
ATOM 6120 C C . ALA B 1 320 ? 7.211 28.781 17.859 1 93 320 ALA B C 1
ATOM 6122 O O . ALA B 1 320 ? 6.098 28.359 17.547 1 93 320 ALA B O 1
ATOM 6123 N N . CYS B 1 321 ? 8.289 28.234 17.594 1 93.81 321 CYS B N 1
ATOM 6124 C CA . CYS B 1 321 ? 8.359 26.844 17.141 1 93.81 321 CYS B CA 1
ATOM 6125 C C . CYS B 1 321 ? 8.781 25.922 18.281 1 93.81 321 CYS B C 1
ATOM 6127 O O . CYS B 1 321 ? 9.164 26.391 19.359 1 93.81 321 CYS B O 1
ATOM 6129 N N . GLY B 1 322 ? 8.547 24.703 18.062 1 95.44 322 GLY B N 1
ATOM 6130 C CA . GLY B 1 322 ? 8.945 23.703 19.047 1 95.44 322 GLY B CA 1
ATOM 6131 C C . GLY B 1 322 ? 8.984 22.297 18.5 1 95.44 322 GLY B C 1
ATOM 6132 O O . GLY B 1 322 ? 9.039 22.094 17.281 1 95.44 322 GLY B O 1
ATOM 6133 N N . ILE B 1 323 ? 9.125 21.406 19.438 1 96.25 323 ILE B N 1
ATOM 6134 C CA . ILE B 1 323 ? 9.211 20 19.125 1 96.25 323 ILE B CA 1
ATOM 6135 C C . ILE B 1 323 ? 8.188 19.219 19.938 1 96.25 323 ILE B C 1
ATOM 6137 O O . ILE B 1 323 ? 8.008 19.469 21.125 1 96.25 323 ILE B O 1
ATOM 6141 N N . LEU B 1 324 ? 7.492 18.438 19.219 1 95.44 324 LEU B N 1
ATOM 6142 C CA . LEU B 1 324 ? 6.602 17.484 19.875 1 95.44 324 LEU B CA 1
ATOM 6143 C C . LEU B 1 324 ? 7.148 16.062 19.766 1 95.44 324 LEU B C 1
ATOM 6145 O O . LEU B 1 324 ? 7.426 15.586 18.656 1 95.44 324 LEU B O 1
ATOM 6149 N N . LYS B 1 325 ? 7.289 15.391 20.906 1 94.88 325 LYS B N 1
ATOM 6150 C CA . LYS B 1 325 ? 7.84 14.031 20.938 1 94.88 325 LYS B CA 1
ATOM 6151 C C . LYS B 1 325 ? 6.805 13.031 21.438 1 94.88 325 LYS B C 1
ATOM 6153 O O . LYS B 1 325 ? 6.051 13.328 22.375 1 94.88 325 LYS B O 1
ATOM 6158 N N . GLN B 1 326 ? 6.762 11.961 20.766 1 92.12 326 GLN B N 1
ATOM 6159 C CA . GLN B 1 326 ? 5.941 10.828 21.172 1 92.12 326 GLN B CA 1
ATOM 6160 C C . GLN B 1 326 ? 6.613 9.508 20.828 1 92.12 326 GLN B C 1
ATOM 6162 O O . GLN B 1 326 ? 7.559 9.477 20.031 1 92.12 326 GLN B O 1
ATOM 6167 N N . ASN B 1 327 ? 6.191 8.5 21.531 1 92.81 327 ASN B N 1
ATOM 6168 C CA . ASN B 1 327 ? 6.625 7.141 21.219 1 92.81 327 ASN B CA 1
ATOM 6169 C C . ASN B 1 327 ? 5.445 6.258 20.828 1 92.81 327 ASN B C 1
ATOM 6171 O O . ASN B 1 327 ? 4.477 6.129 21.578 1 92.81 327 ASN B O 1
ATOM 6175 N N . LEU B 1 328 ? 5.523 5.727 19.641 1 91.25 328 LEU B N 1
ATOM 6176 C CA . LEU B 1 328 ? 4.484 4.848 19.125 1 91.25 328 LEU B CA 1
ATOM 6177 C C . LEU B 1 328 ? 5.09 3.59 18.516 1 91.25 328 LEU B C 1
ATOM 6179 O O . LEU B 1 328 ? 5.836 3.67 17.531 1 91.25 328 LEU B O 1
ATOM 6183 N N . THR B 1 329 ? 4.707 2.459 19.047 1 93.5 329 THR B N 1
ATOM 6184 C CA . THR B 1 329 ? 5.211 1.201 18.5 1 93.5 329 THR B CA 1
ATOM 6185 C C . THR B 1 329 ? 4.434 0.8 17.25 1 93.5 329 THR B C 1
ATOM 6187 O O . THR B 1 329 ? 3.338 1.31 17.016 1 93.5 329 THR B O 1
ATOM 6190 N N . GLU B 1 330 ? 5.031 -0.084 16.516 1 93 330 GLU B N 1
ATOM 6191 C CA . GLU B 1 330 ? 4.363 -0.609 15.336 1 93 330 GLU B CA 1
ATOM 6192 C C . GLU B 1 330 ? 3.041 -1.277 15.695 1 93 330 GLU B C 1
ATOM 6194 O O . GLU B 1 330 ? 2.051 -1.131 14.977 1 93 330 GLU B O 1
ATOM 6199 N N . ASP B 1 331 ? 3.027 -1.954 16.781 1 92.19 331 ASP B N 1
ATOM 6200 C CA . ASP B 1 331 ? 1.816 -2.637 17.234 1 92.19 331 ASP B CA 1
ATOM 6201 C C . ASP B 1 331 ? 0.715 -1.635 17.562 1 92.19 331 ASP B C 1
ATOM 6203 O O . ASP B 1 331 ? -0.45 -1.846 17.219 1 92.19 331 ASP B O 1
ATOM 6207 N N . GLU B 1 332 ? 1.094 -0.613 18.172 1 90.12 332 GLU B N 1
ATOM 6208 C CA . GLU B 1 332 ? 0.125 0.423 18.516 1 90.12 332 GLU B CA 1
ATOM 6209 C C . GLU B 1 332 ? -0.441 1.087 17.266 1 90.12 332 GLU B C 1
ATOM 6211 O O . GLU B 1 332 ? -1.647 1.324 17.172 1 90.12 332 GLU B O 1
ATOM 6216 N N . LEU B 1 333 ? 0.431 1.365 16.375 1 92.75 333 LEU B N 1
ATOM 6217 C CA . LEU B 1 333 ? 0.007 1.987 15.125 1 92.75 333 LEU B CA 1
ATOM 6218 C C . LEU B 1 333 ? -0.937 1.07 14.352 1 92.75 333 LEU B C 1
ATOM 6220 O O . LEU B 1 333 ? -1.961 1.521 13.836 1 92.75 333 LEU B O 1
ATOM 6224 N N . SER B 1 334 ? -0.578 -0.219 14.312 1 93.06 334 SER B N 1
ATOM 6225 C CA . SER B 1 334 ? -1.416 -1.19 13.617 1 93.06 334 SER B CA 1
ATOM 6226 C C . SER B 1 334 ? -2.781 -1.318 14.281 1 93.06 334 SER B C 1
ATOM 6228 O O . SER B 1 334 ? -3.807 -1.373 13.602 1 93.06 334 SER B O 1
ATOM 6230 N N . ALA B 1 335 ? -2.771 -1.31 15.555 1 89.81 335 ALA B N 1
ATOM 6231 C CA . ALA B 1 335 ? -4.027 -1.398 16.297 1 89.81 335 ALA B CA 1
ATOM 6232 C C . ALA B 1 335 ? -4.887 -0.157 16.062 1 89.81 335 ALA B C 1
ATOM 6234 O O . ALA B 1 335 ? -6.109 -0.256 15.93 1 89.81 335 ALA B O 1
ATOM 6235 N N . ARG B 1 336 ? -4.301 0.945 16.016 1 88.31 336 ARG B N 1
ATOM 6236 C CA . ARG B 1 336 ? -5.016 2.205 15.836 1 88.31 336 ARG B CA 1
ATOM 6237 C C . ARG B 1 336 ? -5.695 2.256 14.469 1 88.31 336 ARG B C 1
ATOM 6239 O O . ARG B 1 336 ? -6.848 2.672 14.359 1 88.31 336 ARG B O 1
ATOM 6246 N N . VAL B 1 337 ? -4.949 1.877 13.477 1 93.25 337 VAL B N 1
ATOM 6247 C CA . VAL B 1 337 ? -5.531 1.951 12.141 1 93.25 337 VAL B CA 1
ATOM 6248 C C . VAL B 1 337 ? -6.672 0.942 12.016 1 93.25 337 VAL B C 1
ATOM 6250 O O . VAL B 1 337 ? -7.668 1.202 11.336 1 93.25 337 VAL B O 1
ATOM 6253 N N . LEU B 1 338 ? -6.531 -0.21 12.656 1 93.69 338 LEU B N 1
ATOM 6254 C CA . LEU B 1 338 ? -7.621 -1.18 12.641 1 93.69 338 LEU B CA 1
ATOM 6255 C C . LEU B 1 338 ? -8.859 -0.615 13.328 1 93.69 338 LEU B C 1
ATOM 6257 O O . LEU B 1 338 ? -9.984 -0.828 12.859 1 93.69 338 LEU B O 1
ATOM 6261 N N . GLY B 1 339 ? -8.633 0.111 14.414 1 89.38 339 GLY B N 1
ATOM 6262 C CA . GLY B 1 339 ? -9.734 0.812 15.047 1 89.38 339 GLY B CA 1
ATOM 6263 C C . GLY B 1 339 ? -10.375 1.856 14.156 1 89.38 339 GLY B C 1
ATOM 6264 O O . GLY B 1 339 ? -11.602 1.993 14.125 1 89.38 339 GLY B O 1
ATOM 6265 N N . GLU B 1 340 ? -9.586 2.568 13.422 1 88.06 340 GLU B N 1
ATOM 6266 C CA . GLU B 1 340 ? -10.078 3.562 12.477 1 88.06 340 GLU B CA 1
ATOM 6267 C C . GLU B 1 340 ? -10.93 2.914 11.391 1 88.06 340 GLU B C 1
ATOM 6269 O O . GLU B 1 340 ? -11.969 3.457 11 1 88.06 340 GLU B O 1
ATOM 6274 N N . ILE B 1 341 ? -10.484 1.803 10.914 1 91.44 341 ILE B N 1
ATOM 6275 C CA . ILE B 1 341 ? -11.203 1.093 9.867 1 91.44 341 ILE B CA 1
ATOM 6276 C C . ILE B 1 341 ? -12.57 0.651 10.375 1 91.44 341 ILE B C 1
ATOM 6278 O O . ILE B 1 341 ? -13.57 0.77 9.672 1 91.44 341 ILE B O 1
ATOM 6282 N N . GLU B 1 342 ? -12.586 0.234 11.57 1 90.31 342 GLU B N 1
ATOM 6283 C CA . GLU B 1 342 ? -13.859 -0.152 12.172 1 90.31 342 GLU B CA 1
ATOM 6284 C C . GLU B 1 342 ? -14.82 1.029 12.227 1 90.31 342 GLU B C 1
ATOM 6286 O O . GLU B 1 342 ? -16.016 0.883 11.938 1 90.31 342 GLU B O 1
ATOM 6291 N N . SER B 1 343 ? -14.289 2.143 12.555 1 87.44 343 SER B N 1
ATOM 6292 C CA . SER B 1 343 ? -15.109 3.354 12.602 1 87.44 343 SER B CA 1
ATOM 6293 C C . SER B 1 343 ? -15.594 3.744 11.211 1 87.44 343 SER B C 1
ATOM 6295 O O . SER B 1 343 ? -16.703 4.266 11.062 1 87.44 343 SER B O 1
ATOM 6297 N N . LEU B 1 344 ? -14.805 3.52 10.258 1 88.12 344 LEU B N 1
ATOM 6298 C CA . LEU B 1 344 ? -15.156 3.836 8.883 1 88.12 344 LEU B CA 1
ATOM 6299 C C . LEU B 1 344 ? -16.344 2.99 8.414 1 88.12 344 LEU B C 1
ATOM 6301 O O . LEU B 1 344 ? -17.203 3.469 7.668 1 88.12 344 LEU B O 1
ATOM 6305 N N . PHE B 1 345 ? -16.375 1.765 8.875 1 89.88 345 PHE B N 1
ATOM 6306 C CA . PHE B 1 345 ? -17.469 0.878 8.484 1 89.88 345 PHE B CA 1
ATOM 6307 C C . PHE B 1 345 ? -18.812 1.415 8.984 1 89.88 345 PHE B C 1
ATOM 6309 O O . PHE B 1 345 ? -19.859 1.15 8.383 1 89.88 345 PHE B O 1
ATOM 6316 N N . GLN B 1 346 ? -18.719 2.223 9.984 1 88 346 GLN B N 1
ATOM 6317 C CA . GLN B 1 346 ? -19.938 2.764 10.578 1 88 346 GLN B CA 1
ATOM 6318 C C . GLN B 1 346 ? -20.266 4.145 10.016 1 88 346 GLN B C 1
ATOM 6320 O O . GLN B 1 346 ? -21.297 4.723 10.336 1 88 346 GLN B O 1
ATOM 6325 N N . SER B 1 347 ? -19.453 4.66 9.188 1 84.88 347 SER B N 1
ATOM 6326 C CA . SER B 1 347 ? -19.656 6 8.648 1 84.88 347 SER B CA 1
ATOM 6327 C C . SER B 1 347 ? -20.641 5.988 7.492 1 84.88 347 SER B C 1
ATOM 6329 O O . SER B 1 347 ? -20.984 4.926 6.965 1 84.88 347 SER B O 1
ATOM 6331 N N . ASP B 1 348 ? -21.031 7.191 6.996 1 86.69 348 ASP B N 1
ATOM 6332 C CA . ASP B 1 348 ? -22 7.328 5.914 1 86.69 348 ASP B CA 1
ATOM 6333 C C . ASP B 1 348 ? -21.312 7.469 4.562 1 86.69 348 ASP B C 1
ATOM 6335 O O . ASP B 1 348 ? -21.953 7.758 3.553 1 86.69 348 ASP B O 1
ATOM 6339 N N . LEU B 1 349 ? -20.109 7.219 4.527 1 85.56 349 LEU B N 1
ATOM 6340 C CA . LEU B 1 349 ? -19.375 7.293 3.271 1 85.56 349 LEU B CA 1
ATOM 6341 C C . LEU B 1 349 ? -19.766 6.16 2.336 1 85.56 349 LEU B C 1
ATOM 6343 O O . LEU B 1 349 ? -20.234 5.109 2.787 1 85.56 349 LEU B O 1
ATOM 6347 N N . THR B 1 350 ? -19.609 6.441 1.064 1 87.56 350 THR B N 1
ATOM 6348 C CA . THR B 1 350 ? -19.828 5.375 0.095 1 87.56 350 THR B CA 1
ATOM 6349 C C . THR B 1 350 ? -18.766 4.285 0.227 1 87.56 350 THR B C 1
ATOM 6351 O O . THR B 1 350 ? -17.703 4.516 0.804 1 87.56 350 THR B O 1
ATOM 6354 N N . SER B 1 351 ? -19.047 3.148 -0.281 1 90.19 351 SER B N 1
ATOM 6355 C CA . SER B 1 351 ? -18.094 2.049 -0.231 1 90.19 351 SER B CA 1
ATOM 6356 C C . SER B 1 351 ? -16.781 2.426 -0.906 1 90.19 351 SER B C 1
ATOM 6358 O O . SER B 1 351 ? -15.703 2.09 -0.411 1 90.19 351 SER B O 1
ATOM 6360 N N . LYS B 1 352 ? -16.906 3.123 -1.935 1 88.31 352 LYS B N 1
ATOM 6361 C CA . LYS B 1 352 ? -15.719 3.561 -2.654 1 88.31 352 LYS B CA 1
ATOM 6362 C C . LYS B 1 352 ? -14.875 4.508 -1.802 1 88.31 352 LYS B C 1
ATOM 6364 O O . LYS B 1 352 ? -13.656 4.367 -1.734 1 88.31 352 LYS B O 1
ATOM 6369 N N . GLU B 1 353 ? -15.477 5.398 -1.15 1 86.44 353 GLU B N 1
ATOM 6370 C CA . GLU B 1 353 ? -14.781 6.348 -0.289 1 86.44 353 GLU B CA 1
ATOM 6371 C C . GLU B 1 353 ? -14.156 5.648 0.913 1 86.44 353 GLU B C 1
ATOM 6373 O O . GLU B 1 353 ? -13.055 6.008 1.341 1 86.44 353 GLU B O 1
ATOM 6378 N N . LYS B 1 354 ? -14.883 4.668 1.388 1 90.69 354 LYS B N 1
ATOM 6379 C CA . LYS B 1 354 ? -14.352 3.896 2.506 1 90.69 354 LYS B CA 1
ATOM 6380 C C . LYS B 1 354 ? -13.094 3.137 2.098 1 90.69 354 LYS B C 1
ATOM 6382 O O . LYS B 1 354 ? -12.109 3.111 2.84 1 90.69 354 LYS B O 1
ATOM 6387 N N . LEU B 1 355 ? -13.125 2.566 0.904 1 92.44 355 LEU B N 1
ATOM 6388 C CA . LEU B 1 355 ? -11.969 1.825 0.414 1 92.44 355 LEU B CA 1
ATOM 6389 C C . LEU B 1 355 ? -10.758 2.74 0.271 1 92.44 355 LEU B C 1
ATOM 6391 O O . LEU B 1 355 ? -9.641 2.369 0.651 1 92.44 355 LEU B O 1
ATOM 6395 N N . PHE B 1 356 ? -11.008 3.91 -0.199 1 90.12 356 PHE B N 1
ATOM 6396 C CA . PHE B 1 356 ? -9.922 4.871 -0.342 1 90.12 356 PHE B CA 1
ATOM 6397 C C . PHE B 1 356 ? -9.352 5.25 1.02 1 90.12 356 PHE B C 1
ATOM 6399 O O . PHE B 1 356 ? -8.133 5.254 1.211 1 90.12 356 PHE B O 1
ATOM 6406 N N . ALA B 1 357 ? -10.195 5.559 1.916 1 90 357 ALA B N 1
ATOM 6407 C CA . ALA B 1 357 ? -9.781 5.98 3.25 1 90 357 ALA B CA 1
ATOM 6408 C C . ALA B 1 357 ? -9 4.875 3.955 1 90 357 ALA B C 1
ATOM 6410 O O . ALA B 1 357 ? -7.988 5.145 4.613 1 90 357 ALA B O 1
ATOM 6411 N N . ILE B 1 358 ? -9.461 3.68 3.781 1 93.5 358 ILE B N 1
ATOM 6412 C CA . ILE B 1 358 ? -8.789 2.531 4.383 1 93.5 358 ILE B CA 1
ATOM 6413 C C . ILE B 1 358 ? -7.391 2.387 3.787 1 93.5 358 ILE B C 1
ATOM 6415 O O . ILE B 1 358 ? -6.406 2.264 4.523 1 93.5 358 ILE B O 1
ATOM 6419 N N . HIS B 1 359 ? -7.32 2.408 2.5 1 94.69 359 HIS B N 1
ATOM 6420 C CA . HIS B 1 359 ? -6.039 2.232 1.824 1 94.69 359 HIS B CA 1
ATOM 6421 C C . HIS B 1 359 ? -5.047 3.312 2.236 1 94.69 359 HIS B C 1
ATOM 6423 O O . HIS B 1 359 ? -3.895 3.01 2.562 1 94.69 359 HIS B O 1
ATOM 6429 N N . ARG B 1 360 ? -5.488 4.52 2.273 1 92.44 360 ARG B N 1
ATOM 6430 C CA . ARG B 1 360 ? -4.656 5.652 2.67 1 92.44 360 ARG B CA 1
ATOM 6431 C C . ARG B 1 360 ? -4.137 5.48 4.094 1 92.44 360 ARG B C 1
ATOM 6433 O O . ARG B 1 360 ? -2.943 5.656 4.348 1 92.44 360 ARG B O 1
ATOM 6440 N N . SER B 1 361 ? -5.008 5.078 4.965 1 92.69 361 SER B N 1
ATOM 6441 C CA . SER B 1 361 ? -4.652 4.969 6.379 1 92.69 361 SER B CA 1
ATOM 6442 C C . SER B 1 361 ? -3.66 3.836 6.613 1 92.69 361 SER B C 1
ATOM 6444 O O . SER B 1 361 ? -2.678 4.004 7.336 1 92.69 361 SER B O 1
ATOM 6446 N N . VAL B 1 362 ? -3.924 2.781 5.934 1 95.56 362 VAL B N 1
ATOM 6447 C CA . VAL B 1 362 ? -3.047 1.625 6.086 1 95.56 362 VAL B CA 1
ATOM 6448 C C . VAL B 1 362 ? -1.667 1.945 5.516 1 95.56 362 VAL B C 1
ATOM 6450 O O . VAL B 1 362 ? -0.646 1.658 6.145 1 95.56 362 VAL B O 1
ATOM 6453 N N . ALA B 1 363 ? -1.649 2.535 4.387 1 95.81 363 ALA B N 1
ATOM 6454 C CA . ALA B 1 363 ? -0.382 2.883 3.746 1 95.81 363 ALA B CA 1
ATOM 6455 C C . ALA B 1 363 ? 0.412 3.865 4.602 1 95.81 363 ALA B C 1
ATOM 6457 O O . ALA B 1 363 ? 1.638 3.77 4.691 1 95.81 363 ALA B O 1
ATOM 6458 N N . TYR B 1 364 ? -0.309 4.77 5.234 1 93.5 364 TYR B N 1
ATOM 6459 C CA . TYR B 1 364 ? 0.35 5.762 6.078 1 93.5 364 TYR B CA 1
ATOM 6460 C C . TYR B 1 364 ? 0.993 5.102 7.293 1 93.5 364 TYR B C 1
ATOM 6462 O O . TYR B 1 364 ? 2.139 5.402 7.637 1 93.5 364 TYR B O 1
ATOM 6470 N N . VAL B 1 365 ? 0.309 4.238 7.879 1 95.06 365 VAL B N 1
ATOM 6471 C CA . VAL B 1 365 ? 0.81 3.557 9.07 1 95.06 365 VAL B CA 1
ATOM 6472 C C . VAL B 1 365 ? 2.043 2.729 8.711 1 95.06 365 VAL B C 1
ATOM 6474 O O . VAL B 1 365 ? 3.018 2.697 9.461 1 95.06 365 VAL B O 1
ATOM 6477 N N . LEU B 1 366 ? 1.956 2.096 7.555 1 96.38 366 LEU B N 1
ATOM 6478 C CA . LEU B 1 366 ? 3.104 1.307 7.121 1 96.38 366 LEU B CA 1
ATOM 6479 C C . LEU B 1 366 ? 4.324 2.195 6.902 1 96.38 366 LEU B C 1
ATOM 6481 O O . LEU B 1 366 ? 5.438 1.83 7.285 1 96.38 366 LEU B O 1
ATOM 6485 N N . LYS B 1 367 ? 4.121 3.332 6.383 1 95.25 367 LYS B N 1
ATOM 6486 C CA . LYS B 1 367 ? 5.211 4.273 6.164 1 95.25 367 LYS B CA 1
ATOM 6487 C C . LYS B 1 367 ? 5.809 4.746 7.484 1 95.25 367 LYS B C 1
ATOM 6489 O O . LYS B 1 367 ? 7.027 4.711 7.668 1 95.25 367 LYS B O 1
ATOM 6494 N N . GLU B 1 368 ? 4.957 5.105 8.398 1 93.69 368 GLU B N 1
ATOM 6495 C CA . GLU B 1 368 ? 5.418 5.637 9.68 1 93.69 368 GLU B CA 1
ATOM 6496 C C . GLU B 1 368 ? 6.098 4.555 10.508 1 93.69 368 GLU B C 1
ATOM 6498 O O . GLU B 1 368 ? 7.094 4.82 11.188 1 93.69 368 GLU B O 1
ATOM 6503 N N . SER B 1 369 ? 5.594 3.357 10.43 1 94.38 369 SER B N 1
ATOM 6504 C CA . SER B 1 369 ? 6.16 2.256 11.195 1 94.38 369 SER B CA 1
ATOM 6505 C C . SER B 1 369 ? 7.562 1.905 10.719 1 94.38 369 SER B C 1
ATOM 6507 O O . SER B 1 369 ? 8.398 1.461 11.5 1 94.38 369 SER B O 1
ATOM 6509 N N . ALA B 1 370 ? 7.816 2.139 9.5 1 94.38 370 ALA B N 1
ATOM 6510 C CA . ALA B 1 370 ? 9.102 1.768 8.906 1 94.38 370 ALA B CA 1
ATOM 6511 C C . ALA B 1 370 ? 10.234 2.621 9.469 1 94.38 370 ALA B C 1
ATOM 6513 O O . ALA B 1 370 ? 11.406 2.244 9.383 1 94.38 370 ALA B O 1
ATOM 6514 N N . THR B 1 371 ? 9.922 3.777 10.039 1 92.75 371 THR B N 1
ATOM 6515 C CA . THR B 1 371 ? 10.945 4.711 10.5 1 92.75 371 THR B CA 1
ATOM 6516 C C . THR B 1 371 ? 11.312 4.434 11.953 1 92.75 371 THR B C 1
ATOM 6518 O O . THR B 1 371 ? 12.352 4.883 12.438 1 92.75 371 THR B O 1
ATOM 6521 N N . GLY B 1 372 ? 10.484 3.672 12.695 1 92.69 372 GLY B N 1
ATOM 6522 C CA . GLY B 1 372 ? 10.758 3.377 14.094 1 92.69 372 GLY B CA 1
ATOM 6523 C C . GLY B 1 372 ? 9.711 3.936 15.039 1 92.69 372 GLY B C 1
ATOM 6524 O O . GLY B 1 372 ? 8.68 4.457 14.594 1 92.69 372 GLY B O 1
ATOM 6525 N N . GLN B 1 373 ? 10.016 3.85 16.328 1 94.19 373 GLN B N 1
ATOM 6526 C CA . GLN B 1 373 ? 8.977 4.141 17.297 1 94.19 373 GLN B CA 1
ATOM 6527 C C . GLN B 1 373 ? 9.047 5.594 17.766 1 94.19 373 GLN B C 1
ATOM 6529 O O . GLN B 1 373 ? 8.07 6.129 18.297 1 94.19 373 GLN B O 1
ATOM 6534 N N . ASP B 1 374 ? 10.172 6.215 17.641 1 94.06 374 ASP B N 1
ATOM 6535 C CA . ASP B 1 374 ? 10.336 7.59 18.094 1 94.06 374 ASP B CA 1
ATOM 6536 C C . ASP B 1 374 ? 9.734 8.578 17.094 1 94.06 374 ASP B C 1
ATOM 6538 O O . ASP B 1 374 ? 10 8.5 15.898 1 94.06 374 ASP B O 1
ATOM 6542 N N . TYR B 1 375 ? 8.906 9.469 17.625 1 92.62 375 TYR B N 1
ATOM 6543 C CA . TYR B 1 375 ? 8.297 10.531 16.828 1 92.62 375 TYR B CA 1
ATOM 6544 C C . TYR B 1 375 ? 8.711 11.906 17.344 1 92.62 375 TYR B C 1
ATOM 6546 O O . TYR B 1 375 ? 8.273 12.328 18.422 1 92.62 375 TYR B O 1
ATOM 6554 N N . THR B 1 376 ? 9.555 12.523 16.609 1 95.62 376 THR B N 1
ATOM 6555 C CA . THR B 1 376 ? 9.953 13.898 16.891 1 95.62 376 THR B CA 1
ATOM 6556 C C . THR B 1 376 ? 9.531 14.828 15.758 1 95.62 376 THR B C 1
ATOM 6558 O O . THR B 1 376 ? 10.141 14.812 14.68 1 95.62 376 THR B O 1
ATOM 6561 N N . CYS B 1 377 ? 8.547 15.695 16.047 1 94.56 377 CYS B N 1
ATOM 6562 C CA . CYS B 1 377 ? 7.969 16.516 14.992 1 94.56 377 CYS B CA 1
ATOM 6563 C C . CYS B 1 377 ? 8.078 18 15.336 1 94.56 377 CYS B C 1
ATOM 6565 O O . CYS B 1 377 ? 7.891 18.391 16.5 1 94.56 377 CYS B O 1
ATOM 6567 N N . PRO B 1 378 ? 8.445 18.766 14.352 1 95.75 378 PRO B N 1
ATOM 6568 C CA . PRO B 1 378 ? 8.336 20.203 14.586 1 95.75 378 PRO B CA 1
ATOM 6569 C C . PRO B 1 378 ? 6.891 20.656 14.75 1 95.75 378 PRO B C 1
ATOM 6571 O O . PRO B 1 378 ? 5.992 20.141 14.086 1 95.75 378 PRO B O 1
ATOM 6574 N N . ILE B 1 379 ? 6.656 21.562 15.633 1 95.12 379 ILE B N 1
ATOM 6575 C CA . ILE B 1 379 ? 5.336 22.141 15.859 1 95.12 379 ILE B CA 1
ATOM 6576 C C . ILE B 1 379 ? 5.449 23.656 15.93 1 95.12 379 ILE B C 1
ATOM 6578 O O . ILE B 1 379 ? 6.504 24.203 16.281 1 95.12 379 ILE B O 1
ATOM 6582 N N . ARG B 1 380 ? 4.449 24.312 15.555 1 95.19 380 ARG B N 1
ATOM 6583 C CA . ARG B 1 380 ? 4.375 25.781 15.594 1 95.19 380 ARG B CA 1
ATOM 6584 C C . ARG B 1 380 ? 3.234 26.234 16.5 1 95.19 380 ARG B C 1
ATOM 6586 O O . ARG B 1 380 ? 2.193 25.594 16.578 1 95.19 380 ARG B O 1
ATOM 6593 N N . LEU B 1 381 ? 3.48 27.312 17.094 1 96.06 381 LEU B N 1
ATOM 6594 C CA . LEU B 1 381 ? 2.498 27.812 18.047 1 96.06 381 LEU B CA 1
ATOM 6595 C C . LEU B 1 381 ? 2.418 29.344 17.984 1 96.06 381 LEU B C 1
ATOM 6597 O O . LEU B 1 381 ? 3.445 30.016 18.031 1 96.06 381 LEU B O 1
ATOM 6601 N N . THR B 1 382 ? 1.229 29.875 17.859 1 97 382 THR B N 1
ATOM 6602 C CA . THR B 1 382 ? 0.936 31.281 18.125 1 97 382 THR B CA 1
ATOM 6603 C C . THR B 1 382 ? -0.097 31.406 19.25 1 97 382 THR B C 1
ATOM 6605 O O . THR B 1 382 ? -0.912 30.5 19.453 1 97 382 THR B O 1
ATOM 6608 N N . ALA B 1 383 ? 0.019 32.438 19.984 1 97.94 383 ALA B N 1
ATOM 6609 C CA . ALA B 1 383 ? -0.906 32.625 21.109 1 97.94 383 ALA B CA 1
ATOM 6610 C C . ALA B 1 383 ? -1.176 34.125 21.344 1 97.94 383 ALA B C 1
ATOM 6612 O O . ALA B 1 383 ? -0.342 34.969 21.016 1 97.94 383 ALA B O 1
ATOM 6613 N N . VAL B 1 384 ? -2.332 34.406 21.781 1 97.69 384 VAL B N 1
ATOM 6614 C CA . VAL B 1 384 ? -2.684 35.719 22.328 1 97.69 384 VAL B CA 1
ATOM 6615 C C . VAL B 1 384 ? -2.855 35.625 23.844 1 97.69 384 VAL B C 1
ATOM 6617 O O . VAL B 1 384 ? -3.584 34.75 24.328 1 97.69 384 VAL B O 1
ATOM 6620 N N . ILE B 1 385 ? -2.203 36.438 24.5 1 97.19 385 ILE B N 1
ATOM 6621 C CA . ILE B 1 385 ? -2.111 36.406 25.953 1 97.19 385 ILE B CA 1
ATOM 6622 C C . ILE B 1 385 ? -2.557 37.75 26.531 1 97.19 385 ILE B C 1
ATOM 6624 O O . ILE B 1 385 ? -2.264 38.812 25.969 1 97.19 385 ILE B O 1
ATOM 6628 N N . SER B 1 386 ? -3.254 37.781 27.641 1 95.62 386 SER B N 1
ATOM 6629 C CA . SER B 1 386 ? -3.639 39 28.344 1 95.62 386 SER B CA 1
ATOM 6630 C C . SER B 1 386 ? -3.365 38.875 29.844 1 95.62 386 SER B C 1
ATOM 6632 O O . SER B 1 386 ? -3.072 37.781 30.344 1 95.62 386 SER B O 1
ATOM 6634 N N . LYS B 1 387 ? -3.385 40.031 30.391 1 90.75 387 LYS B N 1
ATOM 6635 C CA . LYS B 1 387 ? -3.232 40.031 31.844 1 90.75 387 LYS B CA 1
ATOM 6636 C C . LYS B 1 387 ? -4.59 39.969 32.531 1 90.75 387 LYS B C 1
ATOM 6638 O O . LYS B 1 387 ? -5.527 40.688 32.156 1 90.75 387 LYS B O 1
ATOM 6643 N N . TYR B 1 388 ? -4.738 39.062 33.406 1 83.88 388 TYR B N 1
ATOM 6644 C CA . TYR B 1 388 ? -5.922 38.906 34.25 1 83.88 388 TYR B CA 1
ATOM 6645 C C . TYR B 1 388 ? -5.539 38.781 35.719 1 83.88 388 TYR B C 1
ATOM 6647 O O . TYR B 1 388 ? -4.879 37.812 36.125 1 83.88 388 TYR B O 1
ATOM 6655 N N . MET B 1 389 ? -6.094 39.656 36.562 1 80.31 389 MET B N 1
ATOM 6656 C CA . MET B 1 389 ? -5.805 39.656 38 1 80.31 389 MET B CA 1
ATOM 6657 C C . MET B 1 389 ? -4.312 39.469 38.25 1 80.31 389 MET B C 1
ATOM 6659 O O . MET B 1 389 ? -3.906 38.594 39.031 1 80.31 389 MET B O 1
ATOM 6663 N N . GLU B 1 390 ? -3.393 40.125 37.531 1 83.38 390 GLU B N 1
ATOM 6664 C CA . GLU B 1 390 ? -1.946 40.25 37.688 1 83.38 390 GLU B CA 1
ATOM 6665 C C . GLU B 1 390 ? -1.223 39.031 37.094 1 83.38 390 GLU B C 1
ATOM 6667 O O . GLU B 1 390 ? -0.01 38.875 37.281 1 83.38 390 GLU B O 1
ATOM 6672 N N . ARG B 1 391 ? -1.971 38.125 36.531 1 89.88 391 ARG B N 1
ATOM 6673 C CA . ARG B 1 391 ? -1.339 37 35.906 1 89.88 391 ARG B CA 1
ATOM 6674 C C . ARG B 1 391 ? -1.59 37 34.375 1 89.88 391 ARG B C 1
ATOM 6676 O O . ARG B 1 391 ? -2.588 37.562 33.938 1 89.88 391 ARG B O 1
ATOM 6683 N N . LEU B 1 392 ? -0.698 36.312 33.719 1 95.62 392 LEU B N 1
ATOM 6684 C CA . LEU B 1 392 ? -0.887 36.156 32.281 1 95.62 392 LEU B CA 1
ATOM 6685 C C . LEU B 1 392 ? -1.729 34.906 31.969 1 95.62 392 LEU B C 1
ATOM 6687 O O . LEU B 1 392 ? -1.553 33.875 32.594 1 95.62 392 LEU B O 1
ATOM 6691 N N . VAL B 1 393 ? -2.713 35.094 31.125 1 97.12 393 VAL B N 1
ATOM 6692 C CA . VAL B 1 393 ? -3.58 34 30.734 1 97.12 393 VAL B CA 1
ATOM 6693 C C . VAL B 1 393 ? -3.719 33.969 29.203 1 97.12 393 VAL B C 1
ATOM 6695 O O . VAL B 1 393 ? -3.598 35 28.547 1 97.12 393 VAL B O 1
ATOM 6698 N N . PHE B 1 394 ? -3.975 32.812 28.734 1 98.12 394 PHE B N 1
ATOM 6699 C CA . PHE B 1 394 ? -4.176 32.656 27.297 1 98.12 394 PHE B CA 1
ATOM 6700 C C . PHE B 1 394 ? -5.578 33.094 26.891 1 98.12 394 PHE B C 1
ATOM 6702 O O . PHE B 1 394 ? -6.562 32.688 27.516 1 98.12 394 PHE B O 1
ATOM 6709 N N . GLN B 1 395 ? -5.672 33.875 25.844 1 96.75 395 GLN B N 1
ATOM 6710 C CA . GLN B 1 395 ? -6.926 34.125 25.125 1 96.75 395 GLN B CA 1
ATOM 6711 C C . GLN B 1 395 ? -7.16 33.094 24.047 1 96.75 395 GLN B C 1
ATOM 6713 O O . GLN B 1 395 ? -8.289 32.625 23.844 1 96.75 395 GLN B O 1
ATOM 6718 N N . GLN B 1 396 ? -6.078 32.719 23.422 1 96.12 396 GLN B N 1
ATOM 6719 C CA . GLN B 1 396 ? -6.145 31.719 22.359 1 96.12 396 GLN B CA 1
ATOM 6720 C C . GLN B 1 396 ? -4.773 31.109 22.094 1 96.12 396 GLN B C 1
ATOM 6722 O O . GLN B 1 396 ? -3.748 31.766 22.281 1 96.12 396 GLN B O 1
ATOM 6727 N N . ILE B 1 397 ? -4.734 29.875 21.641 1 97.81 397 ILE B N 1
ATOM 6728 C CA . ILE B 1 397 ? -3.551 29.188 21.141 1 97.81 397 ILE B CA 1
ATOM 6729 C C . ILE B 1 397 ? -3.859 28.547 19.781 1 97.81 397 ILE B C 1
ATOM 6731 O O . ILE B 1 397 ? -4.934 27.969 19.594 1 97.81 397 ILE B O 1
ATOM 6735 N N . HIS B 1 398 ? -2.965 28.703 18.859 1 97.88 398 HIS B N 1
ATOM 6736 C CA . HIS B 1 398 ? -3.041 28.047 17.562 1 97.88 398 HIS B CA 1
ATOM 6737 C C . HIS B 1 398 ? -1.839 27.141 17.328 1 97.88 398 HIS B C 1
ATOM 6739 O O . HIS B 1 398 ? -0.737 27.625 17.047 1 97.88 398 HIS B O 1
ATOM 6745 N N . PHE B 1 399 ? -2.105 25.812 17.391 1 96.38 399 PHE B N 1
ATOM 6746 C CA . PHE B 1 399 ? -1.077 24.828 17.094 1 96.38 399 PHE B CA 1
ATOM 6747 C C . PHE B 1 399 ? -1.133 24.406 15.633 1 96.38 399 PHE B C 1
ATOM 6749 O O . PHE B 1 399 ? -2.217 24.281 15.062 1 96.38 399 PHE B O 1
ATOM 6756 N N . SER B 1 400 ? 0.037 24.109 15.086 1 95.69 400 SER B N 1
ATOM 6757 C CA . SER B 1 400 ? 0.044 23.531 13.742 1 95.69 400 SER B CA 1
ATOM 6758 C C . SER B 1 400 ? 1.327 22.75 13.492 1 95.69 400 SER B C 1
ATOM 6760 O O . SER B 1 400 ? 2.369 23.047 14.078 1 95.69 400 SER B O 1
ATOM 6762 N N . PHE B 1 401 ? 1.199 21.734 12.672 1 94.5 401 PHE B N 1
ATOM 6763 C CA . PHE B 1 401 ? 2.359 21.078 12.086 1 94.5 401 PHE B CA 1
ATOM 6764 C C . PHE B 1 401 ? 2.662 21.625 10.703 1 94.5 401 PHE B C 1
ATOM 6766 O O . PHE B 1 401 ? 1.759 22.094 10.008 1 94.5 401 PHE B O 1
ATOM 6773 N N . PRO B 1 402 ? 3.922 21.594 10.391 1 93.94 402 PRO B N 1
ATOM 6774 C CA . PRO B 1 402 ? 4.199 21.922 8.992 1 93.94 402 PRO B CA 1
ATOM 6775 C C . PRO B 1 402 ? 3.482 21 8.008 1 93.94 402 PRO B C 1
ATOM 6777 O O . PRO B 1 402 ? 3.371 19.797 8.25 1 93.94 402 PRO B O 1
ATOM 6780 N N . PHE B 1 403 ? 2.988 21.594 6.953 1 91.12 403 PHE B N 1
ATOM 6781 C CA . PHE B 1 403 ? 2.252 20.875 5.922 1 91.12 403 PHE B CA 1
ATOM 6782 C C . PHE B 1 403 ? 3.002 20.906 4.594 1 91.12 403 PHE B C 1
ATOM 6784 O O . PHE B 1 403 ? 3.277 21.984 4.059 1 91.12 403 PHE B O 1
ATOM 6791 N N . TYR B 1 404 ? 3.299 19.781 4.02 1 83.75 404 TYR B N 1
ATOM 6792 C CA . TYR B 1 404 ? 4.164 19.734 2.846 1 83.75 404 TYR B CA 1
ATOM 6793 C C . TYR B 1 404 ? 3.504 18.953 1.715 1 83.75 404 TYR B C 1
ATOM 6795 O O . TYR B 1 404 ? 3.436 19.422 0.58 1 83.75 404 TYR B O 1
ATOM 6803 N N . TRP B 1 405 ? 2.939 17.859 1.886 1 81 405 TRP B N 1
ATOM 6804 C CA . TRP B 1 405 ? 2.451 16.953 0.853 1 81 405 TRP B CA 1
ATOM 6805 C C . TRP B 1 405 ? 1.03 17.328 0.435 1 81 405 TRP B C 1
ATOM 6807 O O . TRP B 1 405 ? 0.114 17.312 1.259 1 81 405 TRP B O 1
ATOM 6817 N N . ILE B 1 406 ? 0.977 17.656 -0.818 1 81.62 406 ILE B N 1
ATOM 6818 C CA . ILE B 1 406 ? -0.344 17.938 -1.367 1 81.62 406 ILE B CA 1
ATOM 6819 C C . ILE B 1 406 ? -0.806 16.781 -2.242 1 81.62 406 ILE B C 1
ATOM 6821 O O . ILE B 1 406 ? -0.421 16.672 -3.41 1 81.62 406 ILE B O 1
ATOM 6825 N N . PHE B 1 407 ? -1.606 15.883 -1.691 1 84.44 407 PHE B N 1
ATOM 6826 C CA . PHE B 1 407 ? -2.195 14.742 -2.381 1 84.44 407 PHE B CA 1
ATOM 6827 C C . PHE B 1 407 ? -3.715 14.766 -2.266 1 84.44 407 PHE B C 1
ATOM 6829 O O . PHE B 1 407 ? -4.258 15.125 -1.218 1 84.44 407 PHE B O 1
ATOM 6836 N N . GLU B 1 408 ? -4.203 14.336 -3.352 1 78.31 408 GLU B N 1
ATOM 6837 C CA . GLU B 1 408 ? -5.656 14.211 -3.326 1 78.31 408 GLU B CA 1
ATOM 6838 C C . GLU B 1 408 ? -6.109 13.203 -2.273 1 78.31 408 GLU B C 1
ATOM 6840 O O . GLU B 1 408 ? -5.586 12.086 -2.211 1 78.31 408 GLU B O 1
ATOM 6845 N N . GLY B 1 409 ? -6.949 13.688 -1.362 1 76.88 409 GLY B N 1
ATOM 6846 C CA . GLY B 1 409 ? -7.527 12.781 -0.38 1 76.88 409 GLY B CA 1
ATOM 6847 C C . GLY B 1 409 ? -6.617 12.523 0.802 1 76.88 409 GLY B C 1
ATOM 6848 O O . GLY B 1 409 ? -6.914 11.68 1.65 1 76.88 409 GLY B O 1
ATOM 6849 N N . LYS B 1 410 ? -5.5 13.188 0.811 1 81.62 410 LYS B N 1
ATOM 6850 C CA . LYS B 1 410 ? -4.637 13.039 1.98 1 81.62 410 LYS B CA 1
ATOM 6851 C C . LYS B 1 410 ? -5.387 13.391 3.262 1 81.62 410 LYS B C 1
ATOM 6853 O O . LYS B 1 410 ? -5.121 12.812 4.32 1 81.62 410 LYS B O 1
ATOM 6858 N N . MET B 1 411 ? -6.27 14.336 3.027 1 75.75 411 MET B N 1
ATOM 6859 C CA . MET B 1 411 ? -7.164 14.727 4.113 1 75.75 411 MET B CA 1
ATOM 6860 C C . MET B 1 411 ? -8.625 14.516 3.719 1 75.75 411 MET B C 1
ATOM 6862 O O . MET B 1 411 ? -8.961 14.555 2.533 1 75.75 411 MET B O 1
ATOM 6866 N N . ASP B 1 412 ? -9.375 13.969 4.633 1 61.44 412 ASP B N 1
ATOM 6867 C CA . ASP B 1 412 ? -10.797 13.867 4.32 1 61.44 412 ASP B CA 1
ATOM 6868 C C . ASP B 1 412 ? -11.43 15.25 4.172 1 61.44 412 ASP B C 1
ATOM 6870 O O . ASP B 1 412 ? -11.047 16.188 4.871 1 61.44 412 ASP B O 1
ATOM 6874 N N . SER B 1 413 ? -11.758 15.609 2.762 1 50.69 413 SER B N 1
ATOM 6875 C CA . SER B 1 413 ? -12.414 16.891 2.51 1 50.69 413 SER B CA 1
ATOM 6876 C C . SER B 1 413 ? -13.656 17.047 3.379 1 50.69 413 SER B C 1
ATOM 6878 O O . SER B 1 413 ? -14.391 16.094 3.604 1 50.69 413 SER B O 1
ATOM 6880 N N . PHE B 1 414 ? -13.609 17.734 4.488 1 41.78 414 PHE B N 1
ATOM 6881 C CA . PHE B 1 414 ? -14.844 18.109 5.172 1 41.78 414 PHE B CA 1
ATOM 6882 C C . PHE B 1 414 ? -15.594 19.172 4.379 1 41.78 414 PHE B C 1
ATOM 6884 O O . PHE B 1 414 ? -14.984 19.953 3.656 1 41.78 414 PHE B O 1
#

Radius of gyration: 34.54 Å; Cα contacts (8 Å, |Δi|>4): 1575; chains: 2; bounding box: 52×105×79 Å